Protein AF-A0A522YGR4-F1 (afdb_monomer)

Structure (mmCIF, N/CA/C/O backbone):
data_AF-A0A522YGR4-F1
#
_entry.id   AF-A0A522YGR4-F1
#
loop_
_atom_site.group_PDB
_atom_site.id
_atom_site.type_symbol
_atom_site.label_atom_id
_atom_site.label_alt_id
_atom_site.label_comp_id
_atom_site.label_asym_id
_atom_site.label_entity_id
_atom_site.label_seq_id
_atom_site.pdbx_PDB_ins_code
_atom_site.Cartn_x
_atom_site.Cartn_y
_atom_site.Cartn_z
_atom_site.occupancy
_atom_site.B_iso_or_equiv
_atom_site.auth_seq_id
_atom_site.auth_comp_id
_atom_site.auth_asym_id
_atom_site.auth_atom_id
_atom_site.pdbx_PDB_model_num
ATOM 1 N N . VAL A 1 1 ? -40.161 -26.990 20.108 1.00 53.44 1 VAL A N 1
ATOM 2 C CA . VAL A 1 1 ? -39.228 -27.832 20.886 1.00 53.44 1 VAL A CA 1
ATOM 3 C C . VAL A 1 1 ? -38.916 -27.026 22.117 1.00 53.44 1 VAL A C 1
ATOM 5 O O . VAL A 1 1 ? -38.144 -26.073 22.029 1.00 53.44 1 VAL A O 1
ATOM 8 N N . ASP A 1 2 ? -39.630 -27.337 23.190 1.00 57.44 2 ASP A N 1
ATOM 9 C CA . ASP A 1 2 ? -39.636 -26.527 24.410 1.00 57.44 2 ASP A CA 1
ATOM 10 C C . ASP A 1 2 ? -38.607 -27.052 25.422 1.00 57.44 2 ASP A C 1
ATOM 12 O O . ASP A 1 2 ? -38.190 -26.329 26.317 1.00 57.44 2 ASP A O 1
ATOM 16 N N . GLU A 1 3 ? -38.121 -28.277 25.218 1.00 63.81 3 GLU A N 1
ATOM 17 C CA . GLU A 1 3 ? -37.099 -28.941 26.023 1.00 63.81 3 GLU A CA 1
ATOM 18 C C . GLU A 1 3 ? -36.243 -29.831 25.116 1.00 63.81 3 GLU A C 1
ATOM 20 O O . GLU A 1 3 ? -36.742 -30.399 24.138 1.00 63.81 3 GLU A O 1
ATOM 25 N N . ILE A 1 4 ? -34.944 -29.904 25.402 1.00 67.00 4 ILE A N 1
ATOM 26 C CA . ILE A 1 4 ? -34.001 -30.822 24.763 1.00 67.00 4 ILE A CA 1
ATOM 27 C C . ILE A 1 4 ? -33.233 -31.535 25.854 1.00 67.00 4 ILE A C 1
ATOM 29 O O . ILE A 1 4 ? -32.596 -30.908 26.696 1.00 67.00 4 ILE A O 1
ATOM 33 N N . GLU A 1 5 ? -33.280 -32.855 25.797 1.00 64.88 5 GLU A N 1
ATOM 34 C CA . GLU A 1 5 ? -32.753 -33.736 26.822 1.00 64.88 5 GLU A CA 1
ATOM 35 C C . GLU A 1 5 ? -31.708 -34.655 26.209 1.00 64.88 5 GLU A C 1
ATOM 37 O O . GLU A 1 5 ? -31.955 -35.320 25.200 1.00 64.88 5 GLU A O 1
ATOM 42 N N . LEU A 1 6 ? -30.538 -34.708 26.831 1.00 64.75 6 LEU A N 1
ATOM 43 C CA . LEU A 1 6 ? -29.583 -35.779 26.626 1.00 64.75 6 LEU A CA 1
ATOM 44 C C . LEU A 1 6 ? -29.819 -36.817 27.714 1.00 64.75 6 LEU A C 1
ATOM 46 O O . LEU A 1 6 ? -29.545 -36.595 28.898 1.00 64.75 6 LEU A O 1
ATOM 50 N N . LEU A 1 7 ? -30.342 -37.964 27.285 1.00 59.44 7 LEU A N 1
ATOM 51 C CA . LEU A 1 7 ? -30.430 -39.140 28.129 1.00 59.44 7 LEU A CA 1
ATOM 52 C C . LEU A 1 7 ? -29.028 -39.726 28.274 1.00 59.44 7 LEU A C 1
ATOM 54 O O . LEU A 1 7 ? -28.504 -40.351 27.351 1.00 59.44 7 LEU A O 1
ATOM 58 N N . CYS A 1 8 ? -28.428 -39.539 29.439 1.00 58.81 8 CYS A N 1
ATOM 59 C CA . CYS A 1 8 ? -27.145 -40.138 29.740 1.00 58.81 8 CYS A CA 1
ATOM 60 C C . CYS A 1 8 ? -27.386 -41.304 30.703 1.00 58.81 8 CYS A C 1
ATOM 62 O O . CYS A 1 8 ? -27.723 -41.101 31.867 1.00 58.81 8 CYS A O 1
ATOM 64 N N . SER A 1 9 ? -27.227 -42.541 30.222 1.00 51.75 9 SER A N 1
ATOM 65 C CA . SER A 1 9 ? -27.285 -43.733 31.079 1.00 51.75 9 SER A CA 1
ATOM 66 C C . SER A 1 9 ? -26.010 -43.788 31.925 1.00 51.75 9 SER A C 1
ATOM 68 O O . SER A 1 9 ? -25.027 -44.437 31.586 1.00 51.75 9 SER A O 1
ATOM 70 N N . ILE A 1 10 ? -25.984 -42.964 32.966 1.00 51.44 10 ILE A N 1
ATOM 71 C CA . ILE A 1 10 ? -24.854 -42.782 33.869 1.00 51.44 10 ILE A CA 1
ATOM 72 C C . ILE A 1 10 ? -25.289 -43.359 35.207 1.00 51.44 10 ILE A C 1
ATOM 74 O O . ILE A 1 10 ? -26.322 -42.951 35.734 1.00 51.44 10 ILE A O 1
ATOM 78 N N . SER A 1 11 ? -24.520 -44.329 35.708 1.00 48.16 11 SER A N 1
ATOM 79 C CA . SER A 1 11 ? -24.797 -45.030 36.962 1.00 48.16 11 SER A CA 1
ATOM 80 C C . SER A 1 11 ? -24.859 -44.075 38.163 1.00 48.16 11 SER A C 1
ATOM 82 O O . SER A 1 11 ? -24.390 -42.937 38.109 1.00 48.16 11 SER A O 1
ATOM 84 N N . ALA A 1 12 ? -25.387 -44.574 39.284 1.00 46.12 12 ALA A N 1
ATOM 85 C CA . ALA A 1 12 ? -25.502 -43.866 40.561 1.00 46.12 12 ALA A CA 1
ATOM 86 C C . ALA A 1 12 ? -24.161 -43.377 41.170 1.00 46.12 12 ALA A C 1
ATOM 88 O O . ALA A 1 12 ? -24.172 -42.694 42.191 1.00 46.12 12 ALA A O 1
ATOM 89 N N . ASN A 1 13 ? -23.012 -43.673 40.550 1.00 45.75 13 ASN A N 1
ATOM 90 C CA . ASN A 1 13 ? -21.669 -43.378 41.068 1.00 45.75 13 ASN A CA 1
ATOM 91 C C . ASN A 1 13 ? -21.142 -41.996 40.636 1.00 45.75 13 ASN A C 1
ATOM 93 O O . ASN A 1 13 ? -19.979 -41.839 40.257 1.00 45.75 13 ASN A O 1
ATOM 97 N N . TYR A 1 14 ? -21.997 -40.976 40.660 1.00 52.75 14 TYR A N 1
ATOM 98 C CA . TYR A 1 14 ? -21.609 -39.607 40.329 1.00 52.75 14 TYR A CA 1
ATOM 99 C C . TYR A 1 14 ? -20.872 -38.909 41.480 1.00 52.75 14 TYR A C 1
ATOM 101 O O . TYR A 1 14 ? -21.168 -39.157 42.647 1.00 52.75 14 TYR A O 1
ATOM 109 N N . LYS A 1 15 ? -19.951 -37.984 41.159 1.00 46.34 15 LYS A N 1
ATOM 110 C CA . LYS A 1 15 ? -19.266 -37.144 42.161 1.00 46.34 15 LYS A CA 1
ATOM 111 C C . LYS A 1 15 ? -19.699 -35.669 42.130 1.00 46.34 15 LYS A C 1
ATOM 113 O O . LYS A 1 15 ? -19.899 -35.106 43.193 1.00 46.34 15 LYS A O 1
ATOM 118 N N . SER A 1 16 ? -19.888 -35.014 40.976 1.00 49.16 16 SER A N 1
ATOM 119 C CA . SER A 1 16 ? -20.220 -33.568 40.954 1.00 49.16 16 SER A CA 1
ATOM 120 C C . SER A 1 16 ? -20.633 -33.029 39.583 1.00 49.16 16 SER A C 1
ATOM 122 O O . SER A 1 16 ? -19.977 -33.359 38.595 1.00 49.16 16 SER A O 1
ATOM 124 N N . TRP A 1 17 ? -21.643 -32.148 39.528 1.00 60.03 17 TRP A N 1
ATOM 125 C CA . TRP A 1 17 ? -22.012 -31.351 38.341 1.00 60.03 17 TRP A CA 1
ATOM 126 C C . TRP A 1 17 ? -21.310 -30.007 38.351 1.00 60.03 17 TRP A C 1
ATOM 128 O O . TRP A 1 17 ? -20.981 -29.485 39.416 1.00 60.03 17 TRP A O 1
ATOM 138 N N . LEU A 1 18 ? -21.084 -29.481 37.145 1.00 57.94 18 LEU A N 1
ATOM 139 C CA . LEU A 1 18 ? -20.290 -28.280 36.928 1.00 57.94 18 LEU A CA 1
ATOM 140 C C . LEU A 1 18 ? -21.106 -27.246 36.162 1.00 57.94 18 LEU A C 1
ATOM 142 O O . LEU A 1 18 ? -21.566 -27.489 35.042 1.00 57.94 18 LEU A O 1
ATOM 146 N N . SER A 1 19 ? -21.258 -26.090 36.796 1.00 55.09 19 SER A N 1
ATOM 147 C CA . SER A 1 19 ? -21.829 -24.863 36.243 1.00 55.09 19 SER A CA 1
ATOM 148 C C . SER A 1 19 ? -20.837 -23.715 36.458 1.00 55.09 19 SER A C 1
ATOM 150 O O . SER A 1 19 ? -19.791 -23.905 37.086 1.00 55.09 19 SER A O 1
ATOM 152 N N . SER A 1 20 ? -21.115 -22.513 35.953 1.00 46.72 20 SER A N 1
ATOM 153 C CA . SER A 1 20 ? -20.139 -21.417 36.003 1.00 46.72 20 SER A CA 1
ATOM 154 C C . SER A 1 20 ? -19.893 -20.838 37.399 1.00 46.72 20 SER A C 1
ATOM 156 O O . SER A 1 20 ? -19.060 -19.946 37.534 1.00 46.72 20 SER A O 1
ATOM 158 N N . ARG A 1 21 ? -20.620 -21.282 38.439 1.00 43.31 21 ARG A N 1
ATOM 159 C CA . ARG A 1 21 ? -20.533 -20.678 39.786 1.00 43.31 21 ARG A CA 1
ATOM 160 C C . ARG A 1 21 ? -20.622 -21.641 40.973 1.00 43.31 21 ARG A C 1
ATOM 162 O O . ARG A 1 21 ? -20.539 -21.170 42.108 1.00 43.31 21 ARG A O 1
ATOM 169 N N . LYS A 1 22 ? -20.804 -22.952 40.776 1.00 49.19 22 LYS A N 1
ATOM 170 C CA . LYS A 1 22 ? -20.877 -23.908 41.896 1.00 49.19 22 LYS A CA 1
ATOM 171 C C . LYS A 1 22 ? -20.483 -25.324 41.475 1.00 49.19 22 LYS A C 1
ATOM 173 O O . LYS A 1 22 ? -21.100 -25.877 40.567 1.00 49.19 22 LYS A O 1
ATOM 178 N N . ASP A 1 23 ? -19.528 -25.896 42.204 1.00 52.75 23 ASP A N 1
ATOM 179 C CA . ASP A 1 23 ? -19.279 -27.336 42.257 1.00 52.75 23 ASP A CA 1
ATOM 180 C C . ASP A 1 23 ? -20.158 -27.907 43.379 1.00 52.75 23 ASP A C 1
ATOM 182 O O . ASP A 1 23 ? -20.142 -27.404 44.508 1.00 52.75 23 ASP A O 1
ATOM 186 N N . GLY A 1 24 ? -20.971 -28.921 43.083 1.00 51.16 24 GLY A N 1
ATOM 187 C CA . GLY A 1 24 ? -21.895 -29.492 44.062 1.00 51.16 24 GLY A CA 1
ATOM 188 C C . GLY A 1 24 ? -22.114 -30.990 43.893 1.00 51.16 24 GLY A C 1
ATOM 189 O O . GLY A 1 24 ? -22.128 -31.513 42.779 1.00 51.16 24 GLY A O 1
ATOM 190 N N . PHE A 1 25 ? -22.329 -31.670 45.018 1.00 48.38 25 PHE A N 1
ATOM 191 C CA . PHE A 1 25 ? -22.787 -33.056 45.071 1.00 48.38 25 PHE A CA 1
ATOM 192 C C . PHE A 1 25 ? -24.322 -33.073 45.120 1.00 48.38 25 PHE A C 1
ATOM 194 O O . PHE A 1 25 ? -24.909 -32.429 45.989 1.00 48.38 25 PHE A O 1
ATOM 201 N N . PHE A 1 26 ? -24.981 -33.815 44.228 1.00 49.97 26 PHE A N 1
ATOM 202 C CA . PHE A 1 26 ? -26.405 -34.140 44.366 1.00 49.97 26 PHE A CA 1
ATOM 203 C C . PHE A 1 26 ? -26.521 -35.575 44.877 1.00 49.97 26 PHE A C 1
ATOM 205 O O . PHE A 1 26 ? -26.409 -36.513 44.095 1.00 49.97 26 PHE A O 1
ATOM 212 N N . TYR A 1 27 ? -26.714 -35.746 46.185 1.00 38.31 27 TYR A N 1
ATOM 213 C CA . TYR A 1 27 ? -26.871 -37.077 46.785 1.00 38.31 27 TYR A CA 1
ATOM 214 C C . TYR A 1 27 ? -28.331 -37.567 46.845 1.00 38.31 27 TYR A C 1
ATOM 216 O O . TYR A 1 27 ? -28.546 -38.725 47.177 1.00 38.31 27 TYR A O 1
ATOM 224 N N . ASP A 1 28 ? -29.331 -36.735 46.522 1.00 45.31 28 ASP A N 1
ATOM 225 C CA . ASP A 1 28 ? -30.750 -37.104 46.689 1.00 45.31 28 ASP A CA 1
ATOM 226 C C . ASP A 1 28 ? -31.665 -36.337 45.709 1.00 45.31 28 ASP A C 1
ATOM 228 O O . ASP A 1 28 ? -32.487 -35.513 46.109 1.00 45.31 28 ASP A O 1
ATOM 232 N N . ILE A 1 29 ? -31.501 -36.556 44.396 1.00 48.09 29 ILE A N 1
ATOM 233 C CA . ILE A 1 29 ? -32.521 -36.143 43.416 1.00 48.09 29 ILE A CA 1
ATOM 234 C C . ILE A 1 29 ? -33.655 -37.159 43.564 1.00 48.09 29 ILE A C 1
ATOM 236 O O . ILE A 1 29 ? -33.595 -38.256 43.014 1.00 48.09 29 ILE A O 1
ATOM 240 N N . ARG A 1 30 ? -34.685 -36.843 44.350 1.00 48.69 30 ARG A N 1
ATOM 241 C CA . ARG A 1 30 ? -35.985 -37.534 44.234 1.00 48.69 30 ARG A CA 1
ATOM 242 C C . ARG A 1 30 ? -36.574 -37.170 42.868 1.00 48.69 30 ARG A C 1
ATOM 244 O O . ARG A 1 30 ? -36.084 -36.231 42.264 1.00 48.69 30 ARG A O 1
ATOM 251 N N . ASN A 1 31 ? -37.549 -37.921 42.348 1.00 52.00 31 ASN A N 1
ATOM 252 C CA . ASN A 1 31 ? -38.072 -37.887 40.959 1.00 52.00 31 ASN A CA 1
ATOM 253 C C . ASN A 1 31 ? -38.638 -36.533 40.424 1.00 52.00 31 ASN A C 1
ATOM 255 O O . ASN A 1 31 ? -39.551 -36.525 39.601 1.00 52.00 31 ASN A O 1
ATOM 259 N N . GLU A 1 32 ? -38.125 -35.393 40.868 1.00 56.25 32 GLU A N 1
ATOM 260 C CA . GLU A 1 32 ? -38.522 -34.033 40.550 1.00 56.25 32 GLU A CA 1
ATOM 261 C C . GLU A 1 32 ? -37.510 -33.387 39.584 1.00 56.25 32 GLU A C 1
ATOM 263 O O . GLU A 1 32 ? -36.313 -33.688 39.585 1.00 56.25 32 GLU A O 1
ATOM 268 N N . LEU A 1 33 ? -38.017 -32.516 38.708 1.00 57.59 33 LEU A N 1
ATOM 269 C CA . LEU A 1 33 ? -37.223 -31.714 37.777 1.00 57.59 33 LEU A CA 1
ATOM 270 C C . LEU A 1 33 ? -36.541 -30.583 38.555 1.00 57.59 33 LEU A C 1
ATOM 272 O O . LEU A 1 33 ? -37.233 -29.736 39.114 1.00 57.59 33 LEU A O 1
ATOM 276 N N . TYR A 1 34 ? -35.211 -30.511 38.520 1.00 62.59 34 TYR A N 1
ATOM 277 C CA . TYR A 1 34 ? -34.478 -29.374 39.074 1.00 62.59 34 TYR A CA 1
ATOM 278 C C . TYR A 1 34 ? -34.108 -28.402 37.952 1.00 62.59 34 TYR A C 1
ATOM 280 O O . TYR A 1 34 ? -33.254 -28.691 37.105 1.00 62.59 34 TYR A O 1
ATOM 288 N N . ASN A 1 35 ? -34.753 -27.233 37.951 1.00 62.81 35 ASN A N 1
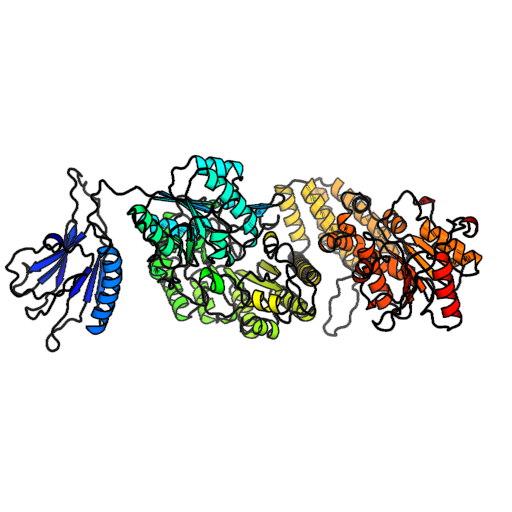ATOM 289 C CA . ASN A 1 35 ? -34.328 -26.111 37.126 1.00 62.81 35 ASN A CA 1
ATOM 290 C C . ASN A 1 35 ? -33.164 -25.399 37.825 1.00 62.81 35 ASN A C 1
ATOM 292 O O . ASN A 1 35 ? -33.314 -24.874 38.928 1.00 62.81 35 ASN A O 1
ATOM 296 N N . LEU A 1 36 ? -31.991 -25.365 37.190 1.00 61.41 36 LEU A N 1
ATOM 297 C CA . LEU A 1 36 ? -30.838 -24.664 37.760 1.00 61.41 36 LEU A CA 1
ATOM 298 C C . LEU A 1 36 ? -31.052 -23.139 37.788 1.00 61.41 36 LEU A C 1
ATOM 300 O O . LEU A 1 36 ? -30.465 -22.456 38.631 1.00 61.41 36 LEU A O 1
ATOM 304 N N . GLY A 1 37 ? -31.959 -22.616 36.955 1.00 56.44 37 GLY A N 1
ATOM 305 C CA . GLY A 1 37 ? -32.431 -21.233 37.024 1.00 56.44 37 GLY A CA 1
ATOM 306 C C . GLY A 1 37 ? -33.064 -20.873 38.373 1.00 56.44 37 GLY A C 1
ATOM 307 O O . GLY A 1 37 ? -32.809 -19.782 38.883 1.00 56.44 37 GLY A O 1
ATOM 308 N N . ASP A 1 38 ? -33.775 -21.805 39.020 1.00 55.06 38 ASP A N 1
ATOM 309 C CA . ASP A 1 38 ? -34.410 -21.585 40.334 1.00 55.06 38 ASP A CA 1
ATOM 310 C C . ASP A 1 38 ? -33.371 -21.430 41.461 1.00 55.06 38 ASP A C 1
ATOM 312 O O . ASP A 1 38 ? -33.643 -20.838 42.506 1.00 55.06 38 ASP A O 1
ATOM 316 N N . LEU A 1 39 ? -32.145 -21.912 41.232 1.00 53.34 39 LEU A N 1
ATOM 317 C CA . LEU A 1 39 ? -30.988 -21.739 42.117 1.00 53.34 39 LEU A CA 1
ATOM 318 C C . LEU A 1 39 ? -30.166 -20.480 41.778 1.00 53.34 39 LEU A C 1
ATOM 320 O O . LEU A 1 39 ? -29.082 -20.283 42.334 1.00 53.34 39 LEU A O 1
ATOM 324 N N . GLY A 1 40 ? -30.654 -19.631 40.865 1.00 48.56 40 GLY A N 1
ATOM 325 C CA . GLY A 1 40 ? -29.970 -18.425 40.392 1.00 48.56 40 GLY A CA 1
ATOM 326 C C . GLY A 1 40 ? -28.818 -18.696 39.417 1.00 48.56 40 GLY A C 1
ATOM 327 O O . GLY A 1 40 ? -27.976 -17.817 39.209 1.00 48.56 40 GLY A O 1
ATOM 328 N N . LEU A 1 41 ? -28.752 -19.897 38.831 1.00 54.88 41 LEU A N 1
ATOM 329 C CA . LEU A 1 41 ? -27.687 -20.332 37.925 1.00 54.88 41 LEU A CA 1
ATOM 330 C C . LEU A 1 41 ? -28.192 -20.354 36.477 1.00 54.88 41 LEU A C 1
ATOM 332 O O . LEU A 1 41 ? -28.677 -21.361 35.965 1.00 54.88 41 LEU A O 1
ATOM 336 N N . PHE A 1 42 ? -28.059 -19.213 35.803 1.00 56.59 42 PHE A N 1
ATOM 337 C CA . PHE A 1 42 ? -28.442 -19.030 34.401 1.00 56.59 42 PHE A CA 1
ATOM 338 C C . PHE A 1 42 ? -27.275 -19.361 33.464 1.00 56.59 42 PHE A C 1
ATOM 340 O O . PHE A 1 42 ? -26.676 -18.471 32.853 1.00 56.59 42 PHE A O 1
ATOM 347 N N . ASP A 1 43 ? -26.926 -20.644 33.375 1.00 63.78 43 ASP A N 1
ATOM 348 C CA . ASP A 1 43 ? -25.782 -21.101 32.586 1.00 63.78 43 ASP A CA 1
ATOM 349 C C . ASP A 1 43 ? -26.168 -21.674 31.220 1.00 63.78 43 ASP A C 1
ATOM 351 O O . ASP A 1 43 ? -27.171 -22.364 31.051 1.00 63.78 43 ASP A O 1
ATOM 355 N N . LYS A 1 44 ? -25.320 -21.388 30.224 1.00 67.50 44 LYS A N 1
ATOM 356 C CA . LYS A 1 44 ? -25.444 -21.893 28.842 1.00 67.50 44 LYS A CA 1
ATOM 357 C C . LYS A 1 44 ? -24.691 -23.200 28.624 1.00 67.50 44 LYS A C 1
ATOM 359 O O . LYS A 1 44 ? -24.549 -23.648 27.488 1.00 67.50 44 LYS A O 1
ATOM 364 N N . PHE A 1 45 ? -24.145 -23.770 29.688 1.00 71.69 45 PHE A N 1
ATOM 365 C CA . PHE A 1 45 ? -23.396 -25.007 29.635 1.00 71.69 45 PHE A CA 1
ATOM 366 C C . PHE A 1 45 ? -23.592 -25.815 30.912 1.00 71.69 45 PHE A C 1
ATOM 368 O O . PHE A 1 45 ? -23.834 -25.249 31.976 1.00 71.69 45 PHE A O 1
ATOM 375 N N . ILE A 1 46 ? -23.469 -27.133 30.798 1.00 72.69 46 ILE A N 1
ATOM 376 C CA . ILE A 1 46 ? -23.511 -28.065 31.923 1.00 72.69 46 ILE A CA 1
ATOM 377 C C . ILE A 1 46 ? -22.463 -29.160 31.718 1.00 72.69 46 ILE A C 1
ATOM 379 O O . ILE A 1 46 ? -22.351 -29.717 30.624 1.00 72.69 46 ILE A O 1
ATOM 383 N N . GLY A 1 47 ? -21.649 -29.425 32.740 1.00 71.94 47 GLY A N 1
ATOM 384 C CA . GLY A 1 47 ? -20.579 -30.428 32.700 1.00 71.94 47 GLY A CA 1
ATOM 385 C C . GLY A 1 47 ? -20.785 -31.585 33.677 1.00 71.94 47 GLY A C 1
ATOM 386 O O . GLY A 1 47 ? -21.464 -31.427 34.695 1.00 71.94 47 GLY A O 1
ATOM 387 N N . ALA A 1 48 ? -20.162 -32.728 33.371 1.00 70.06 48 ALA A N 1
ATOM 388 C CA . ALA A 1 48 ? -20.193 -33.948 34.181 1.00 70.06 48 ALA A CA 1
ATOM 389 C C . ALA A 1 48 ? -18.780 -34.529 34.412 1.00 70.06 48 ALA A C 1
ATOM 391 O O . ALA A 1 48 ? -18.011 -34.679 33.456 1.00 70.06 48 ALA A O 1
ATOM 392 N N . ARG A 1 49 ? -18.462 -34.876 35.676 1.00 69.19 49 ARG A N 1
ATOM 393 C CA . ARG A 1 49 ? -17.259 -35.637 36.102 1.00 69.19 49 ARG A CA 1
ATOM 394 C C . ARG A 1 49 ? -17.609 -37.094 36.427 1.00 69.19 49 ARG A C 1
ATOM 396 O O . ARG A 1 49 ? -18.749 -37.383 36.791 1.00 69.19 49 ARG A O 1
ATOM 403 N N . PHE A 1 50 ? -16.629 -37.996 36.366 1.00 64.00 50 PHE A N 1
ATOM 404 C CA . PHE A 1 50 ? -16.827 -39.431 36.606 1.00 64.00 50 PHE A CA 1
ATOM 405 C C . PHE A 1 50 ? -15.783 -39.989 37.586 1.00 64.00 50 PHE A C 1
ATOM 407 O O . PHE A 1 50 ? -14.630 -39.581 37.555 1.00 64.00 50 PHE A O 1
ATOM 414 N N . TYR A 1 51 ? -16.157 -40.946 38.447 1.00 54.03 51 TYR A N 1
ATOM 415 C CA . TYR A 1 51 ? -15.198 -41.602 39.349 1.00 54.03 51 TYR A CA 1
ATOM 416 C C . TYR A 1 51 ? -14.118 -42.366 38.565 1.00 54.03 51 TYR A C 1
ATOM 418 O O . TYR A 1 51 ? -14.429 -43.163 37.675 1.00 54.03 51 TYR A O 1
ATOM 426 N N . SER A 1 52 ? -12.849 -42.180 38.938 1.00 50.50 52 SER A N 1
ATOM 427 C CA . SER A 1 52 ? -11.759 -43.008 38.425 1.00 50.50 52 SER A CA 1
ATOM 428 C C . SER A 1 52 ? -11.890 -44.436 38.970 1.00 50.50 52 SER A C 1
ATOM 430 O O . SER A 1 52 ? -11.947 -44.651 40.179 1.00 50.50 52 SER A O 1
ATOM 432 N N . GLY A 1 53 ? -11.967 -45.415 38.065 1.00 54.44 53 GLY A N 1
ATOM 433 C CA . GLY A 1 53 ? -11.959 -46.844 38.401 1.00 54.44 53 GLY A CA 1
ATOM 434 C C . GLY A 1 53 ? -13.163 -47.658 37.919 1.00 54.44 53 GLY A C 1
ATOM 435 O O . GLY A 1 53 ? -13.007 -48.861 37.750 1.00 54.44 53 GLY A O 1
ATOM 436 N N . GLU A 1 54 ? -14.319 -47.045 37.630 1.00 49.19 54 GLU A N 1
ATOM 437 C CA . GLU A 1 54 ? -15.533 -47.793 37.219 1.00 49.19 54 GLU A CA 1
ATOM 438 C C . GLU A 1 54 ? -16.404 -47.101 36.145 1.00 49.19 54 GLU A C 1
ATOM 440 O O . GLU A 1 54 ? -17.466 -47.608 35.784 1.00 49.19 54 GLU A O 1
ATOM 445 N N . ALA A 1 55 ? -15.994 -45.953 35.597 1.00 53.59 55 ALA A N 1
ATOM 446 C CA . ALA A 1 55 ? -16.798 -45.224 34.614 1.00 53.59 55 ALA A CA 1
ATOM 447 C C . ALA A 1 55 ? -16.494 -45.629 33.161 1.00 53.59 55 ALA A C 1
ATOM 449 O O . ALA A 1 55 ? -15.349 -45.605 32.718 1.00 53.59 55 ALA A O 1
ATOM 450 N N . SER A 1 56 ? -17.540 -45.928 32.385 1.00 55.25 56 SER A N 1
ATOM 451 C CA . SER A 1 56 ? -17.453 -46.209 30.944 1.00 55.25 56 SER A CA 1
ATOM 452 C C . SER A 1 56 ? -17.376 -44.954 30.063 1.00 55.25 56 SER A C 1
ATOM 454 O O . SER A 1 56 ? -17.266 -45.084 28.844 1.00 55.25 56 SER A O 1
ATOM 456 N N . LEU A 1 57 ? -17.475 -43.747 30.641 1.00 60.06 57 LEU A N 1
ATOM 457 C CA . LEU A 1 57 ? -17.513 -42.483 29.903 1.00 60.06 57 LEU A CA 1
ATOM 458 C C . LEU A 1 57 ? -16.478 -41.463 30.419 1.00 60.06 57 LEU A C 1
ATOM 460 O O . LEU A 1 57 ? -16.344 -41.290 31.629 1.00 60.06 57 LEU A O 1
ATOM 464 N N . PRO A 1 58 ? -15.773 -40.765 29.510 1.00 70.81 58 PRO A N 1
ATOM 465 C CA . PRO A 1 58 ? -14.888 -39.642 29.832 1.00 70.81 58 PRO A CA 1
ATOM 466 C C . PRO A 1 58 ? -15.656 -38.365 30.239 1.00 70.81 58 PRO A C 1
ATOM 468 O O . PRO A 1 58 ? -16.792 -38.172 29.793 1.00 70.81 58 PRO A O 1
ATOM 471 N N . PRO A 1 59 ? -15.041 -37.455 31.025 1.00 74.88 59 PRO A N 1
ATOM 472 C CA . PRO A 1 59 ? -15.644 -36.179 31.418 1.00 74.88 59 PRO A CA 1
ATOM 473 C C . PRO A 1 59 ? -16.041 -35.336 30.201 1.00 74.88 59 PRO A C 1
ATOM 475 O O . PRO A 1 59 ? -15.339 -35.305 29.188 1.00 74.88 59 PRO A O 1
ATOM 478 N N . PHE A 1 60 ? -17.168 -34.628 30.283 1.00 76.00 60 PHE A N 1
ATOM 479 C CA . PHE A 1 60 ? -17.673 -33.833 29.160 1.00 76.00 60 PHE A CA 1
ATOM 480 C C . PHE A 1 60 ? -18.417 -32.571 29.603 1.00 76.00 60 PHE A C 1
ATOM 482 O O . PHE A 1 60 ? -18.844 -32.440 30.750 1.00 76.00 60 PHE A O 1
ATOM 489 N N . ILE A 1 61 ? -18.592 -31.649 28.657 1.00 78.56 61 ILE A N 1
ATOM 490 C CA . ILE A 1 61 ? -19.422 -30.450 28.785 1.00 78.56 61 ILE A CA 1
ATOM 491 C C . ILE A 1 61 ? -20.414 -30.380 27.626 1.00 78.56 61 ILE A C 1
ATOM 493 O O . ILE A 1 61 ? -20.076 -30.719 26.489 1.00 78.56 61 ILE A O 1
ATOM 497 N N . PHE A 1 62 ? -21.631 -29.934 27.908 1.00 78.62 62 PHE A N 1
ATOM 498 C CA . PHE A 1 62 ? -22.654 -29.651 26.912 1.00 78.62 62 PHE A CA 1
ATOM 499 C C . PHE A 1 62 ? -22.994 -28.165 26.930 1.00 78.62 62 PHE A C 1
ATOM 501 O O . PHE A 1 62 ? -23.369 -27.639 27.971 1.00 78.62 62 PHE A O 1
ATOM 508 N N . GLU A 1 63 ? -22.854 -27.491 25.791 1.00 76.31 63 GLU A N 1
ATOM 509 C CA . GLU A 1 63 ? -23.057 -26.048 25.631 1.00 76.31 63 GLU A CA 1
ATOM 510 C C . GLU A 1 63 ? -24.194 -25.766 24.639 1.00 76.31 63 GLU A C 1
ATOM 512 O O . GLU A 1 63 ? -24.272 -26.411 23.590 1.00 76.31 63 GLU A O 1
ATOM 517 N N . VAL A 1 64 ? -25.025 -24.756 24.907 1.00 71.12 64 VAL A N 1
ATOM 518 C CA . VAL A 1 64 ? -26.066 -24.275 23.982 1.00 71.12 64 VAL A CA 1
ATOM 519 C C . VAL A 1 64 ? -25.723 -22.908 23.407 1.00 71.12 64 VAL A C 1
ATOM 521 O O . VAL A 1 64 ? -25.258 -22.008 24.106 1.00 71.12 64 VAL A O 1
ATOM 524 N N . SER A 1 65 ? -25.969 -22.724 22.106 1.00 64.31 65 SER A N 1
ATOM 525 C CA . SER A 1 65 ? -25.684 -21.451 21.429 1.00 64.31 65 SER A CA 1
ATOM 526 C C . SER A 1 65 ? -26.718 -20.358 21.721 1.00 64.31 65 SER A C 1
ATOM 528 O O . SER A 1 65 ? -26.436 -19.171 21.543 1.00 64.31 65 SER A O 1
ATOM 530 N N . ASN A 1 66 ? -27.922 -20.740 22.155 1.00 64.31 66 ASN A N 1
ATOM 531 C CA . ASN A 1 66 ? -29.077 -19.856 22.244 1.00 64.31 66 ASN A CA 1
ATOM 532 C C . ASN A 1 66 ? -29.329 -19.392 23.690 1.00 64.31 66 ASN A C 1
ATOM 534 O O . ASN A 1 66 ? -29.267 -20.189 24.619 1.00 64.31 66 ASN A O 1
ATOM 538 N N . ARG A 1 67 ? -29.600 -18.091 23.879 1.00 59.97 67 ARG A N 1
ATOM 539 C CA . ARG A 1 67 ? -29.722 -17.443 25.202 1.00 59.97 67 ARG A CA 1
ATOM 540 C C . ARG A 1 67 ? -31.037 -17.745 25.920 1.00 59.97 67 ARG A C 1
ATOM 542 O O . ARG A 1 67 ? -31.103 -17.572 27.127 1.00 59.97 67 ARG A O 1
ATOM 549 N N . ASP A 1 68 ? -32.049 -18.180 25.181 1.00 65.94 68 ASP A N 1
ATOM 550 C CA . ASP A 1 68 ? -33.394 -18.433 25.704 1.00 65.94 68 ASP A CA 1
ATOM 551 C C . ASP A 1 68 ? -33.535 -19.824 26.370 1.00 65.94 68 ASP A C 1
ATOM 553 O O . ASP A 1 68 ? -34.651 -20.297 26.565 1.00 65.94 68 ASP A O 1
ATOM 557 N N . TYR A 1 69 ? -32.436 -20.537 26.629 1.00 68.75 69 TYR A N 1
ATOM 558 C CA . TYR A 1 69 ? -32.458 -21.892 27.182 1.00 68.75 69 TYR A CA 1
ATOM 559 C C . TYR A 1 69 ? -31.727 -21.944 28.523 1.00 68.75 69 TYR A C 1
ATOM 561 O O . TYR A 1 69 ? -30.639 -21.385 28.652 1.00 68.75 69 TYR A O 1
ATOM 569 N N . GLN A 1 70 ? -32.305 -22.652 29.491 1.00 67.75 70 GLN A N 1
ATOM 570 C CA . GLN A 1 70 ? -31.724 -22.882 30.814 1.00 67.75 70 GLN A CA 1
ATOM 571 C C . GLN A 1 70 ? -31.348 -24.342 31.001 1.00 67.75 70 GLN A C 1
ATOM 573 O O . GLN A 1 70 ? -32.083 -25.230 30.567 1.00 67.75 70 GLN A O 1
ATOM 578 N N . ALA A 1 71 ? -30.207 -24.578 31.646 1.00 73.62 71 ALA A N 1
ATOM 579 C CA . ALA A 1 71 ? -29.759 -25.917 31.992 1.00 73.62 71 ALA A CA 1
ATOM 580 C C . ALA A 1 71 ? -30.700 -26.558 33.027 1.00 73.62 71 ALA A C 1
ATOM 582 O O . ALA A 1 71 ? -31.059 -25.943 34.032 1.00 73.62 71 ALA A O 1
ATOM 583 N N . ILE A 1 72 ? -31.076 -27.810 32.783 1.00 72.38 72 ILE A N 1
ATOM 584 C CA . ILE A 1 72 ? -31.938 -28.608 33.658 1.00 72.38 72 ILE A CA 1
ATOM 585 C C . ILE A 1 72 ? -31.282 -29.952 33.976 1.00 72.38 72 ILE A C 1
ATOM 587 O O . ILE A 1 72 ? -30.543 -30.511 33.157 1.00 72.38 72 ILE A O 1
ATOM 591 N N . VAL A 1 73 ? -31.591 -30.483 35.160 1.00 68.00 73 VAL A N 1
ATOM 592 C CA . VAL A 1 73 ? -31.180 -31.824 35.593 1.00 68.00 73 VAL A CA 1
ATOM 593 C C . VAL A 1 73 ? -32.387 -32.547 36.183 1.00 68.00 73 VAL A C 1
ATOM 595 O O . VAL A 1 73 ? -33.114 -31.985 37.002 1.00 68.00 73 VAL A O 1
ATOM 598 N N . LYS A 1 74 ? -32.614 -33.797 35.772 1.00 65.81 74 LYS A N 1
ATOM 599 C CA . LYS A 1 74 ? -33.666 -34.656 36.341 1.00 65.81 74 LYS A CA 1
ATOM 600 C C . LYS A 1 74 ? -33.252 -36.118 36.359 1.00 65.81 74 LYS A C 1
ATOM 602 O O . LYS A 1 74 ? -32.466 -36.544 35.513 1.00 65.81 74 LYS A O 1
ATOM 607 N N . ASN A 1 75 ? -33.849 -36.912 37.243 1.00 60.19 75 ASN A N 1
ATOM 608 C CA . ASN A 1 75 ? -33.803 -38.364 37.089 1.00 60.19 75 ASN A CA 1
ATOM 609 C C . ASN A 1 75 ? -34.522 -38.768 35.799 1.00 60.19 75 ASN A C 1
ATOM 611 O O . ASN A 1 75 ? -35.574 -38.227 35.454 1.00 60.19 75 ASN A O 1
ATOM 615 N N . SER A 1 76 ? -33.960 -39.733 35.082 1.00 56.62 76 SER A N 1
ATOM 616 C CA . SER A 1 76 ? -34.619 -40.322 33.923 1.00 56.62 76 SER A CA 1
ATOM 617 C C . SER A 1 76 ? -35.841 -41.129 34.361 1.00 56.62 76 SER A C 1
ATOM 619 O O . SER A 1 76 ? -35.739 -42.028 35.192 1.00 56.62 76 SER A O 1
ATOM 621 N N . HIS A 1 77 ? -36.992 -40.874 33.736 1.00 54.41 77 HIS A N 1
ATOM 622 C CA . HIS A 1 77 ? -38.186 -41.710 33.906 1.00 54.41 77 HIS A CA 1
ATOM 623 C C . HIS A 1 77 ? -38.074 -43.068 33.189 1.00 54.41 77 HIS A C 1
ATOM 625 O O . HIS A 1 77 ? -38.902 -43.946 33.415 1.00 54.41 77 HIS A O 1
ATOM 631 N N . LEU A 1 78 ? -37.078 -43.240 32.310 1.00 52.28 78 LEU A N 1
ATOM 632 C CA . LEU A 1 78 ? -36.930 -44.416 31.447 1.00 52.28 78 LEU A CA 1
ATOM 633 C C . LEU A 1 78 ? -36.123 -45.552 32.095 1.00 52.28 78 LEU A C 1
ATOM 635 O O . LEU A 1 78 ? -36.270 -46.698 31.679 1.00 52.28 78 LEU A O 1
ATOM 639 N N . ALA A 1 79 ? -35.273 -45.263 33.088 1.00 53.81 79 ALA A N 1
ATOM 640 C CA . ALA A 1 79 ? -34.449 -46.271 33.756 1.00 53.81 79 ALA A CA 1
ATOM 641 C C . ALA A 1 79 ? -34.106 -45.870 35.200 1.00 53.81 79 ALA A C 1
ATOM 643 O O . ALA A 1 79 ? -33.586 -44.781 35.445 1.00 53.81 79 ALA A O 1
ATOM 644 N N . SER A 1 80 ? -34.354 -46.783 36.146 1.00 53.50 80 SER A N 1
ATOM 645 C CA . SER A 1 80 ? -33.946 -46.634 37.549 1.00 53.50 80 SER A CA 1
ATOM 646 C C . SER A 1 80 ? -32.428 -46.434 37.635 1.00 53.50 80 SER A C 1
ATOM 648 O O . SER A 1 80 ? -31.666 -47.223 37.080 1.00 53.50 80 SER A O 1
ATOM 650 N N . GLY A 1 81 ? -31.992 -45.351 38.283 1.00 54.00 81 GLY A N 1
ATOM 651 C CA . GLY A 1 81 ? -30.573 -45.022 38.442 1.00 54.00 81 GLY A CA 1
ATOM 652 C C . GLY A 1 81 ? -29.910 -44.327 37.245 1.00 54.00 81 GLY A C 1
ATOM 653 O O . GLY A 1 81 ? -28.687 -44.244 37.229 1.00 54.00 81 GLY A O 1
ATOM 654 N N . SER A 1 82 ? -30.672 -43.837 36.256 1.00 56.78 82 SER A N 1
ATOM 655 C CA . SER A 1 82 ? -30.161 -42.984 35.166 1.00 56.78 82 SER A CA 1
ATOM 656 C C . SER A 1 82 ? -30.569 -41.518 35.351 1.00 56.78 82 SER A C 1
ATOM 658 O O . SER A 1 82 ? -31.673 -41.230 35.810 1.00 56.78 82 SER A O 1
ATOM 660 N N . ASN A 1 83 ? -29.712 -40.588 34.924 1.00 62.53 83 ASN A N 1
ATOM 661 C CA . ASN A 1 83 ? -29.938 -39.142 35.009 1.00 62.53 83 ASN A CA 1
ATOM 662 C C . ASN A 1 83 ? -30.066 -38.505 33.617 1.00 62.53 83 ASN A C 1
ATOM 664 O O . ASN A 1 83 ? -29.529 -39.001 32.629 1.00 62.53 83 ASN A O 1
ATOM 668 N N . THR A 1 84 ? -30.767 -37.380 33.536 1.00 67.19 84 THR A N 1
ATOM 669 C CA . THR A 1 84 ? -30.950 -36.595 32.312 1.00 67.19 84 THR A CA 1
ATOM 670 C C . THR A 1 84 ? -30.338 -35.216 32.501 1.00 67.19 84 THR A C 1
ATOM 672 O O . THR A 1 84 ? -30.631 -34.531 33.483 1.00 67.19 84 THR A O 1
ATOM 675 N N . LEU A 1 85 ? -29.510 -34.809 31.541 1.00 72.31 85 LEU A N 1
ATOM 676 C CA . LEU A 1 85 ? -28.963 -33.458 31.433 1.00 72.31 85 LEU A CA 1
ATOM 677 C C . LEU A 1 85 ? -29.619 -32.798 30.226 1.00 72.31 85 LEU A C 1
ATOM 679 O O . LEU A 1 85 ? -29.673 -33.394 29.151 1.00 72.31 85 LEU A O 1
ATOM 683 N N . GLY A 1 86 ? -30.125 -31.582 30.366 1.00 73.19 86 GLY A N 1
ATOM 684 C CA . GLY A 1 86 ? -30.870 -30.964 29.277 1.00 73.19 86 GLY A CA 1
ATOM 685 C C . GLY A 1 86 ? -30.900 -29.454 29.334 1.00 73.19 86 GLY A C 1
ATOM 686 O O . GLY A 1 86 ? -30.329 -28.825 30.222 1.00 73.19 86 GLY A O 1
ATOM 687 N N . PHE A 1 87 ? -31.596 -28.884 28.362 1.00 74.62 87 PHE A N 1
ATOM 688 C CA . PHE A 1 87 ? -31.870 -27.466 28.274 1.00 74.62 87 PHE A CA 1
ATOM 689 C C . PHE A 1 87 ? -33.346 -27.236 27.971 1.00 74.62 87 PHE A C 1
ATOM 691 O O . PHE A 1 87 ? -33.886 -27.784 27.007 1.00 74.62 87 PHE A O 1
ATOM 698 N N . LYS A 1 88 ? -33.991 -26.382 28.762 1.00 71.06 88 LYS A N 1
ATOM 699 C CA . LYS A 1 88 ? -35.397 -26.008 28.595 1.00 71.06 88 LYS A CA 1
ATOM 700 C C . LYS A 1 88 ? -35.512 -24.575 28.093 1.00 71.06 88 LYS A C 1
ATOM 702 O O . LYS A 1 88 ? -34.810 -23.695 28.582 1.00 71.06 88 LYS A O 1
ATOM 707 N N . TYR A 1 89 ? -36.361 -24.349 27.094 1.00 67.06 89 TYR A N 1
ATOM 708 C CA . TYR A 1 89 ? -36.646 -23.023 26.553 1.00 67.06 89 TYR A CA 1
ATOM 709 C C . TYR A 1 89 ? -37.473 -22.224 27.558 1.00 67.06 89 TYR A C 1
ATOM 711 O O . TYR A 1 89 ? -38.560 -22.659 27.939 1.00 67.06 89 TYR A O 1
ATOM 719 N N . GLU A 1 90 ? -37.004 -21.042 27.945 1.00 62.53 90 GLU A N 1
ATOM 720 C CA . GLU A 1 90 ? -37.722 -20.170 28.865 1.00 62.53 90 GLU A CA 1
ATOM 721 C C . GLU A 1 90 ? -37.904 -18.780 28.247 1.00 62.53 90 GLU A C 1
ATOM 723 O O . GLU A 1 90 ? -36.960 -18.008 28.074 1.00 62.53 90 GLU A O 1
ATOM 728 N N . ARG A 1 91 ? -39.149 -18.437 27.896 1.00 56.44 91 ARG A N 1
ATOM 729 C CA . ARG A 1 91 ? -39.532 -17.035 27.729 1.00 56.44 91 ARG A CA 1
ATOM 730 C C . ARG A 1 91 ? -40.964 -16.795 28.187 1.00 56.44 91 ARG A C 1
ATOM 732 O O . ARG A 1 91 ? -41.909 -17.328 27.609 1.00 56.44 91 ARG A O 1
ATOM 739 N N . PHE A 1 92 ? -41.096 -15.906 29.170 1.00 47.06 92 PHE A N 1
ATOM 740 C CA . PHE A 1 92 ? -42.309 -15.149 29.463 1.00 47.06 92 PHE A CA 1
ATOM 741 C C . PHE A 1 92 ? -42.704 -14.336 28.223 1.00 47.06 92 PHE A C 1
ATOM 743 O O . PHE A 1 92 ? -42.092 -13.317 27.904 1.00 47.06 92 PHE A O 1
ATOM 750 N N . CYS A 1 93 ? -43.718 -14.786 27.492 1.00 35.19 93 CYS A N 1
ATOM 751 C CA . CYS A 1 93 ? -44.509 -13.909 26.640 1.00 35.19 93 CYS A CA 1
ATOM 752 C C . CYS A 1 93 ? -45.884 -14.542 26.449 1.00 35.19 93 CYS A C 1
ATOM 754 O O . CYS A 1 93 ? -46.023 -15.577 25.793 1.00 35.19 93 CYS A O 1
ATOM 756 N N . SER A 1 94 ? -46.886 -13.910 27.056 1.00 41.50 94 SER A N 1
ATOM 757 C CA . SER A 1 94 ? -48.288 -14.082 26.709 1.00 41.50 94 SER A CA 1
ATOM 758 C C . SER A 1 94 ? -48.450 -13.972 25.191 1.00 41.50 94 SER A C 1
ATOM 760 O O . SER A 1 94 ? -47.954 -13.038 24.570 1.00 41.50 94 SER A O 1
ATOM 762 N N . GLU A 1 95 ? -49.144 -14.947 24.609 1.00 39.72 95 GLU A N 1
ATOM 763 C CA . GLU A 1 95 ? -49.656 -14.915 23.237 1.00 39.72 95 GLU A CA 1
ATOM 764 C C . GLU A 1 95 ? -48.618 -14.897 22.098 1.00 39.72 95 GLU A C 1
ATOM 766 O O . GLU A 1 95 ? -48.439 -13.918 21.376 1.00 39.72 95 GLU A O 1
ATOM 771 N N . ARG A 1 96 ? -48.042 -16.062 21.782 1.00 39.78 96 ARG A N 1
ATOM 772 C CA . ARG A 1 96 ? -47.720 -16.378 20.379 1.00 39.78 96 ARG A CA 1
ATOM 773 C C . ARG A 1 96 ? -48.271 -17.746 20.006 1.00 39.78 96 ARG A C 1
ATOM 775 O O . ARG A 1 96 ? -47.780 -18.773 20.457 1.00 39.78 96 ARG A O 1
ATOM 782 N N . LYS A 1 97 ? -49.295 -17.747 19.147 1.00 37.75 97 LYS A N 1
ATOM 783 C CA . LYS A 1 97 ? -49.809 -18.952 18.485 1.00 37.75 97 LYS A CA 1
ATOM 784 C C . LYS A 1 97 ? -48.722 -19.503 17.556 1.00 37.75 97 LYS A C 1
ATOM 786 O O . LYS A 1 97 ? -48.370 -18.865 16.565 1.00 37.75 97 LYS A O 1
ATOM 791 N N . PHE A 1 98 ? -48.176 -20.671 17.879 1.00 42.16 98 PHE A N 1
ATOM 792 C CA . PHE A 1 98 ? -47.341 -21.435 16.954 1.00 42.16 98 PHE A CA 1
ATOM 793 C C . PHE A 1 98 ? -48.251 -22.085 15.900 1.00 42.16 98 PHE A C 1
ATOM 795 O O . PHE A 1 98 ? -49.159 -22.835 16.246 1.00 42.16 98 PHE A O 1
ATOM 802 N N . TYR A 1 99 ? -48.036 -21.781 14.618 1.00 42.22 99 TYR A N 1
ATOM 803 C CA . TYR A 1 99 ? -48.710 -22.466 13.510 1.00 42.22 99 TYR A CA 1
ATOM 804 C C . TYR A 1 99 ? -47.956 -23.767 13.162 1.00 42.22 99 TYR A C 1
ATOM 806 O O . TYR A 1 99 ? -46.721 -23.776 13.245 1.00 42.22 99 TYR A O 1
ATOM 814 N N . PRO A 1 100 ? -48.646 -24.845 12.740 1.00 35.47 100 PRO A N 1
ATOM 815 C CA . PRO A 1 100 ? -48.000 -26.071 12.271 1.00 35.47 100 PRO A CA 1
ATOM 816 C C . PRO A 1 100 ? -46.978 -25.782 11.156 1.00 35.47 100 PRO A C 1
ATOM 818 O O . PRO A 1 100 ? -47.284 -25.057 10.213 1.00 35.47 100 PRO A O 1
ATOM 821 N N . GLY A 1 101 ? -45.762 -26.331 11.264 1.00 43.88 101 GLY A N 1
ATOM 822 C CA . GLY A 1 101 ? -44.716 -26.221 10.232 1.00 43.88 101 GLY A CA 1
ATOM 823 C C . GLY A 1 101 ? -43.556 -25.256 10.521 1.00 43.88 101 GLY A C 1
ATOM 824 O O . GLY A 1 101 ? -42.586 -25.253 9.766 1.00 43.88 101 GLY A O 1
ATOM 825 N N . LYS A 1 102 ? -43.576 -24.478 11.616 1.00 42.91 102 LYS A N 1
ATOM 826 C CA . LYS A 1 102 ? -42.377 -23.753 12.086 1.00 42.91 102 LYS A CA 1
ATOM 827 C C . LYS A 1 102 ? -41.590 -24.571 13.113 1.00 42.91 102 LYS A C 1
ATOM 829 O O . LYS A 1 102 ? -42.105 -24.894 14.177 1.00 42.91 102 LYS A O 1
ATOM 834 N N . TYR A 1 103 ? -40.316 -24.823 12.823 1.00 49.41 103 TYR A N 1
ATOM 835 C CA . TYR A 1 103 ? -39.337 -25.391 13.751 1.00 49.41 103 TYR A CA 1
ATOM 836 C C . TYR A 1 103 ? -38.351 -24.306 14.212 1.00 49.41 103 TYR A C 1
ATOM 838 O O . TYR A 1 103 ? -38.004 -23.399 13.455 1.00 49.41 103 TYR A O 1
ATOM 846 N N . LYS A 1 104 ? -37.898 -24.383 15.468 1.00 51.31 104 LYS A N 1
ATOM 847 C CA . LYS A 1 104 ? -36.714 -23.655 15.946 1.00 51.31 104 LYS A CA 1
ATOM 848 C C . LYS A 1 104 ? -35.548 -24.634 15.908 1.00 51.31 104 LYS A C 1
ATOM 850 O O . LYS A 1 104 ? -35.659 -25.726 16.458 1.00 51.31 104 LYS A O 1
ATOM 855 N N . VAL A 1 105 ? -34.461 -24.251 15.245 1.00 54.00 105 VAL A N 1
ATOM 856 C CA . VAL A 1 105 ? -33.238 -25.056 15.226 1.00 54.00 105 VAL A CA 1
ATOM 857 C C . VAL A 1 105 ? -32.515 -24.850 16.550 1.00 54.00 105 VAL A C 1
ATOM 859 O O . VAL A 1 105 ? -32.220 -23.721 16.943 1.00 54.00 105 VAL A O 1
ATOM 862 N N . PHE A 1 106 ? -32.263 -25.955 17.236 1.00 59.31 106 PHE A N 1
ATOM 863 C CA . PHE A 1 106 ? -31.348 -26.012 18.358 1.00 59.31 106 PHE A CA 1
ATOM 864 C C . PHE A 1 106 ? -29.948 -26.329 17.847 1.00 59.31 106 PHE A C 1
ATOM 866 O O . PHE A 1 106 ? -29.773 -27.227 17.025 1.00 59.31 106 PHE A O 1
ATOM 873 N N . THR A 1 107 ? -28.953 -25.615 18.360 1.00 62.69 107 THR A N 1
ATOM 874 C CA . THR A 1 107 ? -27.550 -25.938 18.117 1.00 62.69 107 THR A CA 1
ATOM 875 C C . THR A 1 107 ? -26.833 -25.963 19.454 1.00 62.69 107 THR A C 1
ATOM 877 O O . THR A 1 107 ? -26.814 -24.971 20.185 1.00 62.69 107 THR A O 1
ATOM 880 N N . GLY A 1 108 ? -26.246 -27.111 19.765 1.00 70.94 108 GLY A N 1
ATOM 881 C CA . GLY A 1 108 ? -25.426 -27.308 20.947 1.00 70.94 108 GLY A CA 1
ATOM 882 C C . GLY A 1 108 ? -24.127 -28.011 20.585 1.00 70.94 108 GLY A C 1
ATOM 883 O O . GLY A 1 108 ? -24.007 -28.600 19.510 1.00 70.94 108 GLY A O 1
ATOM 884 N N . ARG A 1 109 ? -23.140 -27.926 21.472 1.00 76.44 109 ARG A N 1
ATOM 885 C CA . ARG A 1 109 ? -21.857 -28.621 21.345 1.00 76.44 109 ARG A CA 1
ATOM 886 C C . ARG A 1 109 ? -21.639 -29.488 22.571 1.00 76.44 109 ARG A C 1
ATOM 888 O O . ARG A 1 109 ? -21.652 -28.980 23.685 1.00 76.44 109 ARG A O 1
ATOM 895 N N . ILE A 1 110 ? -21.419 -30.781 22.354 1.00 80.38 110 ILE A N 1
ATOM 896 C CA . ILE A 1 110 ? -20.909 -31.688 23.383 1.00 80.38 110 ILE A CA 1
ATOM 897 C C . ILE A 1 110 ? -19.407 -31.793 23.158 1.00 80.38 110 ILE A C 1
ATOM 899 O O . ILE A 1 110 ? -18.972 -32.156 22.064 1.00 80.38 110 ILE A O 1
ATOM 903 N N . LYS A 1 111 ? -18.612 -31.464 24.172 1.00 80.00 111 LYS A N 1
ATOM 904 C CA . LYS A 1 111 ? -17.163 -31.646 24.134 1.00 80.00 111 LYS A CA 1
ATOM 905 C C . LYS A 1 111 ? -16.745 -32.622 25.218 1.00 80.00 111 LYS A C 1
ATOM 907 O O . LYS A 1 111 ? -17.037 -32.416 26.389 1.00 80.00 111 LYS A O 1
ATOM 912 N N . ILE A 1 112 ? -16.048 -33.662 24.786 1.00 81.19 112 ILE A N 1
ATOM 913 C CA . ILE A 1 112 ? -15.515 -34.729 25.621 1.00 81.19 112 ILE A CA 1
ATOM 914 C C . ILE A 1 112 ? -14.033 -34.446 25.885 1.00 81.19 112 ILE A C 1
ATOM 916 O O . ILE A 1 112 ? -13.317 -34.006 24.981 1.00 81.19 112 ILE A O 1
ATOM 920 N N . PHE A 1 113 ? -13.579 -34.688 27.109 1.00 77.00 113 PHE A N 1
ATOM 921 C CA . PHE A 1 113 ? -12.210 -34.452 27.550 1.00 77.00 113 PHE A CA 1
ATOM 922 C C . PHE A 1 113 ? -11.553 -35.773 27.952 1.00 77.00 113 PHE A C 1
ATOM 924 O O . PHE A 1 113 ? -12.196 -36.594 28.599 1.00 77.00 113 PHE A O 1
ATOM 931 N N . PRO A 1 114 ? -10.282 -35.998 27.585 1.00 71.69 114 PRO A N 1
ATOM 932 C CA . PRO A 1 114 ? -9.593 -37.242 27.917 1.00 71.69 114 PRO A CA 1
ATOM 933 C C . PRO A 1 114 ? -9.235 -37.339 29.409 1.00 71.69 114 PRO A C 1
ATOM 935 O O . PRO A 1 114 ? -9.103 -38.443 29.922 1.00 71.69 114 PRO A O 1
ATOM 938 N N . GLU A 1 115 ? -9.110 -36.204 30.105 1.00 74.19 115 GLU A N 1
ATOM 939 C CA . GLU A 1 115 ? -8.765 -36.120 31.527 1.00 74.19 115 GLU A CA 1
ATOM 940 C C . GLU A 1 115 ? -9.535 -34.973 32.202 1.00 74.19 115 GLU A C 1
ATOM 942 O O . GLU A 1 115 ? -9.855 -33.969 31.555 1.00 74.19 115 GLU A O 1
ATOM 947 N N . GLU A 1 116 ? -9.812 -35.102 33.505 1.00 69.69 116 GLU A N 1
ATOM 948 C CA . GLU A 1 116 ? -10.569 -34.102 34.280 1.00 69.69 116 GLU A CA 1
ATOM 949 C C . GLU A 1 116 ? -9.867 -32.737 34.338 1.00 69.69 116 GLU A C 1
ATOM 951 O O . GLU A 1 116 ? -10.520 -31.707 34.210 1.00 69.69 116 GLU A O 1
ATOM 956 N N . SER A 1 117 ? -8.534 -32.715 34.400 1.00 69.44 117 SER A N 1
ATOM 957 C CA . SER A 1 117 ? -7.727 -31.485 34.445 1.00 69.44 117 SER A CA 1
ATOM 958 C C . SER A 1 117 ? -7.962 -30.549 33.247 1.00 69.44 117 SER A C 1
ATOM 960 O O . SER A 1 117 ? -7.920 -29.326 33.377 1.00 69.44 117 SER A O 1
ATOM 962 N N . LEU A 1 118 ? -8.247 -31.104 32.064 1.00 71.75 118 LEU A N 1
ATOM 963 C CA . LEU A 1 118 ? -8.530 -30.334 30.848 1.00 71.75 118 LEU A CA 1
ATOM 964 C C . LEU A 1 118 ? -9.961 -29.794 30.814 1.00 71.75 118 LEU A C 1
ATOM 966 O O . LEU A 1 118 ? -10.205 -28.738 30.221 1.00 71.75 118 LEU A O 1
ATOM 970 N N . LEU A 1 119 ? -10.898 -30.517 31.432 1.00 73.81 119 LEU A N 1
ATOM 971 C CA . LEU A 1 119 ? -12.239 -30.009 31.693 1.00 73.81 119 LEU A CA 1
ATOM 972 C C . LEU A 1 119 ? -12.156 -28.844 32.687 1.00 73.81 119 LEU A C 1
ATOM 974 O O . LEU A 1 119 ? -12.733 -27.793 32.419 1.00 73.81 119 LEU A O 1
ATOM 978 N N . ASP A 1 120 ? -11.374 -28.987 33.756 1.00 65.50 120 ASP A N 1
ATOM 979 C CA . ASP A 1 120 ? -11.180 -27.949 34.773 1.00 65.50 120 ASP A CA 1
ATOM 980 C C . ASP A 1 120 ? -10.541 -26.687 34.182 1.00 65.50 120 ASP A C 1
ATOM 982 O O . ASP A 1 120 ? -11.086 -25.599 34.341 1.00 65.50 120 ASP A O 1
ATOM 986 N N . ALA A 1 121 ? -9.484 -26.814 33.375 1.00 67.06 121 ALA A N 1
ATOM 987 C CA . ALA A 1 121 ? -8.879 -25.673 32.680 1.00 67.06 121 ALA A CA 1
ATOM 988 C C . ALA A 1 121 ? -9.861 -24.975 31.718 1.00 67.06 121 ALA A C 1
ATOM 990 O O . ALA A 1 121 ? -9.863 -23.751 31.572 1.00 67.06 121 ALA A O 1
ATOM 991 N N . LYS A 1 122 ? -10.729 -25.739 31.038 1.00 70.19 122 LYS A N 1
ATOM 992 C CA . LYS A 1 122 ? -11.779 -25.168 30.182 1.00 70.19 122 LYS A CA 1
ATOM 993 C C . LYS A 1 122 ? -12.842 -24.455 31.015 1.00 70.19 122 LYS A C 1
ATOM 995 O O . LYS A 1 122 ? -13.328 -23.411 30.577 1.00 70.19 122 LYS A O 1
ATOM 1000 N N . LEU A 1 123 ? -13.196 -24.998 32.174 1.00 64.06 123 LEU A N 1
ATOM 1001 C CA . LEU A 1 123 ? -14.132 -24.381 33.100 1.00 64.06 123 LEU A CA 1
ATOM 1002 C C . LEU A 1 123 ? -13.554 -23.112 33.700 1.00 64.06 123 LEU A C 1
ATOM 1004 O O . LEU A 1 123 ? -14.260 -22.123 33.667 1.00 64.06 123 LEU A O 1
ATOM 1008 N N . GLU A 1 124 ? -12.290 -23.071 34.112 1.00 61.34 124 GLU A N 1
ATOM 1009 C CA . GLU A 1 124 ? -11.629 -21.839 34.564 1.00 61.34 124 GLU A CA 1
ATOM 1010 C C . GLU A 1 124 ? -11.670 -20.745 33.488 1.00 61.34 124 GLU A C 1
ATOM 1012 O O . GLU A 1 124 ? -12.059 -19.614 33.763 1.00 61.34 124 GLU A O 1
ATOM 1017 N N . ILE A 1 125 ? -11.396 -21.087 32.223 1.00 63.91 125 ILE A N 1
ATOM 1018 C CA . ILE A 1 125 ? -11.514 -20.137 31.103 1.00 63.91 125 ILE A CA 1
ATOM 1019 C C . ILE A 1 125 ? -12.963 -19.655 30.926 1.00 63.91 125 ILE A C 1
ATOM 1021 O O . ILE A 1 125 ? -13.207 -18.483 30.634 1.00 63.91 125 ILE A O 1
ATOM 1025 N N . LEU A 1 126 ? -13.948 -20.548 31.045 1.00 61.44 126 LEU A N 1
ATOM 1026 C CA . LEU A 1 126 ? -15.364 -20.181 30.960 1.00 61.44 126 LEU A CA 1
ATOM 1027 C C . LEU A 1 126 ? -15.815 -19.370 32.183 1.00 61.44 126 LEU A C 1
ATOM 1029 O O . LEU A 1 126 ? -16.617 -18.455 32.025 1.00 61.44 126 LEU A O 1
ATOM 1033 N N . HIS A 1 127 ? -15.273 -19.666 33.364 1.00 56.69 127 HIS A N 1
ATOM 1034 C CA . HIS A 1 127 ? -15.485 -18.965 34.626 1.00 56.69 127 HIS A CA 1
ATOM 1035 C C . HIS A 1 127 ? -14.920 -17.559 34.551 1.00 56.69 127 HIS A C 1
ATOM 1037 O O . HIS A 1 127 ? -15.656 -16.652 34.885 1.00 56.69 127 HIS A O 1
ATOM 1043 N N . ASP A 1 128 ? -13.717 -17.330 34.026 1.00 50.59 128 ASP A N 1
ATOM 1044 C CA . ASP A 1 128 ? -13.158 -15.982 33.841 1.00 50.59 128 ASP A CA 1
ATOM 1045 C C . ASP A 1 128 ? -13.991 -15.137 32.865 1.00 50.59 128 ASP A C 1
ATOM 1047 O O . ASP A 1 128 ? -14.248 -13.952 33.102 1.00 50.59 128 ASP A O 1
ATOM 1051 N N . ASN A 1 129 ? -14.497 -15.760 31.797 1.00 50.53 129 ASN A N 1
ATOM 1052 C CA . ASN A 1 129 ? -15.410 -15.111 30.852 1.00 50.53 129 ASN A CA 1
ATOM 1053 C C . ASN A 1 129 ? -16.793 -14.831 31.478 1.00 50.53 129 ASN A C 1
ATOM 1055 O O . ASN A 1 129 ? -17.406 -13.795 31.197 1.00 50.53 129 ASN A O 1
ATOM 1059 N N . ASN A 1 130 ? -17.272 -15.716 32.362 1.00 43.78 130 ASN A N 1
ATOM 1060 C CA . ASN A 1 130 ? -18.513 -15.526 33.113 1.00 43.78 130 ASN A CA 1
ATOM 1061 C C . ASN A 1 130 ? -18.349 -14.621 34.348 1.00 43.78 130 ASN A C 1
ATOM 1063 O O . ASN A 1 130 ? -19.317 -13.987 34.742 1.00 43.78 130 ASN A O 1
ATOM 1067 N N . PHE A 1 131 ? -17.160 -14.488 34.944 1.00 34.50 131 PHE A N 1
ATOM 1068 C CA . PHE A 1 131 ? -16.860 -13.600 36.075 1.00 34.50 131 PHE A CA 1
ATOM 1069 C C . PHE A 1 131 ? -16.738 -12.151 35.612 1.00 34.50 131 PHE A C 1
ATOM 1071 O O . PHE A 1 131 ? -17.193 -11.249 36.318 1.00 34.50 131 PHE A O 1
ATOM 1078 N N . ALA A 1 132 ? -16.217 -11.929 34.400 1.00 35.78 132 ALA A N 1
ATOM 1079 C CA . ALA A 1 132 ? -16.289 -10.636 33.722 1.00 35.78 132 ALA A CA 1
ATOM 1080 C C . ALA A 1 132 ? -17.749 -10.188 33.503 1.00 35.78 132 ALA A C 1
ATOM 1082 O O . ALA A 1 132 ? -18.065 -9.019 33.699 1.00 35.78 132 ALA A O 1
ATOM 1083 N N . THR A 1 133 ? -18.661 -11.123 33.208 1.00 34.62 133 THR A N 1
ATOM 1084 C CA . THR A 1 133 ? -20.109 -10.854 33.085 1.00 34.62 133 THR A CA 1
ATOM 1085 C C . THR A 1 133 ? -20.884 -10.942 34.417 1.00 34.62 133 THR A C 1
ATOM 1087 O O . THR A 1 133 ? -21.973 -10.378 34.537 1.00 34.62 133 THR A O 1
ATOM 1090 N N . ALA A 1 134 ? -20.338 -11.588 35.455 1.00 30.88 134 ALA A N 1
ATOM 1091 C CA . ALA A 1 134 ? -20.936 -11.709 36.791 1.00 30.88 134 ALA A CA 1
ATOM 1092 C C . ALA A 1 134 ? -20.640 -10.506 37.688 1.00 30.88 134 ALA A C 1
ATOM 1094 O O . ALA A 1 134 ? -21.517 -10.091 38.442 1.00 30.88 134 ALA A O 1
ATOM 1095 N N . LYS A 1 135 ? -19.439 -9.915 37.600 1.00 29.59 135 LYS A N 1
ATOM 1096 C CA . LYS A 1 135 ? -19.107 -8.674 38.324 1.00 29.59 135 LYS A CA 1
ATOM 1097 C C . LYS A 1 135 ? -19.886 -7.463 37.802 1.00 29.59 135 LYS A C 1
ATOM 1099 O O . LYS A 1 135 ? -20.105 -6.530 38.565 1.00 29.59 135 LYS A O 1
ATOM 1104 N N . SER A 1 136 ? -20.387 -7.506 36.564 1.00 33.34 136 SER A N 1
ATOM 1105 C CA . SER A 1 136 ? -21.376 -6.543 36.052 1.00 33.34 136 SER A CA 1
ATOM 1106 C C . SER A 1 136 ? -22.816 -6.834 36.502 1.00 33.34 136 SER A C 1
ATOM 1108 O O . SER A 1 136 ? -23.722 -6.060 36.207 1.00 33.34 136 SER A O 1
ATOM 1110 N N . GLY A 1 137 ? -23.048 -7.933 37.225 1.00 32.12 137 GLY A N 1
ATOM 1111 C CA . GLY A 1 137 ? -24.355 -8.381 37.694 1.00 32.12 137 GLY A CA 1
ATOM 1112 C C . GLY A 1 137 ? -24.870 -7.633 38.923 1.00 32.12 137 GLY A C 1
ATOM 1113 O O . GLY A 1 137 ? -25.276 -8.264 39.894 1.00 32.12 137 GLY A O 1
ATOM 1114 N N . LYS A 1 138 ? -24.945 -6.298 38.872 1.00 30.02 138 LYS A N 1
ATOM 1115 C CA . LYS A 1 138 ? -26.152 -5.669 39.419 1.00 30.02 138 LYS A CA 1
ATOM 1116 C C . LYS A 1 138 ? -27.268 -6.102 38.477 1.00 30.02 138 LYS A C 1
ATOM 1118 O O . LYS A 1 138 ? -27.140 -5.928 37.267 1.00 30.02 138 LYS A O 1
ATOM 1123 N N . ILE A 1 139 ? -28.343 -6.680 39.007 1.00 33.22 139 ILE A N 1
ATOM 1124 C CA . ILE A 1 139 ? -29.602 -6.795 38.268 1.00 33.22 139 ILE A CA 1
ATOM 1125 C C . ILE A 1 139 ? -30.065 -5.353 38.038 1.00 33.22 139 ILE A C 1
ATOM 1127 O O . ILE A 1 139 ? -30.761 -4.760 38.856 1.00 33.22 139 ILE A O 1
ATOM 1131 N N . ILE A 1 140 ? -29.555 -4.748 36.968 1.00 32.09 140 ILE A N 1
ATOM 1132 C CA . ILE A 1 140 ? -30.057 -3.504 36.417 1.00 32.09 140 ILE A CA 1
ATOM 1133 C C . ILE A 1 140 ? -31.401 -3.899 35.823 1.00 32.09 140 ILE A C 1
ATOM 1135 O O . ILE A 1 140 ? -31.466 -4.738 34.919 1.00 32.09 140 ILE A O 1
ATOM 1139 N N . SER A 1 141 ? -32.466 -3.364 36.412 1.00 32.31 141 SER A N 1
ATOM 1140 C CA . SER A 1 141 ? -33.821 -3.549 35.919 1.00 32.31 141 SER A CA 1
ATOM 1141 C C . SER A 1 141 ? -33.858 -3.229 34.417 1.00 32.31 141 SER A C 1
ATOM 1143 O O . SER A 1 141 ? -33.147 -2.336 33.955 1.00 32.31 141 SER A O 1
ATOM 1145 N N . GLU A 1 142 ? -34.669 -3.933 33.620 1.00 42.19 142 GLU A N 1
ATOM 1146 C CA . GLU A 1 142 ? -34.807 -3.634 32.179 1.00 42.19 142 GLU A CA 1
ATOM 1147 C C . GLU A 1 142 ? -35.211 -2.172 31.897 1.00 42.19 142 GLU A C 1
ATOM 1149 O O . GLU A 1 142 ? -35.073 -1.714 30.767 1.00 42.19 142 GLU A O 1
ATOM 1154 N N . LYS A 1 143 ? -35.646 -1.423 32.920 1.00 36.06 143 LYS A N 1
ATOM 1155 C CA . LYS A 1 143 ? -35.983 0.001 32.845 1.00 36.06 143 LYS A CA 1
ATOM 1156 C C . LYS A 1 143 ? -34.780 0.955 32.807 1.00 36.06 143 LYS A C 1
ATOM 1158 O O . LYS A 1 143 ? -34.988 2.107 32.449 1.00 36.06 143 LYS A O 1
ATOM 1163 N N . ASP A 1 144 ? -33.559 0.501 33.106 1.00 39.56 144 ASP A N 1
ATOM 1164 C CA . ASP A 1 144 ? -32.377 1.378 33.239 1.00 39.56 144 ASP A CA 1
ATOM 1165 C C . ASP A 1 144 ? -31.290 1.152 32.163 1.00 39.56 144 ASP A C 1
ATOM 1167 O O . ASP A 1 144 ? -30.194 1.709 32.255 1.00 39.56 144 ASP A O 1
ATOM 1171 N N . LYS A 1 145 ? -31.540 0.333 31.130 1.00 50.31 145 LYS A N 1
ATOM 1172 C CA . LYS A 1 145 ? -30.584 0.163 30.020 1.00 50.31 145 LYS A CA 1
ATOM 1173 C C . LYS A 1 145 ? -30.726 1.318 29.030 1.00 50.31 145 LYS A C 1
ATOM 1175 O O . LYS A 1 145 ? -31.717 1.388 28.310 1.00 50.31 145 LYS A O 1
ATOM 1180 N N . HIS A 1 146 ? -29.714 2.184 28.960 1.00 59.06 146 HIS A N 1
ATOM 1181 C CA . HIS A 1 146 ? -29.570 3.114 27.842 1.00 59.06 146 HIS A CA 1
ATOM 1182 C C . HIS A 1 146 ? -29.461 2.300 26.548 1.00 59.06 146 HIS A C 1
ATOM 1184 O O . HI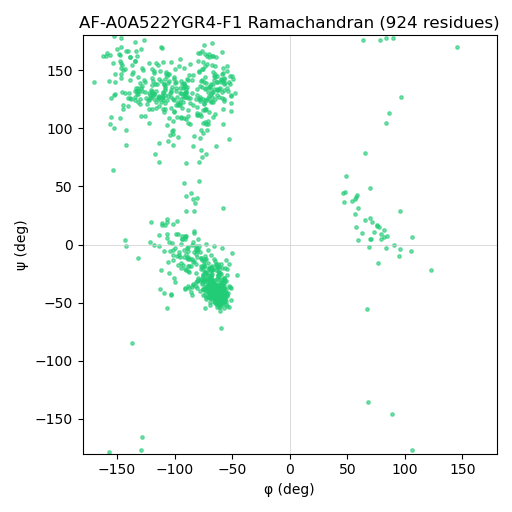S A 1 146 ? -28.623 1.400 26.454 1.00 59.06 146 HIS A O 1
ATOM 1190 N N . ASP A 1 147 ? -30.299 2.588 25.557 1.00 80.12 147 ASP A N 1
ATOM 1191 C CA . ASP A 1 147 ? -30.246 1.917 24.258 1.00 80.12 147 ASP A CA 1
ATOM 1192 C C . ASP A 1 147 ? -29.079 2.506 23.454 1.00 80.12 147 ASP A C 1
ATOM 1194 O O . ASP A 1 147 ? -29.242 3.472 22.717 1.00 80.12 147 ASP A O 1
ATOM 1198 N N . LEU A 1 148 ? -27.860 2.027 23.733 1.00 89.62 148 LEU A N 1
ATOM 1199 C CA . LEU A 1 148 ? -26.629 2.552 23.142 1.00 89.62 148 LEU A CA 1
ATOM 1200 C C . LEU A 1 148 ? -26.592 2.269 21.633 1.00 89.62 148 LEU A C 1
ATOM 1202 O O . LEU A 1 148 ? -26.587 1.106 21.214 1.00 89.62 148 LEU A O 1
ATOM 1206 N N . LYS A 1 149 ? -26.462 3.330 20.838 1.00 94.88 149 LYS A N 1
ATOM 1207 C CA . LYS A 1 149 ? -26.391 3.286 19.374 1.00 94.88 149 LYS A CA 1
ATOM 1208 C C . LYS A 1 149 ? -25.003 3.667 18.881 1.00 94.88 149 LYS A C 1
ATOM 1210 O O . LYS A 1 149 ? -24.470 4.724 19.225 1.00 94.88 149 LYS A O 1
ATOM 1215 N N . ILE A 1 150 ? -24.414 2.827 18.036 1.00 97.06 150 ILE A N 1
ATOM 1216 C CA . ILE A 1 150 ? -23.056 3.019 17.513 1.00 97.06 150 ILE A CA 1
ATOM 1217 C C . ILE A 1 150 ? -23.090 3.171 15.993 1.00 97.06 150 ILE A C 1
ATOM 1219 O O . ILE A 1 150 ? -23.645 2.338 15.273 1.00 97.06 150 ILE A O 1
ATOM 1223 N N . LEU A 1 151 ? -22.440 4.218 15.490 1.00 97.44 151 LEU A N 1
ATOM 1224 C CA . LEU A 1 151 ? -22.250 4.441 14.061 1.00 97.44 151 LEU A CA 1
ATOM 1225 C C . LEU A 1 151 ? -20.784 4.212 13.691 1.00 97.44 151 LEU A C 1
ATOM 1227 O O . LEU A 1 151 ? -19.907 4.965 14.101 1.00 97.44 151 LEU A O 1
ATOM 1231 N N . LEU A 1 152 ? -20.516 3.182 12.895 1.00 98.19 152 LEU A N 1
ATOM 1232 C CA . LEU A 1 152 ? -19.195 2.896 12.347 1.00 98.19 152 LEU A CA 1
ATOM 1233 C C . LEU A 1 152 ? -19.080 3.515 10.953 1.00 98.19 152 LEU A C 1
ATOM 1235 O O . LEU A 1 152 ? -19.959 3.319 10.113 1.00 98.19 152 LEU A O 1
ATOM 1239 N N . VAL A 1 153 ? -18.006 4.253 10.686 1.00 96.62 153 VAL A N 1
ATOM 1240 C CA . VAL A 1 153 ? -17.866 5.009 9.439 1.00 96.62 153 VAL A CA 1
ATOM 1241 C C . VAL A 1 153 ? -16.488 4.852 8.801 1.00 96.62 153 VAL A C 1
ATOM 1243 O O . VAL A 1 153 ? -15.446 5.022 9.433 1.00 96.62 153 VAL A O 1
ATOM 1246 N N . ASN A 1 154 ? -16.489 4.582 7.498 1.00 96.94 154 ASN A N 1
ATOM 1247 C CA . ASN A 1 154 ? -15.359 4.834 6.616 1.00 96.94 154 ASN A CA 1
ATOM 1248 C C . ASN A 1 154 ? -15.613 6.181 5.915 1.00 96.94 154 ASN A C 1
ATOM 1250 O O . ASN A 1 154 ? -16.319 6.239 4.908 1.00 96.94 154 ASN A O 1
ATOM 1254 N N . LEU A 1 155 ? -15.095 7.266 6.504 1.00 95.88 155 LEU A N 1
ATOM 1255 C CA . LEU A 1 155 ? -15.229 8.652 6.026 1.00 95.88 155 LEU A CA 1
ATOM 1256 C C . LEU A 1 155 ? -14.756 8.827 4.573 1.00 95.88 155 LEU A C 1
ATOM 1258 O O . LEU A 1 155 ? -13.837 8.122 4.151 1.00 95.88 155 LEU A O 1
ATOM 1262 N N . PRO A 1 156 ? -15.331 9.766 3.804 1.00 93.88 156 PRO A N 1
ATOM 1263 C CA . PRO A 1 156 ? -14.879 10.019 2.447 1.00 93.88 156 PRO A CA 1
ATOM 1264 C C . PRO A 1 156 ? -13.449 10.559 2.444 1.00 93.88 156 PRO A C 1
ATOM 1266 O O . PRO A 1 156 ? -13.038 11.300 3.330 1.00 93.88 156 PRO A O 1
ATOM 1269 N N . TRP A 1 157 ? -12.704 10.207 1.404 1.00 92.62 157 TRP A N 1
ATOM 1270 C CA . TRP A 1 157 ? -11.363 10.721 1.164 1.00 92.62 157 TRP A CA 1
ATOM 1271 C C . TRP A 1 157 ? -11.213 10.964 -0.333 1.00 92.62 157 TRP A C 1
ATOM 1273 O O . TRP A 1 157 ? -11.395 10.044 -1.134 1.00 92.62 157 TRP A O 1
ATOM 1283 N N . HIS A 1 158 ? -10.960 12.212 -0.726 1.00 87.06 158 HIS A N 1
ATOM 1284 C CA . HIS A 1 158 ? -10.929 12.626 -2.127 1.00 87.06 158 HIS A CA 1
ATOM 1285 C C . HIS A 1 158 ? -9.878 13.709 -2.354 1.00 87.06 158 HIS A C 1
ATOM 1287 O O . HIS A 1 158 ? -9.819 14.685 -1.612 1.00 87.06 158 HIS A O 1
ATOM 1293 N N . VAL A 1 159 ? -9.047 13.532 -3.382 1.00 81.31 159 VAL A N 1
ATOM 1294 C CA . VAL A 1 159 ? -7.971 14.465 -3.739 1.00 81.31 159 VAL A CA 1
ATOM 1295 C C . VAL A 1 159 ? -7.941 14.641 -5.254 1.00 81.31 159 VAL A C 1
ATOM 1297 O O . VAL A 1 159 ? -7.844 13.675 -6.013 1.00 81.31 159 VAL A O 1
ATOM 1300 N N . GLY A 1 160 ? -8.021 15.892 -5.719 1.00 75.38 160 GLY A N 1
ATOM 1301 C CA . GLY A 1 160 ? -7.822 16.237 -7.132 1.00 75.38 160 GLY A CA 1
ATOM 1302 C C . GLY A 1 160 ? -8.784 15.547 -8.108 1.00 75.38 160 GLY A C 1
ATOM 1303 O O . GLY A 1 160 ? -8.395 15.250 -9.235 1.00 75.38 160 GLY A O 1
ATOM 1304 N N . GLY A 1 161 ? -10.018 15.252 -7.687 1.00 76.62 161 GLY A N 1
ATOM 1305 C CA . GLY A 1 161 ? -10.998 14.547 -8.523 1.00 76.62 161 GLY A CA 1
ATOM 1306 C C . GLY A 1 161 ? -11.040 13.030 -8.315 1.00 76.62 161 GLY A C 1
ATOM 1307 O O . GLY A 1 161 ? -11.996 12.404 -8.770 1.00 76.62 161 GLY A O 1
ATOM 1308 N N . ASN A 1 162 ? -10.090 12.451 -7.576 1.00 82.19 162 ASN A N 1
ATOM 1309 C CA . ASN A 1 162 ? -9.989 11.011 -7.356 1.00 82.19 162 ASN A CA 1
ATOM 1310 C C . ASN A 1 162 ? -10.371 10.599 -5.932 1.00 82.19 162 ASN A C 1
ATOM 1312 O O . ASN A 1 162 ? -10.018 11.270 -4.965 1.00 82.19 162 ASN A O 1
ATOM 1316 N N . TRP A 1 163 ? -11.043 9.454 -5.810 1.00 87.00 163 TRP A N 1
ATOM 1317 C CA . TRP A 1 163 ? -11.409 8.857 -4.526 1.00 87.00 163 TRP A CA 1
ATOM 1318 C C . TRP A 1 163 ? -10.270 8.017 -3.953 1.00 87.00 163 TRP A C 1
ATOM 1320 O O . TRP A 1 163 ? -9.584 7.301 -4.683 1.00 87.00 163 TRP A O 1
ATOM 1330 N N . GLY A 1 164 ? -10.100 8.080 -2.639 1.00 90.00 164 GLY A N 1
ATOM 1331 C CA . GLY A 1 164 ? -9.204 7.212 -1.895 1.00 90.00 164 GLY A CA 1
ATOM 1332 C C . GLY A 1 164 ? -9.731 5.789 -1.736 1.00 90.00 164 GLY A C 1
ATOM 1333 O O . GLY A 1 164 ? -10.884 5.483 -2.040 1.00 90.00 164 GLY A O 1
ATOM 1334 N N . VAL A 1 165 ? -8.876 4.915 -1.222 1.00 92.00 165 VAL A N 1
ATOM 1335 C CA . VAL A 1 165 ? -9.235 3.626 -0.620 1.00 92.00 165 VAL A CA 1
ATOM 1336 C C . VAL A 1 165 ? -8.578 3.534 0.744 1.00 92.00 165 VAL A C 1
ATOM 1338 O O . VAL A 1 165 ? -7.399 3.855 0.885 1.00 92.00 165 VAL A O 1
ATOM 1341 N N . ARG A 1 166 ? -9.341 3.100 1.747 1.00 92.75 166 ARG A N 1
ATOM 1342 C CA . ARG A 1 166 ? -8.868 3.037 3.131 1.00 92.75 166 ARG A CA 1
ATOM 1343 C C . ARG A 1 166 ? -9.275 1.751 3.827 1.00 92.75 166 ARG A C 1
ATOM 1345 O O . ARG A 1 166 ? -8.479 0.818 3.835 1.00 92.75 166 ARG A O 1
ATOM 1352 N N . ALA A 1 167 ? -10.482 1.702 4.393 1.00 92.44 167 ALA A N 1
ATOM 1353 C CA . ALA A 1 167 ? -10.903 0.573 5.208 1.00 92.44 167 ALA A CA 1
ATOM 1354 C C . ALA A 1 167 ? -10.911 -0.721 4.387 1.00 92.44 167 ALA A C 1
ATOM 1356 O O . ALA A 1 167 ? -11.352 -0.742 3.238 1.00 92.44 167 ALA A O 1
ATOM 1357 N N . GLY A 1 168 ? -10.350 -1.783 4.962 1.00 89.25 168 GLY A N 1
ATOM 1358 C CA . GLY A 1 168 ? -10.128 -3.057 4.271 1.00 89.25 168 GLY A CA 1
ATOM 1359 C C . GLY A 1 168 ? -8.947 -3.071 3.291 1.00 89.25 168 GLY A C 1
ATOM 1360 O O . GLY A 1 168 ? -8.474 -4.147 2.940 1.00 89.25 168 GLY A O 1
ATOM 1361 N N . SER A 1 169 ? -8.413 -1.917 2.870 1.00 90.06 169 SER A N 1
ATOM 1362 C CA . SER A 1 169 ? -7.210 -1.884 2.037 1.00 90.06 169 SER A CA 1
ATOM 1363 C C . SER A 1 169 ? -5.979 -2.125 2.889 1.00 90.06 169 SER A C 1
ATOM 1365 O O . SER A 1 169 ? -5.698 -1.372 3.823 1.00 90.06 169 SER A O 1
ATOM 1367 N N . ARG A 1 170 ? -5.151 -3.097 2.496 1.00 87.38 170 ARG A N 1
ATOM 1368 C CA . ARG A 1 170 ? -3.852 -3.273 3.152 1.00 87.38 170 ARG A CA 1
ATOM 1369 C C . ARG A 1 170 ? -2.811 -2.216 2.785 1.00 87.38 170 ARG A C 1
ATOM 1371 O O . ARG A 1 170 ? -1.762 -2.125 3.419 1.00 87.38 170 ARG A O 1
ATOM 1378 N N . TRP A 1 171 ? -3.139 -1.411 1.783 1.00 85.56 171 TRP A N 1
ATOM 1379 C CA . TRP A 1 171 ? -2.329 -0.335 1.241 1.00 85.56 171 TRP A CA 1
ATOM 1380 C C . TRP A 1 171 ? -3.255 0.838 0.877 1.00 85.56 171 TRP A C 1
ATOM 1382 O O . TRP A 1 171 ? -3.788 0.888 -0.238 1.00 85.56 171 TRP A O 1
ATOM 1392 N N . PRO A 1 172 ? -3.568 1.724 1.840 1.00 89.81 172 PRO A N 1
ATOM 1393 C CA . PRO A 1 172 ? -4.413 2.891 1.597 1.00 89.81 172 PRO A CA 1
ATOM 1394 C C . PRO A 1 172 ? -3.762 3.843 0.583 1.00 89.81 172 PRO A C 1
ATOM 1396 O O . PRO A 1 172 ? -2.570 4.119 0.696 1.00 89.81 172 PRO A O 1
ATOM 1399 N N . HIS A 1 173 ? -4.516 4.323 -0.410 1.00 90.50 173 HIS A N 1
ATOM 1400 C CA . HIS A 1 173 ? -4.000 5.205 -1.470 1.00 90.50 173 HIS A CA 1
ATOM 1401 C C . HIS A 1 173 ? -5.105 6.020 -2.158 1.00 90.50 173 HIS A C 1
ATOM 1403 O O . HIS A 1 173 ? -6.285 5.685 -2.051 1.00 90.50 173 HIS A O 1
ATOM 1409 N N . ILE A 1 174 ? -4.727 7.060 -2.912 1.00 87.12 174 ILE A N 1
ATOM 1410 C CA . ILE A 1 174 ? -5.623 7.732 -3.865 1.00 87.12 174 ILE A CA 1
ATOM 1411 C C . ILE A 1 174 ? -5.661 6.932 -5.167 1.00 87.12 174 ILE A C 1
ATOM 1413 O O . ILE A 1 174 ? -4.616 6.671 -5.772 1.00 87.12 174 ILE A O 1
ATOM 1417 N N . LYS A 1 175 ? -6.864 6.552 -5.616 1.00 80.38 175 LYS A N 1
ATOM 1418 C CA . LYS A 1 175 ? -7.033 5.830 -6.882 1.00 80.38 175 LYS A CA 1
ATOM 1419 C C . LYS A 1 175 ? -6.585 6.694 -8.050 1.00 80.38 175 LYS A C 1
ATOM 1421 O O . LYS A 1 175 ? -6.917 7.873 -8.132 1.00 80.38 175 LYS A O 1
ATOM 1426 N N . ILE A 1 176 ? -5.911 6.091 -9.019 1.00 68.50 176 ILE A N 1
ATOM 1427 C CA . ILE A 1 176 ? -5.663 6.736 -10.316 1.00 68.50 176 ILE A CA 1
ATOM 1428 C C . ILE A 1 176 ? -6.723 6.303 -11.340 1.00 68.50 176 ILE A C 1
ATOM 1430 O O . ILE A 1 176 ? -7.295 5.225 -11.219 1.00 68.50 176 ILE A O 1
ATOM 1434 N N . PHE A 1 177 ? -6.922 7.072 -12.420 1.00 52.12 177 PHE A N 1
ATOM 1435 C CA . PHE A 1 177 ? -7.875 6.796 -13.526 1.00 52.12 177 PHE A CA 1
ATOM 1436 C C . PHE A 1 177 ? -7.821 5.382 -14.163 1.00 52.12 177 PHE A C 1
ATOM 1438 O O . PHE A 1 177 ? -8.592 5.071 -15.069 1.00 52.12 177 PHE A O 1
ATOM 1445 N N . LYS A 1 178 ? -6.849 4.534 -13.805 1.00 52.12 178 LYS A N 1
ATOM 1446 C CA . LYS A 1 178 ? -6.737 3.144 -14.278 1.00 52.12 178 LYS A CA 1
ATOM 1447 C C . LYS A 1 178 ? -7.343 2.118 -13.306 1.00 52.12 178 LYS A C 1
ATOM 1449 O O . LYS A 1 178 ? -7.450 0.955 -13.691 1.00 52.12 178 LYS A O 1
ATOM 1454 N N . GLU A 1 179 ? -7.730 2.526 -12.099 1.00 58.94 179 GLU A N 1
ATOM 1455 C CA . GLU A 1 179 ? -8.153 1.665 -10.980 1.00 58.94 179 GLU A CA 1
ATOM 1456 C C . GLU A 1 179 ? -9.651 1.787 -10.653 1.00 58.94 179 GLU A C 1
ATOM 1458 O O . GLU A 1 179 ? -10.073 1.381 -9.573 1.00 58.94 179 GLU A O 1
ATOM 1463 N N . ASP A 1 180 ? -10.463 2.307 -11.583 1.00 60.41 180 ASP A N 1
ATOM 1464 C CA . ASP A 1 180 ? -11.880 2.671 -11.382 1.00 60.41 180 ASP A CA 1
ATOM 1465 C C . ASP A 1 180 ? -12.733 1.618 -10.643 1.00 60.41 180 ASP A C 1
ATOM 1467 O O . ASP A 1 180 ? -13.718 1.968 -10.000 1.00 60.41 180 ASP A O 1
ATOM 1471 N N . SER A 1 181 ? -12.368 0.333 -10.709 1.00 73.44 181 SER A N 1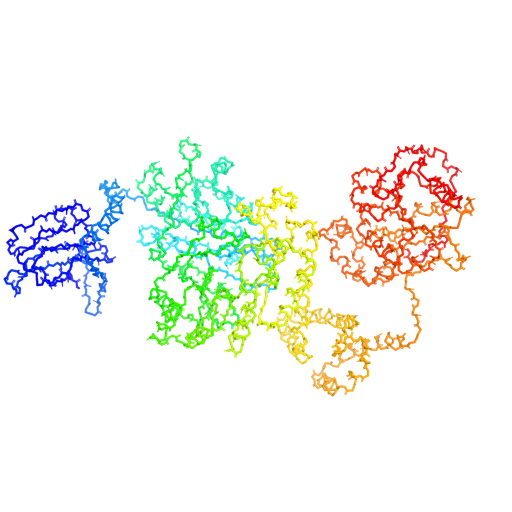
ATOM 1472 C CA . SER A 1 181 ? -13.111 -0.766 -10.091 1.00 73.44 181 SER A CA 1
ATOM 1473 C C . SER A 1 181 ? -12.556 -1.303 -8.765 1.00 73.44 181 SER A C 1
ATOM 1475 O O . SER A 1 181 ? -13.262 -2.083 -8.144 1.00 73.44 181 SER A O 1
ATOM 1477 N N . TYR A 1 182 ? -11.327 -0.981 -8.338 1.00 88.75 182 TYR A N 1
ATOM 1478 C CA . TYR A 1 182 ? -10.752 -1.578 -7.117 1.00 88.75 182 TYR A CA 1
ATOM 1479 C C . TYR A 1 182 ? -11.398 -0.983 -5.863 1.00 88.75 182 TYR A C 1
ATOM 1481 O O . TYR A 1 182 ? -11.266 0.213 -5.616 1.00 88.75 182 TYR A O 1
ATOM 1489 N N . MET A 1 183 ? -12.097 -1.787 -5.067 1.00 93.31 183 MET A N 1
ATOM 1490 C CA . MET A 1 183 ? -12.682 -1.346 -3.799 1.00 93.31 183 MET A CA 1
ATOM 1491 C C . MET A 1 183 ? -12.688 -2.502 -2.788 1.00 93.31 183 MET A C 1
ATOM 1493 O O . MET A 1 183 ? -13.449 -3.457 -2.978 1.00 93.31 183 MET A O 1
ATOM 1497 N N . PRO A 1 184 ? -11.844 -2.458 -1.744 1.00 94.56 184 PRO A N 1
ATOM 1498 C CA . PRO A 1 184 ? -11.790 -3.503 -0.730 1.00 94.56 184 PRO A CA 1
ATOM 1499 C C . PRO A 1 184 ? -12.982 -3.423 0.229 1.00 94.56 184 PRO A C 1
ATOM 1501 O O . PRO A 1 184 ? -13.536 -2.351 0.463 1.00 94.56 184 PRO A O 1
ATOM 1504 N N . PHE A 1 185 ? -13.382 -4.568 0.774 1.00 96.94 185 PHE A N 1
ATOM 1505 C CA . PHE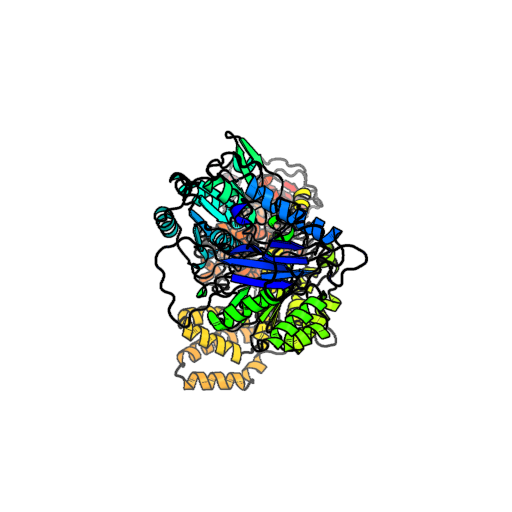 A 1 185 ? -14.461 -4.661 1.753 1.00 96.94 185 PHE A CA 1
ATOM 1506 C C . PHE A 1 185 ? -13.958 -4.292 3.166 1.00 96.94 185 PHE A C 1
ATOM 1508 O O . PHE A 1 185 ? -12.920 -4.811 3.585 1.00 96.94 185 PHE A O 1
ATOM 1515 N N . PRO A 1 186 ? -14.669 -3.446 3.941 1.00 96.94 186 PRO A N 1
ATOM 1516 C CA . PRO A 1 186 ? -14.201 -2.956 5.240 1.00 96.94 186 PRO A CA 1
ATOM 1517 C C . PRO A 1 186 ? -14.386 -4.006 6.354 1.00 96.94 186 PRO A C 1
ATOM 1519 O O . PRO A 1 186 ? -15.241 -3.861 7.229 1.00 96.94 186 PRO A O 1
ATOM 1522 N N . PHE A 1 187 ? -13.590 -5.084 6.326 1.00 96.38 187 PHE A N 1
ATOM 1523 C CA . PHE A 1 187 ? -13.747 -6.256 7.203 1.00 96.38 187 PHE A CA 1
ATOM 1524 C C . PHE A 1 187 ? -13.860 -5.915 8.691 1.00 96.38 187 PHE A C 1
ATOM 1526 O O . PHE A 1 187 ? -14.766 -6.412 9.353 1.00 96.38 187 PHE A O 1
ATOM 1533 N N . PHE A 1 188 ? -12.976 -5.065 9.213 1.00 96.19 188 PHE A N 1
ATOM 1534 C CA . PHE A 1 188 ? -12.914 -4.774 10.645 1.00 96.19 188 PHE A CA 1
ATOM 1535 C C . PHE A 1 188 ? -14.147 -3.989 11.114 1.00 96.19 188 PHE A C 1
ATOM 1537 O O . PHE A 1 188 ? -14.801 -4.406 12.070 1.00 96.19 188 PHE A O 1
ATOM 1544 N N . LEU A 1 189 ? -14.556 -2.944 10.381 1.00 97.69 189 LEU A N 1
ATOM 1545 C CA . LEU A 1 189 ? -15.788 -2.200 10.670 1.00 97.69 189 LEU A CA 1
ATOM 1546 C C . LEU A 1 189 ? -17.015 -3.119 10.587 1.00 97.69 189 LEU A C 1
ATOM 1548 O O . LEU A 1 189 ? -17.874 -3.116 11.470 1.00 97.69 189 LEU A O 1
ATOM 1552 N N . ALA A 1 190 ? -17.087 -3.949 9.544 1.00 97.75 190 ALA A N 1
ATOM 1553 C CA . ALA A 1 190 ? -18.229 -4.825 9.323 1.00 97.75 190 ALA A CA 1
ATOM 1554 C C . ALA A 1 190 ? -18.331 -5.962 10.362 1.00 97.75 190 ALA A C 1
ATOM 1556 O O . ALA A 1 190 ? -19.435 -6.343 10.767 1.00 97.75 190 ALA A O 1
ATOM 1557 N N . GLN A 1 191 ? -17.202 -6.509 10.822 1.00 95.56 191 GLN A N 1
ATOM 1558 C CA . GLN A 1 191 ? -17.178 -7.526 11.880 1.00 95.56 191 GLN A CA 1
ATOM 1559 C C . GLN A 1 191 ? -17.429 -6.920 13.261 1.00 95.56 191 GLN A C 1
ATOM 1561 O O . GLN A 1 191 ? -18.188 -7.508 14.031 1.00 95.56 191 GLN A O 1
ATOM 1566 N N . ALA A 1 192 ? -16.892 -5.730 13.547 1.00 97.19 192 ALA A N 1
ATOM 1567 C CA . ALA A 1 192 ? -17.194 -4.985 14.767 1.00 97.19 192 ALA A CA 1
ATOM 1568 C C . ALA A 1 192 ? -18.704 -4.729 14.896 1.00 97.19 192 ALA A C 1
ATOM 1570 O O . ALA A 1 192 ? -19.311 -5.068 15.912 1.00 97.19 192 ALA A O 1
ATOM 1571 N N . ALA A 1 193 ? -19.340 -4.236 13.829 1.00 97.06 193 ALA A N 1
ATOM 1572 C CA . ALA A 1 193 ? -20.785 -4.029 13.792 1.00 97.06 193 ALA A CA 1
ATOM 1573 C C . ALA A 1 193 ? -21.568 -5.328 14.012 1.00 97.06 193 ALA A C 1
ATOM 1575 O O . ALA A 1 193 ? -22.519 -5.361 14.795 1.00 97.06 193 ALA A O 1
ATOM 1576 N N . SER A 1 194 ? -21.165 -6.426 13.366 1.00 90.50 194 SER A N 1
ATOM 1577 C CA . SER A 1 194 ? -21.839 -7.707 13.578 1.00 90.50 194 SER A CA 1
ATOM 1578 C C . SER A 1 194 ? -21.659 -8.238 15.005 1.00 90.50 194 SER A C 1
ATOM 1580 O O . SER A 1 194 ? -22.569 -8.901 15.511 1.00 90.50 194 SER A O 1
ATOM 1582 N N . LEU A 1 195 ? -20.521 -7.983 15.656 1.00 90.62 195 LEU A N 1
ATOM 1583 C CA . LEU A 1 195 ? -20.262 -8.423 17.030 1.00 90.62 195 LEU A CA 1
ATOM 1584 C C . LEU A 1 195 ? -21.118 -7.636 18.028 1.00 90.62 195 LEU A C 1
ATOM 1586 O O . LEU A 1 195 ? -21.703 -8.233 18.934 1.00 90.62 195 LEU A O 1
ATOM 1590 N N . LEU A 1 196 ? -21.260 -6.328 17.811 1.00 90.94 196 LEU A N 1
ATOM 1591 C CA . LEU A 1 196 ? -22.171 -5.467 18.567 1.00 90.94 196 LEU A CA 1
ATOM 1592 C C . LEU A 1 196 ? -23.631 -5.924 18.411 1.00 90.94 196 LEU A C 1
ATOM 1594 O O . LEU A 1 196 ? -24.307 -6.171 19.411 1.00 90.94 196 LEU A O 1
ATOM 1598 N N . ARG A 1 197 ? -24.088 -6.174 17.173 1.00 86.62 197 ARG A N 1
ATOM 1599 C CA . ARG A 1 197 ? -25.454 -6.665 16.896 1.00 86.62 197 ARG A CA 1
ATOM 1600 C C . ARG A 1 197 ? -25.750 -8.002 17.583 1.00 86.62 197 ARG A C 1
ATOM 1602 O O . ARG A 1 197 ? -26.822 -8.169 18.161 1.00 86.62 197 ARG A O 1
ATOM 1609 N N . ARG A 1 198 ? -24.797 -8.947 17.589 1.00 81.12 198 ARG A N 1
ATOM 1610 C CA . ARG A 1 198 ? -24.935 -10.232 18.314 1.00 81.12 198 ARG A CA 1
ATOM 1611 C C . ARG A 1 198 ? -25.053 -10.065 19.835 1.00 81.12 198 ARG A C 1
ATOM 1613 O O . ARG A 1 198 ? -25.532 -10.981 20.503 1.00 81.12 198 ARG A O 1
ATOM 1620 N N . ASN A 1 199 ? -24.644 -8.919 20.377 1.00 83.56 199 ASN A N 1
ATOM 1621 C CA . ASN A 1 199 ? -24.730 -8.577 21.797 1.00 83.56 199 ASN A CA 1
ATOM 1622 C C . ASN A 1 199 ? -25.822 -7.542 22.112 1.00 83.56 199 ASN A C 1
ATOM 1624 O O . ASN A 1 199 ? -25.795 -6.916 23.178 1.00 83.56 199 ASN A O 1
ATOM 1628 N N . SER A 1 200 ? -26.815 -7.420 21.222 1.00 83.94 200 SER A N 1
ATOM 1629 C CA . SER A 1 200 ? -27.968 -6.528 21.389 1.00 83.94 200 SER A CA 1
ATOM 1630 C C . SER A 1 200 ? -27.548 -5.067 21.584 1.00 83.94 200 SER A C 1
ATOM 1632 O O . SER A 1 200 ? -28.073 -4.383 22.458 1.00 83.94 200 SER A O 1
ATOM 1634 N N . ILE A 1 201 ? -26.550 -4.621 20.819 1.00 86.44 201 ILE A N 1
ATOM 1635 C CA . ILE A 1 201 ? -26.144 -3.217 20.710 1.00 86.44 201 ILE A CA 1
ATOM 1636 C C . ILE A 1 201 ? -26.436 -2.787 19.275 1.00 86.44 201 ILE A C 1
ATOM 1638 O O . ILE A 1 201 ? -26.026 -3.470 18.328 1.00 86.44 201 ILE A O 1
ATOM 1642 N N . GLU A 1 202 ? -27.176 -1.692 19.109 1.00 92.31 202 GLU A N 1
ATOM 1643 C CA . GLU A 1 202 ? -27.503 -1.178 17.785 1.00 92.31 202 GLU A CA 1
ATOM 1644 C C . GLU A 1 202 ? -26.230 -0.645 17.120 1.00 92.31 202 GLU A C 1
ATOM 1646 O O . GLU A 1 202 ? -25.529 0.209 17.663 1.00 92.31 202 GLU A O 1
ATOM 1651 N N . ALA A 1 203 ? -25.910 -1.175 15.938 1.00 94.38 203 ALA A N 1
ATOM 1652 C CA . ALA A 1 203 ? -24.715 -0.794 15.199 1.00 94.38 203 ALA A CA 1
ATOM 1653 C C . ALA A 1 203 ? -24.994 -0.703 13.698 1.00 94.38 203 ALA A C 1
ATOM 1655 O O . ALA A 1 203 ? -25.443 -1.674 13.074 1.00 94.38 203 ALA A O 1
ATOM 1656 N N . ASN A 1 204 ? -24.673 0.448 13.110 1.00 93.88 204 ASN A N 1
ATOM 1657 C CA . ASN A 1 204 ? -24.787 0.714 11.678 1.00 93.88 204 ASN A CA 1
ATOM 1658 C C . ASN A 1 204 ? -23.415 1.022 11.081 1.00 93.88 204 ASN A C 1
ATOM 1660 O O . ASN A 1 204 ? -22.561 1.590 11.756 1.00 93.88 204 ASN A O 1
ATOM 1664 N N . VAL A 1 205 ? -23.205 0.640 9.819 1.00 96.94 205 VAL A N 1
ATOM 1665 C CA . VAL A 1 205 ? -21.949 0.892 9.099 1.00 96.94 205 VAL A CA 1
ATOM 1666 C C . VAL A 1 205 ? -22.237 1.750 7.880 1.00 96.94 205 VAL A C 1
ATOM 1668 O O . VAL A 1 205 ? -23.132 1.422 7.103 1.00 96.94 205 VAL A O 1
ATOM 1671 N N . ILE A 1 206 ? -21.470 2.824 7.701 1.00 96.06 206 ILE A N 1
ATOM 1672 C CA . ILE A 1 206 ? -21.474 3.633 6.481 1.00 96.06 206 ILE A CA 1
ATOM 1673 C C . ILE A 1 206 ? -20.087 3.597 5.858 1.00 96.06 206 ILE A C 1
ATOM 1675 O O . ILE A 1 206 ? -19.092 3.910 6.509 1.00 96.06 206 ILE A O 1
ATOM 1679 N N . ASP A 1 207 ? -20.031 3.272 4.573 1.00 96.81 207 ASP A N 1
ATOM 1680 C CA . ASP A 1 207 ? -18.804 3.337 3.794 1.00 96.81 207 ASP A CA 1
ATOM 1681 C C . ASP A 1 207 ? -18.910 4.423 2.725 1.00 96.81 207 ASP A C 1
ATOM 1683 O O . ASP A 1 207 ? -19.321 4.176 1.592 1.00 96.81 207 ASP A O 1
ATOM 1687 N N . ALA A 1 208 ? -18.558 5.653 3.100 1.00 95.12 208 ALA A N 1
ATOM 1688 C CA . ALA A 1 208 ? -18.700 6.813 2.228 1.00 95.12 208 ALA A CA 1
ATOM 1689 C C . ALA A 1 208 ? -17.747 6.758 1.022 1.00 95.12 208 ALA A C 1
ATOM 1691 O O . ALA A 1 208 ? -18.059 7.321 -0.030 1.00 95.12 208 ALA A O 1
ATOM 1692 N N . ILE A 1 209 ? -16.619 6.047 1.144 1.00 94.31 209 ILE A N 1
ATOM 1693 C CA . ILE A 1 209 ? -15.690 5.804 0.034 1.00 94.31 209 ILE A CA 1
ATOM 1694 C C . ILE A 1 209 ? -16.326 4.859 -0.987 1.00 94.31 209 ILE A C 1
ATOM 1696 O O . ILE A 1 209 ? -16.383 5.194 -2.173 1.00 94.31 209 ILE A O 1
ATOM 1700 N N . ALA A 1 210 ? -16.841 3.705 -0.544 1.00 93.62 210 ALA A N 1
ATOM 1701 C CA . ALA A 1 210 ? -17.558 2.784 -1.425 1.00 93.62 210 ALA A CA 1
ATOM 1702 C C . ALA A 1 210 ? -18.772 3.473 -2.051 1.00 93.62 210 ALA A C 1
ATOM 1704 O O . ALA A 1 210 ? -18.994 3.367 -3.254 1.00 93.62 210 ALA A O 1
ATOM 1705 N N . GLU A 1 211 ? -19.526 4.248 -1.273 1.00 92.75 211 GLU A N 1
ATOM 1706 C CA . GLU A 1 211 ? -20.693 4.969 -1.767 1.00 92.75 211 GLU A CA 1
ATOM 1707 C C . GLU A 1 211 ? -20.358 6.102 -2.756 1.00 92.75 211 GLU A C 1
ATOM 1709 O O . GLU A 1 211 ? -21.223 6.433 -3.572 1.00 92.75 211 GLU A O 1
ATOM 1714 N N . CYS A 1 212 ? -19.121 6.617 -2.746 1.00 90.50 212 CYS A N 1
ATOM 1715 C CA . CYS A 1 212 ? -18.699 7.852 -3.425 1.00 90.50 212 CYS A CA 1
ATOM 1716 C C . CYS A 1 212 ? -19.504 9.077 -2.949 1.00 90.50 212 CYS A C 1
ATOM 1718 O O . CYS A 1 212 ? -19.951 9.905 -3.748 1.00 90.50 212 CYS A O 1
ATOM 1720 N N . THR A 1 213 ? -19.720 9.166 -1.636 1.00 90.88 213 THR A N 1
ATOM 1721 C CA . THR A 1 213 ? -20.510 10.218 -0.981 1.00 90.88 213 THR A CA 1
ATOM 1722 C C . THR A 1 213 ? -19.618 11.406 -0.623 1.00 90.88 213 THR A C 1
ATOM 1724 O O . THR A 1 213 ? -18.581 11.220 0.006 1.00 90.88 213 THR A O 1
ATOM 1727 N N . SER A 1 214 ? -19.999 12.627 -1.023 1.00 90.06 214 SER A N 1
ATOM 1728 C CA . SER A 1 214 ? -19.214 13.837 -0.725 1.00 90.06 214 SER A CA 1
ATOM 1729 C C . SER A 1 214 ? -19.198 14.172 0.769 1.00 90.06 214 SER A C 1
ATOM 1731 O O . SER A 1 214 ? -20.041 13.693 1.532 1.00 90.06 214 SER A O 1
ATOM 1733 N N . GLU A 1 215 ? -18.247 15.012 1.179 1.00 90.62 215 GLU A N 1
ATOM 1734 C CA . GLU A 1 215 ? -18.104 15.461 2.567 1.00 90.62 215 GLU A CA 1
ATOM 1735 C C . GLU A 1 215 ? -19.371 16.148 3.097 1.00 90.62 215 GLU A C 1
ATOM 1737 O O . GLU A 1 215 ? -19.794 15.886 4.223 1.00 90.62 215 GLU A O 1
ATOM 1742 N N . GLU A 1 216 ? -20.027 16.971 2.280 1.00 89.19 216 GLU A N 1
ATOM 1743 C CA . GLU A 1 216 ? -21.251 17.676 2.671 1.00 89.19 216 GLU A CA 1
ATOM 1744 C C . GLU A 1 216 ? -22.378 16.675 2.945 1.00 89.19 216 GLU A C 1
ATOM 1746 O O . GLU A 1 216 ? -22.977 16.675 4.019 1.00 89.19 216 GLU A O 1
ATOM 1751 N N . LYS A 1 217 ? -22.595 15.741 2.012 1.00 91.75 217 LYS A N 1
ATOM 1752 C CA . LYS A 1 217 ? -23.664 14.740 2.109 1.00 91.75 217 LYS A CA 1
ATOM 1753 C C . LYS A 1 217 ? -23.463 13.775 3.267 1.00 91.75 217 LYS A C 1
ATOM 1755 O O . LYS A 1 217 ? -24.436 13.386 3.910 1.00 91.75 217 LYS A O 1
ATOM 1760 N N . ILE A 1 218 ? -22.224 13.346 3.525 1.00 91.88 218 ILE A N 1
ATOM 1761 C CA . ILE A 1 218 ? -21.971 12.454 4.660 1.00 91.88 218 ILE A CA 1
ATOM 1762 C C . ILE A 1 218 ? -22.150 13.199 5.981 1.00 91.88 218 ILE A C 1
ATOM 1764 O O . ILE A 1 218 ? -22.666 12.611 6.923 1.00 91.88 218 ILE A O 1
ATOM 1768 N N . THR A 1 219 ? -21.786 14.481 6.041 1.00 89.69 219 THR A N 1
ATOM 1769 C CA . THR A 1 219 ? -21.965 15.301 7.243 1.00 89.69 219 THR A CA 1
ATOM 1770 C C . THR A 1 219 ? -23.451 15.475 7.543 1.00 89.69 219 THR A C 1
ATOM 1772 O O . THR A 1 219 ? -23.875 15.172 8.654 1.00 89.69 219 THR A O 1
ATOM 1775 N N . GLU A 1 220 ? -24.263 15.829 6.541 1.00 89.44 220 GLU A N 1
ATOM 1776 C CA . GLU A 1 220 ? -25.730 15.887 6.660 1.00 89.44 220 GLU A CA 1
ATOM 1777 C C . GLU A 1 220 ? -26.320 14.546 7.117 1.00 89.44 220 GLU A C 1
ATOM 1779 O O . GLU A 1 220 ? -27.126 14.494 8.050 1.00 89.44 220 GLU A O 1
ATOM 1784 N N . ARG A 1 221 ? -25.881 13.439 6.501 1.00 91.94 221 ARG A N 1
ATOM 1785 C CA . ARG A 1 221 ? -26.343 12.091 6.850 1.00 91.94 221 ARG A CA 1
ATOM 1786 C C . ARG A 1 221 ? -25.982 11.731 8.289 1.00 91.94 221 ARG A C 1
ATOM 1788 O O . ARG A 1 221 ? -26.858 11.273 9.013 1.00 91.94 221 ARG A O 1
ATOM 1795 N N . ILE A 1 222 ? -24.741 11.957 8.719 1.00 92.12 222 ILE A N 1
ATOM 1796 C CA . ILE A 1 222 ? -24.301 11.698 10.098 1.00 92.12 222 ILE A CA 1
ATOM 1797 C C . ILE A 1 222 ? -25.112 12.552 11.075 1.00 92.12 222 ILE A C 1
ATOM 1799 O O . ILE A 1 222 ? -25.629 12.012 12.045 1.00 92.12 222 ILE A O 1
ATOM 1803 N N . SER A 1 223 ? -25.307 13.845 10.802 1.00 87.75 223 SER A N 1
ATOM 1804 C CA . SER A 1 223 ? -26.113 14.727 11.658 1.00 87.75 223 SER A CA 1
ATOM 1805 C C . SER A 1 223 ? -27.582 14.303 11.771 1.00 87.75 223 SER A C 1
ATOM 1807 O O . SER A 1 223 ? -28.218 14.610 12.774 1.00 87.75 223 SER A O 1
ATOM 1809 N N . SER A 1 224 ? -28.121 13.599 10.770 1.00 88.62 224 SER A N 1
ATOM 1810 C CA . SER A 1 224 ? -29.498 13.083 10.783 1.00 88.62 224 SER A CA 1
ATOM 1811 C C . SER A 1 224 ? -29.672 11.742 11.507 1.00 88.62 224 SER A C 1
ATOM 1813 O O . SER A 1 224 ? -30.802 11.350 11.797 1.00 88.62 224 SER A O 1
ATOM 1815 N N . ILE A 1 225 ? -28.580 11.019 11.778 1.00 90.69 225 ILE A N 1
ATOM 1816 C CA . ILE A 1 225 ? -28.626 9.708 12.430 1.00 90.69 225 ILE A CA 1
ATOM 1817 C C . ILE A 1 225 ? -28.509 9.902 13.938 1.00 90.69 225 ILE A C 1
ATOM 1819 O O . ILE A 1 225 ? -27.595 10.558 14.435 1.00 90.69 225 ILE A O 1
ATOM 1823 N N . ASP A 1 226 ? -29.416 9.273 14.677 1.00 89.56 226 ASP A N 1
ATOM 1824 C CA . ASP A 1 226 ? -29.321 9.200 16.127 1.00 89.56 226 ASP A CA 1
ATOM 1825 C C . ASP A 1 226 ? -28.328 8.103 16.541 1.00 89.56 226 ASP A C 1
ATOM 1827 O O . ASP A 1 226 ? -28.560 6.917 16.310 1.00 89.56 226 ASP A O 1
ATOM 1831 N N . PHE A 1 227 ? -27.195 8.511 17.108 1.00 93.25 227 PHE A N 1
ATOM 1832 C CA . PHE A 1 227 ? -26.172 7.625 17.661 1.00 93.25 227 PHE A CA 1
ATOM 1833 C C . PHE A 1 227 ? -25.479 8.269 18.868 1.00 93.25 227 PHE A C 1
ATOM 1835 O O . PHE A 1 227 ? -25.437 9.497 18.984 1.00 93.25 227 PHE A O 1
ATOM 1842 N N . ASP A 1 228 ? -24.880 7.453 19.730 1.00 92.38 228 ASP A N 1
ATOM 1843 C CA . ASP A 1 228 ? -24.165 7.887 20.936 1.00 92.38 228 ASP A CA 1
ATOM 1844 C C . ASP A 1 228 ? -22.646 7.924 20.742 1.00 92.38 228 ASP A C 1
ATOM 1846 O O . ASP A 1 228 ? -21.954 8.761 21.326 1.00 92.38 228 ASP A O 1
ATOM 1850 N N . LEU A 1 229 ? -22.126 7.017 19.909 1.00 96.12 229 LEU A N 1
ATOM 1851 C CA . LEU A 1 229 ? -20.701 6.882 19.615 1.00 96.12 229 LEU A CA 1
ATOM 1852 C C . LEU A 1 229 ? -20.463 6.718 18.111 1.00 96.12 229 LEU A C 1
ATOM 1854 O O . LEU A 1 229 ? -20.984 5.790 17.488 1.00 96.12 229 LEU A O 1
ATOM 1858 N N . LEU A 1 230 ? -19.630 7.592 17.545 1.00 98.00 230 LEU A N 1
ATOM 1859 C CA . LEU A 1 230 ? -19.070 7.435 16.204 1.00 98.00 230 LEU A CA 1
ATOM 1860 C C . LEU A 1 230 ? -17.742 6.678 16.291 1.00 98.00 230 LEU A C 1
ATOM 1862 O O . LEU A 1 230 ? -16.870 7.068 17.062 1.00 98.00 230 LEU A O 1
ATOM 1866 N N . VAL A 1 231 ? -17.550 5.649 15.471 1.00 98.50 231 VAL A N 1
ATOM 1867 C CA . VAL A 1 231 ? -16.276 4.926 15.340 1.00 98.50 231 VAL A CA 1
ATOM 1868 C C . VAL A 1 231 ? -15.751 5.108 13.923 1.00 98.50 231 VAL A C 1
ATOM 1870 O O . VAL A 1 231 ? -16.398 4.674 12.971 1.00 98.50 231 VAL A O 1
ATOM 1873 N N . ALA A 1 232 ? -14.583 5.727 13.769 1.00 97.75 232 ALA A N 1
ATOM 1874 C CA . ALA A 1 232 ? -13.967 5.959 12.466 1.00 97.75 232 ALA A CA 1
ATOM 1875 C C . ALA A 1 232 ? -12.640 5.207 12.321 1.00 97.75 232 ALA A C 1
ATOM 1877 O O . ALA A 1 232 ? -11.769 5.272 13.193 1.00 97.75 232 ALA A O 1
ATOM 1878 N N . GLU A 1 233 ? -12.476 4.509 11.198 1.00 96.44 233 GLU A N 1
ATOM 1879 C CA . GLU A 1 233 ? -11.190 3.922 10.816 1.00 96.44 233 GLU A CA 1
ATOM 1880 C C . GLU A 1 233 ? -10.366 4.959 10.046 1.00 96.44 233 GLU A C 1
ATOM 1882 O O . GLU A 1 233 ? -10.814 5.444 9.007 1.00 96.44 233 GLU A O 1
ATOM 1887 N N . VAL A 1 234 ? -9.173 5.288 10.544 1.00 95.69 234 VAL A N 1
ATOM 1888 C CA . VAL A 1 234 ? -8.240 6.262 9.953 1.00 95.69 234 VAL A CA 1
ATOM 1889 C C . VAL A 1 234 ? -7.007 5.565 9.384 1.00 95.69 234 VAL A C 1
ATOM 1891 O O . VAL A 1 234 ? -6.648 4.463 9.799 1.00 95.69 234 VAL A O 1
ATOM 1894 N N . SER A 1 235 ? -6.324 6.202 8.433 1.00 94.69 235 SER A N 1
ATOM 1895 C CA . SER A 1 235 ? -5.088 5.671 7.845 1.00 94.69 235 SER A CA 1
ATOM 1896 C C . SER A 1 235 ? -4.042 6.750 7.636 1.00 94.69 235 SER A C 1
ATOM 1898 O O . SER A 1 235 ? -4.377 7.925 7.578 1.00 94.69 235 SER A O 1
ATOM 1900 N N . THR A 1 236 ? -2.778 6.354 7.480 1.00 94.31 236 THR A N 1
ATOM 1901 C CA . THR A 1 236 ? -1.660 7.294 7.316 1.00 94.31 236 THR A CA 1
ATOM 1902 C C . THR A 1 236 ? -1.877 8.329 6.200 1.00 94.31 236 THR A C 1
ATOM 1904 O O . THR A 1 236 ? -1.810 9.515 6.510 1.00 94.31 236 THR A O 1
ATOM 1907 N N . PRO A 1 237 ? -2.195 7.963 4.941 1.00 93.12 237 PRO A N 1
ATOM 1908 C CA . PRO A 1 237 ? -2.337 8.960 3.877 1.00 93.12 237 PRO A CA 1
ATOM 1909 C C . PRO A 1 237 ? -3.610 9.809 3.934 1.00 93.12 237 PRO A C 1
ATOM 1911 O O . PRO A 1 237 ? -3.665 10.835 3.267 1.00 93.12 237 PRO A O 1
ATOM 1914 N N . SER A 1 238 ? -4.609 9.420 4.731 1.00 93.81 238 SER A N 1
ATOM 1915 C CA . SER A 1 238 ? -5.851 10.183 4.932 1.00 93.81 238 SER A CA 1
ATOM 1916 C C . SER A 1 238 ? -5.912 10.897 6.284 1.00 93.81 238 SER A C 1
ATOM 1918 O O . SER A 1 238 ? -6.934 11.488 6.622 1.00 93.81 238 SER A O 1
ATOM 1920 N N . PHE A 1 239 ? -4.854 10.799 7.092 1.00 94.88 239 PHE A N 1
ATOM 1921 C CA . PHE A 1 239 ? -4.902 11.100 8.520 1.00 94.88 239 PHE A CA 1
ATOM 1922 C C . PHE A 1 239 ? -5.364 12.530 8.820 1.00 94.88 239 PHE A C 1
ATOM 1924 O O . PHE A 1 239 ? -6.209 12.745 9.690 1.00 94.88 239 PHE A O 1
ATOM 1931 N N . TRP A 1 240 ? -4.844 13.510 8.082 1.00 93.69 240 TRP A N 1
ATOM 1932 C CA . TRP A 1 240 ? -5.164 14.920 8.304 1.00 93.69 240 TRP A CA 1
ATOM 1933 C C . TRP A 1 240 ? -6.598 15.258 7.899 1.00 93.69 240 TRP A C 1
ATOM 1935 O O . TRP A 1 240 ? -7.301 15.961 8.628 1.00 93.69 240 TRP A O 1
ATOM 1945 N N . GLU A 1 241 ? -7.053 14.728 6.767 1.00 93.00 241 GLU A N 1
ATOM 1946 C CA . GLU A 1 241 ? -8.425 14.870 6.288 1.00 93.00 241 GLU A CA 1
ATOM 1947 C C . GLU A 1 241 ? -9.418 14.225 7.259 1.00 93.00 241 GLU A C 1
ATOM 1949 O O . GLU A 1 241 ? -10.433 14.841 7.592 1.00 93.00 241 GLU A O 1
ATOM 1954 N N . ASP A 1 242 ? -9.087 13.042 7.778 1.00 95.12 242 ASP A N 1
ATOM 1955 C CA . ASP A 1 242 ? -9.914 12.315 8.740 1.00 95.12 242 ASP A CA 1
ATOM 1956 C C . ASP A 1 242 ? -10.090 13.103 10.035 1.00 95.12 242 ASP A C 1
ATOM 1958 O O . ASP A 1 242 ? -11.216 13.324 10.485 1.00 95.12 242 ASP A O 1
ATOM 1962 N N . LEU A 1 243 ? -8.993 13.595 10.616 1.00 96.00 243 LEU A N 1
ATOM 1963 C CA . LEU A 1 243 ? -9.047 14.400 11.837 1.00 96.00 243 LEU A CA 1
ATOM 1964 C C . LEU A 1 243 ? -9.808 15.711 11.636 1.00 96.00 243 LEU A C 1
ATOM 1966 O O . LEU A 1 243 ? -10.562 16.120 12.521 1.00 96.00 243 LEU A O 1
ATOM 1970 N N . ARG A 1 244 ? -9.657 16.362 10.476 1.00 95.56 244 ARG A N 1
ATOM 1971 C CA . ARG A 1 244 ? -10.418 17.573 10.139 1.00 95.56 244 ARG A CA 1
ATOM 1972 C C . ARG A 1 244 ? -11.920 17.292 10.123 1.00 95.56 244 ARG A C 1
ATOM 1974 O O . ARG A 1 244 ? -12.680 18.046 10.728 1.00 95.56 244 ARG A O 1
ATOM 1981 N N . MET A 1 245 ? -12.346 16.215 9.465 1.00 93.94 245 MET A N 1
ATOM 1982 C CA . MET A 1 245 ? -13.760 15.837 9.399 1.00 93.94 245 MET A CA 1
ATOM 1983 C C . MET A 1 245 ? -14.313 15.445 10.770 1.00 93.94 245 MET A C 1
ATOM 1985 O O . MET A 1 245 ? -15.381 15.913 11.162 1.00 93.94 245 MET A O 1
ATOM 1989 N N . LEU A 1 246 ? -13.571 14.641 11.534 1.00 95.81 246 LEU A N 1
ATOM 1990 C CA . LEU A 1 246 ? -13.971 14.228 12.880 1.00 95.81 246 LEU A CA 1
ATOM 1991 C C . LEU A 1 246 ? -14.108 15.419 13.831 1.00 95.81 246 LEU A C 1
ATOM 1993 O O . LEU A 1 246 ? -15.074 15.476 14.587 1.00 95.81 246 LEU A O 1
ATOM 1997 N N . LYS A 1 247 ? -13.215 16.411 13.745 1.00 95.62 247 LYS A N 1
ATOM 1998 C CA . LYS A 1 247 ? -13.328 17.659 14.510 1.00 95.62 247 LYS A CA 1
ATOM 1999 C C . LYS A 1 247 ? -14.601 18.436 14.173 1.00 95.62 247 LYS A C 1
ATOM 2001 O O . LYS A 1 247 ? -15.206 19.021 15.062 1.00 95.62 247 LYS A O 1
ATOM 2006 N N . ASN A 1 248 ? -15.023 18.457 12.910 1.00 91.00 248 ASN A N 1
ATOM 2007 C CA . ASN A 1 248 ? -16.278 19.111 12.534 1.00 91.00 248 ASN A CA 1
ATOM 2008 C C . ASN A 1 248 ? -17.487 18.349 13.093 1.00 91.00 248 ASN A C 1
ATOM 2010 O O . ASN A 1 248 ? -18.406 18.964 13.629 1.00 91.00 248 ASN A O 1
ATOM 2014 N N . ILE A 1 249 ? -17.463 17.015 13.028 1.00 89.69 249 ILE A N 1
ATOM 2015 C CA . ILE A 1 249 ? -18.535 16.171 13.569 1.00 89.69 249 ILE A CA 1
ATOM 2016 C C . ILE A 1 249 ? -18.628 16.313 15.095 1.00 89.69 249 ILE A C 1
ATOM 2018 O O . ILE A 1 249 ? -19.735 16.410 15.629 1.00 89.69 249 ILE A O 1
ATOM 2022 N N . SER A 1 250 ? -17.501 16.403 15.808 1.00 90.50 250 SER A N 1
ATOM 2023 C CA . SER A 1 250 ? -17.485 16.515 17.275 1.00 90.50 250 SER A CA 1
ATOM 2024 C C . SER A 1 250 ? -18.179 17.775 17.799 1.00 90.50 250 SER A C 1
ATOM 2026 O O . SER A 1 250 ? -18.648 17.786 18.933 1.00 90.50 250 SER A O 1
ATOM 2028 N N . LEU A 1 251 ? -18.272 18.844 16.995 1.00 84.56 251 LEU A N 1
ATOM 2029 C CA . LEU A 1 251 ? -18.967 20.085 17.375 1.00 84.56 251 LEU A CA 1
ATOM 2030 C C . LEU A 1 251 ? -20.469 19.876 17.626 1.00 84.56 251 LEU A C 1
ATOM 2032 O O . LEU A 1 251 ? -21.095 20.704 18.279 1.00 84.56 251 LEU A O 1
ATOM 2036 N N . SER A 1 252 ? -21.036 18.758 17.161 1.00 80.44 252 SER A N 1
ATOM 2037 C CA . SER A 1 252 ? -22.412 18.342 17.467 1.00 80.44 252 SER A CA 1
ATOM 2038 C C . SER A 1 252 ? -22.582 17.695 18.853 1.00 80.44 252 SER A C 1
ATOM 2040 O O . SER A 1 252 ? -23.692 17.317 19.218 1.00 80.44 252 SER A O 1
ATOM 2042 N N . GLY A 1 253 ? -21.500 17.549 19.630 1.00 83.44 253 GLY A N 1
ATOM 2043 C CA . GLY A 1 253 ? -21.510 16.949 20.970 1.00 83.44 253 GLY A CA 1
ATOM 2044 C C . GLY A 1 253 ? -21.475 15.416 20.990 1.00 83.44 253 GLY A C 1
ATOM 2045 O O . GLY A 1 253 ? -21.609 14.814 22.054 1.00 83.44 253 GLY A O 1
ATOM 2046 N N . LYS A 1 254 ? -21.304 14.771 19.831 1.00 86.44 254 LYS A N 1
ATOM 2047 C CA . LYS A 1 254 ? -21.207 13.310 19.704 1.00 86.44 254 LYS A CA 1
ATOM 2048 C C . LYS A 1 254 ? -19.826 12.805 20.125 1.00 86.44 254 LYS A C 1
ATOM 2050 O O . LYS A 1 254 ? -18.821 13.420 19.775 1.00 86.44 254 LYS A O 1
ATOM 2055 N N . LYS A 1 255 ? -19.784 11.657 20.814 1.00 93.94 255 LYS A N 1
ATOM 2056 C CA . LYS A 1 255 ? -18.519 11.008 21.183 1.00 93.94 255 LYS A CA 1
ATOM 2057 C C . LYS A 1 255 ? -17.861 10.356 19.971 1.00 93.94 255 LYS A C 1
ATOM 2059 O O . LYS A 1 255 ? -18.550 9.781 19.124 1.00 93.94 255 LYS A O 1
ATOM 2064 N N . ILE A 1 256 ? -16.534 10.394 19.918 1.00 97.94 256 ILE A N 1
ATOM 2065 C CA . ILE A 1 256 ? -15.727 9.888 18.805 1.00 97.94 256 ILE A CA 1
ATOM 2066 C C . ILE A 1 256 ? -14.694 8.876 19.297 1.00 97.94 256 ILE A C 1
ATOM 2068 O O . ILE A 1 256 ? -13.855 9.171 20.146 1.00 97.94 256 ILE A O 1
ATOM 2072 N N . ALA A 1 257 ? -14.702 7.697 18.686 1.00 98.44 257 ALA A N 1
ATOM 2073 C CA . ALA A 1 257 ? -13.625 6.726 18.750 1.00 98.44 257 ALA A CA 1
ATOM 2074 C C . ALA A 1 257 ? -12.887 6.657 17.406 1.00 98.44 257 ALA A C 1
ATOM 2076 O O . ALA A 1 257 ? -13.516 6.594 16.347 1.00 98.44 257 ALA A O 1
ATOM 2077 N N . VAL A 1 258 ? -11.556 6.610 17.443 1.00 98.50 258 VAL A N 1
ATOM 2078 C CA . VAL A 1 258 ? -10.727 6.337 16.258 1.00 98.50 258 VAL A CA 1
ATOM 2079 C C . VAL A 1 258 ? -10.010 4.995 16.368 1.00 98.50 258 VAL A C 1
ATOM 2081 O O . VAL A 1 258 ? -9.677 4.527 17.458 1.00 98.50 258 VAL A O 1
ATOM 2084 N N . CYS A 1 259 ? -9.777 4.364 15.223 1.00 97.50 259 CYS A N 1
ATOM 2085 C CA . CYS A 1 259 ? -9.103 3.073 15.096 1.00 97.50 259 CYS A CA 1
ATOM 2086 C C . CYS A 1 259 ? -8.412 2.960 13.727 1.00 97.50 259 CYS A C 1
ATOM 2088 O O . CYS A 1 259 ? -8.500 3.876 12.912 1.00 97.50 259 CYS A O 1
ATOM 2090 N N . GLY A 1 260 ? -7.743 1.840 13.454 1.00 95.00 260 GLY A N 1
ATOM 2091 C CA . GLY A 1 260 ? -7.143 1.569 12.143 1.00 95.00 260 GLY A CA 1
ATOM 2092 C C . GLY A 1 260 ? -5.617 1.681 12.106 1.00 95.00 260 GLY A C 1
ATOM 2093 O O . GLY A 1 260 ? -4.981 1.878 13.144 1.00 95.00 260 GLY A O 1
ATOM 2094 N N . PRO A 1 261 ? -5.006 1.516 10.920 1.00 93.00 261 PRO A N 1
ATOM 2095 C CA . PRO A 1 261 ? -3.584 1.201 10.775 1.00 93.00 261 PRO A CA 1
ATOM 2096 C C . PRO A 1 261 ? -2.632 2.415 10.842 1.00 93.00 261 PRO A C 1
ATOM 2098 O O . PRO A 1 261 ? -1.557 2.379 10.243 1.00 93.00 261 PRO A O 1
ATOM 2101 N N . HIS A 1 262 ? -2.985 3.491 11.554 1.00 94.31 262 HIS A N 1
ATOM 2102 C CA . HIS A 1 262 ? -2.091 4.634 11.789 1.00 94.31 262 HIS A CA 1
ATOM 2103 C C . HIS A 1 262 ? -1.532 4.613 13.217 1.00 94.31 262 HIS A C 1
ATOM 2105 O O . HIS A 1 262 ? -2.157 5.114 14.145 1.00 94.31 262 HIS A O 1
ATOM 2111 N N . ALA A 1 263 ? -0.347 4.034 13.399 1.00 89.19 263 ALA A N 1
ATOM 2112 C CA . ALA A 1 263 ? 0.198 3.714 14.718 1.00 89.19 263 ALA A CA 1
ATOM 2113 C C . ALA A 1 263 ? 0.399 4.915 15.666 1.00 89.19 263 ALA A C 1
ATOM 2115 O O . ALA A 1 263 ? 0.281 4.743 16.881 1.00 89.19 263 ALA A O 1
ATOM 2116 N N . GLN A 1 264 ? 0.581 6.138 15.147 1.00 91.06 264 GLN A N 1
ATOM 2117 C CA . GLN A 1 264 ? 0.733 7.334 15.988 1.00 91.06 264 GLN A CA 1
ATOM 2118 C C . GLN A 1 264 ? -0.505 7.634 16.848 1.00 91.06 264 GLN A C 1
ATOM 2120 O O . GLN A 1 264 ? -0.372 8.264 17.900 1.00 91.06 264 GLN A O 1
ATOM 2125 N N . ILE A 1 265 ? -1.694 7.142 16.463 1.00 95.12 265 ILE A N 1
ATOM 2126 C CA . ILE A 1 265 ? -2.898 7.303 17.292 1.00 95.12 265 ILE A CA 1
ATOM 2127 C C . ILE A 1 265 ? -2.833 6.475 18.581 1.00 95.12 265 ILE A C 1
ATOM 2129 O O . ILE A 1 265 ? -3.530 6.789 19.538 1.00 95.12 265 ILE A O 1
ATOM 2133 N N . TYR A 1 266 ? -1.985 5.441 18.659 1.00 95.44 266 TYR A N 1
ATOM 2134 C CA . TYR A 1 266 ? -1.895 4.525 19.806 1.00 95.44 266 TYR A CA 1
ATOM 2135 C C . TYR A 1 266 ? -1.043 5.077 20.962 1.00 95.44 266 TYR A C 1
ATOM 2137 O O . TYR A 1 266 ? -0.348 4.320 21.656 1.00 95.44 266 TYR A O 1
ATOM 2145 N N . THR A 1 267 ? -1.099 6.388 21.194 1.00 95.38 267 THR A N 1
ATOM 2146 C CA . THR A 1 267 ? -0.333 7.093 22.226 1.00 95.38 267 THR A CA 1
ATOM 2147 C C . THR A 1 267 ? -1.235 7.967 23.095 1.00 95.38 267 THR A C 1
ATOM 2149 O O . THR A 1 267 ? -2.280 8.453 22.665 1.00 95.38 267 THR A O 1
ATOM 2152 N N . GLU A 1 268 ? -0.823 8.182 24.343 1.00 96.56 268 GLU A N 1
ATOM 2153 C CA . GLU A 1 268 ? -1.493 9.122 25.250 1.00 96.56 268 GLU A CA 1
ATOM 2154 C C . GLU A 1 268 ? -1.325 10.575 24.784 1.00 96.56 268 GLU A C 1
ATOM 2156 O O . GLU A 1 268 ? -2.213 11.399 25.005 1.00 96.56 268 GLU A O 1
ATOM 2161 N N . ASP A 1 269 ? -0.213 10.881 24.107 1.00 96.50 269 ASP A N 1
ATOM 2162 C CA . ASP A 1 269 ? 0.056 12.195 23.519 1.00 96.50 269 ASP A CA 1
ATOM 2163 C C . ASP A 1 269 ? -0.938 12.523 22.399 1.00 96.50 269 ASP A C 1
ATOM 2165 O O . ASP A 1 269 ? -1.491 13.618 22.390 1.00 96.50 269 ASP A O 1
ATOM 2169 N N . PHE A 1 270 ? -1.287 11.561 21.535 1.00 96.69 270 PHE A N 1
ATOM 2170 C CA . PHE A 1 270 ? -2.328 11.769 20.523 1.00 96.69 270 PHE A CA 1
ATOM 2171 C C . PHE A 1 270 ? -3.651 12.222 21.157 1.00 96.69 270 PHE A C 1
ATOM 2173 O O . PHE A 1 270 ? -4.243 13.222 20.754 1.00 96.69 270 PHE A O 1
ATOM 2180 N N . LEU A 1 271 ? -4.107 11.534 22.205 1.00 96.44 271 LEU A N 1
ATOM 2181 C CA . LEU A 1 271 ? -5.346 11.919 22.877 1.00 96.44 271 LEU A CA 1
ATOM 2182 C C . LEU A 1 271 ? -5.204 13.255 23.637 1.00 96.44 271 LEU A C 1
ATOM 2184 O O . LEU A 1 271 ? -6.199 13.936 23.886 1.00 96.44 271 LEU A O 1
ATOM 2188 N N . ARG A 1 272 ? -3.989 13.673 23.995 1.00 94.88 272 ARG A N 1
ATOM 2189 C CA . ARG A 1 272 ? -3.726 15.008 24.553 1.00 94.88 272 ARG A CA 1
ATOM 2190 C C . ARG A 1 272 ? -3.871 16.100 23.493 1.00 94.88 272 ARG A C 1
ATOM 2192 O O . ARG A 1 272 ? -4.524 17.107 23.757 1.00 94.88 272 ARG A O 1
ATOM 2199 N N . ASP A 1 273 ? -3.308 15.870 22.313 1.00 96.06 273 ASP A N 1
ATOM 2200 C CA . ASP A 1 273 ? -3.239 16.842 21.219 1.00 96.06 273 ASP A CA 1
ATOM 2201 C C . ASP A 1 273 ? -4.581 17.011 20.489 1.00 96.06 273 ASP A C 1
ATOM 2203 O O . ASP A 1 273 ? -4.882 18.087 19.966 1.00 96.06 273 ASP A O 1
ATOM 2207 N N . TYR A 1 274 ? -5.426 15.974 20.497 1.00 96.56 274 TYR A N 1
ATOM 2208 C CA . TYR A 1 274 ? -6.726 15.961 19.821 1.00 96.56 274 TYR A CA 1
ATOM 2209 C C . TYR A 1 274 ? -7.888 15.804 20.822 1.00 96.56 274 TYR A C 1
ATOM 2211 O O . TYR A 1 274 ? -8.477 14.725 20.936 1.00 96.56 274 TYR A O 1
ATOM 2219 N N . PRO A 1 275 ? -8.277 16.881 21.543 1.00 94.50 275 PRO A N 1
ATOM 2220 C CA . PRO A 1 275 ? -9.297 16.839 22.599 1.00 94.50 275 PRO A CA 1
ATOM 2221 C C . PRO A 1 275 ? -10.700 16.431 22.122 1.00 94.50 275 PRO A C 1
ATOM 2223 O O . PRO A 1 275 ? -11.518 16.029 22.941 1.00 94.50 275 PRO A O 1
ATOM 2226 N N . PHE A 1 276 ? -10.978 16.529 20.818 1.00 95.75 276 PHE A N 1
ATOM 2227 C CA . PHE A 1 276 ? -12.264 16.159 20.216 1.00 95.75 276 PHE A CA 1
ATOM 2228 C C . PHE A 1 276 ? -12.436 14.653 19.965 1.00 95.75 276 PHE A C 1
ATOM 2230 O O . PHE A 1 276 ? -13.526 14.217 19.610 1.00 95.75 276 PHE A O 1
ATOM 2237 N N . VAL A 1 277 ? -11.366 13.867 20.095 1.00 97.81 277 VAL A N 1
ATOM 2238 C CA . VAL A 1 277 ? -11.427 12.401 20.067 1.00 97.81 277 VAL A CA 1
ATOM 2239 C C . VAL A 1 277 ? -11.591 11.921 21.501 1.00 97.81 277 VAL A C 1
ATOM 2241 O O . VAL A 1 277 ? -10.808 12.331 22.353 1.00 97.81 277 VAL A O 1
ATOM 2244 N N . ASP A 1 278 ? -12.563 11.062 21.789 1.00 97.00 278 ASP A N 1
ATOM 2245 C CA . ASP A 1 278 ? -12.830 10.543 23.138 1.00 97.00 278 ASP A CA 1
ATOM 2246 C C . ASP A 1 278 ? -12.078 9.243 23.425 1.00 97.00 278 ASP A C 1
ATOM 2248 O O . ASP A 1 278 ? -11.583 9.046 24.537 1.00 97.00 278 ASP A O 1
ATOM 2252 N N . PHE A 1 279 ? -11.975 8.375 22.416 1.00 98.25 279 PHE A N 1
ATOM 2253 C CA . PHE A 1 279 ? -11.424 7.030 22.554 1.00 98.25 279 PHE A CA 1
ATOM 2254 C C . PHE A 1 279 ? -10.495 6.665 21.393 1.00 98.25 279 PHE A C 1
ATOM 2256 O O . PHE A 1 279 ? -10.739 7.020 20.239 1.00 98.25 279 PHE A O 1
ATOM 2263 N N . VAL A 1 280 ? -9.463 5.876 21.680 1.00 98.56 280 VAL A N 1
ATOM 2264 C CA . VAL A 1 280 ? -8.659 5.185 20.664 1.00 98.56 280 VAL A CA 1
ATOM 2265 C C . VAL A 1 280 ? -8.740 3.685 20.896 1.00 98.56 280 VAL A C 1
ATOM 2267 O O . VAL A 1 280 ? -8.438 3.204 21.990 1.00 98.56 280 VAL A O 1
ATOM 2270 N N . LEU A 1 281 ? -9.109 2.943 19.855 1.00 98.06 281 LEU A N 1
ATOM 2271 C CA . LEU A 1 281 ? -9.152 1.482 19.865 1.00 98.06 281 LEU A CA 1
ATOM 2272 C C . LEU A 1 281 ? -7.895 0.949 19.166 1.00 98.06 281 LEU A C 1
ATOM 2274 O O . LEU A 1 281 ? -7.702 1.163 17.967 1.00 98.06 281 LEU A O 1
ATOM 2278 N N . CYS A 1 282 ? -7.020 0.284 19.919 1.00 96.19 282 CYS A N 1
ATOM 2279 C CA . CYS A 1 282 ? -5.700 -0.125 19.438 1.00 96.19 282 CYS A CA 1
ATOM 2280 C C . CYS A 1 282 ? -5.717 -1.521 18.794 1.00 96.19 282 CYS A C 1
ATOM 2282 O O . CYS A 1 282 ? -6.159 -2.480 19.426 1.00 96.19 282 CYS A O 1
ATOM 2284 N N . GLY A 1 283 ? -5.131 -1.660 17.598 1.00 94.38 283 GLY A N 1
ATOM 2285 C CA . GLY A 1 283 ? -5.003 -2.937 16.885 1.00 94.38 283 GLY A CA 1
ATOM 2286 C C . GLY A 1 283 ? -6.348 -3.493 16.406 1.00 94.38 283 GLY A C 1
ATOM 2287 O O . GLY A 1 283 ? -7.171 -2.759 15.859 1.00 94.38 283 GLY A O 1
ATOM 2288 N N . GLU A 1 284 ? -6.576 -4.794 16.604 1.00 94.06 284 GLU A N 1
ATOM 2289 C CA . GLU A 1 284 ? -7.888 -5.416 16.383 1.00 94.06 284 GLU A CA 1
ATOM 2290 C C . GLU A 1 284 ? -8.910 -4.903 17.402 1.00 94.06 284 GLU A C 1
ATOM 2292 O O . GLU A 1 284 ? -8.842 -5.200 18.599 1.00 94.06 284 GLU A O 1
ATOM 2297 N N . TYR A 1 285 ? -9.854 -4.102 16.919 1.00 96.25 285 TYR A N 1
ATOM 2298 C CA . TYR A 1 285 ? -10.688 -3.263 17.767 1.00 96.25 285 TYR A CA 1
ATOM 2299 C C . TYR A 1 285 ? -12.081 -3.831 18.062 1.00 96.25 285 TYR A C 1
ATOM 2301 O O . TYR A 1 285 ? -12.810 -3.223 18.838 1.00 96.25 285 TYR A O 1
ATOM 2309 N N . GLU A 1 286 ? -12.478 -4.976 17.503 1.00 96.56 286 GLU A N 1
ATOM 2310 C CA . GLU A 1 286 ? -13.849 -5.497 17.610 1.00 96.56 286 GLU A CA 1
ATOM 2311 C C . GLU A 1 286 ? -14.260 -5.780 19.061 1.00 96.56 286 GLU A C 1
ATOM 2313 O O . GLU A 1 286 ? -15.302 -5.310 19.516 1.00 96.56 286 GLU A O 1
ATOM 2318 N N . PHE A 1 287 ? -13.432 -6.515 19.809 1.00 94.62 287 PHE A N 1
ATOM 2319 C CA . PHE A 1 287 ? -13.705 -6.828 21.218 1.00 94.62 287 PHE A CA 1
ATOM 2320 C C . PHE A 1 287 ? -13.454 -5.640 22.146 1.00 94.62 287 PHE A C 1
ATOM 2322 O O . PHE A 1 287 ? -14.179 -5.469 23.119 1.00 94.62 287 PHE A O 1
ATOM 2329 N N . THR A 1 288 ? -12.471 -4.793 21.830 1.00 96.88 288 THR A N 1
ATOM 2330 C CA . THR A 1 288 ? -12.249 -3.534 22.558 1.00 96.88 288 THR A CA 1
ATOM 2331 C C . THR A 1 288 ? -13.473 -2.627 22.448 1.00 96.88 288 THR A C 1
ATOM 2333 O O . THR A 1 288 ? -13.906 -2.056 23.444 1.00 96.88 288 THR A O 1
ATOM 2336 N N . LEU A 1 289 ? -14.065 -2.530 21.253 1.00 97.94 289 LEU A N 1
ATOM 2337 C CA . LEU A 1 289 ? -15.288 -1.771 21.024 1.00 97.94 289 LEU A CA 1
ATOM 2338 C C . LEU A 1 289 ? -16.484 -2.394 21.744 1.00 97.94 289 LEU A C 1
ATOM 2340 O O . LEU A 1 289 ? -17.280 -1.651 22.305 1.00 97.94 289 LEU A O 1
ATOM 2344 N N . LEU A 1 290 ? -16.612 -3.726 21.750 1.00 94.88 290 LEU A N 1
ATOM 2345 C CA . LEU A 1 290 ? -17.677 -4.406 22.490 1.00 94.88 290 LEU A CA 1
ATOM 2346 C C . LEU A 1 290 ? -17.599 -4.101 23.992 1.00 94.88 290 LEU A C 1
ATOM 2348 O O . LEU A 1 290 ? -18.595 -3.672 24.563 1.00 94.88 290 LEU A O 1
ATOM 2352 N N . GLU A 1 291 ? -16.430 -4.265 24.612 1.00 94.19 291 GLU A N 1
ATOM 2353 C CA . GLU A 1 291 ? -16.238 -3.984 26.042 1.00 94.19 291 GLU A CA 1
ATOM 2354 C C . GLU A 1 291 ? -16.471 -2.500 26.365 1.00 94.19 291 GLU A C 1
ATOM 2356 O O . GLU A 1 291 ? -17.169 -2.181 27.326 1.00 94.19 291 GLU A O 1
ATOM 2361 N N . LEU A 1 292 ? -15.969 -1.582 25.526 1.00 96.38 292 LEU A N 1
ATOM 2362 C CA . LEU A 1 292 ? -16.261 -0.151 25.656 1.00 96.38 292 LEU A CA 1
ATOM 2363 C C . LEU A 1 292 ? -17.771 0.114 25.585 1.00 96.38 292 LEU A C 1
ATOM 2365 O O . LEU A 1 292 ? -18.316 0.833 26.420 1.00 96.38 292 LEU A O 1
ATOM 2369 N N . ALA A 1 293 ? -18.453 -0.469 24.601 1.00 94.06 293 ALA A N 1
ATOM 2370 C CA . ALA A 1 293 ? -19.885 -0.304 24.412 1.00 94.06 293 ALA A CA 1
ATOM 2371 C C . ALA A 1 293 ? -20.685 -0.865 25.597 1.00 94.06 293 ALA A C 1
ATOM 2373 O O . ALA A 1 293 ? -21.664 -0.258 26.022 1.00 94.06 293 ALA A O 1
ATOM 2374 N N . GLU A 1 294 ? -20.263 -1.985 26.181 1.00 89.56 294 GLU A N 1
ATOM 2375 C CA . GLU A 1 294 ? -20.892 -2.548 27.376 1.00 89.56 294 GLU A CA 1
ATOM 2376 C C . GLU A 1 294 ? -20.725 -1.643 28.599 1.00 89.56 294 GLU A C 1
ATOM 2378 O O . GLU A 1 294 ? -21.718 -1.393 29.286 1.00 89.56 294 GLU A O 1
ATOM 2383 N N . CYS A 1 295 ? -19.530 -1.083 28.821 1.00 91.50 295 CYS A N 1
ATOM 2384 C CA . CYS A 1 295 ? -19.291 -0.103 29.883 1.00 91.50 295 CYS A CA 1
ATOM 2385 C C . CYS A 1 295 ? -20.138 1.165 29.701 1.00 91.50 295 CYS A C 1
ATOM 2387 O O . CYS A 1 295 ? -20.755 1.639 30.657 1.00 91.50 295 CYS A O 1
ATOM 2389 N N . LEU A 1 296 ? -20.209 1.700 28.476 1.00 90.56 296 LEU A N 1
ATOM 2390 C CA . LEU A 1 296 ? -21.021 2.881 28.167 1.00 90.56 296 LEU A CA 1
ATOM 2391 C C . LEU A 1 296 ? -22.517 2.600 28.358 1.00 90.56 296 LEU A C 1
ATOM 2393 O O . LEU A 1 296 ? -23.219 3.401 28.971 1.00 90.56 296 LEU A O 1
ATOM 2397 N N . ARG A 1 297 ? -22.997 1.440 27.894 1.00 86.62 297 ARG A N 1
ATOM 2398 C CA . ARG A 1 297 ? -24.396 1.004 28.034 1.00 86.62 297 ARG A CA 1
ATOM 2399 C C . ARG A 1 297 ? -24.802 0.802 29.494 1.00 86.62 297 ARG A C 1
ATOM 2401 O O . ARG A 1 297 ? -25.948 1.063 29.843 1.00 86.62 297 ARG A O 1
ATOM 2408 N N . SER A 1 298 ? -23.889 0.332 30.347 1.00 83.25 298 SER A N 1
ATOM 2409 C CA . SER A 1 298 ? -24.150 0.144 31.780 1.00 83.25 298 SER A CA 1
ATOM 2410 C C . SER A 1 298 ? -24.011 1.428 32.605 1.00 83.25 298 SER A C 1
ATOM 2412 O O . SER A 1 298 ? -24.158 1.370 33.825 1.00 83.25 298 SER A O 1
ATOM 2414 N N . GLY A 1 299 ? -23.655 2.558 31.982 1.00 82.44 299 GLY A N 1
ATOM 2415 C CA . GLY A 1 299 ? -23.342 3.803 32.685 1.00 82.44 299 GLY A CA 1
ATOM 2416 C C . GLY A 1 299 ? -22.091 3.716 33.569 1.00 82.44 299 GLY A C 1
ATOM 2417 O O . GLY A 1 299 ? -21.959 4.495 34.512 1.00 82.44 299 GLY A O 1
ATOM 2418 N N . SER A 1 300 ? -21.188 2.759 33.312 1.00 80.12 300 SER A N 1
ATOM 2419 C CA . SER A 1 300 ? -19.932 2.655 34.061 1.00 80.12 300 SER A CA 1
ATOM 2420 C C . SER A 1 300 ? -19.010 3.809 33.686 1.00 80.12 300 SER A C 1
ATOM 2422 O O . SER A 1 300 ? -18.707 4.014 32.511 1.00 80.12 300 SER A O 1
ATOM 2424 N N . ASN A 1 301 ? -18.513 4.522 34.695 1.00 76.88 301 ASN A N 1
ATOM 2425 C CA . ASN A 1 301 ? -17.447 5.509 34.517 1.00 76.88 301 ASN A CA 1
ATOM 2426 C C . ASN A 1 301 ? -16.048 4.880 34.593 1.00 76.88 301 ASN A C 1
ATOM 2428 O O . ASN A 1 301 ? -15.068 5.528 34.238 1.00 76.88 301 ASN A O 1
ATOM 2432 N N . ASP A 1 302 ? -15.948 3.629 35.049 1.00 88.00 302 ASP A N 1
ATOM 2433 C CA . ASP A 1 302 ? -14.686 2.901 35.080 1.00 88.00 302 ASP A CA 1
ATOM 2434 C C . ASP A 1 302 ? -14.474 2.170 33.749 1.00 88.00 302 ASP A C 1
ATOM 2436 O O . ASP A 1 302 ? -15.194 1.219 33.425 1.00 88.00 302 ASP A O 1
ATOM 2440 N N . LEU A 1 303 ? -13.489 2.647 32.984 1.00 94.88 303 LEU A N 1
ATOM 2441 C CA . LEU A 1 303 ? -13.034 2.058 31.723 1.00 94.88 303 LEU A CA 1
ATOM 2442 C C . LEU A 1 303 ? -11.673 1.358 31.866 1.00 94.88 303 LEU A C 1
ATOM 2444 O O . LEU A 1 303 ? -11.134 0.884 30.868 1.00 94.88 303 LEU A O 1
ATOM 2448 N N . SER A 1 304 ? -11.114 1.255 33.079 1.00 93.06 304 SER A N 1
ATOM 2449 C CA . SER A 1 304 ? -9.763 0.717 33.332 1.00 93.06 304 SER A CA 1
ATOM 2450 C C . SER A 1 304 ? -9.587 -0.743 32.899 1.00 93.06 304 SER A C 1
ATOM 2452 O O . SER A 1 304 ? -8.476 -1.191 32.622 1.00 93.06 304 SER A O 1
ATOM 2454 N N . GLN A 1 305 ? -10.690 -1.493 32.816 1.00 90.00 305 GLN A N 1
ATOM 2455 C CA . GLN A 1 305 ? -10.690 -2.909 32.446 1.00 90.00 305 GLN A CA 1
ATOM 2456 C C . GLN A 1 305 ? -10.788 -3.152 30.933 1.00 90.00 305 GLN A C 1
ATOM 2458 O O . GLN A 1 305 ? -10.567 -4.279 30.487 1.00 90.00 305 GLN A O 1
ATOM 2463 N N . VAL A 1 306 ? -11.078 -2.120 30.129 1.00 95.50 306 VAL A N 1
ATOM 2464 C CA . VAL A 1 306 ? -11.234 -2.260 28.673 1.00 95.50 306 VAL A CA 1
ATOM 2465 C C . VAL A 1 306 ? -9.855 -2.371 28.019 1.00 95.50 306 VAL A C 1
ATOM 2467 O O . VAL A 1 306 ? -9.167 -1.374 27.785 1.00 95.50 306 VAL A O 1
ATOM 2470 N N . LYS A 1 307 ? -9.415 -3.595 27.718 1.00 95.25 307 LYS A N 1
ATOM 2471 C CA . LYS A 1 307 ? -8.073 -3.839 27.154 1.00 95.25 307 LYS A CA 1
ATOM 2472 C C . LYS A 1 307 ? -7.958 -3.257 25.746 1.00 95.25 307 LYS A C 1
ATOM 2474 O O . LYS A 1 307 ? -8.862 -3.442 24.934 1.00 95.25 307 LYS A O 1
ATOM 2479 N N . GLY A 1 308 ? -6.822 -2.631 25.434 1.00 95.75 308 GLY A N 1
ATOM 2480 C CA . GLY A 1 308 ? -6.552 -2.011 24.131 1.00 95.75 308 GLY A CA 1
ATOM 2481 C C . GLY A 1 308 ? -7.221 -0.647 23.912 1.00 95.75 308 GLY A C 1
ATOM 2482 O O . GLY A 1 308 ? -7.284 -0.195 22.769 1.00 95.75 308 GLY A O 1
ATOM 2483 N N . LEU A 1 309 ? -7.716 -0.006 24.975 1.00 98.12 309 LEU A N 1
ATOM 2484 C CA . LEU A 1 309 ? -8.342 1.317 24.943 1.00 98.12 309 LEU A CA 1
ATOM 2485 C C . LEU A 1 309 ? -7.362 2.413 25.386 1.00 98.12 309 LEU A C 1
ATOM 2487 O O . LEU A 1 309 ? -6.644 2.248 26.373 1.00 98.12 309 LEU A O 1
ATOM 2491 N N . ILE A 1 310 ? -7.385 3.555 24.703 1.00 98.19 310 ILE A N 1
ATOM 2492 C CA . ILE A 1 310 ? -6.861 4.825 25.227 1.00 98.19 310 ILE A CA 1
ATOM 2493 C C . ILE A 1 310 ? -8.048 5.765 25.403 1.00 98.19 310 ILE A C 1
ATOM 2495 O O . ILE A 1 310 ? -8.844 5.929 24.478 1.00 98.19 310 ILE A O 1
ATOM 2499 N N . TYR A 1 311 ? -8.189 6.351 26.586 1.00 97.44 311 TYR A N 1
ATOM 2500 C CA . TYR A 1 311 ? -9.311 7.223 26.943 1.00 97.44 311 TYR A CA 1
ATOM 2501 C C . TYR A 1 311 ? -8.851 8.318 27.906 1.00 97.44 311 TYR A C 1
ATOM 2503 O O . TYR A 1 311 ? -7.681 8.365 28.284 1.00 97.44 311 TYR A O 1
ATOM 2511 N N . ARG A 1 312 ? -9.754 9.225 28.298 1.00 94.69 312 ARG A N 1
ATOM 2512 C CA . ARG A 1 312 ? -9.469 10.206 29.353 1.00 94.69 312 ARG A CA 1
ATOM 2513 C C . ARG A 1 312 ? -10.136 9.808 30.661 1.00 94.69 312 ARG A C 1
ATOM 2515 O O . ARG A 1 312 ? -11.361 9.818 30.742 1.00 94.69 312 ARG A O 1
ATOM 2522 N N . ASP A 1 313 ? -9.330 9.560 31.686 1.00 92.56 313 ASP A N 1
ATOM 2523 C CA . ASP A 1 313 ? -9.786 9.493 33.073 1.00 92.56 313 ASP A CA 1
ATOM 2524 C C . ASP A 1 313 ? -9.530 10.847 33.743 1.00 92.56 313 ASP A C 1
ATOM 2526 O O . ASP A 1 313 ? -8.402 11.343 33.760 1.00 92.56 313 ASP A O 1
ATOM 2530 N N . ASN A 1 314 ? -10.580 11.502 34.243 1.00 87.31 314 ASN A N 1
ATOM 2531 C CA . ASN A 1 314 ? -10.485 12.831 34.860 1.00 87.31 314 ASN A CA 1
ATOM 2532 C C . ASN A 1 314 ? -9.675 13.844 34.016 1.00 87.31 314 ASN A C 1
ATOM 2534 O O . ASN A 1 314 ? -8.825 14.576 34.526 1.00 87.31 314 ASN A O 1
ATOM 2538 N N . LYS A 1 315 ? -9.945 13.880 32.700 1.00 88.25 315 LYS A N 1
ATOM 2539 C CA . LYS A 1 315 ? -9.263 14.697 31.668 1.00 88.25 315 LYS A CA 1
ATOM 2540 C C . LYS A 1 315 ? -7.810 14.311 31.357 1.00 88.25 315 LYS A C 1
ATOM 2542 O O . LYS A 1 315 ? -7.223 14.911 30.458 1.00 88.25 315 LYS A O 1
ATOM 2547 N N . LYS A 1 316 ? -7.230 13.323 32.034 1.00 94.56 316 LYS A N 1
ATOM 2548 C CA . LYS A 1 316 ? -5.883 12.826 31.740 1.00 94.56 316 LYS A CA 1
ATOM 2549 C C . LYS A 1 316 ? -5.968 11.645 30.773 1.00 94.56 316 LYS A C 1
ATOM 2551 O O . LYS A 1 316 ? -6.721 10.716 31.053 1.00 94.56 316 LYS A O 1
ATOM 2556 N N . PRO A 1 317 ? -5.237 11.663 29.646 1.00 96.62 317 PRO A N 1
ATOM 2557 C CA . PRO A 1 317 ? -5.095 10.484 28.803 1.00 96.62 317 PRO A CA 1
ATOM 2558 C C . PRO A 1 317 ? -4.519 9.311 29.600 1.00 96.62 317 PRO A C 1
ATOM 2560 O O . PRO A 1 317 ? -3.541 9.493 30.322 1.00 96.62 317 PRO A O 1
ATOM 2563 N N . VAL A 1 318 ? -5.138 8.143 29.459 1.00 96.75 318 VAL A N 1
ATOM 2564 C CA . VAL A 1 318 ? -4.719 6.874 30.056 1.00 96.75 318 VAL A CA 1
ATOM 2565 C C . VAL A 1 318 ? -4.748 5.808 28.972 1.00 96.75 318 VAL A C 1
ATOM 2567 O O . VAL A 1 318 ? -5.754 5.648 28.273 1.00 96.75 318 VAL A O 1
ATOM 2570 N N . LYS A 1 319 ? -3.651 5.065 28.839 1.00 97.56 319 LYS A N 1
ATOM 2571 C CA . LYS A 1 319 ? -3.564 3.879 27.981 1.00 97.56 319 LYS A CA 1
ATOM 2572 C C . LYS A 1 319 ? -3.700 2.601 28.804 1.00 97.56 319 LYS A C 1
ATOM 2574 O O . LYS A 1 319 ? -2.819 2.254 29.588 1.00 97.56 319 LYS A O 1
ATOM 2579 N N . ASN A 1 320 ? -4.778 1.860 28.564 1.00 97.31 320 ASN A N 1
ATOM 2580 C CA . ASN A 1 320 ? -4.976 0.551 29.176 1.00 97.31 320 ASN A CA 1
ATOM 2581 C C . ASN A 1 320 ? -3.999 -0.494 28.609 1.00 97.31 320 ASN A C 1
ATOM 2583 O O . ASN A 1 320 ? -3.473 -0.327 27.500 1.00 97.31 320 ASN A O 1
ATOM 2587 N N . PRO A 1 321 ? -3.787 -1.618 29.323 1.00 95.31 321 PRO A N 1
ATOM 2588 C CA . PRO A 1 321 ? -2.983 -2.727 28.826 1.00 95.31 321 PRO A CA 1
ATOM 2589 C C . PRO A 1 321 ? -3.424 -3.204 27.438 1.00 95.31 321 PRO A C 1
ATOM 2591 O O . PRO A 1 321 ? -4.615 -3.225 27.113 1.00 95.31 321 PRO A O 1
ATOM 2594 N N . ALA A 1 322 ? -2.455 -3.625 26.624 1.00 91.94 322 ALA A N 1
ATOM 2595 C CA . ALA A 1 322 ? -2.718 -4.144 25.287 1.00 91.94 322 ALA A CA 1
ATOM 2596 C C . ALA A 1 322 ? -3.639 -5.379 25.328 1.00 91.94 322 ALA A C 1
ATOM 2598 O O . ALA A 1 322 ? -3.534 -6.235 26.213 1.00 91.94 322 ALA A O 1
ATOM 2599 N N . ARG A 1 323 ? -4.540 -5.492 24.345 1.00 89.44 323 ARG A N 1
ATOM 2600 C CA . ARG A 1 323 ? -5.392 -6.672 24.181 1.00 89.44 323 ARG A CA 1
ATOM 2601 C C . ARG A 1 323 ? -4.592 -7.793 23.524 1.00 89.44 323 ARG A C 1
ATOM 2603 O O . ARG A 1 323 ? -4.078 -7.634 22.423 1.00 89.44 323 ARG A O 1
ATOM 2610 N N . LYS A 1 324 ? -4.550 -8.962 24.168 1.00 87.31 324 LYS A N 1
ATOM 2611 C CA . LYS A 1 324 ? -4.084 -10.191 23.516 1.00 87.31 324 LYS A CA 1
ATOM 2612 C C . LYS A 1 324 ? -5.027 -10.526 22.361 1.00 87.31 324 LYS A C 1
ATOM 2614 O O . LYS A 1 324 ? -6.240 -10.525 22.555 1.00 87.31 324 LYS A O 1
ATOM 2619 N N . LEU A 1 325 ? -4.468 -10.848 21.195 1.00 85.31 325 LEU A N 1
ATOM 2620 C CA . LEU A 1 325 ? -5.245 -11.265 20.029 1.00 85.31 325 LEU A CA 1
ATOM 2621 C C . LEU A 1 325 ? -6.220 -12.395 20.388 1.00 85.31 325 LEU A C 1
ATOM 2623 O O . LEU A 1 325 ? -5.825 -13.408 20.971 1.00 85.31 325 LEU A O 1
ATOM 2627 N N . CYS A 1 326 ? -7.487 -12.212 20.025 1.00 78.00 326 CYS A N 1
ATOM 2628 C CA . CYS A 1 326 ? -8.553 -13.169 20.304 1.00 78.00 326 CYS A CA 1
ATOM 2629 C C . CYS A 1 326 ? -8.541 -14.335 19.306 1.00 78.00 326 CYS A C 1
ATOM 2631 O O . CYS A 1 326 ? -7.928 -14.258 18.241 1.00 78.00 326 CYS A O 1
ATOM 2633 N N . ASP A 1 327 ? -9.246 -15.418 19.622 1.00 78.56 327 ASP A N 1
ATOM 2634 C CA . ASP A 1 327 ? -9.534 -16.449 18.628 1.00 78.56 327 ASP A CA 1
ATOM 2635 C C . ASP A 1 327 ? -10.441 -15.862 17.532 1.00 78.56 327 ASP A C 1
ATOM 2637 O O . ASP A 1 327 ? -11.505 -15.308 17.816 1.00 78.56 327 ASP A O 1
ATOM 2641 N N . VAL A 1 328 ? -10.010 -15.976 16.274 1.00 82.56 328 VAL A N 1
ATOM 2642 C CA . VAL A 1 328 ? -10.748 -15.460 15.112 1.00 82.56 328 VAL A CA 1
ATOM 2643 C C . VAL A 1 328 ? -12.097 -16.157 14.927 1.00 82.56 328 VAL A C 1
ATOM 2645 O O . VAL A 1 328 ? -12.996 -15.565 14.341 1.00 82.56 328 VAL A O 1
ATOM 2648 N N . ASN A 1 329 ? -12.274 -17.364 15.475 1.00 80.62 329 ASN A N 1
ATOM 2649 C CA . ASN A 1 329 ? -13.540 -18.106 15.445 1.00 80.62 329 ASN A CA 1
ATOM 2650 C C . ASN A 1 329 ? -14.619 -17.524 16.371 1.00 80.62 329 ASN A C 1
ATOM 2652 O O . ASN A 1 329 ? -15.785 -17.905 16.282 1.00 80.62 329 ASN A O 1
ATOM 2656 N N . LEU A 1 330 ? -14.253 -16.608 17.273 1.00 80.69 330 LEU A N 1
ATOM 2657 C CA . LEU A 1 330 ? -15.220 -15.885 18.104 1.00 80.69 330 LEU A CA 1
ATOM 2658 C C . LEU A 1 330 ? -15.850 -14.705 17.354 1.00 80.69 330 LEU A C 1
ATOM 2660 O O . LEU A 1 330 ? -16.885 -14.186 17.780 1.00 80.69 330 LEU A O 1
ATOM 2664 N N . LEU A 1 331 ? -15.236 -14.273 16.249 1.00 81.88 331 LEU A N 1
ATOM 2665 C CA . LEU A 1 331 ? -15.755 -13.180 15.444 1.00 81.88 331 LEU A CA 1
ATOM 2666 C C . LEU A 1 331 ? -16.918 -13.669 14.572 1.00 81.88 331 LEU A C 1
ATOM 2668 O O . LEU A 1 331 ? -16.840 -14.726 13.947 1.00 81.88 331 LEU A O 1
ATOM 2672 N N . PRO A 1 332 ? -18.009 -12.898 14.488 1.00 84.62 332 PRO A N 1
ATOM 2673 C CA . PRO A 1 332 ? -19.085 -13.193 13.558 1.00 84.62 332 PRO A CA 1
ATOM 2674 C C . PRO A 1 332 ? -18.676 -12.946 12.102 1.00 84.62 332 PRO A C 1
ATOM 2676 O O . PRO A 1 332 ? -17.730 -12.204 11.812 1.00 84.62 332 PRO A O 1
ATOM 2679 N N . TRP A 1 333 ? -19.460 -13.502 11.174 1.00 92.06 333 TRP A N 1
ATOM 2680 C CA . TRP A 1 333 ? -19.399 -13.092 9.774 1.00 92.06 333 TRP A CA 1
ATOM 2681 C C . TRP A 1 333 ? -19.721 -11.597 9.659 1.00 92.06 333 TRP A C 1
ATOM 2683 O O . TRP A 1 333 ? -20.617 -11.115 10.358 1.00 92.06 333 TRP A O 1
ATOM 2693 N N . PRO A 1 334 ? -19.016 -10.849 8.797 1.00 95.06 334 PRO A N 1
ATOM 2694 C CA . PRO A 1 334 ? -19.230 -9.418 8.679 1.00 95.06 334 PRO A CA 1
ATOM 2695 C C . PRO A 1 334 ? -20.640 -9.094 8.194 1.00 95.06 334 PRO A C 1
ATOM 2697 O O . PRO A 1 334 ? -21.204 -9.782 7.333 1.00 95.06 334 PRO A O 1
ATOM 2700 N N . VAL A 1 335 ? -21.173 -7.990 8.714 1.00 91.19 335 VAL A N 1
ATOM 2701 C CA . VAL A 1 335 ? -22.421 -7.413 8.228 1.00 91.19 335 VAL A CA 1
ATOM 2702 C C . VAL A 1 335 ? -22.280 -7.017 6.756 1.00 91.19 335 VAL A C 1
ATOM 2704 O O . VAL A 1 335 ? -21.282 -6.427 6.354 1.00 91.19 335 VAL A O 1
ATOM 2707 N N . ARG A 1 336 ? -23.274 -7.362 5.939 1.00 91.75 336 ARG A N 1
ATOM 2708 C CA . ARG A 1 336 ? -23.299 -7.053 4.496 1.00 91.75 336 ARG A CA 1
ATOM 2709 C C . ARG A 1 336 ? -24.617 -6.438 4.036 1.00 91.75 336 ARG A C 1
ATOM 2711 O O . ARG A 1 336 ? -24.708 -5.973 2.911 1.00 91.75 336 ARG A O 1
ATOM 2718 N N . ASP A 1 337 ? -25.644 -6.469 4.880 1.00 85.06 337 ASP A N 1
ATOM 2719 C CA . ASP A 1 337 ? -26.994 -6.007 4.549 1.00 85.06 337 ASP A CA 1
ATOM 2720 C C . ASP A 1 337 ? -27.110 -4.476 4.491 1.00 85.06 337 ASP A C 1
ATOM 2722 O O . ASP A 1 337 ? -27.891 -3.961 3.699 1.00 85.06 337 ASP A O 1
ATOM 2726 N N . CYS A 1 338 ? -26.311 -3.753 5.279 1.00 82.25 338 CYS A N 1
ATOM 2727 C CA . CYS A 1 338 ? -26.291 -2.289 5.312 1.00 82.25 338 CYS A CA 1
ATOM 2728 C C . CYS A 1 338 ? -25.186 -1.648 4.454 1.00 82.25 338 CYS A C 1
ATOM 2730 O O . CYS A 1 338 ? -24.954 -0.448 4.575 1.00 82.25 338 CYS A O 1
ATOM 2732 N N . LEU A 1 339 ? -24.483 -2.425 3.623 1.00 93.94 339 LEU A N 1
ATOM 2733 C CA . LEU A 1 339 ? -23.360 -1.951 2.809 1.00 93.94 339 LEU A CA 1
ATOM 2734 C C . LEU A 1 339 ? -23.651 -2.114 1.305 1.00 93.94 339 LEU A C 1
ATOM 2736 O O . LEU A 1 339 ? -24.346 -3.059 0.924 1.00 93.94 339 LEU A O 1
ATOM 2740 N N . PRO A 1 340 ? -23.110 -1.240 0.432 1.00 92.56 340 PRO A N 1
ATOM 2741 C CA . PRO A 1 340 ? -23.338 -1.295 -1.014 1.00 92.56 340 PRO A CA 1
ATOM 2742 C C . PRO A 1 340 ? -22.512 -2.419 -1.660 1.00 92.56 340 PRO A C 1
ATOM 2744 O O . PRO A 1 340 ? -21.463 -2.185 -2.267 1.00 92.56 340 PRO A O 1
ATOM 2747 N N . MET A 1 341 ? -22.952 -3.668 -1.479 1.00 92.75 341 MET A N 1
ATOM 2748 C CA . MET A 1 341 ? -22.170 -4.865 -1.809 1.00 92.75 341 MET A CA 1
ATOM 2749 C C . MET A 1 341 ? -21.716 -4.949 -3.269 1.00 92.75 341 MET A C 1
ATOM 2751 O O . MET A 1 341 ? -20.665 -5.518 -3.556 1.00 92.75 341 MET A O 1
ATOM 2755 N N . GLU A 1 342 ? -22.470 -4.360 -4.189 1.00 89.75 342 GLU A N 1
ATOM 2756 C CA . GLU A 1 342 ? -22.153 -4.272 -5.613 1.00 89.75 342 GLU A CA 1
ATOM 2757 C C . GLU A 1 342 ? -20.944 -3.382 -5.931 1.00 89.75 342 GLU A C 1
ATOM 2759 O O . GLU A 1 342 ? -20.381 -3.486 -7.023 1.00 89.75 342 GLU A O 1
ATOM 2764 N N . LYS A 1 343 ? -20.544 -2.509 -4.998 1.00 91.19 343 LYS A N 1
ATOM 2765 C CA . LYS A 1 343 ? -19.425 -1.576 -5.173 1.00 91.19 343 LYS A CA 1
ATOM 2766 C C . LYS A 1 343 ? -18.090 -2.149 -4.710 1.00 91.19 343 LYS A C 1
ATOM 2768 O O . LYS A 1 343 ? -17.056 -1.674 -5.173 1.00 91.19 343 LYS A O 1
ATOM 2773 N N . TYR A 1 344 ? -18.090 -3.166 -3.847 1.00 93.56 344 TYR A N 1
ATOM 2774 C CA . TYR A 1 344 ? -16.864 -3.847 -3.427 1.00 93.56 344 TYR A CA 1
ATOM 2775 C C . TYR A 1 344 ? -16.397 -4.809 -4.508 1.00 93.56 344 TYR A C 1
ATOM 2777 O O . TYR A 1 344 ? -17.034 -5.825 -4.786 1.00 93.56 344 TYR A O 1
ATOM 2785 N N . LEU A 1 345 ? -15.258 -4.501 -5.119 1.00 90.12 345 LEU A N 1
ATOM 2786 C CA . LEU A 1 345 ? -14.745 -5.271 -6.235 1.00 90.12 345 LEU A CA 1
ATOM 2787 C C . LEU A 1 345 ? -13.220 -5.337 -6.198 1.00 90.12 345 LEU A C 1
ATOM 2789 O O . LEU A 1 345 ? -12.508 -4.352 -6.362 1.00 90.12 345 LEU A O 1
ATOM 2793 N N . ASP A 1 346 ? -12.729 -6.558 -6.038 1.00 89.44 346 ASP A N 1
ATOM 2794 C CA . ASP A 1 346 ? -11.346 -6.937 -6.273 1.00 89.44 346 ASP A CA 1
ATOM 2795 C C . ASP A 1 346 ? -11.378 -8.335 -6.895 1.00 89.44 346 ASP A C 1
ATOM 2797 O O . ASP A 1 346 ? -11.625 -9.329 -6.218 1.00 89.44 346 ASP A O 1
ATOM 2801 N N . ALA A 1 347 ? -11.259 -8.397 -8.224 1.00 87.19 347 ALA A N 1
ATOM 2802 C CA . ALA A 1 347 ? -11.462 -9.618 -9.005 1.00 87.19 347 ALA A CA 1
ATOM 2803 C C . ALA A 1 347 ? -10.151 -10.085 -9.667 1.00 87.19 347 ALA A C 1
ATOM 2805 O O . ALA A 1 347 ? -10.009 -9.980 -10.897 1.00 87.19 347 ALA A O 1
ATOM 2806 N N . PRO A 1 348 ? -9.166 -10.596 -8.895 1.00 89.19 348 PRO A N 1
ATOM 2807 C CA . PRO A 1 348 ? -7.925 -11.118 -9.456 1.00 89.19 348 PRO A CA 1
ATOM 2808 C C . PRO A 1 348 ? -8.184 -12.150 -10.556 1.00 89.19 348 PRO A C 1
ATOM 2810 O O . PRO A 1 348 ? -9.077 -12.983 -10.467 1.00 89.19 348 PRO A O 1
ATOM 2813 N N . GLY A 1 349 ? -7.414 -12.074 -11.642 1.00 89.94 349 GLY A N 1
ATOM 2814 C CA . GLY A 1 349 ? -7.601 -12.972 -12.784 1.00 89.94 349 GLY A CA 1
ATOM 2815 C C . GLY A 1 349 ? -8.865 -12.726 -13.619 1.00 89.94 349 GLY A C 1
ATOM 2816 O O . GLY A 1 349 ? -9.126 -13.503 -14.537 1.00 89.94 349 GLY A O 1
ATOM 2817 N N . GLY A 1 350 ? -9.644 -11.675 -13.334 1.00 90.12 350 GLY A N 1
ATOM 2818 C CA . GLY A 1 350 ? -10.936 -11.439 -13.982 1.00 90.12 350 GLY A CA 1
ATOM 2819 C C . GLY A 1 350 ? -11.978 -12.469 -13.554 1.00 90.12 350 GLY A C 1
ATOM 2820 O O . GLY A 1 350 ? -12.600 -13.099 -14.409 1.00 90.12 350 GLY A O 1
ATOM 2821 N N . MET A 1 351 ? -12.101 -12.697 -12.243 1.00 93.38 351 MET A N 1
ATOM 2822 C CA . MET A 1 351 ? -13.129 -13.576 -11.683 1.00 93.38 351 MET A CA 1
ATOM 2823 C C . MET A 1 351 ? -14.552 -13.134 -12.069 1.00 93.38 351 MET A C 1
ATOM 2825 O O . MET A 1 351 ? -14.781 -11.941 -12.292 1.00 93.38 351 MET A O 1
ATOM 2829 N N . PRO A 1 352 ? -15.515 -14.073 -12.148 1.00 94.69 352 PRO A N 1
ATOM 2830 C CA . PRO A 1 352 ? -16.914 -13.743 -12.408 1.00 94.69 352 PRO A CA 1
ATOM 2831 C C . PRO A 1 352 ? -17.505 -12.770 -11.380 1.00 94.69 352 PRO A C 1
ATOM 2833 O O . PRO A 1 352 ? -17.302 -12.920 -10.188 1.00 94.69 352 PRO A O 1
ATOM 2836 N N . VAL A 1 353 ? -18.292 -11.793 -11.832 1.00 92.62 353 VAL A N 1
ATOM 2837 C CA . VAL A 1 353 ? -18.947 -10.810 -10.949 1.00 92.62 353 VAL A CA 1
ATOM 2838 C C . VAL A 1 353 ? -20.463 -11.064 -10.832 1.00 92.62 353 VAL A C 1
ATOM 2840 O O . VAL A 1 353 ? -21.080 -11.496 -11.821 1.00 92.62 353 VAL A O 1
ATOM 2843 N N . PRO A 1 354 ? -21.098 -10.784 -9.674 1.00 93.56 354 PRO A N 1
ATOM 2844 C CA . PRO A 1 354 ? -20.516 -10.202 -8.454 1.00 93.56 354 PRO A CA 1
ATOM 2845 C C . PRO A 1 354 ? -19.613 -11.186 -7.689 1.00 93.56 354 PRO A C 1
ATOM 2847 O O . PRO A 1 354 ? -19.946 -12.363 -7.564 1.00 93.56 354 PRO A O 1
ATOM 2850 N N . SER A 1 355 ? -18.481 -10.692 -7.178 1.00 94.69 355 SER A N 1
ATOM 2851 C CA . SER A 1 355 ? -17.508 -11.465 -6.391 1.00 94.69 355 SER A CA 1
ATOM 2852 C C . SER A 1 355 ? -17.538 -10.994 -4.941 1.00 94.69 355 SER A C 1
ATOM 2854 O O . SER A 1 355 ? -17.427 -9.794 -4.704 1.00 94.69 355 SER A O 1
ATOM 2856 N N . ALA A 1 356 ? -17.650 -11.909 -3.978 1.00 95.44 356 ALA A N 1
ATOM 2857 C CA . ALA A 1 356 ? -17.576 -11.557 -2.561 1.00 95.44 356 ALA A CA 1
ATOM 2858 C C . ALA A 1 356 ? -16.127 -11.581 -2.072 1.00 95.44 356 ALA A C 1
ATOM 2860 O O . ALA A 1 356 ? -15.365 -12.471 -2.442 1.00 95.44 356 ALA A O 1
ATOM 2861 N N . GLN A 1 357 ? -15.761 -10.631 -1.213 1.00 96.88 357 GLN A N 1
ATOM 2862 C CA . GLN A 1 357 ? -14.502 -10.674 -0.471 1.00 96.88 357 GLN A CA 1
ATOM 2863 C C . GLN A 1 357 ? -14.737 -11.358 0.885 1.00 96.88 357 GLN A C 1
ATOM 2865 O O . GLN A 1 357 ? -15.755 -11.125 1.550 1.00 96.88 357 GLN A O 1
ATOM 2870 N N . MET A 1 358 ? -13.803 -12.219 1.279 1.00 96.50 358 MET A N 1
ATOM 2871 C CA . MET A 1 358 ? -13.809 -12.988 2.523 1.00 96.50 358 MET A CA 1
ATOM 2872 C C . MET A 1 358 ? -12.409 -13.025 3.137 1.00 96.50 358 MET A C 1
ATOM 2874 O O . MET A 1 358 ? -11.418 -12.812 2.446 1.00 96.50 358 MET A O 1
ATOM 2878 N N . ILE A 1 359 ? -12.341 -13.354 4.425 1.00 96.12 359 ILE A N 1
ATOM 2879 C CA . ILE A 1 359 ? -11.097 -13.723 5.106 1.00 96.12 359 ILE A CA 1
ATOM 2880 C C . ILE A 1 359 ? -11.257 -15.118 5.713 1.00 96.12 359 ILE A C 1
ATOM 2882 O O . ILE A 1 359 ? -12.248 -15.387 6.396 1.00 96.12 359 ILE A O 1
ATOM 2886 N N . ALA A 1 360 ? -10.302 -16.015 5.480 1.00 96.94 360 ALA A N 1
ATOM 2887 C CA . ALA A 1 360 ? -10.259 -17.336 6.121 1.00 96.94 360 ALA A CA 1
ATOM 2888 C C . ALA A 1 360 ? -9.246 -17.397 7.277 1.00 96.94 360 ALA A C 1
ATOM 2890 O O . ALA A 1 360 ? -9.187 -18.379 8.019 1.00 96.94 360 ALA A O 1
ATOM 2891 N N . SER A 1 361 ? -8.438 -16.354 7.431 1.00 95.69 361 SER A N 1
ATOM 2892 C CA . SER A 1 361 ? -7.422 -16.192 8.460 1.00 95.69 361 SER A CA 1
ATOM 2893 C C . SER A 1 361 ? -7.066 -14.714 8.624 1.00 95.69 361 SER A C 1
ATOM 2895 O O . SER A 1 361 ? -7.362 -13.890 7.757 1.00 95.69 361 SER A O 1
ATOM 2897 N N . ARG A 1 362 ? -6.435 -14.376 9.752 1.00 94.00 362 ARG A N 1
ATOM 2898 C CA . ARG A 1 362 ? -5.863 -13.051 10.018 1.00 94.00 362 ARG A CA 1
ATOM 2899 C C . ARG A 1 362 ? -4.395 -13.165 10.396 1.00 94.00 362 ARG A C 1
ATOM 2901 O O . ARG A 1 362 ? -4.019 -14.027 11.200 1.00 94.00 362 ARG A O 1
ATOM 2908 N N . GLY A 1 363 ? -3.600 -12.235 9.879 1.00 92.81 363 GLY A N 1
ATOM 2909 C CA . GLY A 1 363 ? -2.193 -12.095 10.217 1.00 92.81 363 GLY A CA 1
ATOM 2910 C C . GLY A 1 363 ? -1.263 -13.011 9.438 1.00 92.81 363 GLY A C 1
ATOM 2911 O O . GLY A 1 363 ? -1.664 -13.774 8.564 1.00 92.81 363 GLY A O 1
ATOM 2912 N N . CYS A 1 364 ? 0.028 -12.860 9.707 1.00 94.31 364 CYS A N 1
ATOM 2913 C CA . CYS A 1 364 ? 1.098 -13.422 8.897 1.00 94.31 364 CYS A CA 1
ATOM 2914 C C . CYS A 1 364 ? 2.331 -13.677 9.778 1.00 94.31 364 CYS A C 1
ATOM 2916 O O . CYS A 1 364 ? 2.755 -12.756 10.479 1.00 94.31 364 CYS A O 1
ATOM 2918 N N . PRO A 1 365 ? 2.930 -14.885 9.748 1.00 94.12 365 PRO A N 1
ATOM 2919 C CA . PRO A 1 365 ? 4.074 -15.226 10.594 1.00 94.12 365 PRO A CA 1
ATOM 2920 C C . PRO A 1 365 ? 5.421 -14.753 10.020 1.00 94.12 365 PRO A C 1
ATOM 2922 O O . PRO A 1 365 ? 6.465 -14.871 10.666 1.00 94.12 365 PRO A O 1
ATOM 2925 N N . PHE A 1 366 ? 5.423 -14.227 8.792 1.00 94.88 366 PHE A N 1
ATOM 2926 C CA . PHE A 1 366 ? 6.636 -13.817 8.088 1.00 94.88 366 PHE A CA 1
ATOM 2927 C C . PHE A 1 366 ? 7.145 -12.446 8.554 1.00 94.88 366 PHE A C 1
ATOM 2929 O O . PHE A 1 366 ? 6.410 -11.629 9.103 1.00 94.88 366 PHE A O 1
ATOM 2936 N N . GLN A 1 367 ? 8.435 -12.192 8.330 1.00 94.25 367 GLN A N 1
ATOM 2937 C CA . GLN A 1 367 ? 9.176 -11.116 8.998 1.00 94.25 367 GLN A CA 1
ATOM 2938 C C . GLN A 1 367 ? 9.382 -9.864 8.131 1.00 94.25 367 GLN A C 1
ATOM 2940 O O . GLN A 1 367 ? 10.235 -9.045 8.457 1.00 94.25 367 GLN A O 1
ATOM 2945 N N . CYS A 1 368 ? 8.611 -9.697 7.050 1.00 95.75 368 CYS A N 1
ATOM 2946 C CA . CYS A 1 368 ? 8.733 -8.558 6.137 1.00 95.75 368 CYS A CA 1
ATOM 2947 C C . CYS A 1 368 ? 8.713 -7.221 6.899 1.00 95.75 368 CYS A C 1
ATOM 2949 O O . CYS A 1 368 ? 7.691 -6.850 7.479 1.00 95.75 368 CYS A O 1
ATOM 2951 N N . ILE A 1 369 ? 9.826 -6.487 6.872 1.00 95.94 369 ILE A N 1
ATOM 2952 C CA . ILE A 1 369 ? 10.027 -5.304 7.731 1.00 95.94 369 ILE A CA 1
ATOM 2953 C C . ILE A 1 369 ? 9.149 -4.102 7.354 1.00 95.94 369 ILE A C 1
ATOM 2955 O O . ILE A 1 369 ? 8.896 -3.231 8.182 1.00 95.94 369 ILE A O 1
ATOM 2959 N N . PHE A 1 370 ? 8.670 -4.060 6.109 1.00 93.88 370 PHE A N 1
ATOM 2960 C CA . PHE A 1 370 ? 7.845 -2.975 5.573 1.00 93.88 370 PHE A CA 1
ATOM 2961 C C . PHE A 1 370 ? 6.335 -3.225 5.742 1.00 93.88 370 PHE A C 1
ATOM 2963 O O . PHE A 1 370 ? 5.531 -2.331 5.491 1.00 93.88 370 PHE A O 1
ATOM 2970 N N . CYS A 1 371 ? 5.918 -4.439 6.130 1.00 93.44 371 CYS A N 1
ATOM 2971 C CA . CYS A 1 371 ? 4.500 -4.789 6.210 1.00 93.44 371 CYS A CA 1
ATOM 2972 C C . CYS A 1 371 ? 3.838 -4.152 7.439 1.00 93.44 371 CYS A C 1
ATOM 2974 O O . CYS A 1 371 ? 4.144 -4.520 8.573 1.00 93.44 371 CYS A O 1
ATOM 2976 N N . LEU A 1 372 ? 2.886 -3.251 7.194 1.00 92.12 372 LEU A N 1
ATOM 2977 C CA . LEU A 1 372 ? 2.160 -2.497 8.218 1.00 92.12 372 LEU A CA 1
ATOM 2978 C C . LEU A 1 372 ? 1.271 -3.380 9.110 1.00 92.12 372 LEU A C 1
ATOM 2980 O O . LEU A 1 372 ? 1.297 -3.263 10.331 1.00 92.12 372 LEU A O 1
ATOM 2984 N N . TRP A 1 373 ? 0.509 -4.294 8.507 1.00 91.94 373 TRP A N 1
ATOM 2985 C CA . TRP A 1 373 ? -0.554 -5.042 9.188 1.00 91.94 373 TRP A CA 1
ATOM 2986 C C . TRP A 1 373 ? -0.074 -5.923 10.345 1.00 91.94 373 TRP A C 1
ATOM 2988 O O . TRP A 1 373 ? -0.585 -5.743 11.453 1.00 91.94 373 TRP A O 1
ATOM 2998 N N . PRO A 1 374 ? 0.932 -6.805 10.163 1.00 92.25 374 PRO A N 1
ATOM 2999 C CA . PRO A 1 374 ? 1.508 -7.558 11.276 1.00 92.25 374 PRO A CA 1
ATOM 3000 C C . PRO A 1 374 ? 2.019 -6.665 12.402 1.00 92.25 374 PRO A C 1
ATOM 3002 O O . PRO A 1 374 ? 1.860 -6.999 13.565 1.00 92.25 374 PRO A O 1
ATOM 3005 N N . GLN A 1 375 ? 2.619 -5.522 12.081 1.00 92.25 375 GLN A N 1
ATOM 3006 C CA . GLN A 1 375 ? 3.293 -4.694 13.082 1.00 92.25 375 GLN A CA 1
ATOM 3007 C C . GLN A 1 375 ? 2.315 -3.812 13.868 1.00 92.25 375 GLN A C 1
ATOM 3009 O O . GLN A 1 375 ? 2.489 -3.647 15.071 1.00 92.25 375 GLN A O 1
ATOM 3014 N N . VAL A 1 376 ? 1.263 -3.305 13.218 1.00 90.56 376 VAL A N 1
ATOM 3015 C CA . VAL A 1 376 ? 0.345 -2.317 13.807 1.00 90.56 376 VAL A CA 1
ATOM 3016 C C . VAL A 1 376 ? -1.003 -2.929 14.175 1.00 90.56 376 VAL A C 1
ATOM 3018 O O . VAL A 1 376 ? -1.413 -2.859 15.332 1.00 90.56 376 VAL A O 1
ATOM 3021 N N . MET A 1 377 ? -1.682 -3.579 13.227 1.00 92.06 377 MET A N 1
ATOM 3022 C CA . MET A 1 377 ? -3.032 -4.112 13.458 1.00 92.06 377 MET A CA 1
ATOM 3023 C C . MET A 1 377 ? -3.010 -5.384 14.305 1.00 92.06 377 MET A C 1
ATOM 3025 O O . MET A 1 377 ? -3.791 -5.520 15.244 1.00 92.06 377 MET A O 1
ATOM 3029 N N . TYR A 1 378 ? -2.086 -6.300 14.009 1.00 91.06 378 TYR A N 1
ATOM 3030 C CA . TYR A 1 378 ? -1.972 -7.579 14.718 1.00 91.06 378 TYR A CA 1
ATOM 3031 C C . TYR A 1 378 ? -0.966 -7.550 15.875 1.00 91.06 378 TYR A C 1
ATOM 3033 O O . TYR A 1 378 ? -0.781 -8.570 16.538 1.00 91.06 378 TYR A O 1
ATOM 3041 N N . GLN A 1 379 ? -0.320 -6.402 16.122 1.00 85.62 379 GLN A N 1
ATOM 3042 C CA . GLN A 1 379 ? 0.637 -6.188 17.219 1.00 85.62 379 GLN A CA 1
ATOM 3043 C C . GLN A 1 379 ? 1.681 -7.314 17.338 1.00 85.62 379 GLN A C 1
ATOM 3045 O O . GLN A 1 379 ? 2.053 -7.753 18.426 1.00 85.62 379 GLN A O 1
ATOM 3050 N N . GLY A 1 380 ? 2.113 -7.841 16.196 1.00 86.75 380 GLY A N 1
ATOM 3051 C CA . GLY A 1 380 ? 2.975 -9.004 16.100 1.00 86.75 380 GLY A CA 1
ATOM 3052 C C . GLY A 1 380 ? 2.666 -9.883 14.893 1.00 86.75 380 GLY A C 1
ATOM 3053 O O . GLY A 1 380 ? 1.665 -9.764 14.188 1.00 86.75 380 GLY A O 1
ATOM 3054 N N . ARG A 1 381 ? 3.561 -10.837 14.660 1.00 86.69 381 ARG A N 1
ATOM 3055 C CA . ARG A 1 381 ? 3.543 -11.722 13.489 1.00 86.69 381 ARG A CA 1
ATOM 3056 C C . ARG A 1 381 ? 2.766 -13.003 13.793 1.00 86.69 381 ARG A C 1
ATOM 3058 O O . ARG A 1 381 ? 3.276 -14.111 13.672 1.00 86.69 381 ARG A O 1
ATOM 3065 N N . ASN A 1 382 ? 1.537 -12.834 14.272 1.00 88.12 382 ASN A N 1
ATOM 3066 C CA . ASN A 1 382 ? 0.662 -13.931 14.673 1.00 88.12 382 ASN A CA 1
ATOM 3067 C C . ASN A 1 382 ? -0.227 -14.347 13.502 1.00 88.12 382 ASN A C 1
ATOM 3069 O O . ASN A 1 382 ? -0.829 -13.496 12.853 1.00 88.12 382 ASN A O 1
ATOM 3073 N N . TYR A 1 383 ? -0.345 -15.650 13.264 1.00 93.56 383 TYR A N 1
ATOM 3074 C CA . TYR A 1 383 ? -1.276 -16.214 12.290 1.00 93.56 383 TYR A CA 1
ATOM 3075 C C . TYR A 1 383 ? -2.396 -16.949 13.017 1.00 93.56 383 TYR A C 1
ATOM 3077 O O . TYR A 1 383 ? -2.125 -17.814 13.851 1.00 93.56 383 TYR A O 1
ATOM 3085 N N . ARG A 1 384 ? -3.650 -16.615 12.705 1.00 93.56 384 ARG A N 1
ATOM 3086 C CA . ARG A 1 384 ? -4.836 -17.285 13.254 1.00 93.56 384 ARG A CA 1
ATOM 3087 C C . ARG A 1 384 ? -5.792 -17.619 12.123 1.00 93.56 384 ARG A C 1
ATOM 3089 O O . ARG A 1 384 ? -6.220 -16.728 11.391 1.00 93.56 384 ARG A O 1
ATOM 3096 N N . ALA A 1 385 ? -6.129 -18.893 11.992 1.00 93.31 385 ALA A N 1
ATOM 3097 C CA . ALA A 1 385 ? -7.045 -19.382 10.974 1.00 93.31 385 ALA A CA 1
ATOM 3098 C C . ALA A 1 385 ? -8.443 -19.626 11.546 1.00 93.31 385 ALA A C 1
ATOM 3100 O O . ALA A 1 385 ? -8.581 -20.087 12.680 1.00 93.31 385 ALA A O 1
ATOM 3101 N N . ARG A 1 386 ? -9.466 -19.352 10.734 1.00 92.56 386 ARG A N 1
ATOM 3102 C CA . ARG A 1 386 ? -10.834 -19.794 11.006 1.00 92.56 386 ARG A CA 1
ATOM 3103 C C . ARG A 1 386 ? -10.971 -21.294 10.763 1.00 92.56 386 ARG A C 1
ATOM 3105 O O . ARG A 1 386 ? -10.238 -21.862 9.939 1.00 92.56 386 ARG A O 1
ATOM 3112 N N . ASP A 1 387 ? -11.935 -21.885 11.460 1.00 88.31 387 ASP A N 1
ATOM 3113 C CA . ASP A 1 387 ? -12.442 -23.227 11.214 1.00 88.31 387 ASP A CA 1
ATOM 3114 C C . ASP A 1 387 ? -12.896 -23.356 9.759 1.00 88.31 387 ASP A C 1
ATOM 3116 O O . ASP A 1 387 ? -13.544 -22.468 9.201 1.00 88.31 387 ASP A O 1
ATOM 3120 N N . ILE A 1 388 ? -12.511 -24.456 9.121 1.00 92.00 388 ILE A N 1
ATOM 3121 C CA . ILE A 1 388 ? -12.751 -24.643 7.692 1.00 92.00 388 ILE A CA 1
ATOM 3122 C C . ILE A 1 388 ? -14.234 -24.840 7.402 1.00 92.00 388 ILE A C 1
ATOM 3124 O O . ILE A 1 388 ? -14.702 -24.341 6.380 1.00 92.00 388 ILE A O 1
ATOM 3128 N N . ASN A 1 389 ? -14.982 -25.494 8.294 1.00 85.81 389 ASN A N 1
ATOM 3129 C CA . ASN A 1 389 ? -16.420 -25.650 8.105 1.00 85.81 389 ASN A CA 1
ATOM 3130 C C . ASN A 1 389 ? -17.108 -24.289 8.173 1.00 85.81 389 ASN A C 1
ATOM 3132 O O . ASN A 1 389 ? -17.881 -23.990 7.275 1.00 85.81 389 ASN A O 1
ATOM 3136 N N . ASP A 1 390 ? -16.756 -23.431 9.138 1.00 90.25 390 ASP A N 1
ATOM 3137 C CA . ASP A 1 390 ? -17.296 -22.062 9.226 1.00 90.25 390 ASP A CA 1
ATOM 3138 C C . ASP A 1 390 ? -16.937 -21.203 7.996 1.00 90.25 390 ASP A C 1
ATOM 3140 O O . ASP A 1 390 ? -17.760 -20.432 7.498 1.00 90.25 390 ASP A O 1
ATOM 3144 N N . VAL A 1 391 ? -15.720 -21.348 7.457 1.00 94.88 391 VAL A N 1
ATOM 3145 C CA . VAL A 1 391 ? -15.327 -20.664 6.213 1.00 94.88 391 VAL A CA 1
ATOM 3146 C C . VAL A 1 391 ? -16.177 -21.142 5.037 1.00 94.88 391 VAL A C 1
ATOM 3148 O O . VAL A 1 391 ? -16.659 -20.318 4.259 1.00 94.88 391 VAL A O 1
ATOM 3151 N N . VAL A 1 392 ? -16.360 -22.454 4.883 1.00 96.12 392 VAL A N 1
ATOM 3152 C CA . VAL A 1 392 ? -17.129 -23.024 3.770 1.00 96.12 392 VAL A CA 1
ATOM 3153 C C . VAL A 1 392 ? -18.637 -22.790 3.949 1.00 96.12 392 VAL A C 1
ATOM 3155 O O . VAL A 1 392 ? -19.315 -22.558 2.950 1.00 96.12 392 VAL A O 1
ATOM 3158 N N . ASP A 1 393 ? -19.149 -22.726 5.183 1.00 91.44 393 ASP A N 1
ATOM 3159 C CA . ASP A 1 393 ? -20.516 -22.286 5.508 1.00 91.44 393 ASP A CA 1
ATOM 3160 C C . ASP A 1 393 ? -20.767 -20.862 4.980 1.00 91.44 393 ASP A C 1
ATOM 3162 O O . ASP A 1 393 ? -21.793 -20.594 4.350 1.00 91.44 393 ASP A O 1
ATOM 3166 N N . GLU A 1 394 ? -19.819 -19.939 5.189 1.00 95.94 394 GLU A N 1
ATOM 3167 C CA . GLU A 1 394 ? -19.935 -18.568 4.682 1.00 95.94 394 GLU A CA 1
ATOM 3168 C C . GLU A 1 394 ? -19.855 -18.523 3.147 1.00 95.94 394 GLU A C 1
ATOM 3170 O O . GLU A 1 394 ? -20.629 -17.794 2.520 1.00 95.94 394 GLU A O 1
ATOM 3175 N N . VAL A 1 395 ? -18.973 -19.322 2.526 1.00 97.38 395 VAL A N 1
ATOM 3176 C CA . VAL A 1 395 ? -18.913 -19.463 1.057 1.00 97.38 395 VAL A CA 1
ATOM 3177 C C . VAL A 1 395 ? -20.265 -19.925 0.523 1.00 97.38 395 VAL A C 1
ATOM 3179 O O . VAL A 1 395 ? -20.845 -19.267 -0.340 1.00 97.38 395 VAL A O 1
ATOM 3182 N N . GLU A 1 396 ? -20.784 -21.031 1.049 1.00 96.31 396 GLU A N 1
ATOM 3183 C CA . GLU A 1 396 ? -22.053 -21.618 0.632 1.00 96.31 396 GLU A CA 1
ATOM 3184 C C . GLU A 1 396 ? -23.201 -20.617 0.786 1.00 96.31 396 GLU A C 1
ATOM 3186 O O . GLU A 1 396 ? -23.990 -20.427 -0.142 1.00 96.31 396 GLU A O 1
ATOM 3191 N N . TYR A 1 397 ? -23.246 -19.894 1.909 1.00 94.88 397 TYR A N 1
ATOM 3192 C CA . TYR A 1 397 ? -24.247 -18.863 2.150 1.00 94.88 397 TYR A CA 1
ATOM 3193 C C . TYR A 1 397 ? -24.184 -17.726 1.123 1.00 94.88 397 TYR A C 1
ATOM 3195 O O . TYR A 1 397 ? -25.211 -17.301 0.585 1.00 94.88 397 TYR A O 1
ATOM 3203 N N . LEU A 1 398 ? -22.985 -17.227 0.820 1.00 95.06 398 LEU A N 1
ATOM 3204 C CA . LEU A 1 398 ? -22.807 -16.126 -0.127 1.00 95.06 398 LEU A CA 1
ATOM 3205 C C . LEU A 1 398 ? -23.169 -16.533 -1.561 1.00 95.06 398 LEU A C 1
ATOM 3207 O O . LEU A 1 398 ? -23.770 -15.740 -2.290 1.00 95.06 398 LEU A O 1
ATOM 3211 N N . ILE A 1 399 ? -22.857 -17.765 -1.958 1.00 95.81 399 ILE A N 1
ATOM 3212 C CA . ILE A 1 399 ? -23.196 -18.282 -3.286 1.00 95.81 399 ILE A CA 1
ATOM 3213 C C . ILE A 1 399 ? -24.698 -18.579 -3.384 1.00 95.81 399 ILE A C 1
ATOM 3215 O O . ILE A 1 399 ? -25.383 -18.019 -4.242 1.00 95.81 399 ILE A O 1
ATOM 3219 N N . ASN A 1 400 ? -25.235 -19.391 -2.473 1.00 92.00 400 ASN A N 1
ATOM 3220 C CA . ASN A 1 400 ? -26.589 -19.938 -2.589 1.00 92.00 400 ASN A CA 1
ATOM 3221 C C . ASN A 1 400 ? -27.680 -18.955 -2.145 1.00 92.00 400 ASN A C 1
ATOM 3223 O O . ASN A 1 400 ? -28.784 -18.985 -2.686 1.00 92.00 400 ASN A O 1
ATOM 3227 N N . HIS A 1 401 ? -27.392 -18.074 -1.179 1.00 91.06 401 HIS A N 1
ATOM 3228 C CA . HIS A 1 401 ? -28.394 -17.166 -0.603 1.00 91.06 401 HIS A CA 1
ATOM 3229 C C . HIS A 1 401 ? -28.173 -15.690 -0.934 1.00 91.06 401 HIS A C 1
ATOM 3231 O O . HIS A 1 401 ? -29.123 -14.909 -0.855 1.00 91.06 401 HIS A O 1
ATOM 3237 N N . LYS A 1 402 ? -26.951 -15.278 -1.297 1.00 90.12 402 LYS A N 1
ATOM 3238 C CA . LYS A 1 402 ? -26.653 -13.885 -1.690 1.00 90.12 402 LYS A CA 1
ATOM 3239 C C . LYS A 1 402 ? -26.364 -13.707 -3.180 1.00 90.12 402 LYS A C 1
ATOM 3241 O O . LYS A 1 402 ? -26.258 -12.570 -3.630 1.00 90.12 402 LYS A O 1
ATOM 3246 N N . GLY A 1 403 ? -26.293 -14.793 -3.953 1.00 92.81 403 GLY A N 1
ATOM 3247 C CA . GLY A 1 403 ? -26.160 -14.741 -5.410 1.00 92.81 403 GLY A CA 1
ATOM 3248 C C . GLY A 1 403 ? -24.785 -14.283 -5.905 1.00 92.81 403 GLY A C 1
ATOM 3249 O O . GLY A 1 403 ? -24.662 -13.854 -7.057 1.00 92.81 403 GLY A O 1
ATOM 3250 N N . PHE A 1 404 ? -23.751 -14.354 -5.060 1.00 95.75 404 PHE A N 1
ATOM 3251 C CA . PHE A 1 404 ? 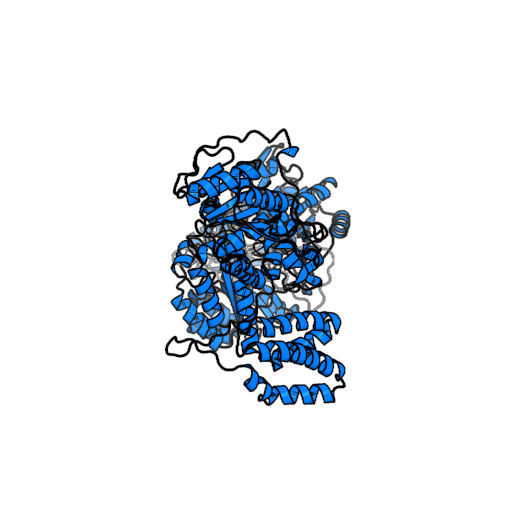-22.376 -14.147 -5.509 1.00 95.75 404 PHE A CA 1
ATOM 3252 C C . PHE A 1 404 ? -21.944 -15.278 -6.446 1.00 95.75 404 PHE A C 1
ATOM 3254 O O . PHE A 1 404 ? -22.399 -16.413 -6.334 1.00 95.75 404 PHE A O 1
ATOM 3261 N N . LYS A 1 405 ? -21.066 -14.962 -7.401 1.00 97.12 405 LYS A N 1
ATOM 3262 C CA . LYS A 1 405 ? -20.587 -15.917 -8.415 1.00 97.12 405 LYS A CA 1
ATOM 3263 C C . LYS A 1 405 ? -19.168 -16.405 -8.173 1.00 97.12 405 LYS A C 1
ATOM 3265 O O . LYS A 1 405 ? -18.757 -17.370 -8.808 1.00 97.12 405 LYS A O 1
ATOM 3270 N N . SER A 1 406 ? -18.418 -15.729 -7.311 1.00 97.88 406 SER A N 1
ATOM 3271 C CA . SER A 1 406 ? -17.059 -16.108 -6.933 1.00 97.88 406 SER A CA 1
ATOM 3272 C C . SER A 1 406 ? -16.684 -15.536 -5.574 1.00 97.88 406 SER A C 1
ATOM 3274 O O . SER A 1 406 ? -17.309 -14.581 -5.104 1.00 97.88 406 SER A O 1
ATOM 3276 N N . ILE A 1 407 ? -15.623 -16.089 -4.987 1.00 98.12 407 ILE A N 1
ATOM 3277 C CA . ILE A 1 407 ? -15.074 -15.670 -3.695 1.00 98.12 407 ILE A CA 1
ATOM 3278 C C . ILE A 1 407 ? -13.615 -15.232 -3.851 1.00 98.12 407 ILE A C 1
ATOM 3280 O O . ILE A 1 407 ? -12.800 -15.931 -4.449 1.00 98.12 407 ILE A O 1
ATOM 3284 N N . TYR A 1 408 ? -13.257 -14.092 -3.275 1.00 97.88 408 TYR A N 1
ATOM 3285 C CA . TYR A 1 408 ? -11.875 -13.665 -3.103 1.00 97.88 408 TYR A CA 1
ATOM 3286 C C . TYR A 1 408 ? -11.501 -13.722 -1.621 1.00 97.88 408 TYR A C 1
ATOM 3288 O O . TYR A 1 408 ? -12.072 -12.987 -0.818 1.00 97.88 408 TYR A O 1
ATOM 3296 N N . PHE A 1 409 ? -10.544 -14.575 -1.265 1.00 98.06 409 PHE A N 1
ATOM 3297 C CA . PHE A 1 409 ? -9.968 -14.618 0.076 1.00 98.06 409 PHE A CA 1
ATOM 3298 C C . PHE A 1 409 ? -8.815 -13.613 0.176 1.00 98.06 409 PHE A C 1
ATOM 3300 O O . PHE A 1 409 ? -7.721 -13.853 -0.352 1.00 98.06 409 PHE A O 1
ATOM 3307 N N . ASP A 1 410 ? -9.073 -12.482 0.833 1.00 95.12 410 ASP A N 1
ATOM 3308 C CA . ASP A 1 410 ? -8.145 -11.350 0.970 1.00 95.12 410 ASP A CA 1
ATOM 3309 C C . ASP A 1 410 ? -7.248 -11.450 2.219 1.00 95.12 410 ASP A C 1
ATOM 3311 O O . ASP A 1 410 ? -6.809 -10.455 2.792 1.00 95.12 410 ASP A O 1
ATOM 3315 N N . ASP A 1 411 ? -6.960 -12.679 2.644 1.00 95.62 411 ASP A N 1
ATOM 3316 C CA . ASP A 1 411 ? -6.059 -13.001 3.744 1.00 95.62 411 ASP A CA 1
ATOM 3317 C C . ASP A 1 411 ? -4.658 -12.373 3.555 1.00 95.62 411 ASP A C 1
ATOM 3319 O O . ASP A 1 411 ? -4.162 -12.175 2.438 1.00 95.62 411 ASP A O 1
ATOM 3323 N N . ASP A 1 412 ? -3.944 -12.123 4.656 1.00 93.12 412 ASP A N 1
ATOM 3324 C CA . ASP A 1 412 ? -2.532 -11.722 4.612 1.00 93.12 412 ASP A CA 1
ATOM 3325 C C . ASP A 1 412 ? -1.664 -12.749 3.868 1.00 93.12 412 ASP A C 1
ATOM 3327 O O . ASP A 1 412 ? -0.816 -12.392 3.047 1.00 93.12 412 ASP A O 1
ATOM 3331 N N . THR A 1 413 ? -1.873 -14.039 4.138 1.00 94.88 413 THR A N 1
ATOM 3332 C CA . THR A 1 413 ? -1.293 -15.160 3.386 1.00 94.88 413 THR A CA 1
ATOM 3333 C C . THR A 1 413 ? -2.173 -16.395 3.576 1.00 94.88 413 THR A C 1
ATOM 3335 O O . THR A 1 413 ? -2.120 -17.045 4.616 1.00 94.88 413 THR A O 1
ATOM 3338 N N . PHE A 1 414 ? -2.972 -16.741 2.566 1.00 97.31 414 PHE A N 1
ATOM 3339 C CA . PHE A 1 414 ? -3.950 -17.830 2.665 1.00 97.31 414 PHE A CA 1
ATOM 3340 C C . PHE A 1 414 ? -3.294 -19.216 2.731 1.00 97.31 414 PHE A C 1
ATOM 3342 O O . PHE A 1 414 ? -3.734 -20.085 3.478 1.00 97.31 414 PHE A O 1
ATOM 3349 N N . ASN A 1 415 ? -2.225 -19.431 1.955 1.00 96.25 415 ASN A N 1
ATOM 3350 C CA . ASN A 1 415 ? -1.621 -20.748 1.728 1.00 96.25 415 ASN A CA 1
ATOM 3351 C C . ASN A 1 415 ? -0.622 -21.187 2.816 1.00 96.25 415 ASN A C 1
ATOM 3353 O O . ASN A 1 415 ? 0.419 -21.773 2.515 1.00 96.25 415 ASN A O 1
ATOM 3357 N N . ILE A 1 416 ? -0.932 -20.897 4.080 1.00 95.12 416 ILE A N 1
ATOM 3358 C CA . ILE A 1 416 ? -0.170 -21.368 5.239 1.00 95.12 416 ILE A CA 1
ATOM 3359 C C . ILE A 1 416 ? -0.759 -22.702 5.715 1.00 95.12 416 ILE A C 1
ATOM 3361 O O . ILE A 1 416 ? -1.951 -22.801 5.996 1.00 95.12 416 ILE A O 1
ATOM 3365 N N . GLY A 1 417 ? 0.102 -23.716 5.834 1.00 94.12 417 GLY A N 1
ATOM 3366 C CA . GLY A 1 417 ? -0.264 -25.061 6.287 1.00 94.12 417 GLY A CA 1
ATOM 3367 C C . GLY A 1 417 ? -0.826 -25.936 5.163 1.00 94.12 417 GLY A C 1
ATOM 3368 O O . GLY A 1 417 ? -1.979 -25.795 4.768 1.00 94.12 417 GLY A O 1
ATOM 3369 N N . LYS A 1 418 ? -0.018 -26.884 4.673 1.00 94.69 418 LYS A N 1
ATOM 3370 C CA . LYS A 1 418 ? -0.388 -27.788 3.569 1.00 94.69 418 LYS A CA 1
ATOM 3371 C C . LYS A 1 418 ? -1.640 -28.620 3.882 1.00 94.69 418 LYS A C 1
ATOM 3373 O O . LYS A 1 418 ? -2.581 -28.606 3.096 1.00 94.69 418 LYS A O 1
ATOM 3378 N N . GLU A 1 419 ? -1.694 -29.243 5.060 1.00 95.81 419 GLU A N 1
ATOM 3379 C CA . GLU A 1 419 ? -2.852 -30.044 5.496 1.00 95.81 419 GLU A CA 1
ATOM 3380 C C . GLU A 1 419 ? -4.143 -29.230 5.580 1.00 95.81 419 GLU A C 1
ATOM 3382 O O . GLU A 1 419 ? -5.199 -29.676 5.133 1.00 95.81 419 GLU A O 1
ATOM 3387 N N . ARG A 1 420 ? -4.046 -27.986 6.060 1.00 95.69 420 ARG A N 1
ATOM 3388 C CA . ARG A 1 420 ? -5.182 -27.064 6.119 1.00 95.69 420 ARG A CA 1
ATOM 3389 C C . ARG A 1 420 ? -5.743 -26.778 4.724 1.00 95.69 420 ARG A C 1
ATOM 3391 O O . ARG A 1 420 ? -6.954 -26.724 4.537 1.00 95.69 420 ARG A O 1
ATOM 3398 N N . MET A 1 421 ? -4.872 -26.599 3.731 1.00 97.69 421 MET A N 1
ATOM 3399 C CA . MET A 1 421 ? -5.300 -26.377 2.347 1.00 97.69 421 MET A CA 1
ATOM 3400 C C . MET A 1 421 ? -5.983 -27.620 1.761 1.00 97.69 421 MET A C 1
ATOM 3402 O O . MET A 1 421 ? -6.992 -27.480 1.069 1.00 97.69 421 MET A O 1
ATOM 3406 N N . PHE A 1 422 ? -5.495 -28.828 2.067 1.00 98.00 422 PHE A N 1
ATOM 3407 C CA . PHE A 1 422 ? -6.176 -30.070 1.684 1.00 98.00 422 PHE A CA 1
ATOM 3408 C C . PHE A 1 422 ? -7.541 -30.209 2.344 1.00 98.00 422 PHE A C 1
ATOM 3410 O O . PHE A 1 422 ? -8.500 -30.605 1.691 1.00 98.00 422 PHE A O 1
ATOM 3417 N N . GLU A 1 423 ? -7.646 -29.912 3.636 1.00 97.88 423 GLU A N 1
ATOM 3418 C CA . GLU A 1 423 ? -8.916 -29.931 4.358 1.00 97.88 423 GLU A CA 1
ATOM 3419 C C . GLU A 1 423 ? -9.917 -28.939 3.756 1.00 97.88 423 GLU A C 1
ATOM 3421 O O . GLU A 1 423 ? -11.053 -29.316 3.481 1.00 97.88 423 GLU A O 1
ATOM 3426 N N . PHE A 1 424 ? -9.473 -27.725 3.418 1.00 98.31 424 PHE A N 1
ATOM 3427 C CA . PHE A 1 424 ? -10.304 -26.735 2.734 1.00 98.31 424 PHE A CA 1
ATOM 3428 C C . PHE A 1 424 ? -10.792 -27.242 1.372 1.00 98.31 424 PHE A C 1
ATOM 3430 O O . PHE A 1 424 ? -11.983 -27.175 1.073 1.00 98.31 424 PHE A O 1
ATOM 3437 N N . CYS A 1 425 ? -9.899 -27.812 0.558 1.00 98.69 425 CYS A N 1
ATOM 3438 C CA . CYS A 1 425 ? -10.265 -28.369 -0.746 1.00 98.69 425 CYS A CA 1
ATOM 3439 C C . CYS A 1 425 ? -11.239 -29.549 -0.627 1.00 98.69 425 CYS A C 1
ATOM 3441 O O . CYS A 1 425 ? -12.187 -29.644 -1.410 1.00 98.69 425 CYS A O 1
ATOM 3443 N N . ARG A 1 426 ? -11.029 -30.429 0.360 1.00 98.50 426 ARG A N 1
ATOM 3444 C CA . ARG A 1 426 ? -11.923 -31.556 0.653 1.00 98.50 426 ARG A CA 1
ATOM 3445 C C . ARG A 1 426 ? -13.307 -31.074 1.061 1.00 98.50 426 ARG A C 1
ATOM 3447 O O . ARG A 1 426 ? -14.284 -31.590 0.529 1.00 98.50 426 ARG A O 1
ATOM 3454 N N . GLU A 1 427 ? -13.398 -30.084 1.945 1.00 98.00 427 GLU A N 1
ATOM 3455 C CA . GLU A 1 427 ? -14.687 -29.558 2.404 1.00 98.00 427 GLU A CA 1
ATOM 3456 C C . GLU A 1 427 ? -15.439 -28.837 1.270 1.00 98.00 427 GLU A C 1
ATOM 3458 O O . GLU A 1 427 ? -16.627 -29.086 1.077 1.00 98.00 427 GLU A O 1
ATOM 3463 N N . ILE A 1 428 ? -14.748 -28.059 0.426 1.00 98.62 428 ILE A N 1
ATOM 3464 C CA . ILE A 1 428 ? -15.336 -27.453 -0.785 1.00 98.62 428 ILE A CA 1
ATOM 3465 C C . ILE A 1 428 ? -15.936 -28.517 -1.718 1.00 98.62 428 ILE A C 1
ATOM 3467 O O . ILE A 1 428 ? -17.093 -28.402 -2.126 1.00 98.62 428 ILE A O 1
ATOM 3471 N N . LYS A 1 429 ? -15.180 -29.577 -2.035 1.00 98.50 429 LYS A N 1
ATOM 3472 C CA . LYS A 1 429 ? -15.644 -30.671 -2.909 1.00 98.50 429 LYS A CA 1
ATOM 3473 C C . LYS A 1 429 ? -16.786 -31.471 -2.285 1.00 98.50 429 LYS A C 1
ATOM 3475 O O . LYS A 1 429 ? -17.742 -31.823 -2.966 1.00 98.50 429 LYS A O 1
ATOM 3480 N N . LYS A 1 430 ? -16.707 -31.750 -0.982 1.00 97.88 430 LYS A N 1
ATOM 3481 C CA . LYS A 1 430 ? -17.742 -32.479 -0.232 1.00 97.88 430 LYS A CA 1
ATOM 3482 C C . LYS A 1 430 ? -19.099 -31.775 -0.300 1.00 97.88 430 LYS A C 1
ATOM 3484 O O . LYS A 1 430 ? -20.120 -32.454 -0.320 1.00 97.88 430 LYS A O 1
ATOM 3489 N N . ARG A 1 431 ? -19.114 -30.441 -0.378 1.00 95.19 431 ARG A N 1
ATOM 3490 C CA . ARG A 1 431 ? -20.335 -29.633 -0.527 1.00 95.19 431 ARG A CA 1
ATOM 3491 C C . ARG A 1 431 ? -20.732 -29.334 -1.975 1.00 95.19 431 ARG A C 1
ATOM 3493 O O . ARG A 1 431 ? -21.678 -28.588 -2.202 1.00 95.19 431 ARG A O 1
ATOM 3500 N N . GLY A 1 432 ? -20.031 -29.893 -2.963 1.00 97.56 432 GLY A N 1
ATOM 3501 C CA . GLY A 1 432 ? -20.325 -29.653 -4.380 1.00 97.56 432 GLY A CA 1
ATOM 3502 C C . GLY A 1 432 ? -19.991 -28.232 -4.854 1.00 97.56 432 GLY A C 1
ATOM 3503 O O . GLY A 1 432 ? -20.581 -27.742 -5.821 1.00 97.56 432 GLY A O 1
ATOM 3504 N N . LEU A 1 433 ? -19.087 -27.534 -4.156 1.00 97.94 433 LEU A N 1
ATOM 3505 C CA . LEU A 1 433 ? -18.709 -26.144 -4.433 1.00 97.94 433 LEU A CA 1
ATOM 3506 C C . LEU A 1 433 ? -17.473 -26.032 -5.342 1.00 97.94 433 LEU A C 1
ATOM 3508 O O . LEU A 1 433 ? -17.024 -24.927 -5.630 1.00 97.94 433 LEU A O 1
ATOM 3512 N N . GLU A 1 434 ? -16.926 -27.134 -5.859 1.00 97.88 434 GLU A N 1
ATOM 3513 C CA . GLU A 1 434 ? -15.688 -27.152 -6.655 1.00 97.88 434 GLU A CA 1
ATOM 3514 C C . GLU A 1 434 ? -15.778 -26.405 -7.998 1.00 97.88 434 GLU A C 1
ATOM 3516 O O . GLU A 1 434 ? -14.762 -26.105 -8.629 1.00 97.88 434 GLU A O 1
ATOM 3521 N N . LYS A 1 435 ? -16.998 -26.085 -8.445 1.00 97.38 435 LYS A N 1
ATOM 3522 C CA . LYS A 1 435 ? -17.254 -25.251 -9.631 1.00 97.38 435 LYS A CA 1
ATOM 3523 C C . LYS A 1 435 ? -17.322 -23.759 -9.317 1.00 97.38 435 LYS A C 1
ATOM 3525 O O . LYS A 1 435 ? -17.321 -22.965 -10.259 1.00 97.38 435 LYS A O 1
ATOM 3530 N N . VAL A 1 436 ? -17.396 -23.374 -8.043 1.00 98.06 436 VAL A N 1
ATOM 3531 C CA . VAL A 1 436 ? -17.379 -21.973 -7.614 1.00 98.06 436 VAL A CA 1
ATOM 3532 C C . VAL A 1 436 ? -15.957 -21.444 -7.787 1.00 98.06 436 VAL A C 1
ATOM 3534 O O . VAL A 1 436 ? -15.042 -21.937 -7.131 1.00 98.06 436 VAL A O 1
ATOM 3537 N N . PRO A 1 437 ? -15.721 -20.445 -8.653 1.00 98.38 437 PRO A N 1
ATOM 3538 C CA . PRO A 1 437 ? -14.398 -19.863 -8.801 1.00 98.38 437 PRO A CA 1
ATOM 3539 C C . PRO A 1 437 ? -14.005 -19.119 -7.529 1.00 98.38 437 PRO A C 1
ATOM 3541 O O . PRO A 1 437 ? -14.760 -18.276 -7.038 1.00 98.38 437 PRO A O 1
ATOM 3544 N N . TRP A 1 438 ? -12.801 -19.376 -7.035 1.00 98.62 438 TRP A N 1
ATOM 3545 C CA . TRP A 1 438 ? -12.236 -18.599 -5.938 1.00 98.62 438 TRP A CA 1
ATOM 3546 C C . TRP A 1 438 ? -10.788 -18.197 -6.191 1.00 98.62 438 TRP A C 1
ATOM 3548 O O . TRP A 1 438 ? -10.082 -18.793 -7.012 1.00 98.62 438 TRP A O 1
ATOM 3558 N N . ALA A 1 439 ? -10.349 -17.143 -5.512 1.00 98.50 439 ALA A N 1
ATOM 3559 C CA . ALA A 1 439 ? -8.985 -16.644 -5.589 1.00 98.50 439 ALA A CA 1
ATOM 3560 C C . ALA A 1 439 ? -8.413 -16.326 -4.215 1.00 98.50 439 ALA A C 1
ATOM 3562 O O . ALA A 1 439 ? -9.156 -16.071 -3.270 1.00 98.50 439 ALA A O 1
ATOM 3563 N N . ILE A 1 440 ? -7.084 -16.318 -4.134 1.00 98.19 440 ILE A N 1
ATOM 3564 C CA . ILE A 1 440 ? -6.346 -16.141 -2.880 1.00 98.19 440 ILE A CA 1
ATOM 3565 C C . ILE A 1 440 ? -5.165 -15.188 -3.034 1.00 98.19 440 ILE A C 1
ATOM 3567 O O . ILE A 1 440 ? -4.563 -15.076 -4.107 1.00 98.19 440 ILE A O 1
ATOM 3571 N N . MET A 1 441 ? -4.789 -14.574 -1.921 1.00 96.12 441 MET A N 1
ATOM 3572 C CA . MET A 1 441 ? -3.457 -14.022 -1.677 1.00 96.12 441 MET A CA 1
ATOM 3573 C C . MET A 1 441 ? -2.529 -15.114 -1.152 1.00 96.12 441 MET A C 1
ATOM 3575 O O . MET A 1 441 ? -2.864 -15.817 -0.199 1.00 96.12 441 MET A O 1
ATOM 3579 N N . ALA A 1 442 ? -1.346 -15.256 -1.738 1.00 97.00 442 ALA A N 1
ATOM 3580 C CA . ALA A 1 442 ? -0.438 -16.334 -1.374 1.00 97.00 442 ALA A CA 1
ATOM 3581 C C . ALA A 1 442 ? 1.033 -15.950 -1.506 1.00 97.00 442 ALA A C 1
ATOM 3583 O O . ALA A 1 442 ? 1.408 -15.012 -2.216 1.00 97.00 442 ALA A O 1
ATOM 3584 N N . ARG A 1 443 ? 1.888 -16.762 -0.884 1.00 96.81 443 ARG A N 1
ATOM 3585 C CA . ARG A 1 443 ? 3.317 -16.774 -1.181 1.00 96.81 443 ARG A CA 1
ATOM 3586 C C . ARG A 1 443 ? 3.671 -17.926 -2.125 1.00 96.81 443 ARG A C 1
ATOM 3588 O O . ARG A 1 443 ? 3.245 -19.059 -1.881 1.00 96.81 443 ARG A O 1
ATOM 3595 N N . PRO A 1 444 ? 4.442 -17.680 -3.194 1.00 96.25 444 PRO A N 1
ATOM 3596 C CA . PRO A 1 444 ? 4.754 -18.713 -4.180 1.00 96.25 444 PRO A CA 1
ATOM 3597 C C . PRO A 1 444 ? 5.717 -19.787 -3.648 1.00 96.25 444 PRO A C 1
ATOM 3599 O O . PRO A 1 444 ? 5.660 -20.924 -4.105 1.00 96.25 444 PRO A O 1
ATOM 3602 N N . ASP A 1 445 ? 6.562 -19.472 -2.666 1.00 95.31 445 ASP A N 1
ATOM 3603 C CA . ASP A 1 445 ? 7.500 -20.413 -2.039 1.00 95.31 445 ASP A CA 1
ATOM 3604 C C . ASP A 1 445 ? 6.840 -21.412 -1.082 1.00 95.31 445 ASP A C 1
ATOM 3606 O O . ASP A 1 445 ? 7.429 -22.450 -0.791 1.00 95.31 445 ASP A O 1
ATOM 3610 N N . LEU A 1 446 ? 5.624 -21.147 -0.608 1.00 95.31 446 LEU A N 1
ATOM 3611 C CA . LEU A 1 446 ? 4.867 -22.101 0.211 1.00 95.31 446 LEU A CA 1
ATOM 3612 C C . LEU A 1 446 ? 4.088 -23.116 -0.628 1.00 95.31 446 LEU A C 1
ATOM 3614 O O . LEU A 1 446 ? 3.605 -24.110 -0.096 1.00 95.31 446 LEU A O 1
ATOM 3618 N N . MET A 1 447 ? 3.976 -22.886 -1.936 1.00 95.25 447 MET A N 1
ATOM 3619 C CA . MET A 1 447 ? 3.304 -23.814 -2.836 1.00 95.25 447 MET A CA 1
ATOM 3620 C C . MET A 1 447 ? 4.178 -25.031 -3.147 1.00 95.25 447 MET A C 1
ATOM 3622 O O . MET A 1 447 ? 5.410 -24.953 -3.197 1.00 95.25 447 MET A O 1
ATOM 3626 N N . ASP A 1 448 ? 3.514 -26.145 -3.422 1.00 94.81 448 ASP A N 1
ATOM 3627 C CA . ASP A 1 448 ? 4.070 -27.289 -4.129 1.00 94.81 448 ASP A CA 1
ATOM 3628 C C . ASP A 1 448 ? 3.081 -27.772 -5.199 1.00 94.81 448 ASP A C 1
ATOM 3630 O O . ASP A 1 448 ? 1.979 -27.237 -5.348 1.00 94.81 448 ASP A O 1
ATOM 3634 N N . GLU A 1 449 ? 3.507 -28.742 -6.002 1.00 97.50 449 GLU A N 1
ATOM 3635 C CA . GLU A 1 449 ? 2.701 -29.241 -7.113 1.00 97.50 449 GLU A CA 1
ATOM 3636 C C . GLU A 1 449 ? 1.418 -29.935 -6.659 1.00 97.50 449 GLU A C 1
ATOM 3638 O O . GLU A 1 449 ? 0.370 -29.755 -7.279 1.00 97.50 449 GLU A O 1
ATOM 3643 N N . GLU A 1 450 ? 1.501 -30.701 -5.579 1.00 97.75 450 GLU A N 1
ATOM 3644 C CA . GLU A 1 450 ? 0.396 -31.498 -5.070 1.00 97.75 450 GLU A CA 1
ATOM 3645 C C . GLU A 1 450 ? -0.747 -30.589 -4.617 1.00 97.75 450 GLU A C 1
ATOM 3647 O O . GLU A 1 450 ? -1.873 -30.714 -5.105 1.00 97.75 450 GLU A O 1
ATOM 3652 N N . ILE A 1 451 ? -0.443 -29.592 -3.777 1.00 96.38 451 ILE A N 1
ATOM 3653 C CA . ILE A 1 451 ? -1.478 -28.694 -3.270 1.00 96.38 451 ILE A CA 1
ATOM 3654 C C . ILE A 1 451 ? -2.020 -27.758 -4.351 1.00 96.38 451 ILE A C 1
ATOM 3656 O O . ILE A 1 451 ? -3.210 -27.452 -4.359 1.00 96.38 451 ILE A O 1
ATOM 3660 N N . LEU A 1 452 ? -1.191 -27.323 -5.309 1.00 97.75 452 LEU A N 1
ATOM 3661 C CA . LEU A 1 452 ? -1.661 -26.504 -6.431 1.00 97.75 452 LEU A CA 1
ATOM 3662 C C . LEU A 1 452 ? -2.663 -27.258 -7.310 1.00 97.75 452 LEU A C 1
ATOM 3664 O O . LEU A 1 452 ? -3.674 -26.680 -7.718 1.00 97.75 452 LEU A O 1
ATOM 3668 N N . ARG A 1 453 ? -2.399 -28.537 -7.598 1.00 98.44 453 ARG A N 1
ATOM 3669 C CA . ARG A 1 453 ? -3.325 -29.396 -8.350 1.00 98.44 453 ARG A CA 1
ATOM 3670 C C . ARG A 1 453 ? -4.609 -29.639 -7.569 1.00 98.44 453 ARG A C 1
ATOM 3672 O O . ARG A 1 453 ? -5.691 -29.542 -8.150 1.00 98.44 453 ARG A O 1
ATOM 3679 N N . GLU A 1 454 ? -4.499 -29.876 -6.267 1.00 98.31 454 GLU A N 1
ATOM 3680 C CA . GLU A 1 454 ? -5.666 -30.072 -5.415 1.00 98.31 454 GLU A CA 1
ATOM 3681 C C . GLU A 1 454 ? -6.543 -28.814 -5.369 1.00 98.31 454 GLU A C 1
ATOM 3683 O O . GLU A 1 454 ? -7.726 -28.877 -5.706 1.00 98.31 454 GLU A O 1
ATOM 3688 N N . MET A 1 455 ? -5.962 -27.649 -5.080 1.00 98.44 455 MET A N 1
ATOM 3689 C CA . MET A 1 455 ? -6.691 -26.378 -5.083 1.00 98.44 455 MET A CA 1
ATOM 3690 C C . MET A 1 455 ? -7.317 -26.084 -6.446 1.00 98.44 455 MET A C 1
ATOM 3692 O O . MET A 1 455 ? -8.461 -25.634 -6.512 1.00 98.44 455 MET A O 1
ATOM 3696 N N . LYS A 1 456 ? -6.617 -26.386 -7.550 1.00 98.50 456 LYS A N 1
ATOM 3697 C CA . LYS A 1 456 ? -7.187 -26.263 -8.898 1.00 98.50 456 LYS A CA 1
ATOM 3698 C C . LYS A 1 456 ? -8.442 -27.116 -9.056 1.00 98.50 456 LYS A C 1
ATOM 3700 O O . LYS A 1 456 ? -9.441 -26.631 -9.586 1.00 98.50 456 LYS A O 1
ATOM 3705 N N . SER A 1 457 ? -8.389 -28.367 -8.610 1.00 98.44 457 SER A N 1
ATOM 3706 C CA . SER A 1 457 ? -9.526 -29.288 -8.679 1.00 98.44 457 SER A CA 1
ATOM 3707 C C . SER A 1 457 ? -10.680 -28.905 -7.746 1.00 98.44 457 SER A C 1
ATOM 3709 O O . SER A 1 457 ? -11.801 -29.335 -7.984 1.00 98.44 457 SER A O 1
ATOM 3711 N N . ALA A 1 458 ? -10.423 -28.079 -6.728 1.00 98.62 458 ALA A N 1
ATOM 3712 C CA . ALA A 1 458 ? -11.428 -27.518 -5.829 1.00 98.62 458 ALA A CA 1
ATOM 3713 C C . ALA A 1 458 ? -11.938 -26.127 -6.260 1.00 98.62 458 ALA A C 1
ATOM 3715 O O . ALA A 1 458 ? -12.658 -25.495 -5.499 1.00 98.62 458 ALA A O 1
ATOM 3716 N N . GLY A 1 459 ? -11.573 -25.621 -7.445 1.00 98.19 459 GLY A N 1
ATOM 3717 C CA . GLY A 1 459 ? -12.123 -24.369 -7.988 1.00 98.19 459 GLY A CA 1
ATOM 3718 C C . GLY A 1 459 ? -11.191 -23.153 -7.957 1.00 98.19 459 GLY A C 1
ATOM 3719 O O . GLY A 1 459 ? -11.612 -22.061 -8.353 1.00 98.19 459 GLY A O 1
ATOM 3720 N N . LEU A 1 460 ? -9.915 -23.311 -7.567 1.00 98.69 460 LEU A N 1
ATOM 3721 C CA . LEU A 1 460 ? -8.947 -22.208 -7.595 1.00 98.69 460 LEU A CA 1
ATOM 3722 C C . LEU A 1 460 ? -8.819 -21.642 -9.016 1.00 98.69 460 LEU A C 1
ATOM 3724 O O . LEU A 1 460 ? -8.370 -22.300 -9.967 1.00 98.69 460 LEU A O 1
ATOM 3728 N N . TYR A 1 461 ? -9.209 -20.381 -9.146 1.00 98.56 461 TYR A N 1
ATOM 3729 C CA . TYR A 1 461 ? -9.288 -19.660 -10.405 1.00 98.56 461 TYR A CA 1
ATOM 3730 C C . TYR A 1 461 ? -8.113 -18.702 -10.589 1.00 98.56 461 TYR A C 1
ATOM 3732 O O . TYR A 1 461 ? -7.537 -18.637 -11.682 1.00 98.56 461 TYR A O 1
ATOM 3740 N N . ALA A 1 462 ? -7.732 -17.980 -9.530 1.00 98.44 462 ALA A N 1
ATOM 3741 C CA . ALA A 1 462 ? -6.642 -17.014 -9.578 1.00 98.44 462 ALA A CA 1
ATOM 3742 C C . ALA A 1 462 ? -5.837 -16.926 -8.275 1.00 98.44 462 ALA A C 1
ATOM 3744 O O . ALA A 1 462 ? -6.350 -17.184 -7.192 1.00 98.44 462 ALA A O 1
ATOM 3745 N N . VAL A 1 463 ? -4.577 -16.504 -8.379 1.00 98.38 463 VAL A N 1
ATOM 3746 C CA . VAL A 1 463 ? -3.697 -16.261 -7.230 1.00 98.38 463 VAL A CA 1
ATOM 3747 C C . VAL A 1 463 ? -3.004 -14.909 -7.371 1.00 98.38 463 VAL A C 1
ATOM 3749 O O . VAL A 1 463 ? -2.431 -14.608 -8.423 1.00 98.38 463 VAL A O 1
ATOM 3752 N N . LYS A 1 464 ? -3.025 -14.110 -6.302 1.00 97.50 464 LYS A N 1
ATOM 3753 C CA . LYS A 1 464 ? -2.142 -12.956 -6.105 1.00 97.50 464 LYS A CA 1
ATOM 3754 C C . LYS A 1 464 ? -0.900 -13.417 -5.347 1.00 97.50 464 LYS A C 1
ATOM 3756 O O . LYS A 1 464 ? -0.989 -13.740 -4.165 1.00 97.50 464 LYS A O 1
ATOM 3761 N N . TYR A 1 465 ? 0.246 -13.466 -6.022 1.00 97.81 465 TYR A N 1
ATOM 3762 C CA . TYR A 1 465 ? 1.519 -13.761 -5.371 1.00 97.81 465 TYR A CA 1
ATOM 3763 C C . TYR A 1 465 ? 2.256 -12.479 -5.015 1.00 97.81 465 TYR A C 1
ATOM 3765 O O . TYR A 1 465 ? 2.635 -11.709 -5.902 1.00 97.81 465 TYR A O 1
ATOM 3773 N N . GLY A 1 466 ? 2.535 -12.325 -3.722 1.00 96.31 466 GLY A N 1
ATOM 3774 C CA . GLY A 1 466 ? 3.515 -11.359 -3.252 1.00 96.31 466 GLY A CA 1
ATOM 3775 C C . GLY A 1 466 ? 4.913 -11.827 -3.619 1.00 96.31 466 GLY A C 1
ATOM 3776 O O . GLY A 1 466 ? 5.411 -12.756 -2.979 1.00 96.31 466 GLY A O 1
ATOM 3777 N N . VAL A 1 467 ? 5.567 -11.208 -4.606 1.00 96.94 467 VAL A N 1
ATOM 3778 C CA . VAL A 1 467 ? 6.967 -11.516 -4.964 1.00 96.94 467 VAL A CA 1
ATOM 3779 C C . VAL A 1 467 ? 7.902 -10.441 -4.426 1.00 96.94 467 VAL A C 1
ATOM 3781 O O . VAL A 1 467 ? 8.897 -10.777 -3.791 1.00 96.94 467 VAL A O 1
ATOM 3784 N N . GLU A 1 468 ? 7.523 -9.173 -4.570 1.00 96.56 468 GLU A N 1
ATOM 3785 C CA . GLU A 1 468 ? 8.262 -7.955 -4.205 1.00 96.56 468 GLU A CA 1
ATOM 3786 C C . GLU A 1 468 ? 9.521 -7.712 -5.045 1.00 96.56 468 GLU A C 1
ATOM 3788 O O . GLU A 1 468 ? 9.616 -6.670 -5.685 1.00 96.56 468 GLU A O 1
ATOM 3793 N N . SER A 1 469 ? 10.451 -8.670 -5.100 1.00 96.81 469 SER A N 1
ATOM 3794 C CA . SER A 1 469 ? 11.711 -8.561 -5.847 1.00 96.81 469 SER A CA 1
ATOM 3795 C C . SER A 1 469 ? 12.129 -9.907 -6.441 1.00 96.81 469 SER A C 1
ATOM 3797 O O . SER A 1 469 ? 11.833 -10.965 -5.886 1.00 96.81 469 SER A O 1
ATOM 3799 N N . ALA A 1 470 ? 12.839 -9.876 -7.571 1.00 95.50 470 ALA A N 1
ATOM 3800 C CA . ALA A 1 470 ? 13.467 -11.068 -8.148 1.00 95.50 470 ALA A CA 1
ATOM 3801 C C . ALA A 1 470 ? 14.899 -11.314 -7.635 1.00 95.50 470 ALA A C 1
ATOM 3803 O O . ALA A 1 470 ? 15.514 -12.314 -8.008 1.00 95.50 470 ALA A O 1
ATOM 3804 N N . SER A 1 471 ? 15.439 -10.421 -6.799 1.00 96.38 471 SER A N 1
ATOM 3805 C CA . SER A 1 471 ? 16.782 -10.551 -6.231 1.00 96.38 471 SER A CA 1
ATOM 3806 C C . SER A 1 471 ? 16.738 -11.201 -4.850 1.00 96.38 471 SER A C 1
ATOM 3808 O O . SER A 1 471 ? 16.148 -10.659 -3.918 1.00 96.38 471 SER A O 1
ATOM 3810 N N . GLN A 1 472 ? 17.415 -12.343 -4.705 1.00 95.88 472 GLN A N 1
ATOM 3811 C CA . GLN A 1 472 ? 17.494 -13.089 -3.443 1.00 95.88 472 GLN A CA 1
ATOM 3812 C C . GLN A 1 472 ? 18.038 -12.225 -2.291 1.00 95.88 472 GLN A C 1
ATOM 3814 O O . GLN A 1 472 ? 17.455 -12.207 -1.211 1.00 95.88 472 GLN A O 1
ATOM 3819 N N . HIS A 1 473 ? 19.084 -11.435 -2.554 1.00 95.94 473 HIS A N 1
ATOM 3820 C CA . HIS A 1 473 ? 19.673 -10.530 -1.565 1.00 95.94 473 HIS A CA 1
ATOM 3821 C C . HIS A 1 473 ? 18.677 -9.470 -1.067 1.00 95.94 473 HIS A C 1
ATOM 3823 O O . HIS A 1 473 ? 18.634 -9.170 0.122 1.00 95.94 473 HIS A O 1
ATOM 3829 N N . ILE A 1 474 ? 17.831 -8.936 -1.956 1.00 96.88 474 ILE A N 1
ATOM 3830 C CA . ILE A 1 474 ? 16.797 -7.963 -1.576 1.00 96.88 474 ILE A CA 1
ATOM 3831 C C . ILE A 1 474 ? 15.718 -8.629 -0.717 1.00 96.88 474 ILE A C 1
ATOM 3833 O O . ILE A 1 474 ? 15.305 -8.069 0.298 1.00 96.88 474 ILE A O 1
ATOM 3837 N N . LEU A 1 475 ? 15.287 -9.844 -1.083 1.00 96.69 475 LEU A N 1
ATOM 3838 C CA . LEU A 1 475 ? 14.303 -10.618 -0.315 1.00 96.69 475 LEU A CA 1
ATOM 3839 C C . LEU A 1 475 ? 14.787 -10.924 1.115 1.00 96.69 475 LEU A C 1
ATOM 3841 O O . LEU A 1 475 ? 13.983 -10.891 2.052 1.00 96.69 475 LEU A O 1
ATOM 3845 N N . GLU A 1 476 ? 16.079 -11.210 1.275 1.00 95.75 476 GLU A N 1
ATOM 3846 C CA . GLU A 1 476 ? 16.754 -11.401 2.567 1.00 95.75 476 GLU A CA 1
ATOM 3847 C C . GLU A 1 476 ? 16.881 -10.084 3.338 1.00 95.75 476 GLU A C 1
ATOM 3849 O O . GLU A 1 476 ? 16.529 -10.028 4.516 1.00 95.75 476 GLU A O 1
ATOM 3854 N N . GLY A 1 477 ? 17.292 -9.002 2.667 1.00 94.62 477 GLY A N 1
ATOM 3855 C CA . GLY A 1 477 ? 17.433 -7.669 3.262 1.00 94.62 477 GLY A CA 1
ATOM 3856 C C . GLY A 1 477 ? 16.129 -7.127 3.851 1.00 94.62 477 GLY A C 1
ATOM 3857 O O . GLY A 1 477 ? 16.140 -6.494 4.903 1.00 94.62 477 GLY A O 1
ATOM 3858 N N . MET A 1 478 ? 14.984 -7.438 3.234 1.00 95.38 478 MET A N 1
ATOM 3859 C CA . MET A 1 478 ? 13.663 -7.110 3.789 1.00 95.38 478 MET A CA 1
ATOM 3860 C C . MET A 1 478 ? 13.064 -8.194 4.702 1.00 95.38 478 MET A C 1
ATOM 3862 O O . MET A 1 478 ? 11.896 -8.088 5.083 1.00 95.38 478 MET A O 1
ATOM 3866 N N . LYS A 1 479 ? 13.824 -9.248 5.027 1.00 95.94 479 LYS A N 1
ATOM 3867 C CA . LYS A 1 479 ? 13.429 -10.392 5.873 1.00 95.94 479 LYS A CA 1
ATOM 3868 C C . LYS A 1 479 ? 12.190 -11.157 5.395 1.00 95.94 479 LYS A C 1
ATOM 3870 O O . LYS A 1 479 ? 11.505 -11.818 6.179 1.00 95.94 479 LYS A O 1
ATOM 3875 N N . LYS A 1 480 ? 11.892 -11.122 4.093 1.00 94.62 480 LYS A N 1
ATOM 3876 C CA . LYS A 1 480 ? 10.840 -11.975 3.517 1.00 94.62 480 LYS A CA 1
ATOM 3877 C C . LYS A 1 480 ? 11.278 -13.438 3.461 1.00 94.62 480 LYS A C 1
ATOM 3879 O O . LYS A 1 480 ? 10.408 -14.313 3.512 1.00 94.62 480 LYS A O 1
ATOM 3884 N N . ASN A 1 481 ? 12.596 -13.667 3.352 1.00 87.38 481 ASN A N 1
ATOM 3885 C CA . ASN A 1 481 ? 13.270 -14.973 3.372 1.00 87.38 481 ASN A CA 1
ATOM 3886 C C . ASN A 1 481 ? 12.580 -16.006 2.472 1.00 87.38 481 ASN A C 1
ATOM 3888 O O . ASN A 1 481 ? 12.314 -17.135 2.868 1.00 87.38 481 ASN A O 1
ATOM 3892 N N . MET A 1 482 ? 12.220 -15.565 1.270 1.00 93.69 482 MET A N 1
ATOM 3893 C CA . MET A 1 482 ? 11.539 -16.369 0.264 1.00 93.69 482 MET A CA 1
ATOM 3894 C C . MET A 1 482 ? 12.572 -17.021 -0.655 1.00 93.69 482 MET A C 1
ATOM 3896 O O . MET A 1 482 ? 13.479 -16.339 -1.127 1.00 93.69 482 MET A O 1
ATOM 3900 N N . ASP A 1 483 ? 12.411 -18.310 -0.962 1.00 94.31 483 ASP A N 1
ATOM 3901 C CA . ASP A 1 483 ? 13.212 -18.973 -1.997 1.00 94.31 483 ASP A CA 1
ATOM 3902 C C . ASP A 1 483 ? 12.718 -18.539 -3.384 1.00 94.31 483 ASP A C 1
ATOM 3904 O O . ASP A 1 483 ? 11.668 -18.987 -3.872 1.00 94.31 483 ASP A O 1
ATOM 3908 N N . ILE A 1 484 ? 13.480 -17.662 -4.045 1.00 94.50 484 ILE A N 1
ATOM 3909 C CA . ILE A 1 484 ? 13.108 -17.163 -5.370 1.00 94.50 484 ILE A CA 1
ATOM 3910 C C . ILE A 1 484 ? 13.121 -18.266 -6.434 1.00 94.50 484 ILE A C 1
ATOM 3912 O O . ILE A 1 484 ? 12.278 -18.252 -7.332 1.00 94.50 484 ILE A O 1
ATOM 3916 N N . LYS A 1 485 ? 14.012 -19.262 -6.340 1.00 95.06 485 LYS A N 1
ATOM 3917 C CA . LYS A 1 485 ? 14.100 -20.357 -7.322 1.00 95.06 485 LYS A CA 1
ATOM 3918 C C . LYS A 1 485 ? 12.858 -21.236 -7.244 1.00 95.06 485 LYS A C 1
ATOM 3920 O O . LYS A 1 485 ? 12.248 -21.519 -8.281 1.00 95.06 485 LYS A O 1
ATOM 3925 N N . LYS A 1 486 ? 12.444 -21.610 -6.029 1.00 96.25 486 LYS A N 1
ATOM 3926 C CA . LYS A 1 486 ? 11.177 -22.324 -5.805 1.00 96.25 486 LYS A CA 1
ATOM 3927 C C . LYS A 1 486 ? 9.993 -21.493 -6.288 1.00 96.25 486 LYS A C 1
ATOM 3929 O O . LYS A 1 486 ? 9.140 -22.012 -7.007 1.00 96.25 486 LYS A O 1
ATOM 3934 N N . SER A 1 487 ? 9.986 -20.196 -5.988 1.00 96.06 487 SER A N 1
ATOM 3935 C CA . SER A 1 487 ? 8.930 -19.276 -6.421 1.00 96.06 487 SER A CA 1
ATOM 3936 C C . SER A 1 487 ? 8.774 -19.242 -7.943 1.00 96.06 487 SER A C 1
ATOM 3938 O O . SER A 1 487 ? 7.661 -19.371 -8.446 1.00 96.06 487 SER A O 1
ATOM 3940 N N . VAL A 1 488 ? 9.877 -19.155 -8.701 1.00 96.00 488 VAL A N 1
ATOM 3941 C CA . VAL A 1 488 ? 9.852 -19.215 -10.177 1.00 96.00 488 VAL A CA 1
ATOM 3942 C C . VAL A 1 488 ? 9.223 -20.520 -10.666 1.00 96.00 488 VAL A C 1
ATOM 3944 O O . VAL A 1 488 ? 8.397 -20.499 -11.582 1.00 96.00 488 VAL A O 1
ATOM 3947 N N . LYS A 1 489 ? 9.610 -21.658 -10.071 1.00 97.06 489 LYS A N 1
ATOM 3948 C CA . LYS A 1 489 ? 9.068 -22.978 -10.428 1.00 97.06 489 LYS A CA 1
ATOM 3949 C C . LYS A 1 489 ? 7.557 -23.022 -10.194 1.00 97.06 489 LYS A C 1
ATOM 3951 O O . LYS A 1 489 ? 6.820 -23.427 -11.088 1.00 97.06 489 LYS A O 1
ATOM 3956 N N . MET A 1 490 ? 7.100 -22.568 -9.028 1.00 97.69 490 MET A N 1
ATOM 3957 C CA . MET A 1 490 ? 5.683 -22.612 -8.658 1.00 97.69 490 MET A CA 1
ATOM 3958 C C . MET A 1 490 ? 4.835 -21.639 -9.473 1.00 97.69 490 MET A C 1
ATOM 3960 O O . MET A 1 490 ? 3.774 -22.022 -9.945 1.00 97.69 490 MET A O 1
ATOM 3964 N N . ILE A 1 491 ? 5.317 -20.424 -9.751 1.00 98.19 491 ILE A N 1
ATOM 3965 C CA . ILE A 1 491 ? 4.611 -19.462 -10.618 1.00 98.19 491 ILE A CA 1
ATOM 3966 C C . ILE A 1 491 ? 4.384 -20.047 -12.020 1.00 98.19 491 ILE A C 1
ATOM 3968 O O . ILE A 1 491 ? 3.298 -19.900 -12.584 1.00 98.19 491 ILE A O 1
ATOM 3972 N N . ARG A 1 492 ? 5.385 -20.731 -12.592 1.00 97.56 492 ARG A N 1
ATOM 3973 C CA . ARG A 1 492 ? 5.240 -21.398 -13.896 1.00 97.56 492 ARG A CA 1
ATOM 3974 C C . ARG A 1 492 ? 4.207 -22.513 -13.851 1.00 97.56 492 ARG A C 1
ATOM 3976 O O . ARG A 1 492 ? 3.304 -22.512 -14.681 1.00 97.56 492 ARG A O 1
ATOM 3983 N N . LEU A 1 493 ? 4.295 -23.385 -12.850 1.00 98.00 493 LEU A N 1
ATOM 3984 C CA . LEU A 1 493 ? 3.348 -24.479 -12.676 1.00 98.00 493 LEU A CA 1
ATOM 3985 C C . LEU A 1 493 ? 1.909 -23.967 -12.501 1.00 98.00 493 LEU A C 1
ATOM 3987 O O . LEU A 1 493 ? 1.000 -24.439 -13.176 1.00 98.00 493 LEU A O 1
ATOM 3991 N N . THR A 1 494 ? 1.696 -22.941 -11.672 1.00 98.44 494 THR A N 1
ATOM 3992 C CA . THR A 1 494 ? 0.383 -22.299 -11.498 1.00 98.44 494 THR A CA 1
ATOM 3993 C C . THR A 1 494 ? -0.185 -21.824 -12.842 1.00 98.44 494 THR A C 1
ATOM 3995 O O . THR A 1 494 ? -1.362 -22.043 -13.137 1.00 98.44 494 THR A O 1
ATOM 3998 N N . LYS A 1 495 ? 0.654 -21.235 -13.706 1.00 96.88 495 LYS A N 1
ATOM 3999 C CA . LYS A 1 495 ? 0.252 -20.783 -15.047 1.00 96.88 495 LYS A CA 1
ATOM 4000 C C . LYS A 1 495 ? -0.056 -21.952 -15.985 1.00 96.88 495 LYS A C 1
ATOM 4002 O O . LYS A 1 495 ? -1.032 -21.878 -16.730 1.00 96.88 495 LYS A O 1
ATOM 4007 N N . GLU A 1 496 ? 0.750 -23.011 -15.953 1.00 97.75 496 GLU A N 1
ATOM 4008 C CA . GLU A 1 496 ? 0.560 -24.239 -16.743 1.00 97.75 496 GLU A CA 1
ATOM 4009 C C . GLU A 1 496 ? -0.754 -24.951 -16.391 1.00 97.75 496 GLU A C 1
ATOM 4011 O O . GLU A 1 496 ? -1.447 -25.435 -17.283 1.00 97.75 496 GLU A O 1
ATOM 4016 N N . LEU A 1 497 ? -1.168 -24.912 -15.120 1.00 97.94 497 LEU A N 1
ATOM 4017 C CA . LEU A 1 497 ? -2.472 -25.404 -14.649 1.00 97.94 497 LEU A CA 1
ATOM 4018 C C . LEU A 1 497 ? -3.660 -24.509 -15.061 1.00 97.94 497 LEU A C 1
ATOM 4020 O O . LEU A 1 497 ? -4.810 -24.775 -14.703 1.00 97.94 497 LEU A O 1
ATOM 4024 N N . GLY A 1 498 ? -3.408 -23.420 -15.792 1.00 97.12 498 GLY A N 1
ATOM 4025 C CA . GLY A 1 498 ? -4.432 -22.485 -16.254 1.00 97.12 498 GLY A CA 1
ATOM 4026 C C . GLY A 1 498 ? -5.007 -21.585 -15.156 1.00 97.12 498 GLY A C 1
ATOM 4027 O O . GLY A 1 498 ? -6.009 -20.906 -15.401 1.00 97.12 498 GLY A O 1
ATOM 4028 N N . ILE A 1 499 ? -4.398 -21.557 -13.966 1.00 98.50 499 ILE A N 1
ATOM 4029 C CA . ILE A 1 499 ? -4.747 -20.625 -12.888 1.00 98.50 499 ILE A CA 1
ATOM 4030 C C . ILE A 1 499 ? -4.230 -19.236 -13.276 1.00 98.50 499 ILE A C 1
ATOM 4032 O O . ILE A 1 499 ? -3.100 -19.074 -13.746 1.00 98.50 499 ILE A O 1
ATOM 4036 N N . LYS A 1 500 ? -5.062 -18.204 -13.120 1.00 98.19 500 LYS A N 1
ATOM 4037 C CA . LYS A 1 500 ? -4.658 -16.825 -13.422 1.00 98.19 500 LYS A CA 1
ATOM 4038 C C . LYS A 1 500 ? -3.733 -16.304 -12.330 1.00 98.19 500 LYS A C 1
ATOM 4040 O O . LYS A 1 500 ? -3.964 -16.533 -11.153 1.00 98.19 500 LYS A O 1
ATOM 4045 N N . ILE A 1 501 ? -2.702 -15.565 -12.719 1.00 98.00 501 ILE A N 1
ATOM 4046 C CA . ILE A 1 501 ? -1.706 -15.059 -11.772 1.00 98.00 501 ILE A CA 1
ATOM 4047 C C . ILE A 1 501 ? -1.696 -13.541 -11.809 1.00 98.00 501 ILE A C 1
ATOM 4049 O O . ILE A 1 501 ? -1.608 -12.952 -12.889 1.00 98.00 501 ILE A O 1
ATOM 4053 N N . HIS A 1 502 ? -1.738 -12.935 -10.633 1.00 97.06 502 HIS A N 1
ATOM 4054 C CA . HIS A 1 502 ? -1.363 -11.551 -10.412 1.00 97.06 502 HIS A CA 1
ATOM 4055 C C . HIS A 1 502 ? -0.067 -11.519 -9.596 1.00 97.06 502 HIS A C 1
ATOM 4057 O O . HIS A 1 502 ? 0.007 -12.163 -8.553 1.00 97.06 502 HIS A O 1
ATOM 4063 N N . LEU A 1 503 ? 0.964 -10.823 -10.078 1.00 97.25 503 LEU A N 1
ATOM 4064 C CA . LEU A 1 503 ? 2.236 -10.682 -9.357 1.00 97.25 503 LEU A CA 1
ATOM 4065 C C . LEU A 1 503 ? 2.385 -9.263 -8.816 1.00 97.25 503 LEU A C 1
ATOM 4067 O O . LEU A 1 503 ? 2.202 -8.312 -9.576 1.00 97.25 503 LEU A O 1
ATOM 4071 N N . THR A 1 504 ? 2.765 -9.122 -7.549 1.00 95.56 504 THR A N 1
ATOM 4072 C CA . THR A 1 504 ? 3.101 -7.819 -6.959 1.00 95.56 504 THR A CA 1
ATOM 4073 C C . THR A 1 504 ? 4.610 -7.678 -6.784 1.00 95.56 504 THR A C 1
ATOM 4075 O O . THR A 1 504 ? 5.308 -8.628 -6.407 1.00 95.56 504 THR A O 1
ATOM 4078 N N . PHE A 1 505 ? 5.103 -6.483 -7.093 1.00 96.44 505 PHE A N 1
ATOM 4079 C CA . PHE A 1 505 ? 6.498 -6.075 -6.987 1.00 96.44 505 PHE A CA 1
ATOM 4080 C C . PHE A 1 505 ? 6.572 -4.685 -6.365 1.00 96.44 505 PHE A C 1
ATOM 4082 O O . PHE A 1 505 ? 5.702 -3.852 -6.626 1.00 96.44 505 PHE A O 1
ATOM 4089 N N . THR A 1 506 ? 7.640 -4.403 -5.623 1.00 95.44 506 THR A N 1
ATOM 4090 C CA . THR A 1 506 ? 7.853 -3.091 -5.006 1.00 95.44 506 THR A CA 1
ATOM 4091 C C . THR A 1 506 ? 9.310 -2.666 -5.133 1.00 95.44 506 THR A C 1
ATOM 4093 O O . THR A 1 506 ? 10.208 -3.499 -5.025 1.00 95.44 506 THR A O 1
ATOM 4096 N N . PHE A 1 507 ? 9.551 -1.378 -5.380 1.00 95.94 507 PHE A N 1
ATOM 4097 C CA . PHE A 1 507 ? 10.898 -0.815 -5.485 1.00 95.94 507 PHE A CA 1
ATOM 4098 C C . PHE A 1 507 ? 11.256 0.036 -4.274 1.00 95.94 507 PHE A C 1
ATOM 4100 O O . PHE A 1 507 ? 10.406 0.718 -3.703 1.00 95.94 507 PHE A O 1
ATOM 4107 N N . GLY A 1 508 ? 12.544 0.038 -3.934 1.00 95.19 508 GLY A N 1
ATOM 4108 C CA . GLY A 1 508 ? 13.074 0.802 -2.809 1.00 95.19 508 GLY A CA 1
ATOM 4109 C C . GLY A 1 508 ? 13.198 -0.032 -1.542 1.00 95.19 508 GLY A C 1
ATOM 4110 O O . GLY A 1 508 ? 13.052 0.500 -0.459 1.00 95.19 508 GLY A O 1
ATOM 4111 N N . LEU A 1 509 ? 13.414 -1.342 -1.651 1.00 96.06 509 LEU A N 1
ATOM 4112 C CA . LEU A 1 509 ? 13.701 -2.196 -0.497 1.00 96.06 509 LEU A CA 1
ATOM 4113 C C . LEU A 1 509 ? 15.168 -2.036 -0.034 1.00 96.06 509 LEU A C 1
ATOM 4115 O O . LEU A 1 509 ? 15.992 -1.499 -0.781 1.00 96.06 509 LEU A O 1
ATOM 4119 N N . PRO A 1 510 ? 15.540 -2.490 1.181 1.00 95.75 510 PRO A N 1
ATOM 4120 C CA . PRO A 1 510 ? 16.929 -2.443 1.639 1.00 95.75 510 PRO A CA 1
ATOM 4121 C C . PRO A 1 510 ? 17.905 -3.058 0.626 1.00 95.75 510 PRO A C 1
ATOM 4123 O O . PRO A 1 510 ? 17.718 -4.189 0.183 1.00 95.75 510 PRO A O 1
ATOM 4126 N N . GLY A 1 511 ? 18.950 -2.305 0.270 1.00 93.56 511 GLY A N 1
ATOM 4127 C CA . GLY A 1 511 ? 19.983 -2.743 -0.675 1.00 93.56 511 GLY A CA 1
ATOM 4128 C C . GLY A 1 511 ? 19.604 -2.656 -2.160 1.00 93.56 511 GLY A C 1
ATOM 4129 O O . GLY A 1 511 ? 20.394 -3.084 -3.002 1.00 93.56 511 GLY A O 1
ATOM 4130 N N . GLU A 1 512 ? 18.431 -2.115 -2.513 1.00 96.50 512 GLU A N 1
ATOM 4131 C CA . GLU A 1 512 ? 17.989 -2.002 -3.910 1.00 96.50 512 GLU A CA 1
ATOM 4132 C C . GLU A 1 512 ? 18.982 -1.188 -4.759 1.00 96.50 512 GLU A C 1
ATOM 4134 O O . GLU A 1 512 ? 19.543 -0.178 -4.336 1.00 96.50 512 GLU A O 1
ATOM 4139 N N . THR A 1 513 ? 19.201 -1.615 -6.000 1.00 95.06 513 THR A N 1
ATOM 4140 C CA . THR A 1 513 ? 20.062 -0.939 -6.976 1.00 95.06 513 THR A CA 1
ATOM 4141 C C . THR A 1 513 ? 19.354 -0.849 -8.329 1.00 95.06 513 THR A C 1
ATOM 4143 O O . THR A 1 513 ? 18.410 -1.587 -8.612 1.00 95.06 513 THR A O 1
ATOM 4146 N N . LYS A 1 514 ? 19.867 -0.024 -9.253 1.00 89.06 514 LYS A N 1
ATOM 4147 C CA . LYS A 1 514 ? 19.368 0.001 -10.646 1.00 89.06 514 LYS A CA 1
ATOM 4148 C C . LYS A 1 514 ? 19.437 -1.379 -11.318 1.00 89.06 514 LYS A C 1
ATOM 4150 O O . LYS A 1 514 ? 18.592 -1.702 -12.153 1.00 89.06 514 LYS A O 1
ATOM 4155 N N . LYS A 1 515 ? 20.418 -2.207 -10.935 1.00 94.56 515 LYS A N 1
ATOM 4156 C CA . LYS A 1 515 ? 20.577 -3.578 -11.431 1.00 94.56 515 LYS A CA 1
ATOM 4157 C C . LYS A 1 515 ? 19.461 -4.495 -10.917 1.00 94.56 515 LYS A C 1
ATOM 4159 O O . LYS A 1 515 ? 18.822 -5.149 -11.735 1.00 94.56 515 LYS A O 1
ATOM 4164 N N . THR A 1 516 ? 19.180 -4.500 -9.612 1.00 96.31 516 THR A N 1
ATOM 4165 C CA . THR A 1 516 ? 18.134 -5.361 -9.015 1.00 96.31 516 THR A CA 1
ATOM 4166 C C . THR A 1 516 ? 16.727 -4.954 -9.455 1.00 96.31 516 THR A C 1
ATOM 4168 O O . THR A 1 516 ? 15.877 -5.812 -9.707 1.00 96.31 516 THR A O 1
ATOM 4171 N N . ILE A 1 517 ? 16.501 -3.653 -9.672 1.00 95.25 517 ILE A N 1
ATOM 4172 C CA . ILE A 1 517 ? 15.284 -3.129 -10.307 1.00 95.25 517 ILE A CA 1
ATOM 4173 C C . ILE A 1 517 ? 15.111 -3.742 -11.699 1.00 95.25 517 ILE A C 1
ATOM 4175 O O . ILE A 1 517 ? 14.052 -4.287 -12.018 1.00 95.25 517 ILE A O 1
ATOM 4179 N N . LYS A 1 518 ? 16.159 -3.693 -12.533 1.00 92.31 518 LYS A N 1
ATOM 4180 C CA . LYS A 1 518 ? 16.122 -4.264 -13.884 1.00 92.31 518 LYS A CA 1
ATOM 4181 C C . LYS A 1 518 ? 15.873 -5.775 -13.856 1.00 92.31 518 LYS A C 1
ATOM 4183 O O . LYS A 1 518 ? 15.044 -6.255 -14.622 1.00 92.31 518 LYS A O 1
ATOM 4188 N N . GLU A 1 519 ? 16.542 -6.508 -12.968 1.00 95.38 519 GLU A N 1
ATOM 4189 C CA . GLU A 1 519 ? 16.340 -7.954 -12.779 1.00 95.38 519 GLU A CA 1
ATOM 4190 C C . GLU A 1 519 ? 14.880 -8.284 -12.442 1.00 95.38 519 GLU A C 1
ATOM 4192 O O . GLU A 1 519 ? 14.299 -9.204 -13.020 1.00 95.38 519 GLU A O 1
ATOM 4197 N N . THR A 1 520 ? 14.262 -7.493 -11.562 1.00 97.56 520 THR A N 1
ATOM 4198 C CA . THR A 1 520 ? 12.854 -7.647 -11.170 1.00 97.56 520 THR A CA 1
ATOM 4199 C C . THR A 1 520 ? 11.902 -7.380 -12.333 1.00 97.56 520 THR A C 1
ATOM 4201 O O . THR A 1 520 ? 10.964 -8.150 -12.554 1.00 97.56 520 THR A O 1
ATOM 4204 N N . ILE A 1 521 ? 12.163 -6.344 -13.135 1.00 95.00 521 ILE A N 1
ATOM 4205 C CA . ILE A 1 521 ? 11.360 -6.047 -14.328 1.00 95.00 521 ILE A CA 1
ATOM 4206 C C . ILE A 1 521 ? 11.493 -7.173 -15.358 1.00 95.00 521 ILE A C 1
ATOM 4208 O O . ILE A 1 521 ? 10.480 -7.695 -15.824 1.00 95.00 521 ILE A O 1
ATOM 4212 N N . ASP A 1 522 ? 12.717 -7.595 -15.683 1.00 93.94 522 ASP A N 1
ATOM 4213 C CA . ASP A 1 522 ? 12.966 -8.679 -16.640 1.00 93.94 522 ASP A CA 1
ATOM 4214 C C . ASP A 1 522 ? 12.293 -9.987 -16.192 1.00 93.94 522 ASP A C 1
ATOM 4216 O O . ASP A 1 522 ? 11.693 -10.699 -17.005 1.00 93.94 522 ASP A O 1
ATOM 4220 N N . PHE A 1 523 ? 12.334 -10.286 -14.891 1.00 95.88 523 PHE A N 1
ATOM 4221 C CA . PHE A 1 523 ? 11.627 -11.418 -14.298 1.00 95.88 523 PHE A CA 1
ATOM 4222 C C . PHE A 1 523 ? 10.109 -11.320 -14.494 1.00 95.88 523 PHE A C 1
ATOM 4224 O O . PHE A 1 523 ? 9.495 -12.282 -14.967 1.00 95.88 523 PHE A O 1
ATOM 4231 N N . ALA A 1 524 ? 9.501 -10.170 -14.191 1.00 96.56 524 ALA A N 1
ATOM 4232 C CA . ALA A 1 524 ? 8.064 -9.956 -14.345 1.00 96.56 524 ALA A CA 1
ATOM 4233 C C . ALA A 1 524 ? 7.603 -10.169 -15.799 1.00 96.56 524 ALA A C 1
ATOM 4235 O O . ALA A 1 524 ? 6.620 -10.876 -16.049 1.00 96.56 524 ALA A O 1
ATOM 4236 N N . LEU A 1 525 ? 8.355 -9.633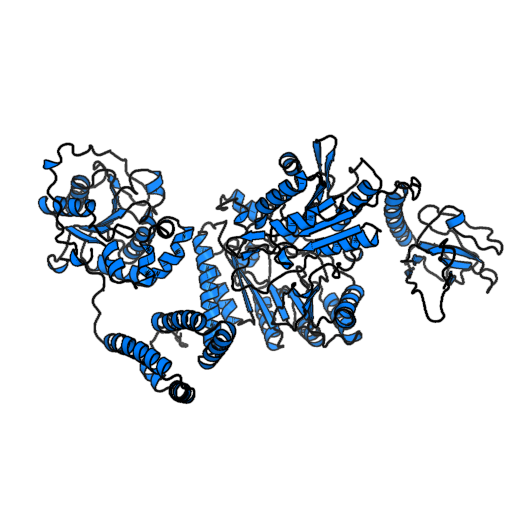 -16.769 1.00 94.19 525 LEU A N 1
ATOM 4237 C CA . LEU A 1 525 ? 8.082 -9.833 -18.197 1.00 94.19 525 LEU A CA 1
ATOM 4238 C C . LEU A 1 525 ? 8.224 -11.302 -18.608 1.00 94.19 525 LEU A C 1
ATOM 4240 O O . LEU A 1 525 ? 7.403 -11.820 -19.365 1.00 94.19 525 LEU A O 1
ATOM 4244 N N . LYS A 1 526 ? 9.249 -11.990 -18.090 1.00 94.19 526 LYS A N 1
ATOM 4245 C CA . LYS A 1 526 ? 9.511 -13.408 -18.369 1.00 94.19 526 LYS A CA 1
ATOM 4246 C C . LYS A 1 526 ? 8.418 -14.325 -17.820 1.00 94.19 526 LYS A C 1
ATOM 4248 O O . LYS A 1 526 ? 8.105 -15.328 -18.459 1.00 94.19 526 LYS A O 1
ATOM 4253 N N . MET A 1 527 ? 7.860 -14.022 -16.646 1.00 94.50 527 MET A N 1
ATOM 4254 C CA . MET A 1 527 ? 6.752 -14.797 -16.070 1.00 94.50 527 MET A CA 1
ATOM 4255 C C . MET A 1 527 ? 5.442 -14.578 -16.836 1.00 94.50 527 MET A C 1
ATOM 4257 O O . MET A 1 527 ? 4.631 -15.503 -16.938 1.00 94.50 527 MET A O 1
ATOM 4261 N N . ASP A 1 528 ? 5.257 -13.394 -17.434 1.00 94.25 528 ASP A N 1
ATOM 4262 C CA . ASP A 1 528 ? 4.084 -13.045 -18.246 1.00 94.25 528 ASP A CA 1
ATOM 4263 C C . ASP A 1 528 ? 2.765 -13.401 -17.518 1.00 94.25 528 ASP A C 1
ATOM 4265 O O . ASP A 1 528 ? 2.006 -14.259 -17.990 1.00 94.25 528 ASP A O 1
ATOM 4269 N N . PRO A 1 529 ? 2.514 -12.831 -16.322 1.00 95.94 529 PRO A N 1
ATOM 4270 C CA . PRO A 1 529 ? 1.307 -13.119 -15.549 1.00 95.94 529 PRO A CA 1
ATOM 4271 C C . PRO A 1 529 ? 0.043 -12.576 -16.240 1.00 95.94 529 PRO A C 1
ATOM 4273 O O . PRO A 1 529 ? 0.108 -11.881 -17.255 1.00 95.94 529 PRO A O 1
ATOM 4276 N N . PHE A 1 530 ? -1.139 -12.892 -15.703 1.00 94.44 530 PHE A N 1
ATOM 4277 C CA . PHE A 1 530 ? -2.395 -12.332 -16.215 1.00 94.44 530 PHE A CA 1
ATOM 4278 C C . PHE A 1 530 ? -2.463 -10.816 -15.978 1.00 94.44 530 PHE A C 1
ATOM 4280 O O . PHE A 1 530 ? -2.848 -10.059 -16.870 1.00 94.44 530 PHE A O 1
ATOM 4287 N N . SER A 1 531 ? -2.052 -10.378 -14.791 1.00 93.50 531 SER A N 1
ATOM 4288 C CA . SER A 1 531 ? -1.851 -8.973 -14.437 1.00 93.50 531 SER A CA 1
ATOM 4289 C C . SER A 1 531 ? -0.687 -8.842 -13.449 1.00 93.50 531 SER A C 1
ATOM 4291 O O . SER A 1 531 ? -0.169 -9.841 -12.956 1.00 93.50 531 SER A O 1
ATOM 4293 N N . LEU A 1 532 ? -0.232 -7.620 -13.186 1.00 94.56 532 LEU A N 1
ATOM 4294 C CA . LEU A 1 532 ? 0.797 -7.347 -12.186 1.00 94.56 532 LEU A CA 1
ATOM 4295 C C . LEU A 1 532 ? 0.619 -5.956 -11.580 1.00 94.56 532 LEU A C 1
ATOM 4297 O O . LEU A 1 532 ? -0.142 -5.148 -12.120 1.00 94.56 532 LEU A O 1
ATOM 4301 N N . GLN A 1 533 ? 1.337 -5.701 -10.494 1.00 92.12 533 GLN A N 1
ATOM 4302 C CA . GLN A 1 533 ? 1.459 -4.402 -9.845 1.00 92.12 533 GLN A CA 1
ATOM 4303 C C . GLN A 1 533 ? 2.938 -4.103 -9.578 1.00 92.12 533 GLN A C 1
ATOM 4305 O O . GLN A 1 533 ? 3.666 -4.967 -9.091 1.00 92.12 533 GLN A O 1
ATOM 4310 N N . PHE A 1 534 ? 3.364 -2.880 -9.894 1.00 92.75 534 PHE A N 1
ATOM 4311 C CA . PHE A 1 534 ? 4.629 -2.299 -9.445 1.00 92.75 534 PHE A CA 1
ATOM 4312 C C . PHE A 1 534 ? 4.324 -1.123 -8.513 1.00 92.75 534 PHE A C 1
ATOM 4314 O O . PHE A 1 534 ? 3.697 -0.151 -8.943 1.00 92.75 534 PHE A O 1
ATOM 4321 N N . SER A 1 535 ? 4.763 -1.196 -7.263 1.00 92.19 535 SER A N 1
ATOM 4322 C CA . SER A 1 535 ? 4.636 -0.130 -6.261 1.00 92.19 535 SER A CA 1
ATOM 4323 C C . SER A 1 535 ? 5.991 0.482 -5.908 1.00 92.19 535 SER A C 1
ATOM 4325 O O . SER A 1 535 ? 7.050 -0.041 -6.270 1.00 92.19 535 SER A O 1
ATOM 4327 N N . ILE A 1 536 ? 5.953 1.599 -5.186 1.00 92.25 536 ILE A N 1
ATOM 4328 C CA . ILE A 1 536 ? 7.111 2.138 -4.476 1.00 92.25 536 ILE A CA 1
ATOM 4329 C C . ILE A 1 536 ? 6.912 1.808 -3.001 1.00 92.25 536 ILE A C 1
ATOM 4331 O O . ILE A 1 536 ? 5.840 2.041 -2.438 1.00 92.25 536 ILE A O 1
ATOM 4335 N N . THR A 1 537 ? 7.931 1.234 -2.369 1.00 93.88 537 THR A N 1
ATOM 4336 C CA . THR A 1 537 ? 7.853 0.863 -0.959 1.00 93.88 537 THR A CA 1
ATOM 4337 C C . THR A 1 537 ? 7.624 2.119 -0.123 1.00 93.88 537 THR A C 1
ATOM 4339 O O . THR A 1 537 ? 8.365 3.091 -0.223 1.00 93.88 537 THR A O 1
ATOM 4342 N N . THR A 1 538 ? 6.586 2.099 0.709 1.00 93.56 538 THR A N 1
ATOM 4343 C CA . THR A 1 538 ? 6.271 3.196 1.630 1.00 93.56 538 THR A CA 1
ATOM 4344 C C . THR A 1 538 ? 6.577 2.750 3.051 1.00 93.56 538 THR A C 1
ATOM 4346 O O . THR A 1 538 ? 5.961 1.792 3.525 1.00 93.56 538 THR A O 1
ATOM 4349 N N . PRO A 1 539 ? 7.529 3.395 3.740 1.00 94.38 539 PRO A N 1
ATOM 4350 C CA . PRO A 1 539 ? 7.857 3.053 5.112 1.00 94.38 539 PRO A CA 1
ATOM 4351 C C . PRO A 1 539 ? 6.801 3.656 6.037 1.00 94.38 539 PRO A C 1
ATOM 4353 O O . PRO A 1 539 ? 6.914 4.806 6.434 1.00 94.38 539 PRO A O 1
ATOM 4356 N N . PHE A 1 540 ? 5.735 2.928 6.356 1.00 93.69 540 PHE A N 1
ATOM 4357 C CA . PHE A 1 540 ? 4.709 3.459 7.256 1.00 93.69 540 PHE A CA 1
ATOM 4358 C C . PHE A 1 540 ? 5.256 3.675 8.681 1.00 93.69 540 PHE A C 1
ATOM 4360 O O . PHE A 1 540 ? 6.076 2.862 9.123 1.00 93.69 540 PHE A O 1
ATOM 4367 N N . PRO A 1 541 ? 4.804 4.720 9.407 1.00 91.56 541 PRO A N 1
ATOM 4368 C CA . PRO A 1 541 ? 5.215 4.967 10.790 1.00 91.56 541 PRO A CA 1
ATOM 4369 C C . PRO A 1 541 ? 5.100 3.717 11.669 1.00 91.56 541 PRO A C 1
ATOM 4371 O O . PRO A 1 541 ? 4.184 2.913 11.489 1.00 91.56 541 PRO A O 1
ATOM 4374 N N . ASP A 1 542 ? 6.058 3.557 12.583 1.00 86.06 542 ASP A N 1
ATOM 4375 C CA . ASP A 1 542 ? 6.168 2.435 13.531 1.00 86.06 542 ASP A CA 1
ATOM 4376 C C . ASP A 1 542 ? 6.374 1.043 12.904 1.00 86.06 542 ASP A C 1
ATOM 4378 O O . ASP A 1 542 ? 6.373 0.028 13.602 1.00 86.06 542 ASP A O 1
ATOM 4382 N N . THR A 1 543 ? 6.631 0.968 11.594 1.00 94.25 543 THR A N 1
ATOM 4383 C CA . THR A 1 543 ? 7.225 -0.235 10.999 1.00 94.25 543 THR A CA 1
ATOM 4384 C C . THR A 1 543 ? 8.729 -0.277 11.260 1.00 94.25 543 THR A C 1
ATOM 4386 O O . THR A 1 543 ? 9.407 0.751 11.256 1.00 94.25 543 THR A O 1
ATOM 4389 N N . GLU A 1 544 ? 9.282 -1.483 11.393 1.00 95.88 544 GLU A N 1
ATOM 4390 C CA . GLU A 1 544 ? 10.726 -1.719 11.503 1.00 95.88 544 GLU A CA 1
ATOM 4391 C C . GLU A 1 544 ? 11.487 -1.012 10.372 1.00 95.88 544 GLU A C 1
ATOM 4393 O O . GLU A 1 544 ? 12.547 -0.426 10.598 1.00 95.88 544 GLU A O 1
ATOM 4398 N N . TYR A 1 545 ? 10.919 -0.993 9.160 1.00 96.56 545 TYR A N 1
ATOM 4399 C CA . TYR A 1 545 ? 11.543 -0.305 8.037 1.00 96.56 545 TYR A CA 1
ATOM 4400 C C . TYR A 1 545 ? 11.565 1.221 8.183 1.00 9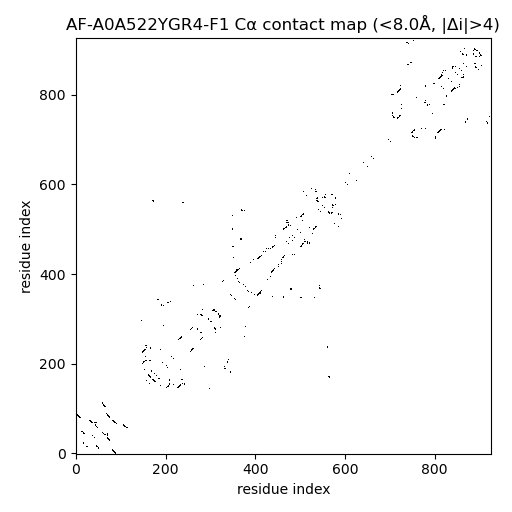6.56 545 TYR A C 1
ATOM 4402 O O . TYR A 1 545 ? 12.577 1.844 7.861 1.00 96.56 545 TYR A O 1
ATOM 4410 N N . PHE A 1 546 ? 10.499 1.828 8.713 1.00 96.25 546 PHE A N 1
ATOM 4411 C CA . PHE A 1 546 ? 10.494 3.259 9.019 1.00 96.25 546 PHE A CA 1
ATOM 4412 C C . PHE A 1 546 ? 11.566 3.615 10.047 1.00 96.25 546 PHE A C 1
ATOM 4414 O O . PHE A 1 546 ? 12.338 4.539 9.803 1.00 96.25 546 PHE A O 1
ATOM 4421 N N . SER A 1 547 ? 11.691 2.847 11.133 1.00 96.50 547 SER A N 1
ATOM 4422 C CA . SER A 1 547 ? 12.723 3.085 12.152 1.00 96.50 547 SER A CA 1
ATOM 4423 C C . SER A 1 547 ? 14.145 2.984 11.588 1.00 96.50 547 SER A C 1
ATOM 4425 O O . SER A 1 547 ? 15.006 3.790 11.943 1.00 96.50 547 SER A O 1
ATOM 4427 N N . ILE A 1 548 ? 14.401 2.028 10.684 1.00 96.50 548 ILE A N 1
ATOM 4428 C CA . ILE A 1 548 ? 15.695 1.897 9.992 1.00 96.50 548 ILE A CA 1
ATOM 4429 C C . ILE A 1 548 ? 15.990 3.158 9.170 1.00 96.50 548 ILE A C 1
ATOM 4431 O O . ILE A 1 548 ? 17.034 3.786 9.348 1.00 96.50 548 ILE A O 1
ATOM 4435 N N . LEU A 1 549 ? 15.059 3.564 8.303 1.00 97.25 549 LEU A N 1
ATOM 4436 C CA . LEU A 1 549 ? 15.257 4.720 7.426 1.00 97.25 549 LEU A CA 1
ATOM 4437 C C . LEU A 1 549 ? 15.323 6.041 8.195 1.00 97.25 549 LEU A C 1
ATOM 4439 O O . LEU A 1 549 ? 16.059 6.944 7.800 1.00 97.25 549 LEU A O 1
ATOM 4443 N N . GLU A 1 550 ? 14.575 6.175 9.287 1.00 96.31 550 GLU A N 1
ATOM 4444 C CA . GLU A 1 550 ? 14.619 7.349 10.155 1.00 96.31 550 GLU A CA 1
ATOM 4445 C C . GLU A 1 550 ? 15.986 7.485 10.829 1.00 96.31 550 GLU A C 1
ATOM 4447 O O . GLU A 1 550 ? 16.602 8.552 10.760 1.00 96.31 550 GLU A O 1
ATOM 4452 N N . LYS A 1 551 ? 16.508 6.391 11.400 1.00 97.25 551 LYS A N 1
ATOM 4453 C CA . LYS A 1 551 ? 17.846 6.350 12.005 1.00 97.25 551 LYS A CA 1
ATOM 4454 C C . LYS A 1 551 ? 18.940 6.717 11.000 1.00 97.25 551 LYS A C 1
ATOM 4456 O O . LYS A 1 551 ? 19.893 7.411 11.349 1.00 97.25 551 LYS A O 1
ATOM 4461 N N . GLU A 1 552 ? 18.787 6.289 9.751 1.00 96.75 552 GLU A N 1
ATOM 4462 C CA . GLU A 1 552 ? 19.723 6.580 8.659 1.00 96.75 552 GLU A CA 1
ATOM 4463 C C . GLU A 1 552 ? 19.470 7.931 7.963 1.00 96.75 552 GLU A C 1
ATOM 4465 O O . GLU A 1 552 ? 20.212 8.300 7.053 1.00 96.75 552 GLU A O 1
ATOM 4470 N N . LYS A 1 553 ? 18.458 8.703 8.391 1.00 96.69 553 LYS A N 1
ATOM 4471 C CA . LYS A 1 553 ? 18.059 9.994 7.789 1.00 96.69 553 LYS A CA 1
ATOM 4472 C C . LYS A 1 553 ? 17.721 9.886 6.292 1.00 96.69 553 LYS A C 1
ATOM 4474 O O . LYS A 1 553 ? 18.044 10.764 5.487 1.00 96.69 553 LYS A O 1
ATOM 4479 N N . LEU A 1 554 ? 17.057 8.794 5.921 1.00 96.81 554 LEU A N 1
ATOM 4480 C CA . LEU A 1 554 ? 16.657 8.455 4.552 1.00 96.81 554 LEU A CA 1
ATOM 4481 C C . LEU A 1 554 ? 15.175 8.741 4.243 1.00 96.81 554 LEU A C 1
ATOM 4483 O O . LEU A 1 554 ? 14.753 8.627 3.090 1.00 96.81 554 LEU A O 1
ATOM 4487 N N . ILE A 1 555 ? 14.391 9.165 5.236 1.00 97.19 555 ILE A N 1
ATOM 4488 C CA . ILE A 1 555 ? 13.029 9.681 5.039 1.00 97.19 555 ILE A CA 1
ATOM 4489 C C . ILE A 1 555 ? 13.100 11.087 4.419 1.00 97.19 555 ILE A C 1
ATOM 4491 O O . ILE A 1 555 ? 13.744 11.979 4.970 1.00 97.19 555 ILE A O 1
ATOM 4495 N N . ILE A 1 556 ? 12.441 11.293 3.274 1.00 94.44 556 ILE A N 1
ATOM 4496 C CA . ILE A 1 556 ? 12.396 12.587 2.564 1.00 94.44 556 ILE A CA 1
ATOM 4497 C C . ILE A 1 556 ? 11.399 13.533 3.237 1.00 94.44 556 ILE A C 1
ATOM 4499 O O . ILE A 1 556 ? 11.643 14.732 3.347 1.00 94.44 556 ILE A O 1
ATOM 4503 N N . THR A 1 557 ? 10.256 13.005 3.672 1.00 93.00 557 THR A N 1
ATOM 4504 C CA . THR A 1 557 ? 9.181 13.798 4.270 1.00 93.00 557 THR A CA 1
ATOM 4505 C C . THR A 1 557 ? 8.374 12.967 5.258 1.00 93.00 557 THR A C 1
ATOM 4507 O O . THR A 1 557 ? 8.201 11.769 5.060 1.00 93.00 557 THR A O 1
ATOM 4510 N N . LYS A 1 558 ? 7.870 13.609 6.313 1.00 92.62 558 LYS A N 1
ATOM 4511 C CA . LYS A 1 558 ? 6.894 13.053 7.267 1.00 92.62 558 LYS A CA 1
ATOM 4512 C C . LYS A 1 558 ? 5.496 13.649 7.065 1.00 92.62 558 LYS A C 1
ATOM 4514 O O . LYS A 1 558 ? 4.662 13.631 7.959 1.00 92.62 558 LYS A O 1
ATOM 4519 N N . ASP A 1 559 ? 5.257 14.231 5.894 1.00 92.12 559 ASP A N 1
ATOM 4520 C CA . ASP A 1 559 ? 3.920 14.622 5.476 1.00 92.12 559 ASP A CA 1
ATOM 4521 C C . ASP A 1 559 ? 3.123 13.358 5.140 1.00 92.12 559 ASP A C 1
ATOM 4523 O O . ASP A 1 559 ? 3.285 12.777 4.064 1.00 92.12 559 ASP A O 1
ATOM 4527 N N . TRP A 1 560 ? 2.302 12.912 6.092 1.00 92.88 560 TRP A N 1
ATOM 4528 C CA . TRP A 1 560 ? 1.557 11.659 5.988 1.00 92.88 560 TRP A CA 1
ATOM 4529 C C . TRP A 1 560 ? 0.652 11.594 4.763 1.00 92.88 560 TRP A C 1
ATOM 4531 O O . TRP A 1 560 ? 0.531 10.513 4.199 1.00 92.88 560 TRP A O 1
ATOM 4541 N N . SER A 1 561 ? 0.149 12.730 4.262 1.00 90.12 561 SER A N 1
ATOM 4542 C CA . SER A 1 561 ? -0.676 12.789 3.043 1.00 90.12 561 SER A CA 1
ATOM 4543 C C . SER A 1 561 ? 0.026 12.233 1.794 1.00 90.12 561 SER A C 1
ATOM 4545 O O . SER A 1 561 ? -0.628 11.835 0.832 1.00 90.12 561 SER A O 1
ATOM 4547 N N . LYS A 1 562 ? 1.364 12.149 1.812 1.00 90.56 562 LYS A N 1
ATOM 4548 C CA . LYS A 1 562 ? 2.190 11.611 0.719 1.00 90.56 562 LYS A CA 1
ATOM 4549 C C . LYS A 1 562 ? 2.487 10.114 0.842 1.00 90.56 562 LYS A C 1
ATOM 4551 O O . LYS A 1 562 ? 3.103 9.545 -0.052 1.00 90.56 562 LYS A O 1
ATOM 4556 N N . TYR A 1 563 ? 2.073 9.457 1.926 1.00 92.19 563 TYR A N 1
ATOM 4557 C CA . TYR A 1 563 ? 2.347 8.038 2.198 1.00 92.19 563 TYR A CA 1
ATOM 4558 C C . TYR A 1 563 ? 1.304 7.123 1.528 1.00 92.19 563 TYR A C 1
ATOM 4560 O O . TYR A 1 563 ? 0.792 6.190 2.145 1.00 92.19 563 TYR A O 1
ATOM 4568 N N . ASP A 1 564 ? 0.964 7.397 0.266 1.00 83.81 564 ASP A N 1
ATOM 4569 C CA . ASP A 1 564 ? 0.001 6.607 -0.516 1.00 83.81 564 ASP A CA 1
ATOM 4570 C C . ASP A 1 564 ? 0.660 5.445 -1.288 1.00 83.81 564 ASP A C 1
ATOM 4572 O O . ASP A 1 564 ? -0.023 4.584 -1.833 1.00 83.81 564 ASP A O 1
ATOM 4576 N N . GLY A 1 565 ? 1.997 5.427 -1.356 1.00 75.12 565 GLY A N 1
ATOM 4577 C CA . GLY A 1 565 ? 2.842 4.465 -2.076 1.00 75.12 565 GLY A CA 1
ATOM 4578 C C . GLY A 1 565 ? 2.635 4.345 -3.584 1.00 75.12 565 GLY A C 1
ATOM 4579 O O . GLY A 1 565 ? 3.247 3.473 -4.213 1.00 75.12 565 GLY A O 1
ATOM 4580 N N . ASN A 1 566 ? 1.759 5.167 -4.164 1.00 72.19 566 ASN A N 1
ATOM 4581 C CA . ASN A 1 566 ? 1.330 5.087 -5.559 1.00 72.19 566 ASN A CA 1
ATOM 4582 C C . ASN A 1 566 ? 1.816 6.289 -6.374 1.00 72.19 566 ASN A C 1
ATOM 4584 O O . ASN A 1 566 ? 2.175 6.127 -7.540 1.00 72.19 566 ASN A O 1
ATOM 4588 N N . SER A 1 567 ? 1.819 7.491 -5.787 1.00 64.81 567 SER A N 1
ATOM 4589 C CA . SER A 1 567 ? 2.017 8.743 -6.528 1.00 64.81 567 SER A CA 1
ATOM 4590 C C . SER A 1 567 ? 3.431 9.324 -6.429 1.00 64.81 567 SER A C 1
ATOM 4592 O O . SER A 1 567 ? 3.882 9.944 -7.397 1.00 64.81 567 SER A O 1
ATOM 4594 N N . GLY A 1 568 ? 4.161 9.075 -5.335 1.00 82.06 568 GLY A N 1
ATOM 4595 C CA . GLY A 1 568 ? 5.528 9.570 -5.146 1.00 82.06 568 GLY A CA 1
ATOM 4596 C C . GLY A 1 568 ? 6.322 8.835 -4.067 1.00 82.06 568 GLY A C 1
ATOM 4597 O O . GLY A 1 568 ? 5.763 8.138 -3.219 1.00 82.06 568 GLY A O 1
ATOM 4598 N N . SER A 1 569 ? 7.649 8.981 -4.101 1.00 90.75 569 SER A N 1
ATOM 4599 C CA . SER A 1 569 ? 8.526 8.402 -3.079 1.00 90.75 569 SER A CA 1
ATOM 4600 C C . SER A 1 569 ? 8.677 9.336 -1.877 1.00 90.75 569 SER A C 1
ATOM 4602 O O . SER A 1 569 ? 9.123 10.474 -2.008 1.00 90.75 569 SER A O 1
ATOM 4604 N N . VAL A 1 570 ? 8.396 8.830 -0.675 1.00 94.56 570 VAL A N 1
ATOM 4605 C CA . VAL A 1 570 ? 8.617 9.547 0.602 1.00 94.56 570 VAL A CA 1
ATOM 4606 C C . VAL A 1 570 ? 9.967 9.226 1.247 1.00 94.56 570 VAL A C 1
ATOM 4608 O O . VAL A 1 570 ? 10.278 9.692 2.344 1.00 94.56 570 VAL A O 1
ATOM 4611 N N . MET A 1 571 ? 10.792 8.440 0.558 1.00 95.06 571 MET A N 1
ATOM 4612 C CA . MET A 1 571 ? 12.101 7.997 1.022 1.00 95.06 571 MET A CA 1
ATOM 4613 C C . MET A 1 571 ? 13.128 7.953 -0.114 1.00 95.06 571 MET A C 1
ATOM 4615 O O . MET A 1 571 ? 12.791 8.002 -1.301 1.00 95.06 571 MET A O 1
ATOM 4619 N N . LYS A 1 572 ? 14.393 7.827 0.270 1.00 94.06 572 LYS A N 1
ATOM 4620 C CA . LYS A 1 572 ? 15.525 7.520 -0.610 1.00 94.06 572 LYS A CA 1
ATOM 4621 C C . LYS A 1 572 ? 16.329 6.358 -0.029 1.00 94.06 572 LYS A C 1
ATOM 4623 O O . LYS A 1 572 ? 16.152 5.997 1.128 1.00 94.06 572 LYS A O 1
ATOM 4628 N N . LEU A 1 573 ? 17.234 5.798 -0.819 1.00 94.94 573 LEU A N 1
ATOM 4629 C CA . LEU A 1 573 ? 18.275 4.881 -0.354 1.00 94.94 573 LEU A CA 1
ATOM 4630 C C . LEU A 1 573 ? 19.645 5.556 -0.491 1.00 94.94 573 LEU A C 1
ATOM 4632 O O . LEU A 1 573 ? 19.768 6.596 -1.139 1.00 94.94 573 LEU A O 1
ATOM 4636 N N . HIS A 1 574 ? 20.694 4.956 0.076 1.00 92.69 574 HIS A N 1
ATOM 4637 C CA . HIS A 1 574 ? 22.069 5.482 -0.025 1.00 92.69 574 HIS A CA 1
ATOM 4638 C C . HIS A 1 574 ? 22.540 5.697 -1.471 1.00 92.69 574 HIS A C 1
ATOM 4640 O O . HIS A 1 574 ? 23.320 6.600 -1.749 1.00 92.69 574 HIS A O 1
ATOM 4646 N N . ASN A 1 575 ? 22.051 4.878 -2.400 1.00 90.12 575 ASN A N 1
ATOM 4647 C CA . ASN A 1 575 ? 22.465 4.824 -3.802 1.00 90.12 575 ASN A CA 1
ATOM 4648 C C . ASN A 1 575 ? 21.340 5.157 -4.804 1.00 90.12 575 ASN A C 1
ATOM 4650 O O . ASN A 1 575 ? 21.577 5.102 -6.012 1.00 90.12 575 ASN A O 1
ATOM 4654 N N . LEU A 1 576 ? 20.123 5.450 -4.333 1.00 88.19 576 LEU A N 1
ATOM 4655 C CA . LEU A 1 576 ? 18.956 5.754 -5.167 1.00 88.19 576 LEU A CA 1
ATOM 4656 C C . LEU A 1 576 ? 18.169 6.912 -4.558 1.00 88.19 576 LEU A C 1
ATOM 4658 O O . LEU A 1 576 ? 17.748 6.858 -3.404 1.00 88.19 576 LEU A O 1
ATOM 4662 N N . THR A 1 577 ? 17.931 7.950 -5.349 1.00 88.81 577 THR A N 1
ATOM 4663 C CA . THR A 1 577 ? 17.052 9.057 -4.959 1.00 88.81 577 THR A CA 1
ATOM 4664 C C . THR A 1 577 ? 15.581 8.628 -4.997 1.00 88.81 577 THR A C 1
ATOM 4666 O O . THR A 1 577 ? 15.235 7.630 -5.631 1.00 88.81 577 THR A O 1
ATOM 4669 N N . GLY A 1 578 ? 14.686 9.402 -4.372 1.00 86.06 578 GLY A N 1
ATOM 4670 C CA . GLY A 1 578 ? 13.240 9.174 -4.512 1.00 86.06 578 GLY A CA 1
ATOM 4671 C C . GLY A 1 578 ? 12.786 9.209 -5.979 1.00 86.06 578 GLY A C 1
ATOM 4672 O O . GLY A 1 578 ? 12.021 8.350 -6.416 1.00 86.06 578 GLY A O 1
ATOM 4673 N N . LEU A 1 579 ? 13.365 10.116 -6.775 1.00 82.75 579 LEU A N 1
ATOM 4674 C CA . LEU A 1 579 ? 13.115 10.206 -8.213 1.00 82.75 579 LEU A CA 1
ATOM 4675 C C . LEU A 1 579 ? 13.574 8.950 -8.973 1.00 82.75 579 LEU A C 1
ATOM 4677 O O . LEU A 1 579 ? 12.879 8.510 -9.888 1.00 82.75 579 LEU A O 1
ATOM 4681 N N . ASP A 1 580 ? 14.705 8.335 -8.603 1.00 83.75 580 ASP A N 1
ATOM 4682 C CA . ASP A 1 580 ? 15.140 7.074 -9.221 1.00 83.75 580 ASP A CA 1
ATOM 4683 C C . ASP A 1 580 ? 14.095 5.956 -9.022 1.00 83.75 580 ASP A C 1
ATOM 4685 O O . ASP A 1 580 ? 13.847 5.182 -9.951 1.00 83.75 580 ASP A O 1
ATOM 4689 N N . LEU A 1 581 ? 13.452 5.884 -7.848 1.00 89.44 581 LEU A N 1
ATOM 4690 C CA . LEU A 1 581 ? 12.409 4.892 -7.541 1.00 89.44 581 LEU A CA 1
ATOM 4691 C C . LEU A 1 581 ? 11.126 5.139 -8.349 1.00 89.44 581 LEU A C 1
ATOM 4693 O O . LEU A 1 581 ? 10.558 4.210 -8.931 1.00 89.44 581 LEU A O 1
ATOM 4697 N N . GLU A 1 582 ? 10.704 6.396 -8.469 1.00 85.56 582 GLU A N 1
ATOM 4698 C CA . GLU A 1 582 ? 9.556 6.779 -9.299 1.00 85.56 582 GLU A CA 1
ATOM 4699 C C . GLU A 1 582 ? 9.795 6.497 -10.788 1.00 85.56 582 GLU A C 1
ATOM 4701 O O . GLU A 1 582 ? 8.921 5.987 -11.501 1.00 85.56 582 GLU A O 1
ATOM 4706 N N . LEU A 1 583 ? 11.003 6.794 -11.274 1.00 79.44 583 LEU A N 1
ATOM 4707 C CA . LEU A 1 583 ? 11.423 6.482 -12.638 1.00 79.44 583 LEU A CA 1
ATOM 4708 C C . LEU A 1 583 ? 11.439 4.973 -12.891 1.00 79.44 583 LEU A C 1
ATOM 4710 O O . LEU A 1 583 ? 11.008 4.538 -13.964 1.00 79.44 583 LEU A O 1
ATOM 4714 N N . ALA A 1 584 ? 11.883 4.178 -11.915 1.00 85.56 584 ALA A N 1
ATOM 4715 C CA . ALA A 1 584 ? 11.874 2.721 -11.983 1.00 85.56 584 ALA A CA 1
ATOM 4716 C C . ALA A 1 584 ? 10.453 2.157 -12.109 1.00 85.56 584 ALA A C 1
ATOM 4718 O O . ALA A 1 584 ? 10.193 1.367 -13.019 1.00 85.56 584 ALA A O 1
ATOM 4719 N N . GLN A 1 585 ? 9.510 2.615 -11.282 1.00 89.88 585 GLN A N 1
ATOM 4720 C CA . GLN A 1 585 ? 8.105 2.201 -11.360 1.00 89.88 585 GLN A CA 1
ATOM 4721 C C . GLN A 1 585 ? 7.487 2.549 -12.724 1.00 89.88 585 GLN A C 1
ATOM 4723 O O . GLN A 1 585 ? 6.889 1.698 -13.394 1.00 89.88 585 GLN A O 1
ATOM 4728 N N . LYS A 1 586 ? 7.693 3.784 -13.202 1.00 82.12 586 LYS A N 1
ATOM 4729 C CA . LYS A 1 586 ? 7.212 4.228 -14.523 1.00 82.12 586 LYS A CA 1
ATOM 4730 C C . LYS A 1 586 ? 7.860 3.437 -15.659 1.00 82.12 586 LYS A C 1
ATOM 4732 O O . LYS A 1 586 ? 7.201 3.124 -16.650 1.00 82.12 586 LYS A O 1
ATOM 4737 N N . MET A 1 587 ? 9.146 3.107 -15.556 1.00 83.69 587 MET A N 1
ATOM 4738 C CA . MET A 1 587 ? 9.841 2.235 -16.508 1.00 83.69 587 MET A CA 1
ATOM 4739 C C . MET A 1 587 ? 9.242 0.824 -16.520 1.00 83.69 587 MET A C 1
ATOM 4741 O O . MET A 1 587 ? 8.943 0.316 -17.599 1.00 83.69 587 MET A O 1
ATOM 4745 N N . ALA A 1 588 ? 8.994 0.232 -15.352 1.00 88.19 588 ALA A N 1
ATOM 4746 C CA . ALA A 1 588 ? 8.418 -1.102 -15.214 1.00 88.19 588 ALA A CA 1
ATOM 4747 C C . ALA A 1 588 ? 7.037 -1.205 -15.880 1.00 88.19 588 ALA A C 1
ATOM 4749 O O . ALA A 1 588 ? 6.821 -2.076 -16.728 1.00 88.19 588 ALA A O 1
ATOM 4750 N N . TYR A 1 589 ? 6.129 -0.261 -15.599 1.00 86.69 589 TYR A N 1
ATOM 4751 C CA . TYR A 1 589 ? 4.818 -0.220 -16.257 1.00 86.69 589 TYR A CA 1
ATOM 4752 C C . TYR A 1 589 ? 4.915 0.021 -17.766 1.00 86.69 589 TYR A C 1
ATOM 4754 O O . TYR A 1 589 ? 4.189 -0.618 -18.527 1.00 86.69 589 TYR A O 1
ATOM 4762 N N . ARG A 1 590 ? 5.828 0.889 -18.230 1.00 79.81 590 ARG A N 1
ATOM 4763 C CA . ARG A 1 590 ? 6.059 1.098 -19.673 1.00 79.81 590 ARG A CA 1
ATOM 4764 C C . ARG A 1 590 ? 6.499 -0.192 -20.367 1.00 79.81 590 ARG A C 1
ATOM 4766 O O . ARG A 1 590 ? 5.948 -0.536 -21.413 1.00 79.81 590 ARG A O 1
ATOM 4773 N N . MET A 1 591 ? 7.451 -0.912 -19.777 1.00 83.06 591 MET A N 1
ATOM 4774 C CA . MET A 1 591 ? 7.963 -2.176 -20.313 1.00 83.06 591 MET A CA 1
ATOM 4775 C C . MET A 1 591 ? 6.904 -3.287 -20.288 1.00 83.06 591 MET A C 1
ATOM 4777 O O . MET A 1 591 ? 6.799 -4.061 -21.241 1.00 83.06 591 MET A O 1
ATOM 4781 N N . TRP A 1 592 ? 6.076 -3.340 -19.244 1.00 88.38 592 TRP A N 1
ATOM 4782 C CA . TRP A 1 592 ? 4.940 -4.259 -19.171 1.00 88.38 592 TRP A CA 1
ATOM 4783 C C . TRP A 1 592 ? 3.885 -3.975 -20.245 1.00 88.38 592 TRP A C 1
ATOM 4785 O O . TRP A 1 592 ? 3.441 -4.881 -20.955 1.00 88.38 592 TRP A O 1
ATOM 4795 N N . ASP A 1 593 ? 3.524 -2.707 -20.423 1.00 81.19 593 ASP A N 1
ATOM 4796 C CA . ASP A 1 593 ? 2.595 -2.276 -21.461 1.00 81.19 593 ASP A CA 1
ATOM 4797 C C . ASP A 1 593 ? 3.111 -2.652 -22.865 1.00 81.19 593 ASP A C 1
ATOM 4799 O O . ASP A 1 593 ? 2.338 -3.103 -23.717 1.00 81.19 593 ASP A O 1
ATOM 4803 N N . ASP A 1 594 ? 4.419 -2.522 -23.107 1.00 76.38 594 ASP A N 1
ATOM 4804 C CA . ASP A 1 594 ? 5.075 -2.979 -24.339 1.00 76.38 594 ASP A CA 1
ATOM 4805 C C . ASP A 1 594 ? 5.005 -4.489 -24.530 1.00 76.38 594 ASP A C 1
ATOM 4807 O O . ASP A 1 594 ? 4.676 -4.965 -25.622 1.00 76.38 594 ASP A O 1
ATOM 4811 N N . HIS A 1 595 ? 5.287 -5.251 -23.478 1.00 84.62 595 HIS A N 1
ATOM 4812 C CA . HIS A 1 595 ? 5.182 -6.706 -23.485 1.00 84.62 595 HIS A CA 1
ATOM 4813 C C . HIS A 1 595 ? 3.763 -7.166 -23.852 1.00 84.62 595 HIS A C 1
ATOM 4815 O O . HIS A 1 595 ? 3.579 -7.951 -24.790 1.00 84.62 595 HIS A O 1
ATOM 4821 N N . LEU A 1 596 ? 2.739 -6.586 -23.218 1.00 82.69 596 LEU A N 1
ATOM 4822 C CA . LEU A 1 596 ? 1.335 -6.871 -23.529 1.00 82.69 596 LEU A CA 1
ATOM 4823 C C . LEU A 1 596 ? 0.949 -6.488 -24.962 1.00 82.69 596 LEU A C 1
ATOM 4825 O O . LEU A 1 596 ? 0.118 -7.165 -25.575 1.00 82.69 596 LEU A O 1
ATOM 4829 N N . ARG A 1 597 ? 1.505 -5.398 -25.504 1.00 73.06 597 ARG A N 1
ATOM 4830 C CA . ARG A 1 597 ? 1.287 -4.984 -26.902 1.00 73.06 597 ARG A CA 1
ATOM 4831 C C . ARG A 1 597 ? 1.883 -5.988 -27.882 1.00 73.06 597 ARG A C 1
ATOM 4833 O O . ARG A 1 597 ? 1.179 -6.445 -28.783 1.00 73.06 597 ARG A O 1
ATOM 4840 N N . ARG A 1 598 ? 3.147 -6.384 -27.682 1.00 75.62 598 ARG A N 1
ATOM 4841 C CA . ARG A 1 598 ? 3.836 -7.380 -28.527 1.00 75.62 598 ARG A CA 1
ATOM 4842 C C . ARG A 1 598 ? 3.049 -8.685 -28.602 1.00 75.62 598 ARG A C 1
ATOM 4844 O O . ARG A 1 598 ? 2.883 -9.228 -29.689 1.00 75.62 598 ARG A O 1
ATOM 4851 N N . LYS A 1 599 ? 2.496 -9.128 -27.471 1.00 79.56 599 LYS A N 1
ATOM 4852 C CA . LYS A 1 599 ? 1.667 -10.336 -27.378 1.00 79.56 599 LYS A CA 1
ATOM 4853 C C . LYS A 1 599 ? 0.327 -10.217 -28.112 1.00 79.56 599 LYS A C 1
ATOM 4855 O O . LYS A 1 599 ? -0.109 -11.170 -28.749 1.00 79.56 599 LYS A O 1
ATOM 4860 N N . ARG A 1 600 ? -0.345 -9.063 -28.036 1.00 78.00 600 ARG A N 1
ATOM 4861 C CA . ARG A 1 600 ? -1.660 -8.848 -28.677 1.00 78.00 600 ARG A CA 1
ATOM 4862 C C . ARG A 1 600 ? -1.579 -8.676 -30.191 1.00 78.00 600 ARG A C 1
ATOM 4864 O O . ARG A 1 600 ? -2.537 -8.995 -30.898 1.00 78.00 600 ARG A O 1
ATOM 4871 N N . GLY A 1 601 ? -0.472 -8.108 -30.667 1.00 70.62 601 GLY A N 1
ATOM 4872 C CA . GLY A 1 601 ? -0.288 -7.713 -32.058 1.00 70.62 601 GLY A CA 1
ATOM 4873 C C . GLY A 1 601 ? -1.256 -6.613 -32.522 1.00 70.62 601 GLY A C 1
ATOM 4874 O O . GLY A 1 601 ? -2.185 -6.200 -31.826 1.00 70.62 601 GLY A O 1
ATOM 4875 N N . ILE A 1 602 ? -1.066 -6.161 -33.764 1.00 62.50 602 ILE A N 1
ATOM 4876 C CA . ILE A 1 602 ? -1.808 -5.033 -34.360 1.00 62.50 602 ILE A CA 1
ATOM 4877 C C . ILE A 1 602 ? -3.326 -5.270 -34.388 1.00 62.50 602 ILE A C 1
ATOM 4879 O O . ILE A 1 602 ? -4.104 -4.351 -34.142 1.00 62.50 602 ILE A O 1
ATOM 4883 N N . ARG A 1 603 ? -3.773 -6.504 -3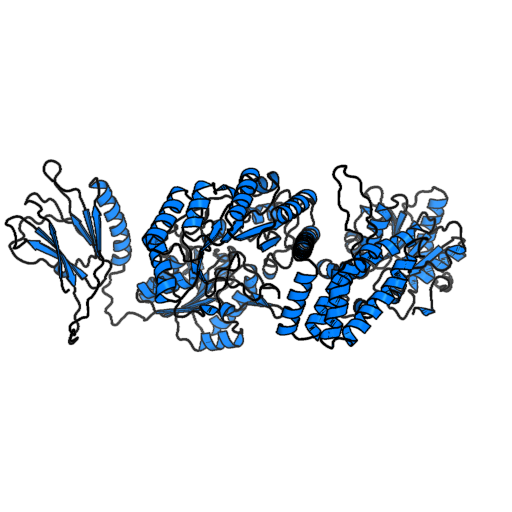4.658 1.00 61.09 603 ARG A N 1
ATOM 4884 C CA . ARG A 1 603 ? -5.209 -6.842 -34.688 1.00 61.09 603 ARG A CA 1
ATOM 4885 C C . ARG A 1 603 ? -5.860 -6.708 -33.309 1.00 61.09 603 ARG A C 1
ATOM 4887 O O . ARG A 1 603 ? -6.983 -6.222 -33.212 1.00 61.09 603 ARG A O 1
ATOM 4894 N N . GLY A 1 604 ? -5.159 -7.118 -32.253 1.00 67.31 604 GLY A N 1
ATOM 4895 C CA . GLY A 1 604 ? -5.650 -7.010 -30.883 1.00 67.31 604 GLY A CA 1
ATOM 4896 C C . GLY A 1 604 ? -5.663 -5.572 -30.365 1.00 67.31 604 GLY A C 1
ATOM 4897 O O . GLY A 1 604 ? -6.578 -5.189 -29.636 1.00 67.31 604 GLY A O 1
ATOM 4898 N N . ASP A 1 605 ? -4.687 -4.757 -30.766 1.00 67.00 605 ASP A N 1
ATOM 4899 C CA . ASP A 1 605 ? -4.687 -3.322 -30.468 1.00 67.00 605 ASP A CA 1
ATOM 4900 C C . ASP A 1 605 ? -5.810 -2.585 -31.211 1.00 67.00 605 ASP A C 1
ATOM 4902 O O . ASP A 1 605 ? -6.504 -1.771 -30.603 1.00 67.00 605 ASP A O 1
ATOM 4906 N N . LEU A 1 606 ? -6.086 -2.946 -32.470 1.00 65.69 606 LEU A N 1
ATOM 4907 C CA . LEU A 1 606 ? -7.234 -2.417 -33.212 1.00 65.69 606 LEU A CA 1
ATOM 4908 C C . LEU A 1 606 ? -8.568 -2.797 -32.552 1.00 65.69 606 LEU A C 1
ATOM 4910 O O . LEU A 1 606 ? -9.466 -1.963 -32.460 1.00 65.69 606 LEU A O 1
ATOM 4914 N N . LYS A 1 607 ? -8.696 -4.027 -32.040 1.00 69.62 607 LYS A N 1
ATOM 4915 C CA . LYS A 1 607 ? -9.889 -4.457 -31.297 1.00 69.62 607 LYS A CA 1
ATOM 4916 C C . LYS A 1 607 ? -10.100 -3.617 -30.031 1.00 69.62 607 LYS A C 1
ATOM 4918 O O . LYS A 1 607 ? -11.188 -3.079 -29.851 1.00 69.62 607 LYS A O 1
ATOM 4923 N N . LYS A 1 608 ? -9.057 -3.419 -29.210 1.00 71.31 608 LYS A N 1
ATOM 4924 C CA . LYS A 1 608 ? -9.140 -2.541 -28.024 1.00 71.31 608 LYS A CA 1
ATOM 4925 C C . LYS A 1 608 ? -9.441 -1.090 -28.389 1.00 71.31 608 LYS A C 1
ATOM 4927 O O . LYS A 1 608 ? -10.149 -0.416 -27.648 1.00 71.31 608 LYS A O 1
ATOM 4932 N N . PHE A 1 609 ? -8.910 -0.599 -29.508 1.00 71.19 609 PHE A N 1
ATOM 4933 C CA . PHE A 1 609 ? -9.245 0.729 -30.011 1.00 71.19 609 PHE A CA 1
ATOM 4934 C C . PHE A 1 609 ? -10.735 0.840 -30.333 1.00 71.19 609 PHE A C 1
ATOM 4936 O O . PHE A 1 609 ? -11.375 1.782 -29.878 1.00 71.19 609 PHE A O 1
ATOM 4943 N N . ILE A 1 610 ? -11.293 -0.130 -31.063 1.00 67.75 610 ILE A N 1
ATOM 4944 C CA . ILE A 1 610 ? -12.719 -0.163 -31.410 1.00 67.75 610 ILE A CA 1
ATOM 4945 C C . ILE A 1 610 ? -13.582 -0.244 -30.147 1.00 67.75 610 ILE A C 1
ATOM 4947 O O . ILE A 1 610 ? -14.567 0.477 -30.042 1.00 67.75 610 ILE A O 1
ATOM 4951 N N . GLU A 1 611 ? -13.211 -1.075 -29.174 1.00 71.62 611 GLU A N 1
ATOM 4952 C CA . GLU A 1 611 ? -13.908 -1.165 -27.882 1.00 71.62 611 GLU A CA 1
ATOM 4953 C C . GLU A 1 611 ? -13.854 0.163 -27.114 1.00 71.62 611 GLU A C 1
ATOM 4955 O O . GLU A 1 611 ? -14.876 0.649 -26.632 1.00 71.62 611 GLU A O 1
ATOM 4960 N N . PHE A 1 612 ? -12.684 0.804 -27.054 1.00 71.25 612 PHE A N 1
ATOM 4961 C CA . PHE A 1 612 ? -12.520 2.098 -26.394 1.00 71.25 612 PHE A CA 1
ATOM 4962 C C . PHE A 1 612 ? -13.289 3.216 -27.109 1.00 71.25 612 PHE A C 1
ATOM 4964 O O . PHE A 1 612 ? -13.890 4.057 -26.444 1.00 71.25 612 PHE A O 1
ATOM 4971 N N . TYR A 1 613 ? -13.299 3.201 -28.443 1.00 70.31 613 TYR A N 1
ATOM 4972 C CA . TYR A 1 613 ? -14.101 4.081 -29.292 1.00 70.31 613 TYR A CA 1
ATOM 4973 C C . TYR A 1 613 ? -15.596 3.904 -29.035 1.00 70.31 613 TYR A C 1
ATOM 4975 O O . TYR A 1 613 ? -16.292 4.894 -28.830 1.00 70.31 613 TYR A O 1
ATOM 4983 N N . ARG A 1 614 ? -16.081 2.661 -28.985 1.00 67.00 614 ARG A N 1
ATOM 4984 C CA . ARG A 1 614 ? -17.486 2.366 -28.676 1.00 67.00 614 ARG A CA 1
ATOM 4985 C C . ARG A 1 614 ? -17.886 2.875 -27.293 1.00 67.00 614 ARG A C 1
ATOM 4987 O O . ARG A 1 614 ? -18.996 3.362 -27.146 1.00 67.00 614 ARG A O 1
ATOM 4994 N N . LYS A 1 615 ? -16.988 2.789 -26.305 1.00 68.00 615 LYS A N 1
ATOM 4995 C CA . LYS A 1 615 ? -17.265 3.212 -24.923 1.00 68.00 615 LYS A CA 1
ATOM 4996 C C . LYS A 1 615 ? -17.148 4.727 -24.700 1.00 68.00 615 LYS A C 1
ATOM 4998 O O . LYS A 1 615 ? -17.920 5.273 -23.930 1.00 68.00 615 LYS A O 1
ATOM 5003 N N . ASN A 1 616 ? -16.186 5.400 -25.337 1.00 67.25 616 ASN A N 1
ATOM 5004 C CA . ASN A 1 616 ? -15.811 6.785 -24.999 1.00 67.25 616 ASN A CA 1
ATOM 5005 C C . ASN A 1 616 ? -15.946 7.773 -26.172 1.00 67.25 616 ASN A C 1
ATOM 5007 O O . ASN A 1 616 ? -15.594 8.942 -26.044 1.00 67.25 616 ASN A O 1
ATOM 5011 N N . GLY A 1 617 ? -16.408 7.323 -27.338 1.00 69.75 617 GLY A N 1
ATOM 5012 C CA . GLY A 1 617 ? -16.532 8.151 -28.534 1.00 69.75 617 GLY A CA 1
ATOM 5013 C C . GLY A 1 617 ? -15.216 8.380 -29.289 1.00 69.75 617 GLY A C 1
ATOM 5014 O O . GLY A 1 617 ? -14.130 7.934 -28.906 1.00 69.75 617 GLY A O 1
ATOM 5015 N N . ILE A 1 618 ? -15.314 9.069 -30.433 1.00 60.34 618 ILE A N 1
ATOM 5016 C CA . ILE A 1 618 ? -14.224 9.146 -31.420 1.00 60.34 618 ILE A CA 1
ATOM 5017 C C . ILE A 1 618 ? -13.072 10.053 -30.989 1.00 60.34 618 ILE A C 1
ATOM 5019 O O . ILE A 1 618 ? -11.918 9.696 -31.203 1.00 60.34 618 ILE A O 1
ATOM 5023 N N . ARG A 1 619 ? -13.355 11.193 -30.344 1.00 58.75 619 ARG A N 1
ATOM 5024 C CA . ARG A 1 619 ? -12.326 12.151 -29.905 1.00 58.75 619 ARG A CA 1
ATOM 5025 C C . ARG A 1 619 ? -11.369 11.532 -28.870 1.00 58.75 619 ARG A C 1
ATOM 5027 O O . ARG A 1 619 ? -10.171 11.509 -29.155 1.00 58.75 619 ARG A O 1
ATOM 5034 N N . PRO A 1 620 ? -11.839 10.954 -27.744 1.00 59.81 620 PRO A N 1
ATOM 5035 C CA . PRO A 1 620 ? -10.954 10.318 -26.764 1.00 59.81 620 PRO A CA 1
ATOM 5036 C C . PRO A 1 620 ? -10.188 9.129 -27.345 1.00 59.81 620 PRO A C 1
ATOM 5038 O O . PRO A 1 620 ? -9.001 8.949 -27.068 1.00 59.81 620 PRO A O 1
ATOM 5041 N N . ALA A 1 621 ? -10.837 8.334 -28.201 1.00 60.84 621 ALA A N 1
ATOM 5042 C CA . ALA A 1 621 ? -10.190 7.209 -28.863 1.00 60.84 621 ALA A CA 1
ATOM 5043 C C . ALA A 1 621 ? -9.076 7.662 -29.813 1.00 60.84 621 ALA A C 1
ATOM 5045 O O . ALA A 1 621 ? -7.991 7.076 -29.803 1.00 60.84 621 ALA A O 1
ATOM 5046 N N . PHE A 1 622 ? -9.301 8.724 -30.592 1.00 59.81 622 PHE A N 1
ATOM 5047 C CA . PHE A 1 622 ? -8.282 9.300 -31.467 1.00 59.81 622 PHE A CA 1
ATOM 5048 C C . PHE A 1 622 ? -7.129 9.922 -30.688 1.00 59.81 622 PHE A C 1
ATOM 5050 O O . PHE A 1 622 ? -5.994 9.684 -31.074 1.00 59.81 622 PHE A O 1
ATOM 5057 N N . ILE A 1 623 ? -7.374 10.650 -29.594 1.00 59.25 623 ILE A N 1
ATOM 5058 C CA . ILE A 1 623 ? -6.300 11.212 -28.752 1.00 59.25 623 ILE A CA 1
ATOM 5059 C C . ILE A 1 623 ? -5.423 10.082 -28.198 1.00 59.25 623 ILE A C 1
ATOM 5061 O O . ILE A 1 623 ? -4.202 10.089 -28.371 1.00 59.25 623 ILE A O 1
ATOM 5065 N N . LYS A 1 624 ? -6.053 9.044 -27.637 1.00 56.22 624 LYS A N 1
ATOM 5066 C CA . LYS A 1 624 ? -5.368 7.848 -27.129 1.00 56.22 624 LYS A CA 1
ATOM 5067 C C . LYS A 1 624 ? -4.568 7.126 -28.221 1.00 56.22 624 LYS A C 1
ATOM 5069 O O . LYS A 1 624 ? -3.454 6.669 -27.978 1.00 56.22 624 LYS A O 1
ATOM 5074 N N . THR A 1 625 ? -5.112 7.054 -29.435 1.00 58.69 625 THR A N 1
ATOM 5075 C CA . THR A 1 625 ? -4.496 6.340 -30.571 1.00 58.69 625 THR A CA 1
ATOM 5076 C C . THR A 1 625 ? -3.429 7.155 -31.282 1.00 58.69 625 THR A C 1
ATOM 5078 O O . THR A 1 625 ? -2.454 6.590 -31.758 1.00 58.69 625 THR A O 1
ATOM 5081 N N . ALA A 1 626 ? -3.563 8.477 -31.333 1.00 51.84 626 ALA A N 1
ATOM 5082 C CA . ALA A 1 626 ? -2.555 9.382 -31.869 1.00 51.84 626 ALA A CA 1
ATOM 5083 C C . ALA A 1 626 ? -1.318 9.402 -30.965 1.00 51.84 626 ALA A C 1
ATOM 5085 O O . ALA A 1 626 ? -0.209 9.270 -31.476 1.00 51.84 626 ALA A O 1
ATOM 5086 N N . GLY A 1 627 ? -1.500 9.450 -29.638 1.00 48.03 627 GLY A N 1
ATOM 5087 C CA . GLY A 1 627 ? -0.408 9.239 -28.680 1.00 48.03 627 GLY A CA 1
ATOM 5088 C C . GLY A 1 627 ? 0.264 7.871 -28.858 1.00 48.03 627 GLY A C 1
ATOM 5089 O O . GLY A 1 627 ? 1.488 7.772 -28.868 1.00 48.03 627 GLY A O 1
ATOM 5090 N N . TYR A 1 628 ? -0.530 6.826 -29.109 1.00 53.66 628 TYR A N 1
ATOM 5091 C CA . TYR A 1 628 ? -0.055 5.460 -29.370 1.00 53.66 628 TYR A CA 1
ATOM 5092 C C . TYR A 1 628 ? 0.706 5.303 -30.701 1.00 53.66 628 TYR A C 1
ATOM 5094 O O . TYR A 1 628 ? 1.765 4.680 -30.734 1.00 53.66 628 TYR A O 1
ATOM 5102 N N . LEU A 1 629 ? 0.219 5.885 -31.800 1.00 48.38 629 LEU A N 1
ATOM 5103 C CA . LEU A 1 629 ? 0.910 5.865 -33.092 1.00 48.38 629 LEU A CA 1
ATOM 5104 C C . LEU A 1 629 ? 2.187 6.711 -33.028 1.00 48.38 629 LEU A C 1
ATOM 5106 O O . LEU A 1 629 ? 3.230 6.248 -33.478 1.00 48.38 629 LEU A O 1
ATOM 5110 N N . LYS A 1 630 ? 2.146 7.894 -32.400 1.00 44.72 630 LYS A N 1
ATOM 5111 C CA . LYS A 1 630 ? 3.334 8.726 -32.139 1.00 44.72 630 LYS A CA 1
ATOM 5112 C C . LYS A 1 630 ? 4.406 7.917 -31.393 1.00 44.72 630 LYS A C 1
ATOM 5114 O O . LYS A 1 630 ? 5.553 7.894 -31.822 1.00 44.72 630 LYS A O 1
ATOM 5119 N N . TYR A 1 631 ? 4.015 7.154 -30.373 1.00 45.69 631 TYR A N 1
ATOM 5120 C CA . TYR A 1 631 ? 4.905 6.257 -29.630 1.00 45.69 631 TYR A CA 1
ATOM 5121 C C . TYR A 1 631 ? 5.508 5.121 -30.486 1.00 45.69 631 TYR A C 1
ATOM 5123 O O . TYR A 1 631 ? 6.725 4.929 -30.478 1.00 45.69 631 TYR A O 1
ATOM 5131 N N . ILE A 1 632 ? 4.691 4.404 -31.272 1.00 47.75 632 ILE A N 1
ATOM 5132 C CA . ILE A 1 632 ? 5.156 3.312 -32.156 1.00 47.75 632 ILE A CA 1
ATOM 5133 C C . ILE A 1 632 ? 6.116 3.814 -33.237 1.00 47.75 632 ILE A C 1
ATOM 5135 O O . ILE A 1 632 ? 7.100 3.140 -33.547 1.00 47.75 632 ILE A O 1
ATOM 5139 N N . PHE A 1 633 ? 5.824 4.973 -33.828 1.00 42.31 633 PHE A N 1
ATOM 5140 C CA . PHE A 1 633 ? 6.617 5.530 -34.921 1.00 42.31 633 PHE A CA 1
ATOM 5141 C C . PHE A 1 633 ? 7.913 6.200 -34.440 1.00 42.31 633 PHE A C 1
ATOM 5143 O O . PHE A 1 633 ? 8.901 6.140 -35.168 1.00 42.31 633 PHE A O 1
ATOM 5150 N N . LEU A 1 634 ? 7.945 6.784 -33.234 1.00 41.97 634 LEU A N 1
ATOM 5151 C CA . LEU A 1 634 ? 9.135 7.468 -32.705 1.00 41.97 634 LEU A CA 1
ATOM 5152 C C . LEU A 1 634 ? 10.124 6.527 -32.001 1.00 41.97 634 LEU A C 1
ATOM 5154 O O . LEU A 1 634 ? 11.327 6.645 -32.214 1.00 41.97 634 LEU A O 1
ATOM 5158 N N . LYS A 1 635 ? 9.665 5.551 -31.205 1.00 41.00 635 LYS A N 1
ATOM 5159 C CA . LYS A 1 635 ? 10.564 4.778 -30.319 1.00 41.00 635 LYS A CA 1
ATOM 5160 C C . LYS A 1 635 ? 11.004 3.413 -30.868 1.00 41.00 635 LYS A C 1
ATOM 5162 O O . LYS A 1 635 ? 11.665 2.655 -30.158 1.00 41.00 635 LYS A O 1
ATOM 5167 N N . ARG A 1 636 ? 10.732 3.079 -32.145 1.00 43.25 636 ARG A N 1
ATOM 5168 C CA . ARG A 1 636 ? 11.136 1.772 -32.718 1.00 43.25 636 ARG A CA 1
ATOM 5169 C C . ARG A 1 636 ? 12.654 1.568 -32.898 1.00 43.25 636 ARG A C 1
ATOM 5171 O O . ARG A 1 636 ? 13.073 0.442 -33.140 1.00 43.25 636 ARG A O 1
ATOM 5178 N N . ARG A 1 637 ? 13.487 2.604 -32.716 1.00 35.44 637 ARG A N 1
ATOM 5179 C CA . ARG A 1 637 ? 14.961 2.476 -32.677 1.00 35.44 637 ARG A CA 1
ATOM 5180 C C . ARG A 1 637 ? 15.489 1.741 -31.432 1.00 35.44 637 ARG A C 1
ATOM 5182 O O . ARG A 1 637 ? 16.567 1.171 -31.508 1.00 35.44 637 ARG A O 1
ATOM 5189 N N . ALA A 1 638 ? 14.720 1.649 -30.342 1.00 35.53 638 ALA A N 1
ATOM 5190 C CA . ALA A 1 638 ? 15.100 0.894 -29.135 1.00 35.53 638 ALA A CA 1
ATOM 5191 C C . ALA A 1 638 ? 14.799 -0.623 -29.218 1.00 35.53 638 ALA A C 1
ATOM 5193 O O . ALA A 1 638 ? 14.865 -1.341 -28.223 1.00 35.53 638 ALA A O 1
ATOM 5194 N N . TYR A 1 639 ? 14.426 -1.122 -30.402 1.00 39.72 639 TYR A N 1
ATOM 5195 C CA . TYR A 1 639 ? 14.043 -2.512 -30.636 1.00 39.72 639 TYR A CA 1
ATOM 5196 C C . TYR A 1 639 ? 15.209 -3.257 -31.283 1.00 39.72 639 TYR A C 1
ATOM 5198 O O . TYR A 1 639 ? 15.283 -3.383 -32.504 1.00 39.72 639 TYR A O 1
ATOM 5206 N N . LEU A 1 640 ? 16.114 -3.760 -30.449 1.00 32.78 640 LEU A N 1
ATOM 5207 C CA . LEU A 1 640 ? 17.133 -4.722 -30.848 1.00 32.78 640 LEU A CA 1
ATOM 5208 C C . LEU A 1 640 ? 16.674 -6.112 -30.409 1.00 32.78 640 LEU A C 1
ATOM 5210 O O . LEU A 1 640 ? 16.360 -6.326 -29.239 1.00 32.78 640 LEU A O 1
ATOM 5214 N N . SER A 1 641 ? 16.595 -7.054 -31.348 1.00 33.53 641 SER A N 1
ATOM 5215 C CA . SER A 1 641 ? 16.600 -8.474 -31.003 1.00 33.53 641 SER A CA 1
ATOM 5216 C C . SER A 1 641 ? 18.043 -8.890 -30.758 1.00 33.53 641 SER A C 1
ATOM 5218 O O . SER A 1 641 ? 18.898 -8.645 -31.607 1.00 33.53 641 SER A O 1
ATOM 5220 N N . VAL A 1 642 ? 18.292 -9.520 -29.616 1.00 30.78 642 VAL A N 1
ATOM 5221 C CA . VAL A 1 642 ? 19.541 -10.229 -29.347 1.00 30.78 642 VAL A CA 1
ATOM 5222 C C . VAL A 1 642 ? 19.420 -11.590 -30.031 1.00 30.78 642 VAL A C 1
ATOM 5224 O O . VAL A 1 642 ? 18.543 -12.374 -29.666 1.00 30.78 642 VAL A O 1
ATOM 5227 N N . ASP A 1 643 ? 20.224 -11.835 -31.066 1.00 35.25 643 ASP A N 1
ATOM 5228 C CA . ASP A 1 643 ? 20.386 -13.187 -31.614 1.00 35.25 643 ASP A CA 1
ATOM 5229 C C . ASP A 1 643 ? 21.286 -14.023 -30.688 1.00 35.25 643 ASP A C 1
ATOM 5231 O O . ASP A 1 643 ? 21.938 -13.477 -29.795 1.00 35.25 643 ASP A O 1
ATOM 5235 N N . LYS A 1 644 ? 21.323 -15.348 -30.890 1.00 36.97 644 LYS A N 1
ATOM 5236 C CA . LYS A 1 644 ? 22.022 -16.321 -30.017 1.00 36.97 644 LYS A CA 1
ATOM 5237 C C . LYS A 1 644 ? 23.504 -16.006 -29.738 1.00 36.97 644 LYS A C 1
ATOM 5239 O O . LYS A 1 644 ? 24.028 -16.497 -28.744 1.00 36.97 644 LYS A O 1
ATOM 5244 N N . ASP A 1 645 ? 24.113 -15.130 -30.535 1.00 29.67 645 ASP A N 1
ATOM 5245 C CA . ASP A 1 645 ? 25.533 -14.775 -30.468 1.00 29.67 645 ASP A CA 1
ATOM 5246 C C . ASP A 1 645 ? 25.782 -13.354 -29.913 1.00 29.67 645 ASP A C 1
ATOM 5248 O O . ASP A 1 645 ? 26.853 -12.784 -30.109 1.00 29.67 645 ASP A O 1
ATOM 5252 N N . ASN A 1 646 ? 24.799 -12.737 -29.241 1.00 31.09 646 ASN A N 1
ATOM 5253 C CA . ASN A 1 646 ? 24.914 -11.423 -28.579 1.00 31.09 646 ASN A CA 1
ATOM 5254 C C . ASN A 1 646 ? 25.323 -10.230 -29.475 1.00 31.09 646 ASN A C 1
ATOM 5256 O O . ASN A 1 646 ? 25.641 -9.156 -28.964 1.00 31.09 646 ASN A O 1
ATOM 5260 N N . THR A 1 647 ? 25.257 -10.351 -30.804 1.00 27.03 647 THR A N 1
ATOM 5261 C CA . THR A 1 647 ? 25.535 -9.233 -31.720 1.00 27.03 647 THR A CA 1
ATOM 5262 C C . THR A 1 647 ? 24.260 -8.509 -32.158 1.00 27.03 647 THR A C 1
ATOM 5264 O O . THR A 1 647 ? 23.243 -9.106 -32.510 1.00 27.03 647 THR A O 1
ATOM 5267 N N . ILE A 1 648 ? 24.321 -7.177 -32.122 1.00 30.50 648 ILE A N 1
ATOM 5268 C CA . ILE A 1 648 ? 23.228 -6.263 -32.459 1.00 30.50 648 ILE A CA 1
ATOM 5269 C C . ILE A 1 648 ? 23.274 -5.962 -33.965 1.00 30.50 648 ILE A C 1
ATOM 5271 O O . ILE A 1 648 ? 24.209 -5.309 -34.428 1.00 30.50 648 ILE A O 1
ATOM 5275 N N . LYS A 1 649 ? 22.254 -6.365 -34.741 1.00 28.55 649 LYS A N 1
ATOM 5276 C CA . LYS A 1 649 ? 22.060 -5.883 -36.126 1.00 28.55 649 LYS A CA 1
ATOM 5277 C C . LYS A 1 649 ? 20.624 -5.394 -36.390 1.00 28.55 649 LYS A C 1
ATOM 5279 O O . LYS A 1 649 ? 19.668 -6.042 -35.964 1.00 28.55 649 LYS A O 1
ATOM 5284 N N . PRO A 1 650 ? 20.436 -4.280 -37.127 1.00 30.61 650 PRO A N 1
ATOM 5285 C CA . PRO A 1 650 ? 19.116 -3.772 -37.491 1.00 30.61 650 PRO A CA 1
ATOM 5286 C C . PRO A 1 650 ? 18.481 -4.611 -38.614 1.00 30.61 650 PRO A C 1
ATOM 5288 O O . PRO A 1 650 ? 19.041 -4.743 -39.700 1.00 30.61 650 PRO A O 1
ATOM 5291 N N . ARG A 1 651 ? 17.266 -5.137 -38.404 1.00 32.97 651 ARG A N 1
ATOM 5292 C CA . ARG A 1 651 ? 16.426 -5.619 -39.517 1.00 32.97 651 ARG A CA 1
ATOM 5293 C C . ARG A 1 651 ? 15.771 -4.421 -40.205 1.00 32.97 651 ARG A C 1
ATOM 5295 O O . ARG A 1 651 ? 15.060 -3.653 -39.560 1.00 32.97 651 ARG A O 1
ATOM 5302 N N . ASN A 1 652 ? 15.969 -4.301 -41.519 1.00 36.72 652 ASN A N 1
ATOM 5303 C CA . ASN A 1 652 ? 15.344 -3.310 -42.404 1.00 36.72 652 ASN A CA 1
ATOM 5304 C C . ASN A 1 652 ? 13.804 -3.308 -42.266 1.00 36.72 652 ASN A C 1
ATOM 5306 O O . ASN A 1 652 ? 13.092 -4.057 -42.934 1.00 36.72 652 ASN A O 1
ATOM 5310 N N . GLY A 1 653 ? 13.281 -2.471 -41.365 1.00 40.66 653 GLY A N 1
ATOM 5311 C CA . GLY A 1 653 ? 11.899 -2.540 -40.879 1.00 40.66 653 GLY A CA 1
ATOM 5312 C C . GLY A 1 653 ? 10.836 -1.866 -41.752 1.00 40.66 653 GLY A C 1
ATOM 5313 O O . GLY A 1 653 ? 9.653 -2.117 -41.542 1.00 40.66 653 GLY A O 1
ATOM 5314 N N . PHE A 1 654 ? 11.203 -1.031 -42.728 1.00 37.38 654 PHE A N 1
ATOM 5315 C CA . PHE A 1 654 ? 10.223 -0.230 -43.481 1.00 37.38 654 PHE A CA 1
ATOM 5316 C C . PHE A 1 654 ? 9.592 -0.988 -44.666 1.00 37.38 654 PHE A C 1
ATOM 5318 O O . PHE A 1 654 ? 8.372 -0.989 -44.831 1.00 37.38 654 PHE A O 1
ATOM 5325 N N . LEU A 1 655 ? 10.397 -1.717 -45.448 1.00 36.09 655 LEU A N 1
ATOM 5326 C CA . LEU A 1 655 ? 9.923 -2.506 -46.599 1.00 36.09 655 LEU A CA 1
ATOM 5327 C C . LEU A 1 655 ? 9.158 -3.778 -46.191 1.00 36.09 655 LEU A C 1
ATOM 5329 O O . LEU A 1 655 ? 8.304 -4.247 -46.943 1.00 36.09 655 LEU A O 1
ATOM 5333 N N . ALA A 1 656 ? 9.402 -4.305 -44.987 1.00 39.44 656 ALA A N 1
ATOM 5334 C CA . ALA A 1 656 ? 8.689 -5.467 -44.457 1.00 39.44 656 ALA A CA 1
ATOM 5335 C C . ALA A 1 656 ? 7.230 -5.152 -44.063 1.00 39.44 656 ALA A C 1
ATOM 5337 O O . ALA A 1 656 ? 6.359 -5.997 -44.237 1.00 39.44 656 ALA A O 1
ATOM 5338 N N . ILE A 1 657 ? 6.939 -3.926 -43.601 1.00 37.09 657 ILE A N 1
ATOM 5339 C CA . ILE A 1 657 ? 5.587 -3.495 -43.185 1.00 37.09 657 ILE A CA 1
ATOM 5340 C C . ILE A 1 657 ? 4.664 -3.294 -44.394 1.00 37.09 657 ILE A C 1
ATOM 5342 O O . ILE A 1 657 ? 3.493 -3.660 -44.344 1.00 37.09 657 ILE A O 1
ATOM 5346 N N . LEU A 1 658 ? 5.181 -2.747 -45.499 1.00 38.41 658 LEU A N 1
ATOM 5347 C CA . LEU A 1 658 ? 4.405 -2.575 -46.736 1.00 38.41 658 LEU A CA 1
ATOM 5348 C C . LEU A 1 658 ? 4.169 -3.897 -47.480 1.00 38.41 658 LEU A C 1
ATOM 5350 O O . LEU A 1 658 ? 3.199 -4.013 -48.225 1.00 38.41 658 LEU A O 1
ATOM 5354 N N . ARG A 1 659 ? 5.027 -4.900 -47.259 1.00 37.06 659 ARG A N 1
ATOM 5355 C CA . ARG A 1 659 ? 4.868 -6.261 -47.798 1.00 37.06 659 ARG A CA 1
ATOM 5356 C C . ARG A 1 659 ? 4.036 -7.178 -46.893 1.00 37.06 659 ARG A C 1
ATOM 5358 O O . ARG A 1 659 ? 3.713 -8.294 -47.299 1.00 37.06 659 ARG A O 1
ATOM 5365 N N . ASP A 1 660 ? 3.644 -6.719 -45.704 1.00 40.41 660 ASP A N 1
ATOM 5366 C CA . ASP A 1 660 ? 2.789 -7.482 -44.800 1.00 40.41 660 ASP A CA 1
ATOM 5367 C C . ASP A 1 660 ? 1.342 -7.508 -45.328 1.00 40.41 660 ASP A C 1
ATOM 5369 O O . ASP A 1 660 ? 0.638 -6.492 -45.400 1.00 40.41 660 ASP A O 1
ATOM 5373 N N . LYS A 1 661 ? 0.872 -8.711 -45.680 1.00 37.84 661 LYS A N 1
ATOM 5374 C CA . LYS A 1 661 ? -0.496 -8.974 -46.159 1.00 37.84 661 LYS A CA 1
ATOM 5375 C C . LYS A 1 661 ? -1.576 -8.454 -45.189 1.00 37.84 661 LYS A C 1
ATOM 5377 O O . LYS A 1 661 ? -2.714 -8.239 -45.612 1.00 37.84 661 LYS A O 1
ATOM 5382 N N . ALA A 1 662 ? -1.262 -8.232 -43.910 1.00 39.31 662 ALA A N 1
ATOM 5383 C CA . ALA A 1 662 ? -2.178 -7.676 -42.917 1.00 39.31 662 ALA A CA 1
ATOM 5384 C C . ALA A 1 662 ? -2.428 -6.169 -43.091 1.00 39.31 662 ALA A C 1
ATOM 5386 O O . ALA A 1 662 ? -3.564 -5.729 -42.912 1.00 39.31 662 ALA A O 1
ATOM 5387 N N . VAL A 1 663 ? -1.420 -5.389 -43.492 1.00 41.53 663 VAL A N 1
ATOM 5388 C CA . VAL A 1 663 ? -1.560 -3.941 -43.729 1.00 41.53 663 VAL A CA 1
ATOM 5389 C C . VAL A 1 663 ? -2.437 -3.705 -44.957 1.00 41.53 663 VAL A C 1
ATOM 5391 O O . VAL A 1 663 ? -3.411 -2.961 -44.884 1.00 41.53 663 VAL A O 1
ATOM 5394 N N . SER A 1 664 ? -2.206 -4.455 -46.036 1.00 45.81 664 SER A N 1
ATOM 5395 C CA . SER A 1 664 ? -3.082 -4.482 -47.220 1.00 45.81 664 SER A CA 1
ATOM 5396 C C . SER A 1 664 ? -4.552 -4.780 -46.867 1.00 45.81 664 SER A C 1
ATOM 5398 O O . SER A 1 664 ? -5.459 -4.091 -47.339 1.00 45.81 664 SER A O 1
ATOM 5400 N N . LYS A 1 665 ? -4.807 -5.731 -45.954 1.00 43.53 665 LYS A N 1
ATOM 5401 C CA . LYS A 1 665 ? -6.163 -6.037 -45.460 1.00 43.53 665 LYS A CA 1
ATOM 5402 C C . LYS A 1 665 ? -6.784 -4.900 -44.639 1.00 43.53 665 LYS A C 1
ATOM 5404 O O . LYS A 1 665 ? -7.975 -4.655 -44.799 1.00 43.53 665 LYS A O 1
ATOM 5409 N N . ILE A 1 666 ? -6.009 -4.180 -43.822 1.00 45.06 666 ILE A N 1
ATOM 5410 C CA . ILE A 1 666 ? -6.480 -3.000 -43.066 1.00 45.06 666 ILE A CA 1
ATOM 5411 C C . ILE A 1 666 ? -6.893 -1.876 -44.025 1.00 45.06 666 ILE A C 1
ATOM 5413 O O . ILE A 1 666 ? -7.964 -1.294 -43.862 1.00 45.06 666 ILE A O 1
ATOM 5417 N N . PHE A 1 667 ? -6.099 -1.618 -45.068 1.00 48.66 667 PHE A N 1
ATOM 5418 C CA . PHE A 1 667 ? -6.426 -0.625 -46.096 1.00 48.66 667 PHE A CA 1
ATOM 5419 C C . PHE A 1 667 ? -7.683 -1.002 -46.896 1.00 48.66 667 PHE A C 1
ATOM 5421 O O . PHE A 1 667 ? -8.520 -0.140 -47.170 1.00 48.66 667 PHE A O 1
ATOM 5428 N N . LYS A 1 668 ? -7.858 -2.291 -47.221 1.00 47.62 668 LYS A N 1
ATOM 5429 C CA . LYS A 1 668 ? -9.068 -2.815 -47.882 1.00 47.62 668 LYS A CA 1
ATOM 5430 C C . LYS A 1 668 ? -10.308 -2.699 -46.982 1.00 47.62 668 LYS A C 1
ATOM 5432 O O . LYS A 1 668 ? -11.374 -2.319 -47.454 1.00 47.62 668 LYS A O 1
ATOM 5437 N N . TRP A 1 669 ? -10.154 -2.961 -45.684 1.00 51.41 669 TRP A N 1
ATOM 5438 C CA . TRP A 1 669 ? -11.227 -2.929 -44.685 1.00 51.41 669 TRP A CA 1
ATOM 5439 C C . TRP A 1 669 ? -11.681 -1.506 -44.325 1.00 51.41 669 TRP A C 1
ATOM 5441 O O . TRP A 1 669 ? -12.877 -1.230 -44.319 1.00 51.41 669 TRP A O 1
ATOM 5451 N N . LEU A 1 670 ? -10.755 -0.558 -44.137 1.00 50.56 670 LEU A N 1
ATOM 5452 C CA . LEU A 1 670 ? -11.091 0.858 -43.912 1.00 50.56 670 LEU A CA 1
ATOM 5453 C C . LEU A 1 670 ? -11.833 1.487 -45.107 1.00 50.56 670 LEU A C 1
ATOM 5455 O O . LEU A 1 670 ? -12.610 2.425 -44.931 1.00 50.56 670 LEU A O 1
ATOM 5459 N N . ARG A 1 671 ? -11.622 0.951 -46.318 1.00 51.28 671 ARG A N 1
ATOM 5460 C CA . ARG A 1 671 ? -12.376 1.314 -47.528 1.00 51.28 671 ARG A CA 1
ATOM 5461 C C . ARG A 1 671 ? -13.806 0.763 -47.520 1.00 51.28 671 ARG A C 1
ATOM 5463 O O . ARG A 1 671 ? -14.698 1.468 -47.976 1.00 51.28 671 ARG A O 1
ATOM 5470 N N . LEU A 1 672 ? -14.011 -0.452 -47.003 1.00 46.06 672 LEU A N 1
ATOM 5471 C CA . LEU A 1 672 ? -15.317 -1.126 -46.944 1.00 46.06 672 LEU A CA 1
ATOM 5472 C C . LEU A 1 672 ? -16.287 -0.479 -45.939 1.00 46.06 672 LEU A C 1
ATOM 5474 O O . LEU A 1 672 ? -17.484 -0.470 -46.187 1.00 46.06 672 LEU A O 1
ATOM 5478 N N . TYR A 1 673 ? -15.786 0.112 -44.850 1.00 50.97 673 TYR A N 1
ATOM 5479 C CA . TYR A 1 673 ? -16.612 0.738 -43.800 1.00 50.97 673 TYR A CA 1
ATOM 5480 C C . TYR A 1 673 ? -16.756 2.268 -43.932 1.00 50.97 673 TYR A C 1
ATOM 5482 O O . TYR A 1 673 ? -17.029 2.955 -42.953 1.00 50.97 673 TYR A O 1
ATOM 5490 N N . GLY A 1 674 ? -16.522 2.839 -45.120 1.00 42.06 674 GLY A N 1
ATOM 5491 C CA . GLY A 1 674 ? -16.739 4.274 -45.369 1.00 42.06 674 GLY A CA 1
ATOM 5492 C C . GLY A 1 674 ? -15.753 5.229 -44.674 1.00 42.06 674 GLY A C 1
ATOM 5493 O O . GLY A 1 674 ? -15.856 6.443 -44.828 1.00 42.06 674 GLY A O 1
ATOM 5494 N N . LEU A 1 675 ? -14.728 4.721 -43.983 1.00 51.78 675 LEU A N 1
ATOM 5495 C CA . LEU A 1 675 ? -13.715 5.505 -43.258 1.00 51.78 675 LEU A CA 1
ATOM 5496 C C . LEU A 1 675 ? -12.615 6.061 -44.189 1.00 51.78 675 LEU A C 1
ATOM 5498 O O . LEU A 1 675 ? -11.432 6.110 -43.833 1.00 51.78 675 LEU A O 1
ATOM 5502 N N . LYS A 1 676 ? -12.988 6.525 -45.392 1.00 46.78 676 LYS A N 1
ATOM 5503 C CA . LYS A 1 676 ? -12.060 7.091 -46.394 1.00 46.78 676 LYS A CA 1
ATOM 5504 C C . LYS A 1 676 ? -11.252 8.272 -45.842 1.00 46.78 676 LYS A C 1
ATOM 5506 O O . LYS A 1 676 ? -10.081 8.415 -46.174 1.00 46.78 676 LYS A O 1
ATOM 5511 N N . PHE A 1 677 ? -11.824 9.071 -44.945 1.00 46.53 677 PHE A N 1
ATOM 5512 C CA . PHE A 1 677 ? -11.124 10.201 -44.328 1.00 46.53 677 PHE A CA 1
ATOM 5513 C C . PHE A 1 677 ? -10.008 9.768 -43.357 1.00 46.53 677 PHE A C 1
ATOM 5515 O O . PHE A 1 677 ? -8.956 10.405 -43.287 1.00 46.53 677 PHE A O 1
ATOM 5522 N N . VAL A 1 678 ? -10.191 8.640 -42.658 1.00 45.38 678 VAL A N 1
ATOM 5523 C CA . VAL A 1 678 ? -9.167 8.042 -41.782 1.00 45.38 678 VAL A CA 1
ATOM 5524 C C . VAL A 1 678 ? -8.015 7.495 -42.617 1.00 45.38 678 VAL A C 1
ATOM 5526 O O . VAL A 1 678 ? -6.858 7.699 -42.264 1.00 45.38 678 VAL A O 1
ATOM 5529 N N . LEU A 1 679 ? -8.317 6.889 -43.769 1.00 45.69 679 LEU A N 1
ATOM 5530 C CA . LEU A 1 679 ? -7.310 6.480 -44.747 1.00 45.69 679 LEU A CA 1
ATOM 5531 C C . LEU A 1 679 ? -6.513 7.666 -45.277 1.00 45.69 679 LEU A C 1
ATOM 5533 O O . LEU A 1 679 ? -5.295 7.591 -45.291 1.00 45.69 679 LEU A O 1
ATOM 5537 N N . VAL A 1 680 ? -7.168 8.767 -45.648 1.00 48.22 680 VAL A N 1
ATOM 5538 C CA . VAL A 1 680 ? -6.486 9.976 -46.134 1.00 48.22 680 VAL A CA 1
ATOM 5539 C C . VAL A 1 680 ? -5.619 10.601 -45.041 1.00 48.22 680 VAL A C 1
ATOM 5541 O O . VAL A 1 680 ? -4.497 11.005 -45.322 1.00 48.22 680 VAL A O 1
ATOM 5544 N N . ARG A 1 681 ? -6.059 10.628 -43.776 1.00 47.41 681 ARG A N 1
ATOM 5545 C CA . ARG A 1 681 ? -5.247 11.175 -42.673 1.00 47.41 681 ARG A CA 1
ATOM 5546 C C . ARG A 1 681 ? -4.115 10.255 -42.220 1.00 47.41 681 ARG A C 1
ATOM 5548 O O . ARG A 1 681 ? -3.030 10.764 -41.964 1.00 47.41 681 ARG A O 1
ATOM 5555 N N . ILE A 1 682 ? -4.320 8.937 -42.169 1.00 44.41 682 ILE A N 1
ATOM 5556 C CA . ILE A 1 682 ? -3.243 7.963 -41.920 1.00 44.41 682 ILE A CA 1
ATOM 5557 C C . ILE A 1 682 ? -2.260 7.975 -43.090 1.00 44.41 682 ILE A C 1
ATOM 5559 O O . ILE A 1 682 ? -1.062 7.995 -42.857 1.00 44.41 682 ILE A O 1
ATOM 5563 N N . TRP A 1 683 ? -2.732 8.035 -44.335 1.00 43.25 683 TRP A N 1
ATOM 5564 C CA . TRP A 1 683 ? -1.887 8.128 -45.527 1.00 43.25 683 TRP A CA 1
ATOM 5565 C C . TRP A 1 683 ? -1.121 9.449 -45.583 1.00 43.25 683 TRP A C 1
ATOM 5567 O O . TRP A 1 683 ? 0.066 9.433 -45.870 1.00 43.25 683 TRP A O 1
ATOM 5577 N N . ASN A 1 684 ? -1.730 10.575 -45.205 1.00 44.69 684 ASN A N 1
ATOM 5578 C CA . ASN A 1 684 ? -1.040 11.862 -45.080 1.00 44.69 684 ASN A CA 1
ATOM 5579 C C . ASN A 1 684 ? -0.047 11.872 -43.908 1.00 44.69 684 ASN A C 1
ATOM 5581 O O . ASN A 1 684 ? 1.025 12.456 -44.026 1.00 44.69 684 ASN A O 1
ATOM 5585 N N . PHE A 1 685 ? -0.349 11.195 -42.797 1.00 43.38 685 PHE A N 1
ATOM 5586 C CA . PHE A 1 685 ? 0.590 10.991 -41.690 1.00 43.38 685 PHE A CA 1
ATOM 5587 C C . PHE A 1 685 ? 1.768 10.097 -42.112 1.00 43.38 685 PHE A C 1
ATOM 5589 O O . PHE A 1 685 ? 2.919 10.431 -41.839 1.00 43.38 685 PHE A O 1
ATOM 5596 N N . VAL A 1 686 ? 1.494 9.015 -42.847 1.00 40.69 686 VAL A N 1
ATOM 5597 C CA . VAL A 1 686 ? 2.482 8.082 -43.405 1.00 40.69 686 VAL A CA 1
ATOM 5598 C C . VAL A 1 686 ? 3.309 8.743 -44.504 1.00 40.69 686 VAL A C 1
ATOM 5600 O O . VAL A 1 686 ? 4.509 8.535 -44.515 1.00 40.69 686 VAL A O 1
ATOM 5603 N N . LEU A 1 687 ? 2.743 9.582 -45.376 1.00 41.19 687 LEU A N 1
ATOM 5604 C CA . LEU A 1 687 ? 3.473 10.354 -46.393 1.00 41.19 687 LEU A CA 1
ATOM 5605 C C . LEU A 1 687 ? 4.363 11.429 -45.759 1.00 41.19 687 LEU A C 1
ATOM 5607 O O . LEU A 1 687 ? 5.526 11.555 -46.137 1.00 41.19 687 LEU A O 1
ATOM 5611 N N . ARG A 1 688 ? 3.864 12.134 -44.732 1.00 42.47 688 ARG A N 1
ATOM 5612 C CA . ARG A 1 688 ? 4.670 13.074 -43.929 1.00 42.47 688 ARG A CA 1
ATOM 5613 C C . ARG A 1 688 ? 5.851 12.381 -43.243 1.00 42.47 688 ARG A C 1
ATOM 5615 O O . ARG A 1 688 ? 6.907 12.988 -43.112 1.00 42.47 688 ARG A O 1
ATOM 5622 N N . HIS A 1 689 ? 5.703 11.113 -42.852 1.00 42.75 689 HIS A N 1
ATOM 5623 C CA . HIS A 1 689 ? 6.788 10.318 -42.266 1.00 42.75 689 HIS A CA 1
ATOM 5624 C C . HIS A 1 689 ? 7.614 9.537 -43.301 1.00 42.75 689 HIS A C 1
ATOM 5626 O O . HIS A 1 689 ? 8.773 9.255 -43.038 1.00 42.75 689 HIS A O 1
ATOM 5632 N N . LYS A 1 690 ? 7.092 9.250 -44.500 1.00 36.44 690 LYS A N 1
ATOM 5633 C CA . LYS A 1 690 ? 7.818 8.634 -45.624 1.00 36.44 690 LYS A CA 1
ATOM 5634 C C . LYS A 1 690 ? 8.901 9.576 -46.143 1.00 36.44 690 LYS A C 1
ATOM 5636 O O . LYS A 1 690 ? 10.018 9.127 -46.361 1.00 36.44 690 LYS A O 1
ATOM 5641 N N . ASN A 1 691 ? 8.613 10.876 -46.225 1.00 37.41 691 ASN A N 1
ATOM 5642 C CA . ASN A 1 691 ? 9.628 11.888 -46.544 1.00 37.41 691 ASN A CA 1
ATOM 5643 C C . ASN A 1 691 ? 10.662 12.054 -45.414 1.00 37.41 691 ASN A C 1
ATOM 5645 O O . ASN A 1 691 ? 11.815 12.368 -45.676 1.00 37.41 691 ASN A O 1
ATOM 5649 N N . LYS A 1 692 ? 10.279 11.763 -44.163 1.00 38.41 692 LYS A N 1
ATOM 5650 C CA . LYS A 1 692 ? 11.177 11.773 -42.994 1.00 38.41 692 LYS A CA 1
ATOM 5651 C C . LYS A 1 692 ? 12.050 10.510 -42.883 1.00 38.41 692 LYS A C 1
ATOM 5653 O O . LYS A 1 692 ? 13.150 10.582 -42.353 1.00 38.41 692 LYS A O 1
ATOM 5658 N N . ILE A 1 693 ? 11.565 9.367 -43.380 1.00 34.41 693 ILE A N 1
ATOM 5659 C CA . ILE A 1 693 ? 12.234 8.054 -43.320 1.00 34.41 693 ILE A CA 1
ATOM 5660 C C . ILE A 1 693 ? 13.114 7.809 -44.557 1.00 34.41 693 ILE A C 1
ATOM 5662 O O . ILE A 1 693 ? 14.209 7.275 -44.409 1.00 34.41 693 ILE A O 1
ATOM 5666 N N . ASN A 1 694 ? 12.701 8.242 -45.755 1.00 31.19 694 ASN A N 1
ATOM 5667 C CA . ASN A 1 694 ? 13.546 8.143 -46.953 1.00 31.19 694 ASN A CA 1
ATOM 5668 C C . ASN A 1 694 ? 14.771 9.072 -46.890 1.00 31.19 694 ASN A C 1
ATOM 5670 O O . ASN A 1 694 ? 15.798 8.731 -47.461 1.00 31.19 694 ASN A O 1
ATOM 5674 N N . ASN A 1 695 ? 14.705 10.169 -46.129 1.00 34.47 695 ASN A N 1
ATOM 5675 C CA . ASN A 1 695 ? 15.854 11.047 -45.874 1.00 34.47 695 ASN A CA 1
ATOM 5676 C C . ASN A 1 695 ? 16.757 10.573 -44.715 1.00 34.47 695 ASN A C 1
ATOM 5678 O O . ASN A 1 695 ? 17.716 11.256 -44.380 1.00 34.47 695 ASN A O 1
ATOM 5682 N N . GLN A 1 696 ? 16.469 9.425 -44.084 1.00 35.12 696 GLN A N 1
ATOM 5683 C CA . GLN A 1 696 ? 17.311 8.843 -43.024 1.00 35.12 696 GLN A CA 1
ATOM 5684 C C . GLN A 1 696 ? 18.187 7.676 -43.494 1.00 35.12 696 GLN A C 1
ATOM 5686 O O . GLN A 1 696 ? 18.931 7.109 -42.693 1.00 35.12 696 GLN A O 1
ATOM 5691 N N . ILE A 1 697 ? 18.129 7.319 -44.776 1.00 33.00 697 ILE A N 1
ATOM 5692 C CA . ILE A 1 697 ? 19.068 6.375 -45.376 1.00 33.00 697 ILE A CA 1
ATOM 5693 C C . ILE A 1 697 ? 20.000 7.205 -46.255 1.00 33.00 697 ILE A C 1
ATOM 5695 O O . ILE A 1 697 ? 19.627 7.615 -47.345 1.00 33.00 697 ILE A O 1
ATOM 5699 N N . MET A 1 698 ? 21.206 7.424 -45.727 1.00 31.31 698 MET A N 1
ATOM 5700 C CA . MET A 1 698 ? 22.328 8.199 -46.271 1.00 31.31 698 MET A CA 1
ATOM 5701 C C . MET A 1 698 ? 22.319 9.711 -45.982 1.00 31.31 698 MET A C 1
ATOM 5703 O O . MET A 1 698 ? 21.562 10.472 -46.574 1.00 31.31 698 MET A O 1
ATOM 5707 N N . LYS A 1 699 ? 23.318 10.102 -45.171 1.00 28.94 699 LYS A N 1
ATOM 5708 C CA . LYS A 1 699 ? 23.791 11.444 -44.766 1.00 28.94 699 LYS A CA 1
ATOM 5709 C C . LYS A 1 699 ? 23.245 11.951 -43.424 1.00 28.94 699 LYS A C 1
ATOM 5711 O O . LYS A 1 699 ? 22.046 11.942 -43.172 1.00 28.94 699 LYS A O 1
ATOM 5716 N N . ALA A 1 700 ? 24.173 12.346 -42.544 1.00 32.59 700 ALA A N 1
ATOM 5717 C CA . ALA A 1 700 ? 23.889 13.006 -41.276 1.00 32.59 700 ALA A CA 1
ATOM 5718 C C . ALA A 1 700 ? 22.962 14.204 -41.530 1.00 32.59 700 ALA A C 1
ATOM 5720 O O . ALA A 1 700 ? 23.286 15.076 -42.334 1.00 32.59 700 ALA A O 1
ATOM 5721 N N . SER A 1 701 ? 21.790 14.207 -40.895 1.00 35.41 701 SER A N 1
ATOM 5722 C CA . SER A 1 701 ? 20.914 15.377 -40.921 1.00 35.41 701 SER A CA 1
ATOM 5723 C C . SER A 1 701 ? 21.550 16.450 -40.036 1.00 35.41 701 SER A C 1
ATOM 5725 O O . SER A 1 701 ? 21.967 16.105 -38.928 1.00 35.41 701 SER A O 1
ATOM 5727 N N . PRO A 1 702 ? 21.620 17.716 -40.477 1.00 43.59 702 PRO A N 1
ATOM 5728 C CA . PRO A 1 702 ? 22.053 18.807 -39.613 1.00 43.59 702 PRO A CA 1
ATOM 5729 C C . PRO A 1 702 ? 21.157 18.872 -38.369 1.00 43.59 702 PRO A C 1
ATOM 5731 O O . PRO A 1 702 ? 19.957 18.577 -38.454 1.00 43.59 702 PRO A O 1
ATOM 5734 N N . SER A 1 703 ? 21.762 19.201 -37.223 1.00 53.31 703 SER A N 1
ATOM 5735 C CA . SER A 1 703 ? 21.041 19.491 -35.978 1.00 53.31 703 SER A CA 1
ATOM 5736 C C . SER A 1 703 ? 19.979 20.564 -36.238 1.00 53.31 703 SER A C 1
ATOM 5738 O O . SER A 1 703 ? 20.222 21.500 -37.001 1.00 53.31 703 SER A O 1
ATOM 5740 N N . LYS A 1 704 ? 18.789 20.430 -35.646 1.00 70.31 704 LYS A N 1
ATOM 5741 C CA . LYS A 1 704 ? 17.730 21.450 -35.722 1.00 70.31 704 LYS A CA 1
ATOM 5742 C C . LYS A 1 704 ? 18.007 22.625 -34.790 1.00 70.31 704 LYS A C 1
ATOM 5744 O O . LYS A 1 704 ? 17.408 23.678 -34.973 1.00 70.31 704 LYS A O 1
ATOM 5749 N N . VAL A 1 705 ? 18.881 22.438 -33.803 1.00 82.88 705 VAL A N 1
ATOM 5750 C CA . VAL A 1 705 ? 19.446 23.510 -32.983 1.00 82.88 705 VAL A CA 1
ATOM 5751 C C . VAL A 1 705 ? 20.775 23.912 -33.612 1.00 82.88 705 VAL A C 1
ATOM 5753 O O . VAL A 1 705 ? 21.637 23.064 -33.833 1.00 82.88 705 VAL A O 1
ATOM 5756 N N . MET A 1 706 ? 20.945 25.194 -33.919 1.00 83.00 706 MET A N 1
ATOM 5757 C CA . MET A 1 706 ? 22.153 25.705 -34.568 1.00 83.00 706 MET A CA 1
ATOM 5758 C C . MET A 1 706 ? 22.838 26.740 -33.681 1.00 83.00 706 MET A C 1
ATOM 5760 O O . MET A 1 706 ? 22.174 27.544 -33.034 1.00 83.00 706 MET A O 1
ATOM 5764 N N . ILE A 1 707 ? 24.172 26.737 -33.683 1.00 89.31 707 ILE A N 1
ATOM 5765 C CA . ILE A 1 707 ? 24.980 27.809 -33.094 1.00 89.31 707 ILE A CA 1
ATOM 5766 C C . ILE A 1 707 ? 25.312 28.777 -34.228 1.00 89.31 707 ILE A C 1
ATOM 5768 O O . ILE A 1 707 ? 26.070 28.443 -35.143 1.00 89.31 707 ILE A O 1
ATOM 5772 N N . LYS A 1 708 ? 24.703 29.961 -34.209 1.00 88.00 708 LYS A N 1
ATOM 5773 C CA . LYS A 1 708 ? 24.900 30.968 -35.255 1.00 88.00 708 LYS A CA 1
ATOM 5774 C C . LYS A 1 708 ? 26.339 31.486 -35.208 1.00 88.00 708 LYS A C 1
ATOM 5776 O O . LYS A 1 708 ? 26.839 31.839 -34.147 1.00 88.00 708 LYS A O 1
ATOM 5781 N N . GLY A 1 709 ? 27.006 31.521 -36.362 1.00 84.31 709 GLY A N 1
ATOM 5782 C CA . GLY A 1 709 ? 28.406 31.942 -36.464 1.00 84.31 709 GLY A CA 1
ATOM 5783 C C . GLY A 1 709 ? 29.434 30.878 -36.062 1.00 84.31 709 GLY A C 1
ATOM 5784 O O . GLY A 1 709 ? 30.617 31.199 -35.982 1.00 84.31 709 GLY A O 1
ATOM 5785 N N . ALA A 1 710 ? 29.024 29.622 -35.837 1.00 85.12 710 ALA A N 1
ATOM 5786 C CA . ALA A 1 710 ? 29.949 28.516 -35.560 1.00 85.12 710 ALA A CA 1
ATOM 5787 C C . ALA A 1 710 ? 30.951 28.249 -36.698 1.00 85.12 710 ALA A C 1
ATOM 5789 O O . ALA A 1 710 ? 32.040 27.743 -36.455 1.00 85.12 710 ALA A O 1
ATOM 5790 N N . ASP A 1 711 ? 30.609 28.621 -37.927 1.00 83.56 711 ASP A N 1
ATOM 5791 C CA . ASP A 1 711 ? 31.452 28.547 -39.120 1.00 83.56 711 ASP A CA 1
ATOM 5792 C C . ASP A 1 711 ? 32.547 29.627 -39.174 1.00 83.56 711 ASP A C 1
ATOM 5794 O O . ASP A 1 711 ? 33.534 29.462 -39.891 1.00 83.56 711 ASP A O 1
ATOM 5798 N N . LYS A 1 712 ? 32.421 30.710 -38.393 1.00 85.19 712 LYS A N 1
ATOM 5799 C CA . LYS A 1 712 ? 33.402 31.810 -38.361 1.00 85.19 712 LYS A CA 1
ATOM 5800 C C . LYS A 1 712 ? 34.726 31.421 -37.693 1.00 85.19 712 LYS A C 1
ATOM 5802 O O . LYS A 1 712 ? 35.731 32.101 -37.898 1.00 85.19 712 LYS A O 1
ATOM 5807 N N . TYR A 1 713 ? 34.743 30.361 -36.883 1.00 86.75 713 TYR A N 1
ATOM 5808 C CA . TYR A 1 713 ? 35.892 29.989 -36.059 1.00 86.75 713 TYR A CA 1
ATOM 5809 C C . TYR A 1 713 ? 36.195 28.493 -36.159 1.00 86.75 713 TYR A C 1
ATOM 5811 O O . TYR A 1 713 ? 35.311 27.657 -36.024 1.00 86.75 713 TYR A O 1
ATOM 5819 N N . SER A 1 714 ? 37.473 28.140 -36.321 1.00 83.62 714 SER A N 1
ATOM 5820 C CA . SER A 1 714 ? 37.930 26.747 -36.202 1.00 83.62 714 SER A CA 1
ATOM 5821 C C . SER A 1 714 ? 37.971 26.251 -34.749 1.00 83.62 714 SER A C 1
ATOM 5823 O O . SER A 1 714 ? 37.908 25.048 -34.499 1.00 83.62 714 SER A O 1
ATOM 5825 N N . GLU A 1 715 ? 38.089 27.177 -33.795 1.00 92.81 715 GLU A N 1
ATOM 5826 C CA . GLU A 1 715 ? 38.112 26.955 -32.349 1.00 92.81 715 GLU A CA 1
ATOM 5827 C C . GLU A 1 715 ? 37.693 28.249 -31.641 1.00 92.81 715 GLU A C 1
ATOM 5829 O O . GLU A 1 715 ? 38.073 29.343 -32.080 1.00 92.81 715 GLU A O 1
ATOM 5834 N N . ILE A 1 716 ? 36.911 28.119 -30.568 1.00 96.19 716 ILE A N 1
ATOM 5835 C CA . ILE A 1 716 ? 36.417 29.238 -29.757 1.00 96.19 716 ILE A CA 1
ATOM 5836 C C . ILE A 1 716 ? 36.898 29.109 -28.312 1.00 96.19 716 ILE A C 1
ATOM 5838 O O . ILE A 1 716 ? 37.064 28.002 -27.791 1.00 96.19 716 ILE A O 1
ATOM 5842 N N . ASP A 1 717 ? 37.058 30.244 -27.642 1.00 96.88 717 ASP A N 1
ATOM 5843 C CA . ASP A 1 717 ? 37.495 30.286 -26.250 1.00 96.88 717 ASP A CA 1
ATOM 5844 C C . ASP A 1 717 ? 36.382 29.840 -25.297 1.00 96.88 717 ASP A C 1
ATOM 5846 O O . ASP A 1 717 ? 36.645 29.082 -24.367 1.00 96.88 717 ASP A O 1
ATOM 5850 N N . VAL A 1 718 ? 35.131 30.244 -25.549 1.00 97.19 718 VAL A N 1
ATOM 5851 C CA . VAL A 1 718 ? 33.981 29.851 -24.719 1.00 97.19 718 VAL A CA 1
ATOM 5852 C C . VAL A 1 718 ? 32.670 29.817 -25.503 1.00 97.19 718 VAL A C 1
ATOM 5854 O O . VAL A 1 718 ? 32.383 30.704 -26.311 1.00 97.19 718 VAL A O 1
ATOM 5857 N N . LEU A 1 719 ? 31.840 28.810 -25.220 1.00 98.06 719 LEU A N 1
ATOM 5858 C CA . LEU A 1 719 ? 30.427 28.792 -25.602 1.00 98.06 719 LEU A CA 1
ATOM 5859 C C . LEU A 1 719 ? 29.565 29.248 -24.421 1.00 98.06 719 LEU A C 1
ATOM 5861 O O . LEU A 1 719 ? 29.566 28.609 -23.370 1.00 98.06 719 LEU A O 1
ATOM 5865 N N . LEU A 1 720 ? 28.803 30.323 -24.598 1.00 97.81 720 LEU A N 1
ATOM 5866 C CA . LEU A 1 720 ? 27.864 30.837 -23.605 1.00 97.81 720 LEU A CA 1
ATOM 5867 C C . LEU A 1 720 ? 26.457 30.301 -23.873 1.00 97.81 720 LEU A C 1
ATOM 5869 O O . LEU A 1 720 ? 25.955 30.386 -24.990 1.00 97.81 720 LEU A O 1
ATOM 5873 N N . VAL A 1 721 ? 25.801 29.765 -22.849 1.00 97.56 721 VAL A N 1
ATOM 5874 C CA . VAL A 1 721 ? 24.530 29.052 -22.978 1.00 97.56 721 VAL A CA 1
ATOM 5875 C C . VAL A 1 721 ? 23.479 29.595 -22.017 1.00 97.56 721 VAL A C 1
ATOM 5877 O O . VAL A 1 721 ? 23.709 29.699 -20.806 1.00 97.56 721 VAL A O 1
ATOM 5880 N N . LEU A 1 722 ? 22.280 29.845 -22.548 1.00 95.81 722 LEU A N 1
ATOM 5881 C CA . LEU A 1 722 ? 21.070 30.027 -21.750 1.00 95.81 722 LEU A CA 1
ATOM 5882 C C . LEU A 1 722 ? 20.081 28.885 -21.995 1.00 95.81 722 LEU A C 1
ATOM 5884 O O . LEU A 1 722 ? 19.688 28.623 -23.129 1.00 95.81 722 LEU A O 1
ATOM 5888 N N . CYS A 1 723 ? 19.647 28.242 -20.911 1.00 95.62 723 CYS A N 1
ATOM 5889 C CA . CYS A 1 723 ? 18.638 27.184 -20.928 1.00 95.62 723 CYS A CA 1
ATOM 5890 C C . CYS A 1 723 ? 17.228 27.720 -20.622 1.00 95.62 723 CYS A C 1
ATOM 5892 O O . CYS A 1 723 ? 17.104 28.703 -19.883 1.00 95.62 723 CYS A O 1
ATOM 5894 N N . PRO A 1 724 ? 16.166 27.044 -21.104 1.00 93.75 724 PRO A N 1
ATOM 5895 C CA . PRO A 1 724 ? 14.788 27.372 -20.756 1.00 93.75 724 PRO A CA 1
ATOM 5896 C C . PRO A 1 724 ? 14.462 27.088 -19.277 1.00 93.75 724 PRO A C 1
ATOM 5898 O O . PRO A 1 724 ? 15.064 26.192 -18.678 1.00 93.75 724 PRO A O 1
ATOM 5901 N N . PRO A 1 725 ? 13.476 27.795 -18.697 1.00 91.44 725 PRO A N 1
ATOM 5902 C CA . PRO A 1 725 ? 12.642 28.798 -19.349 1.00 91.44 725 PRO A CA 1
ATOM 5903 C C . PRO A 1 725 ? 13.260 30.203 -19.260 1.00 91.44 725 PRO A C 1
ATOM 5905 O O . PRO A 1 725 ? 13.818 30.602 -18.236 1.00 91.44 725 PRO A O 1
ATOM 5908 N N . TRP A 1 726 ? 13.101 30.965 -20.333 1.00 90.00 726 TRP A N 1
ATOM 5909 C CA . TRP A 1 726 ? 13.315 32.407 -20.430 1.00 90.00 726 TRP A CA 1
ATOM 5910 C C . TRP A 1 726 ? 12.218 33.008 -21.317 1.00 90.00 726 TRP A C 1
ATOM 5912 O O . TRP A 1 726 ? 11.492 32.274 -21.999 1.00 90.00 726 TRP A O 1
ATOM 5922 N N . ASP A 1 727 ? 12.089 34.332 -21.296 1.00 87.31 727 ASP A N 1
ATOM 5923 C CA . ASP A 1 727 ? 11.163 35.039 -22.174 1.00 87.31 727 ASP A CA 1
ATOM 5924 C C . ASP A 1 727 ? 11.450 34.706 -23.649 1.00 87.31 727 ASP A C 1
ATOM 5926 O O . ASP A 1 727 ? 12.601 34.547 -24.057 1.00 87.31 727 ASP A O 1
ATOM 5930 N N . ILE A 1 728 ? 10.390 34.521 -24.433 1.00 91.19 728 ILE A N 1
ATOM 5931 C CA . ILE A 1 728 ? 10.485 34.132 -25.847 1.00 91.19 728 ILE A CA 1
ATOM 5932 C C . ILE A 1 728 ? 10.428 35.330 -26.795 1.00 91.19 728 ILE A C 1
ATOM 5934 O O . ILE A 1 728 ? 10.672 35.154 -27.975 1.00 91.19 728 ILE A O 1
ATOM 5938 N N . SER A 1 729 ? 10.085 36.516 -26.296 1.00 87.38 729 SER A N 1
ATOM 5939 C CA . SER A 1 729 ? 9.976 37.755 -27.073 1.00 87.38 729 SER A CA 1
ATOM 5940 C C . SER A 1 729 ? 11.223 38.631 -26.975 1.00 87.38 729 SER A C 1
ATOM 5942 O O . SER A 1 729 ? 11.349 39.614 -27.702 1.00 87.38 729 SER A O 1
ATOM 5944 N N . MET A 1 730 ? 12.146 38.300 -26.065 1.00 86.44 730 MET A N 1
ATOM 5945 C CA . MET A 1 730 ? 13.330 39.108 -25.798 1.00 86.44 730 MET A CA 1
ATOM 5946 C C . MET A 1 730 ? 14.599 38.255 -25.707 1.00 86.44 730 MET A C 1
ATOM 5948 O O . MET A 1 730 ? 14.653 37.328 -24.890 1.00 86.44 730 MET A O 1
ATOM 5952 N N . PRO A 1 731 ? 15.655 38.594 -26.469 1.00 90.19 731 PRO A N 1
ATOM 5953 C CA . PRO A 1 731 ? 16.945 37.946 -26.317 1.00 90.19 731 PRO A CA 1
ATOM 5954 C C . PRO A 1 731 ? 17.551 38.255 -24.936 1.00 90.19 731 PRO A C 1
ATOM 5956 O O . PRO A 1 731 ? 17.383 39.355 -24.397 1.00 90.19 731 PRO A O 1
ATOM 5959 N N . PRO A 1 732 ? 18.263 37.297 -24.323 1.00 91.44 732 PRO A N 1
ATOM 5960 C CA . PRO A 1 732 ? 18.817 37.451 -22.987 1.00 91.44 732 PRO A CA 1
ATOM 5961 C C . PRO A 1 732 ? 19.988 38.434 -22.954 1.00 91.44 732 PRO A C 1
ATOM 5963 O O . PRO A 1 732 ? 21.128 38.113 -23.292 1.00 91.44 732 PRO A O 1
ATOM 5966 N N . LEU A 1 733 ? 19.698 39.631 -22.453 1.00 91.56 733 LEU A N 1
ATOM 5967 C CA . LEU A 1 733 ? 20.615 40.766 -22.423 1.00 91.56 733 LEU A CA 1
ATOM 5968 C C . LEU A 1 733 ? 21.944 40.475 -21.702 1.00 91.56 733 LEU A C 1
ATOM 5970 O O . LEU A 1 733 ? 23.004 40.852 -22.189 1.00 91.56 733 LEU A O 1
ATOM 5974 N N . GLY A 1 734 ? 21.910 39.764 -20.570 1.00 91.06 734 GLY A N 1
ATOM 5975 C CA . GLY A 1 734 ? 23.119 39.495 -19.783 1.00 91.06 734 GLY A CA 1
ATOM 5976 C C . GLY A 1 734 ? 24.169 38.680 -20.545 1.00 91.06 734 GLY A C 1
ATOM 5977 O O . GLY A 1 734 ? 25.349 39.008 -20.516 1.00 91.06 734 GLY A O 1
ATOM 5978 N N . ILE A 1 735 ? 23.755 37.645 -21.282 1.00 94.00 735 ILE A N 1
ATOM 5979 C CA . ILE A 1 735 ? 24.701 36.814 -22.041 1.00 94.00 735 ILE A CA 1
ATOM 5980 C C . ILE A 1 735 ? 25.199 37.530 -23.309 1.00 94.00 735 ILE A C 1
ATOM 5982 O O . ILE A 1 735 ? 26.319 37.280 -23.749 1.00 94.00 735 ILE A O 1
ATOM 5986 N N . ALA A 1 736 ? 24.391 38.450 -23.855 1.00 94.00 736 ALA A N 1
ATOM 5987 C CA . ALA A 1 736 ? 24.779 39.327 -24.956 1.00 94.00 736 ALA A CA 1
ATOM 5988 C C . ALA A 1 736 ? 25.889 40.306 -24.531 1.00 94.00 736 ALA A C 1
ATOM 5990 O O . ALA A 1 736 ? 26.896 40.416 -25.229 1.00 94.00 736 ALA A O 1
ATOM 5991 N N . TYR A 1 737 ? 25.767 40.933 -23.353 1.00 94.69 737 TYR A N 1
ATOM 5992 C CA . TYR A 1 737 ? 26.832 41.765 -22.773 1.00 94.69 737 TYR A CA 1
ATOM 5993 C C . TYR A 1 737 ? 28.118 40.977 -22.526 1.00 94.69 737 TYR A C 1
ATOM 5995 O O . TYR A 1 737 ? 29.192 41.423 -22.928 1.00 94.69 737 TYR A O 1
ATOM 6003 N N . LEU A 1 738 ? 28.017 39.779 -21.936 1.00 94.94 738 LEU A N 1
ATOM 6004 C CA . LEU A 1 738 ? 29.182 38.912 -21.733 1.00 94.94 738 LEU A CA 1
ATOM 6005 C C . LEU A 1 738 ? 29.873 38.576 -23.058 1.00 94.94 738 LEU A C 1
ATOM 6007 O O . LEU A 1 738 ? 31.098 38.635 -23.141 1.00 94.94 738 LEU A O 1
ATOM 6011 N N . SER A 1 739 ? 29.107 38.250 -24.103 1.00 95.44 739 SER A N 1
ATOM 6012 C CA . SER A 1 739 ? 29.686 37.947 -25.412 1.00 95.44 739 SER A CA 1
ATOM 6013 C C . SER A 1 739 ? 30.412 39.152 -26.012 1.00 95.44 739 SER A C 1
ATOM 6015 O O . SER A 1 739 ? 31.554 38.982 -26.450 1.00 95.44 739 SER A O 1
ATOM 6017 N N . THR A 1 740 ? 29.819 40.357 -25.988 1.00 94.81 740 THR A N 1
ATOM 6018 C CA . THR A 1 740 ? 30.506 41.568 -26.476 1.00 94.81 740 THR A CA 1
ATOM 6019 C C . THR A 1 740 ? 31.774 41.839 -25.682 1.00 94.81 740 THR A C 1
ATOM 6021 O O . THR A 1 740 ? 32.832 42.027 -26.277 1.00 94.81 740 THR A O 1
ATOM 6024 N N . TYR A 1 741 ? 31.684 41.826 -24.351 1.00 95.50 741 TYR A N 1
ATOM 6025 C CA . TYR A 1 741 ? 32.808 42.154 -23.479 1.00 95.50 741 TYR A CA 1
ATOM 6026 C C . TYR A 1 741 ? 34.023 41.265 -23.766 1.00 95.50 741 TYR A C 1
ATOM 6028 O O . TYR A 1 741 ? 35.137 41.752 -23.949 1.00 95.50 741 TYR A O 1
ATOM 6036 N N . LEU A 1 742 ? 33.806 39.950 -23.883 1.00 95.56 742 LEU A N 1
ATOM 6037 C CA . LEU A 1 742 ? 34.869 39.001 -24.216 1.00 95.56 742 LEU A CA 1
ATOM 6038 C C . LEU A 1 742 ? 35.484 39.277 -25.596 1.00 95.56 742 LEU A C 1
ATOM 6040 O O . LEU A 1 742 ? 36.701 39.183 -25.750 1.00 95.56 742 LEU A O 1
ATOM 6044 N N . LYS A 1 743 ? 34.665 39.641 -26.588 1.00 93.81 743 LYS A N 1
ATOM 6045 C CA . LYS A 1 743 ? 35.127 39.924 -27.955 1.00 93.81 743 LYS A CA 1
ATOM 6046 C C . LYS A 1 743 ? 35.959 41.194 -28.049 1.00 93.81 743 LYS A C 1
ATOM 6048 O O . LYS A 1 743 ? 36.979 41.183 -28.731 1.00 93.81 743 LYS A O 1
ATOM 6053 N N . GLU A 1 744 ? 35.581 42.259 -27.347 1.00 94.19 744 GLU A N 1
ATOM 6054 C CA . GLU A 1 744 ? 36.397 43.481 -27.283 1.00 94.19 744 GLU A CA 1
ATOM 6055 C C . GLU A 1 744 ? 37.753 43.242 -26.620 1.00 94.19 744 GLU A C 1
ATOM 6057 O O . GLU A 1 744 ? 38.751 43.858 -26.989 1.00 94.19 744 GLU A O 1
ATOM 6062 N N . LYS A 1 745 ? 37.818 42.283 -25.692 1.00 95.00 745 LYS A N 1
ATOM 6063 C CA . LYS A 1 745 ? 39.068 41.809 -25.088 1.00 95.00 745 LYS A CA 1
ATOM 6064 C C . LYS A 1 745 ? 39.842 40.819 -25.973 1.00 95.00 745 LYS A C 1
ATOM 6066 O O . LYS A 1 745 ? 40.860 40.282 -25.543 1.00 95.00 745 LYS A O 1
ATOM 6071 N N . GLY A 1 746 ? 39.381 40.574 -27.200 1.00 94.31 746 GLY A N 1
ATOM 6072 C CA . GLY A 1 746 ? 40.041 39.723 -28.192 1.00 94.31 746 GLY A CA 1
ATOM 6073 C C . GLY A 1 746 ? 39.746 38.224 -28.077 1.00 94.31 746 GLY A C 1
ATOM 6074 O O . GLY A 1 746 ? 40.365 37.441 -28.798 1.00 94.31 746 GLY A O 1
ATOM 6075 N N . LEU A 1 747 ? 38.817 37.802 -27.211 1.00 95.38 747 LEU A N 1
ATOM 6076 C CA . LEU A 1 747 ? 38.420 36.397 -27.070 1.00 95.38 747 LEU A CA 1
ATOM 6077 C C . LEU A 1 747 ? 37.297 36.024 -28.045 1.00 95.38 747 LEU A C 1
ATOM 6079 O O . LEU A 1 747 ? 36.381 36.798 -28.324 1.00 95.38 747 LEU A O 1
ATOM 6083 N N . LYS A 1 748 ? 37.325 34.786 -28.533 1.00 95.25 748 LYS A N 1
ATOM 6084 C CA . LYS A 1 748 ? 36.304 34.228 -29.425 1.00 95.25 748 LYS A CA 1
ATOM 6085 C C . LYS A 1 748 ? 35.190 33.607 -28.589 1.00 95.25 748 LYS A C 1
ATOM 6087 O O . LYS A 1 748 ? 35.351 32.510 -28.056 1.00 95.25 748 LYS A O 1
ATOM 6092 N N . SER A 1 749 ? 34.052 34.289 -28.495 1.00 95.12 749 SER A N 1
ATOM 6093 C CA . SER A 1 749 ? 32.856 33.778 -27.818 1.00 95.12 749 SER A CA 1
ATOM 6094 C C . SER A 1 749 ? 31.711 33.536 -28.804 1.00 95.12 749 SER A C 1
ATOM 6096 O O . SER A 1 749 ? 31.518 34.310 -29.742 1.00 95.12 749 SER A O 1
ATOM 6098 N N . LEU A 1 750 ? 30.944 32.466 -28.578 1.00 96.06 750 LEU A N 1
ATOM 6099 C CA . LEU A 1 750 ? 29.661 32.220 -29.244 1.00 96.06 750 LEU A CA 1
ATOM 6100 C C . LEU A 1 750 ? 28.548 32.087 -28.208 1.00 96.06 750 LEU A C 1
ATOM 6102 O O . LEU A 1 750 ? 28.803 31.704 -27.065 1.00 96.06 750 LEU A O 1
ATOM 6106 N N . VAL A 1 751 ? 27.312 32.357 -28.626 1.00 95.88 751 VAL A N 1
ATOM 6107 C CA . VAL A 1 751 ? 26.117 32.205 -27.790 1.00 95.88 751 VAL A CA 1
ATOM 6108 C C . VAL A 1 751 ? 25.209 31.120 -28.364 1.00 95.88 751 VAL A C 1
ATOM 6110 O O . VAL A 1 751 ? 24.979 31.056 -29.570 1.00 95.88 751 VAL A O 1
ATOM 6113 N N . LEU A 1 752 ? 24.664 30.282 -27.484 1.00 95.56 752 LEU A N 1
ATOM 6114 C CA . LEU A 1 752 ? 23.569 29.369 -27.780 1.00 95.56 752 LEU A CA 1
ATOM 6115 C C . LEU A 1 752 ? 22.394 29.643 -26.836 1.00 95.56 752 LEU A C 1
ATOM 6117 O O . LEU A 1 752 ? 22.398 29.244 -25.668 1.00 95.56 752 LE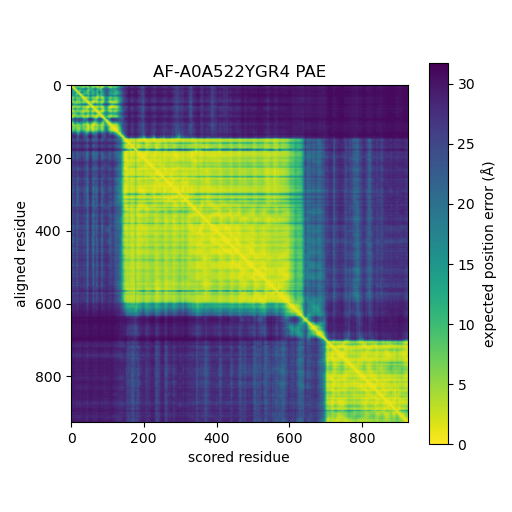U A O 1
ATOM 6121 N N . ASP A 1 753 ? 21.358 30.291 -27.366 1.00 95.00 753 ASP A N 1
ATOM 6122 C CA . ASP A 1 753 ? 20.075 30.416 -26.681 1.00 95.00 753 ASP A CA 1
ATOM 6123 C C . ASP A 1 753 ? 19.243 29.144 -26.921 1.00 95.00 753 ASP A C 1
ATOM 6125 O O . ASP A 1 753 ? 18.530 28.993 -27.920 1.00 95.00 753 ASP A O 1
ATOM 6129 N N . VAL A 1 754 ? 19.354 28.196 -25.988 1.00 95.19 754 VAL A N 1
ATOM 6130 C CA . VAL A 1 754 ? 18.582 26.946 -26.007 1.00 95.19 754 VAL A CA 1
ATOM 6131 C C . VAL A 1 754 ? 17.104 27.223 -25.748 1.00 95.19 754 VAL A C 1
ATOM 6133 O O . VAL A 1 754 ? 16.263 26.463 -26.222 1.00 95.19 754 VAL A O 1
ATOM 6136 N N . ASN A 1 755 ? 16.764 28.297 -25.030 1.00 94.56 755 ASN A N 1
ATOM 6137 C CA . ASN A 1 755 ? 15.382 28.649 -24.731 1.00 94.56 755 ASN A CA 1
ATOM 6138 C C . ASN A 1 755 ? 14.583 28.903 -26.014 1.00 94.56 755 ASN A C 1
ATOM 6140 O O . ASN A 1 755 ? 13.593 28.209 -26.266 1.00 94.56 755 ASN A O 1
ATOM 6144 N N . ILE A 1 756 ? 15.041 29.840 -26.846 1.00 93.25 756 ILE A N 1
ATOM 6145 C CA . ILE A 1 756 ? 14.337 30.182 -28.086 1.00 93.25 756 ILE A CA 1
ATOM 6146 C C . ILE A 1 756 ? 14.485 29.082 -29.142 1.00 93.25 756 ILE A C 1
ATOM 6148 O O . ILE A 1 756 ? 13.523 28.740 -29.835 1.00 93.25 756 ILE A O 1
ATOM 6152 N N . SER A 1 757 ? 15.660 28.443 -29.200 1.00 91.50 757 SER A N 1
ATOM 6153 C CA . SER A 1 757 ? 15.917 27.342 -30.129 1.00 91.50 757 SER A CA 1
ATOM 6154 C C . SER A 1 757 ? 14.964 26.182 -29.866 1.00 91.50 757 SER A C 1
ATOM 6156 O O . SER A 1 757 ? 14.300 25.712 -30.790 1.00 91.50 757 SER A O 1
ATOM 6158 N N . LEU A 1 758 ? 14.814 25.767 -28.603 1.00 92.12 758 LEU A N 1
ATOM 6159 C CA . LEU A 1 758 ? 13.902 24.692 -28.229 1.00 92.12 758 LEU A CA 1
ATOM 6160 C C . LEU A 1 758 ? 12.444 25.091 -28.491 1.00 92.12 758 LEU A C 1
ATOM 6162 O O . LEU A 1 758 ? 11.712 24.325 -29.115 1.00 92.12 758 LEU A O 1
ATOM 6166 N N . TYR A 1 759 ? 12.029 26.301 -28.105 1.00 91.81 759 TYR A N 1
ATOM 6167 C CA . TYR A 1 759 ? 10.672 26.802 -28.357 1.00 91.81 759 TYR A CA 1
ATOM 6168 C C . TYR A 1 759 ? 10.291 26.793 -29.852 1.00 91.81 759 TYR A C 1
ATOM 6170 O O . TYR A 1 759 ? 9.151 26.471 -30.223 1.00 91.81 759 TYR A O 1
ATOM 6178 N N . SER A 1 760 ? 11.253 27.104 -30.727 1.00 87.81 760 SER A N 1
ATOM 6179 C CA . SER A 1 760 ? 11.044 27.155 -32.176 1.00 87.81 760 SER A CA 1
ATOM 6180 C C . SER A 1 760 ? 10.836 25.770 -32.807 1.00 87.81 760 SER A C 1
ATOM 6182 O O . SER A 1 760 ? 9.995 25.635 -33.703 1.00 87.81 760 SER A O 1
ATOM 6184 N N . ILE A 1 761 ? 11.517 24.731 -32.303 1.00 85.06 761 ILE A N 1
ATOM 6185 C CA . ILE A 1 761 ? 11.512 23.379 -32.894 1.00 85.06 761 ILE A CA 1
ATOM 6186 C C . ILE A 1 761 ? 10.481 22.425 -32.275 1.00 85.06 761 ILE A C 1
ATOM 6188 O O . ILE A 1 761 ? 10.124 21.423 -32.908 1.00 85.06 761 ILE A O 1
ATOM 6192 N N . VAL A 1 762 ? 9.993 22.710 -31.063 1.00 81.19 762 VAL A N 1
ATOM 6193 C CA . VAL A 1 762 ? 8.991 21.873 -30.381 1.00 81.19 762 VAL A CA 1
ATOM 6194 C C . VAL A 1 762 ? 7.592 22.061 -30.972 1.00 81.19 762 VAL A C 1
ATOM 6196 O O . VAL A 1 762 ? 7.263 23.075 -31.596 1.00 81.19 762 VAL A O 1
ATOM 6199 N N . ASN A 1 763 ? 6.721 21.064 -30.783 1.00 79.81 763 ASN A N 1
ATOM 6200 C CA . ASN A 1 763 ? 5.352 21.140 -31.297 1.00 79.81 763 ASN A CA 1
ATOM 6201 C C . ASN A 1 763 ? 4.571 22.263 -30.599 1.00 79.81 763 ASN A C 1
ATOM 6203 O O . ASN A 1 763 ? 4.809 22.561 -29.431 1.00 79.81 763 ASN A O 1
ATOM 6207 N N . LYS A 1 764 ? 3.556 22.820 -31.276 1.00 77.06 764 LYS A N 1
ATOM 6208 C CA . LYS A 1 764 ? 2.684 23.860 -30.695 1.00 77.06 764 LYS A CA 1
ATOM 6209 C C . LYS A 1 764 ? 2.092 23.467 -29.334 1.00 77.06 764 LYS A C 1
ATOM 6211 O O . LYS A 1 764 ? 1.997 24.317 -28.461 1.00 77.06 764 LYS A O 1
ATOM 6216 N N . ASP A 1 765 ? 1.748 22.194 -29.144 1.00 76.25 765 ASP A N 1
ATOM 6217 C CA . ASP A 1 765 ? 1.192 21.698 -27.878 1.00 76.25 765 ASP A CA 1
ATOM 6218 C C . ASP A 1 765 ? 2.219 21.691 -26.732 1.00 76.25 765 ASP A C 1
ATOM 6220 O O . ASP A 1 765 ? 1.839 21.800 -25.568 1.00 76.25 765 ASP A O 1
ATOM 6224 N N . ASP A 1 766 ? 3.510 21.579 -27.051 1.00 81.88 766 ASP A N 1
ATOM 6225 C CA . ASP A 1 766 ? 4.609 21.560 -26.082 1.00 81.88 766 ASP A CA 1
ATOM 6226 C C . ASP A 1 766 ? 5.056 22.993 -25.723 1.00 81.88 766 ASP A C 1
ATOM 6228 O O . ASP A 1 766 ? 5.603 23.237 -24.653 1.00 81.88 766 ASP A O 1
ATOM 6232 N N . ARG A 1 767 ? 4.711 23.999 -26.536 1.00 88.19 767 ARG A N 1
ATOM 6233 C CA . ARG A 1 767 ? 4.958 25.420 -26.213 1.00 88.19 767 ARG A CA 1
ATOM 6234 C C . ARG A 1 767 ? 4.234 25.893 -24.954 1.00 88.19 767 ARG A C 1
ATOM 6236 O O . ARG A 1 767 ? 4.657 26.869 -24.342 1.00 88.19 767 ARG A O 1
ATOM 6243 N N . LYS A 1 768 ? 3.195 25.172 -24.516 1.00 88.12 768 LYS A N 1
ATOM 6244 C CA . LYS A 1 768 ? 2.514 25.422 -23.236 1.00 88.12 768 LYS A CA 1
ATOM 6245 C C . LYS A 1 768 ? 3.473 25.430 -22.045 1.00 88.12 768 LYS A C 1
ATOM 6247 O O . LYS A 1 768 ? 3.162 26.077 -21.055 1.00 88.12 768 LYS A O 1
ATOM 6252 N N . TRP A 1 769 ? 4.614 24.736 -22.127 1.00 89.19 769 TRP A N 1
ATOM 6253 C CA . TRP A 1 769 ? 5.588 24.699 -21.039 1.00 89.19 769 TRP A CA 1
ATOM 6254 C C . TRP A 1 769 ? 6.148 26.095 -20.723 1.00 89.19 769 TRP A C 1
ATOM 6256 O O . TRP A 1 769 ? 6.423 26.369 -19.565 1.00 89.19 769 TRP A O 1
ATOM 6266 N N . TRP A 1 770 ? 6.205 27.017 -21.689 1.00 91.31 770 TRP A N 1
ATOM 6267 C CA . TRP A 1 770 ? 6.614 28.413 -21.463 1.00 91.31 770 TRP A CA 1
ATOM 6268 C C . TRP A 1 770 ? 5.524 29.294 -20.837 1.00 91.31 770 TRP A C 1
ATOM 6270 O O . TRP A 1 770 ? 5.781 30.440 -20.480 1.00 91.31 770 TRP A O 1
ATOM 6280 N N . HIS A 1 771 ? 4.302 28.783 -20.677 1.00 87.69 771 HIS A N 1
ATOM 6281 C CA . HIS A 1 771 ? 3.226 29.516 -20.021 1.00 87.69 771 HIS A CA 1
ATOM 6282 C C . HIS A 1 771 ? 3.420 29.515 -18.496 1.00 87.69 771 HIS A C 1
ATOM 6284 O O . HIS A 1 771 ? 3.762 28.488 -17.909 1.00 87.69 771 HIS A O 1
ATOM 6290 N N . GLN A 1 772 ? 3.118 30.636 -17.831 1.00 79.62 772 GLN A N 1
ATOM 6291 C CA . GLN A 1 772 ? 3.352 30.838 -16.389 1.00 79.62 772 GLN A CA 1
ATOM 6292 C C . GLN A 1 772 ? 2.753 29.730 -15.501 1.00 79.62 772 GLN A C 1
ATOM 6294 O O . GLN A 1 772 ? 3.382 29.294 -14.540 1.00 79.62 772 GLN A O 1
ATOM 6299 N N . ASN A 1 773 ? 1.586 29.192 -15.870 1.00 81.12 773 ASN A N 1
ATOM 6300 C CA . ASN A 1 773 ? 0.945 28.062 -15.175 1.00 81.12 773 ASN A CA 1
ATOM 6301 C C . ASN A 1 773 ? 1.823 26.798 -15.057 1.00 81.12 773 ASN A C 1
ATOM 6303 O O . ASN A 1 773 ? 1.557 25.956 -14.203 1.00 81.12 773 ASN A O 1
ATOM 6307 N N . TYR A 1 774 ? 2.854 26.651 -15.893 1.00 82.88 774 TYR A N 1
ATOM 6308 C CA . TYR A 1 774 ? 3.769 25.508 -15.891 1.00 82.88 774 TYR A CA 1
ATOM 6309 C C . TYR A 1 774 ? 5.153 25.847 -15.320 1.00 82.88 774 TYR A C 1
ATOM 6311 O O . TYR A 1 774 ? 6.045 25.004 -15.351 1.00 82.88 774 TYR A O 1
ATOM 6319 N N . TYR A 1 775 ? 5.347 27.035 -14.732 1.00 81.94 775 TYR A N 1
ATOM 6320 C CA . TYR A 1 775 ? 6.643 27.465 -14.186 1.00 81.94 775 TYR A CA 1
ATOM 6321 C C . TYR A 1 775 ? 7.180 26.537 -13.076 1.00 81.94 775 TYR A C 1
ATOM 6323 O O . TYR A 1 775 ? 8.387 26.320 -12.949 1.00 81.94 775 TYR A O 1
ATOM 6331 N N . ASN A 1 776 ? 6.278 25.907 -12.313 1.00 81.75 776 ASN A N 1
ATOM 6332 C CA . ASN A 1 776 ? 6.636 24.888 -11.320 1.00 81.75 776 ASN A CA 1
ATOM 6333 C C . ASN A 1 776 ? 7.326 23.669 -11.952 1.00 81.75 776 ASN A C 1
ATOM 6335 O O . ASN A 1 776 ? 8.265 23.143 -11.363 1.00 81.75 776 ASN A O 1
ATOM 6339 N N . ALA A 1 777 ? 6.925 23.267 -13.164 1.00 84.44 777 ALA A N 1
ATOM 6340 C CA . ALA A 1 777 ? 7.514 22.124 -13.861 1.00 84.44 777 ALA A CA 1
ATOM 6341 C C . ALA A 1 777 ? 8.976 22.358 -14.266 1.00 84.44 777 ALA A C 1
ATOM 6343 O O . ALA A 1 777 ? 9.711 21.403 -14.470 1.00 84.44 777 ALA A O 1
ATOM 6344 N N . TRP A 1 778 ? 9.424 23.609 -14.363 1.00 88.06 778 TRP A N 1
ATOM 6345 C CA . TRP A 1 778 ? 10.828 23.923 -14.633 1.00 88.06 778 TRP A CA 1
ATOM 6346 C C . TRP A 1 778 ? 11.685 23.914 -13.363 1.00 88.06 778 TRP A C 1
ATOM 6348 O O . TRP A 1 778 ? 12.848 23.518 -13.388 1.00 88.06 778 TRP A O 1
ATOM 6358 N N . SER A 1 779 ? 11.098 24.324 -12.238 1.00 82.19 779 SER A N 1
ATOM 6359 C CA . SER A 1 779 ? 11.830 24.678 -11.018 1.00 82.19 779 SER A CA 1
ATOM 6360 C C . SER A 1 779 ? 11.768 23.638 -9.893 1.00 82.19 779 SER A C 1
ATOM 6362 O O . SER A 1 779 ? 12.673 23.598 -9.052 1.00 82.19 779 SER A O 1
ATOM 6364 N N . LYS A 1 780 ? 10.729 22.793 -9.850 1.00 80.81 780 LYS A N 1
ATOM 6365 C CA . LYS A 1 780 ? 10.512 21.798 -8.788 1.00 80.81 780 LYS A CA 1
ATOM 6366 C C . LYS A 1 780 ? 10.824 20.391 -9.284 1.00 80.81 780 LYS A C 1
ATOM 6368 O O . LYS A 1 780 ? 10.256 19.939 -10.271 1.00 80.81 780 LYS A O 1
ATOM 6373 N N . GLU A 1 781 ? 11.670 19.668 -8.553 1.00 75.69 781 GLU A N 1
ATOM 6374 C CA . GLU A 1 781 ? 12.109 18.312 -8.927 1.00 75.69 781 GLU A CA 1
ATOM 6375 C C . GLU A 1 781 ? 10.937 17.341 -9.129 1.00 75.69 781 GLU A C 1
ATOM 6377 O O . GLU A 1 781 ? 10.899 16.615 -10.121 1.00 75.69 781 GLU A O 1
ATOM 6382 N N . GLN A 1 782 ? 9.943 17.400 -8.240 1.00 69.50 782 GLN A N 1
ATOM 6383 C CA . GLN A 1 782 ? 8.721 16.589 -8.291 1.00 69.50 782 GLN A CA 1
ATOM 6384 C C . GLN A 1 782 ? 7.863 16.835 -9.550 1.00 69.50 782 GLN A C 1
ATOM 6386 O O . GLN A 1 782 ? 7.176 15.932 -10.022 1.00 69.50 782 GLN A O 1
ATOM 6391 N N . ASP A 1 783 ? 7.944 18.037 -10.130 1.00 74.44 783 ASP A N 1
ATOM 6392 C CA . ASP A 1 783 ? 7.131 18.468 -11.272 1.00 74.44 783 ASP A CA 1
ATOM 6393 C C . ASP A 1 783 ? 7.928 18.471 -12.593 1.00 74.44 783 ASP A C 1
ATOM 6395 O O . ASP A 1 783 ? 7.354 18.676 -13.664 1.00 74.44 783 ASP A O 1
ATOM 6399 N N . PHE A 1 784 ? 9.242 18.216 -12.542 1.00 82.75 784 PHE A N 1
ATOM 6400 C CA . PHE A 1 784 ? 10.144 18.270 -13.699 1.00 82.75 784 PHE A CA 1
ATOM 6401 C C . PHE A 1 784 ? 10.009 17.070 -14.635 1.00 82.75 784 PHE A C 1
ATOM 6403 O O . PHE A 1 784 ? 10.281 17.159 -15.831 1.00 82.75 784 PHE A O 1
ATOM 6410 N N . LEU A 1 785 ? 9.550 15.927 -14.130 1.00 70.06 785 LEU A N 1
ATOM 6411 C CA . LEU A 1 785 ? 9.534 14.684 -14.896 1.00 70.06 785 LEU A CA 1
ATOM 6412 C C . LEU A 1 785 ? 8.650 14.719 -16.165 1.00 70.06 785 LEU A C 1
ATOM 6414 O O . LEU A 1 785 ? 9.112 14.258 -17.212 1.00 70.06 785 LEU A O 1
ATOM 6418 N N . PRO A 1 786 ? 7.414 15.252 -16.147 1.00 73.81 786 PRO A N 1
ATOM 6419 C CA . PRO A 1 786 ? 6.629 15.438 -17.369 1.00 73.81 786 PRO A CA 1
ATOM 6420 C C . PRO A 1 786 ? 7.335 16.301 -18.423 1.00 73.81 786 PRO A C 1
ATOM 6422 O O . PRO A 1 786 ? 7.217 16.024 -19.616 1.00 73.81 786 PRO A O 1
ATOM 6425 N N . LEU A 1 787 ? 8.086 17.312 -17.984 1.00 84.50 787 LEU A N 1
ATOM 6426 C CA . LEU A 1 787 ? 8.844 18.206 -18.851 1.00 84.50 787 LEU A CA 1
ATOM 6427 C C . LEU A 1 787 ? 10.072 17.508 -19.437 1.00 84.50 787 LEU A C 1
ATOM 6429 O O . LEU A 1 787 ? 10.278 17.535 -20.647 1.00 84.50 787 LEU A O 1
ATOM 6433 N N . TYR A 1 788 ? 10.833 16.801 -18.600 1.00 80.25 788 TYR A N 1
ATOM 6434 C CA . TYR A 1 788 ? 11.952 15.969 -19.037 1.00 80.25 788 TYR A CA 1
ATOM 6435 C C . TYR A 1 788 ? 11.515 14.965 -20.110 1.00 80.25 788 TYR A C 1
ATOM 6437 O O . TYR A 1 788 ? 12.183 14.798 -21.123 1.00 80.25 788 TYR A O 1
ATOM 6445 N N . GLN A 1 789 ? 10.360 14.320 -19.921 1.00 74.00 789 GLN A N 1
ATOM 6446 C CA . GLN A 1 789 ? 9.799 13.384 -20.900 1.00 74.00 789 GLN A CA 1
ATOM 6447 C C . GLN A 1 789 ? 9.349 14.062 -22.195 1.00 74.00 789 GLN A C 1
ATOM 6449 O O . GLN A 1 789 ? 9.374 13.421 -23.245 1.00 74.00 789 GLN A O 1
ATOM 6454 N N . ALA A 1 790 ? 8.906 15.319 -22.125 1.00 76.00 790 ALA A N 1
ATOM 6455 C CA . ALA A 1 790 ? 8.497 16.076 -23.300 1.00 76.00 790 ALA A CA 1
ATOM 6456 C C . ALA A 1 790 ? 9.687 16.434 -24.201 1.00 76.00 790 ALA A C 1
ATOM 6458 O O . ALA A 1 790 ? 9.493 16.521 -25.410 1.00 76.00 790 ALA A O 1
ATOM 6459 N N . PHE A 1 791 ? 10.883 16.591 -23.620 1.00 83.25 791 PHE A N 1
ATOM 6460 C CA . PHE A 1 791 ? 12.090 17.057 -24.312 1.00 83.25 791 PHE A CA 1
ATOM 6461 C C . PHE A 1 791 ? 13.260 16.056 -24.284 1.00 83.25 791 PHE A C 1
ATOM 6463 O O . PHE A 1 791 ? 14.417 16.434 -24.456 1.00 83.25 791 PHE A O 1
ATOM 6470 N N . GLU A 1 792 ? 12.977 14.775 -24.014 1.00 78.25 792 GLU A N 1
ATOM 6471 C CA . GLU A 1 792 ? 13.998 13.731 -23.831 1.00 78.25 792 GLU A CA 1
ATOM 6472 C C . GLU A 1 792 ? 14.908 13.590 -25.061 1.00 78.25 792 GLU A C 1
ATOM 6474 O O . GLU A 1 792 ? 16.122 13.460 -24.913 1.00 78.25 792 GLU A O 1
ATOM 6479 N N . ASP A 1 793 ? 14.319 13.637 -26.260 1.00 75.00 793 ASP A N 1
ATOM 6480 C CA . ASP A 1 793 ? 15.039 13.469 -27.525 1.00 75.00 793 ASP A CA 1
ATOM 6481 C C . ASP A 1 793 ? 15.884 14.720 -27.856 1.00 75.00 793 ASP A C 1
ATOM 6483 O O . ASP A 1 793 ? 16.941 14.617 -28.481 1.00 75.00 793 ASP A O 1
ATOM 6487 N N . GLU A 1 794 ? 15.447 15.898 -27.407 1.00 87.00 794 GLU A N 1
ATOM 6488 C CA . GLU A 1 794 ? 16.105 17.181 -27.643 1.00 87.00 794 GLU A CA 1
ATOM 6489 C C . GLU A 1 794 ? 17.336 17.389 -26.749 1.00 87.00 794 GLU A C 1
ATOM 6491 O O . GLU A 1 794 ? 18.284 18.042 -27.181 1.00 87.00 794 GLU A O 1
ATOM 6496 N N . PHE A 1 795 ? 17.387 16.813 -25.541 1.00 88.50 795 PHE A N 1
ATOM 6497 C CA . PHE A 1 795 ? 18.558 16.950 -24.660 1.00 88.50 795 PHE A CA 1
ATOM 6498 C C . PHE A 1 795 ? 19.853 16.449 -25.310 1.00 88.50 795 PHE A C 1
ATOM 6500 O O . PHE A 1 795 ? 20.888 17.111 -25.219 1.00 88.50 795 PHE A O 1
ATOM 6507 N N . ASP A 1 796 ? 19.806 15.285 -25.962 1.00 86.94 796 ASP A N 1
ATOM 6508 C CA . ASP A 1 796 ? 20.981 14.710 -26.622 1.00 86.94 796 ASP A CA 1
ATOM 6509 C C . ASP A 1 796 ? 21.358 15.522 -27.871 1.00 86.94 796 ASP A C 1
ATOM 6511 O O . ASP A 1 796 ? 22.538 15.726 -28.149 1.00 86.94 796 ASP A O 1
ATOM 6515 N N . GLU A 1 797 ? 20.372 16.033 -28.612 1.00 87.88 797 GLU A N 1
ATOM 6516 C CA . GLU A 1 797 ? 20.586 16.903 -29.777 1.00 87.88 797 GLU A CA 1
ATOM 6517 C C . GLU A 1 797 ? 21.261 18.227 -29.384 1.00 87.88 797 GLU A C 1
ATOM 6519 O O . GLU A 1 797 ? 22.253 18.631 -29.998 1.00 87.88 797 GLU A O 1
ATOM 6524 N N . ILE A 1 798 ? 20.779 18.870 -28.319 1.00 94.31 798 ILE A N 1
ATOM 6525 C CA . ILE A 1 798 ? 21.337 20.116 -27.786 1.00 94.31 798 ILE A CA 1
ATOM 6526 C C . ILE A 1 798 ? 22.761 19.886 -27.267 1.00 94.31 798 ILE A C 1
ATOM 6528 O O . ILE A 1 798 ? 23.668 20.637 -27.624 1.00 94.31 798 ILE A O 1
ATOM 6532 N N . ALA A 1 799 ? 22.986 18.827 -26.484 1.00 93.94 799 ALA A N 1
ATOM 6533 C CA . ALA A 1 799 ? 24.316 18.501 -25.973 1.00 93.94 799 ALA A CA 1
ATOM 6534 C C . ALA A 1 799 ? 25.309 18.218 -27.114 1.00 93.94 799 ALA A C 1
ATOM 6536 O O . ALA A 1 799 ? 26.413 18.754 -27.113 1.00 93.94 799 ALA A O 1
ATOM 6537 N N . ASN A 1 800 ? 24.909 17.449 -28.131 1.00 90.62 800 ASN A N 1
ATOM 6538 C CA . ASN A 1 800 ? 25.750 17.199 -29.306 1.00 90.62 800 ASN A CA 1
ATOM 6539 C C . ASN A 1 800 ? 26.039 18.478 -30.101 1.00 90.62 800 ASN A C 1
ATOM 6541 O O . ASN A 1 800 ? 27.140 18.638 -30.620 1.00 90.62 800 ASN A O 1
ATOM 6545 N N . THR A 1 801 ? 25.080 19.404 -30.172 1.00 93.06 801 THR A N 1
ATOM 6546 C CA . THR A 1 801 ? 25.282 20.713 -30.806 1.00 93.06 801 THR A CA 1
ATOM 6547 C C . THR A 1 801 ? 26.344 21.518 -30.057 1.00 93.06 801 THR A C 1
ATOM 6549 O O . THR A 1 801 ? 27.267 22.036 -30.681 1.00 93.06 801 THR A O 1
ATOM 6552 N N . MET A 1 802 ? 26.290 21.553 -28.724 1.00 95.06 802 MET A N 1
ATOM 6553 C CA . MET A 1 802 ? 27.322 22.197 -27.898 1.00 95.06 802 MET A CA 1
ATOM 6554 C C . MET A 1 802 ? 28.699 21.545 -28.066 1.00 95.06 802 MET A C 1
ATOM 6556 O O . MET A 1 802 ? 29.706 22.237 -28.098 1.00 95.06 802 MET A O 1
ATOM 6560 N N . LEU A 1 803 ? 28.745 20.220 -28.216 1.00 93.56 803 LEU A N 1
ATOM 6561 C CA . LEU A 1 803 ? 29.983 19.461 -28.425 1.00 93.56 803 LEU A CA 1
ATOM 6562 C C . LEU A 1 803 ? 30.527 19.553 -29.860 1.00 93.56 803 LEU A C 1
ATOM 6564 O O . LEU A 1 803 ? 31.649 19.119 -30.111 1.00 93.56 803 LEU A O 1
ATOM 6568 N N . SER A 1 804 ? 29.746 20.088 -30.803 1.00 92.06 804 SER A N 1
ATOM 6569 C CA . SER A 1 804 ? 30.175 20.250 -32.197 1.00 92.06 804 SER A CA 1
ATOM 6570 C C . SER A 1 804 ? 31.155 21.408 -32.392 1.00 92.06 804 SER A C 1
ATOM 6572 O O . SER A 1 804 ? 31.912 21.407 -33.362 1.00 92.06 804 SER A O 1
ATOM 6574 N N . VAL A 1 805 ? 31.175 22.371 -31.463 1.00 92.44 805 VAL A N 1
ATOM 6575 C CA . VAL A 1 805 ? 32.153 23.461 -31.453 1.00 92.44 805 VAL A CA 1
ATOM 6576 C C . VAL A 1 805 ? 33.377 23.061 -30.636 1.00 92.44 805 VAL A C 1
ATOM 6578 O O . VAL A 1 805 ? 33.271 22.540 -29.525 1.00 92.44 805 VAL A O 1
ATOM 6581 N N . LYS A 1 806 ? 34.568 23.313 -31.182 1.00 93.94 806 LYS A N 1
ATOM 6582 C CA . LYS A 1 806 ? 35.823 23.051 -30.477 1.00 93.94 806 LYS A CA 1
ATOM 6583 C C . LYS A 1 806 ? 36.056 24.155 -29.444 1.00 93.94 806 LYS A C 1
ATOM 6585 O O . LYS A 1 806 ? 36.309 25.298 -29.818 1.00 93.94 806 LYS A O 1
ATOM 6590 N N . THR A 1 807 ? 35.946 23.815 -28.162 1.00 95.56 807 THR A N 1
ATOM 6591 C CA . THR A 1 807 ? 36.189 24.734 -27.042 1.00 95.56 807 THR A CA 1
ATOM 6592 C C . THR A 1 807 ? 36.619 23.990 -25.779 1.00 95.56 807 THR A C 1
ATOM 6594 O O . THR A 1 807 ? 36.303 22.811 -25.605 1.00 95.56 807 THR A O 1
ATOM 6597 N N . LYS A 1 808 ? 37.324 24.689 -24.882 1.00 94.50 808 LYS A N 1
ATOM 6598 C CA . LYS A 1 808 ? 37.638 24.204 -23.530 1.00 94.50 808 LYS A CA 1
ATOM 6599 C C . LYS A 1 808 ? 36.544 24.546 -22.520 1.00 94.50 808 LYS A C 1
ATOM 6601 O O . LYS A 1 808 ? 36.444 23.852 -21.511 1.00 94.50 808 LYS A O 1
ATOM 6606 N N . PHE A 1 809 ? 35.737 25.578 -22.779 1.00 97.50 809 PHE A N 1
ATOM 6607 C CA . PHE A 1 809 ? 34.807 26.142 -21.803 1.00 97.50 809 PHE A CA 1
ATOM 6608 C C . PHE A 1 809 ? 33.375 26.203 -22.328 1.00 97.50 809 PHE A C 1
ATOM 6610 O O . PHE A 1 809 ? 33.110 26.740 -23.404 1.00 97.50 809 PHE A O 1
ATOM 6617 N N . ILE A 1 810 ? 32.434 25.722 -21.516 1.00 98.38 810 ILE A N 1
ATOM 6618 C CA . ILE A 1 810 ? 31.002 25.971 -21.710 1.00 98.38 810 ILE A CA 1
ATOM 6619 C C . ILE A 1 810 ? 30.474 26.695 -20.472 1.00 98.38 810 ILE A C 1
ATOM 6621 O O . ILE A 1 810 ? 30.513 26.158 -19.363 1.00 98.38 810 ILE A O 1
ATOM 6625 N N . GLY A 1 811 ? 30.004 27.925 -20.671 1.00 97.81 811 GLY A N 1
ATOM 6626 C CA . GLY A 1 811 ? 29.448 28.786 -19.636 1.00 97.81 811 GLY A CA 1
ATOM 6627 C C . GLY A 1 811 ? 27.924 28.749 -19.627 1.00 97.81 811 GLY A C 1
ATOM 6628 O O . GLY A 1 811 ? 27.304 29.136 -20.611 1.00 97.81 811 GLY A O 1
ATOM 6629 N N . PHE A 1 812 ? 27.306 28.339 -18.521 1.00 98.06 812 PHE A N 1
ATOM 6630 C CA . PHE A 1 812 ? 25.852 28.355 -18.347 1.00 98.06 812 PHE A CA 1
ATOM 6631 C C . PHE A 1 812 ? 25.400 29.517 -17.461 1.00 98.06 812 PHE A C 1
ATOM 6633 O O . PHE A 1 812 ? 25.913 29.704 -16.356 1.00 98.06 812 PHE A O 1
ATOM 6640 N N . SER A 1 813 ? 24.374 30.244 -17.906 1.00 95.56 813 SER A N 1
ATOM 6641 C CA . SER A 1 813 ? 23.636 31.185 -17.057 1.00 95.56 813 SER A CA 1
ATOM 6642 C C . SER A 1 813 ? 22.459 30.474 -16.385 1.00 95.56 813 SER A C 1
ATOM 6644 O O . SER A 1 813 ? 21.470 30.124 -17.039 1.00 95.56 813 SER A O 1
ATOM 6646 N N . ILE A 1 814 ? 22.565 30.232 -15.075 1.00 94.00 814 ILE A N 1
ATOM 6647 C CA . ILE A 1 814 ? 21.552 29.520 -14.287 1.00 94.00 814 ILE A CA 1
ATOM 6648 C C . ILE A 1 814 ? 20.741 30.488 -13.417 1.00 94.00 814 ILE A C 1
ATOM 6650 O O . ILE A 1 814 ? 21.261 31.411 -12.788 1.00 94.00 814 ILE A O 1
ATOM 6654 N N . ASN A 1 815 ? 19.441 30.226 -13.327 1.00 90.44 815 ASN A N 1
ATOM 6655 C CA . ASN A 1 815 ? 18.508 30.787 -12.358 1.00 90.44 815 ASN A CA 1
ATOM 6656 C C . ASN A 1 815 ? 17.707 29.652 -11.685 1.00 90.44 815 ASN A C 1
ATOM 6658 O O . ASN A 1 815 ? 17.941 28.468 -11.926 1.00 90.44 815 ASN A O 1
ATOM 6662 N N . PHE A 1 816 ? 16.758 29.995 -10.811 1.00 85.94 816 PHE A N 1
ATOM 6663 C CA . PHE A 1 816 ? 15.974 28.988 -10.087 1.00 85.94 816 PHE A CA 1
ATOM 6664 C C . PHE A 1 816 ? 15.138 28.076 -11.005 1.00 85.94 816 PHE A C 1
ATOM 6666 O O . PHE A 1 816 ? 14.947 26.904 -10.685 1.00 85.94 816 PHE A O 1
ATOM 6673 N N . ALA A 1 817 ? 14.656 28.588 -12.139 1.00 88.69 817 ALA A N 1
ATOM 6674 C CA . ALA A 1 817 ? 13.763 27.867 -13.037 1.00 88.69 817 ALA A CA 1
ATOM 6675 C C . ALA A 1 817 ? 14.489 27.019 -14.080 1.00 88.69 817 ALA A C 1
ATOM 6677 O O . ALA A 1 817 ? 14.048 25.914 -14.357 1.00 88.69 817 ALA A O 1
ATOM 6678 N N . ASN A 1 818 ? 15.612 27.470 -14.636 1.00 93.25 818 ASN A N 1
ATOM 6679 C CA . ASN A 1 818 ? 16.316 26.699 -15.668 1.00 93.25 818 ASN A CA 1
ATOM 6680 C C . ASN A 1 818 ? 17.335 25.688 -15.099 1.00 93.25 818 ASN A C 1
ATOM 6682 O O . ASN A 1 818 ? 17.949 24.929 -15.857 1.00 93.25 818 ASN A O 1
ATOM 6686 N N . ARG A 1 819 ? 17.506 25.644 -13.766 1.00 94.19 819 ARG A N 1
ATOM 6687 C CA . ARG A 1 819 ? 18.503 24.811 -13.070 1.00 94.19 819 ARG A CA 1
ATOM 6688 C C . ARG A 1 819 ? 18.404 23.335 -13.448 1.00 94.19 819 ARG A C 1
ATOM 6690 O O . ARG A 1 819 ? 19.406 22.743 -13.836 1.00 94.19 819 ARG A O 1
ATOM 6697 N N . LEU A 1 820 ? 17.216 22.739 -13.339 1.00 94.31 820 LEU A N 1
ATOM 6698 C CA . LEU A 1 820 ? 17.031 21.296 -13.545 1.00 94.31 820 LEU A CA 1
ATOM 6699 C C . LEU A 1 820 ? 17.305 20.885 -14.996 1.00 94.31 820 LEU A C 1
ATOM 6701 O O . LEU A 1 820 ? 18.004 19.902 -15.239 1.00 94.31 820 LEU A O 1
ATOM 6705 N N . PHE A 1 821 ? 16.843 21.689 -15.957 1.00 95.38 821 PHE A N 1
ATOM 6706 C CA . PHE A 1 821 ? 17.131 21.482 -17.377 1.00 95.38 821 PHE A CA 1
ATOM 6707 C C . PHE A 1 821 ? 18.631 21.589 -17.670 1.00 95.38 821 PHE A C 1
ATOM 6709 O O . PHE A 1 821 ? 19.203 20.760 -18.377 1.00 95.38 821 PHE A O 1
ATOM 6716 N N . THR A 1 822 ? 19.291 22.578 -17.066 1.00 96.25 822 THR A N 1
ATOM 6717 C CA . THR A 1 822 ? 20.728 22.801 -17.245 1.00 96.25 822 THR A CA 1
ATOM 6718 C C . THR A 1 822 ? 21.554 21.652 -16.673 1.00 96.25 822 THR A C 1
ATOM 6720 O O . THR A 1 822 ? 22.474 21.175 -17.332 1.00 96.25 822 THR A O 1
ATOM 6723 N N . ILE A 1 823 ? 21.193 21.137 -15.493 1.00 96.00 823 ILE A N 1
ATOM 6724 C CA . ILE A 1 823 ? 21.851 19.972 -14.878 1.00 96.00 823 ILE A CA 1
ATOM 6725 C C . ILE A 1 823 ? 21.816 18.756 -15.810 1.00 96.00 823 ILE A C 1
ATOM 6727 O O . ILE A 1 823 ? 22.827 18.068 -15.960 1.00 96.00 823 ILE A O 1
ATOM 6731 N N . GLU A 1 824 ? 20.692 18.502 -16.475 1.00 95.62 824 GLU A N 1
ATOM 6732 C CA . GLU A 1 824 ? 20.566 17.374 -17.403 1.00 95.62 824 GLU A CA 1
ATOM 6733 C C . GLU A 1 824 ? 21.438 17.507 -18.659 1.00 95.62 824 GLU A C 1
ATOM 6735 O O . GLU A 1 824 ? 21.938 16.494 -19.164 1.00 95.62 824 GLU A O 1
ATOM 6740 N N . LEU A 1 825 ? 21.680 18.733 -19.134 1.00 96.44 825 LEU A N 1
ATOM 6741 C CA . LEU A 1 825 ? 22.640 18.997 -20.210 1.00 96.44 825 LEU A CA 1
ATOM 6742 C C . LEU A 1 825 ? 24.087 18.844 -19.733 1.00 96.44 825 LEU A C 1
ATOM 6744 O O . LEU A 1 825 ? 24.869 18.161 -20.393 1.00 96.44 825 LEU A O 1
ATOM 6748 N N . MET A 1 826 ? 24.433 19.391 -18.562 1.00 97.19 826 MET A N 1
ATOM 6749 C CA . MET A 1 826 ? 25.781 19.266 -17.987 1.00 97.19 826 MET A CA 1
ATOM 6750 C C . MET A 1 826 ? 26.188 17.796 -17.812 1.00 97.19 826 MET A C 1
ATOM 6752 O O . MET A 1 826 ? 27.295 17.417 -18.195 1.00 97.19 826 MET A O 1
ATOM 6756 N N . LYS A 1 827 ? 25.273 16.937 -17.334 1.00 95.94 827 LYS A N 1
ATOM 6757 C CA . LYS A 1 827 ? 25.498 15.481 -17.231 1.00 95.94 827 LYS A CA 1
ATOM 6758 C C . LYS A 1 827 ? 25.868 14.849 -18.573 1.00 95.94 827 LYS A C 1
ATOM 6760 O O . LYS A 1 827 ? 26.766 14.012 -18.633 1.00 95.94 827 LYS A O 1
ATOM 6765 N N . ARG A 1 828 ? 25.172 15.222 -19.651 1.00 95.44 828 ARG A N 1
ATOM 6766 C CA . ARG A 1 828 ? 25.408 14.681 -21.001 1.00 95.44 828 ARG A CA 1
ATOM 6767 C C . ARG A 1 828 ? 26.735 15.157 -21.573 1.00 95.44 828 ARG A C 1
ATOM 6769 O O . ARG A 1 828 ? 27.471 14.340 -22.116 1.00 95.44 828 ARG A O 1
ATOM 6776 N N . ILE A 1 829 ? 27.055 16.435 -21.383 1.00 96.44 829 ILE A N 1
ATOM 6777 C CA . ILE A 1 829 ? 28.331 17.026 -21.798 1.00 96.44 829 ILE A CA 1
ATOM 6778 C C . ILE A 1 829 ? 29.488 16.327 -21.086 1.00 96.44 829 ILE A C 1
ATOM 6780 O O . ILE A 1 829 ? 30.351 15.779 -21.762 1.00 96.44 829 ILE A O 1
ATOM 6784 N N . LYS A 1 830 ? 29.470 16.247 -19.746 1.00 93.62 830 LYS A N 1
ATOM 6785 C CA . LYS A 1 830 ? 30.534 15.586 -18.967 1.00 93.62 830 LYS A CA 1
ATOM 6786 C C . LYS A 1 830 ? 30.692 14.110 -19.313 1.00 93.62 830 LYS A C 1
ATOM 6788 O O . LYS A 1 830 ? 31.810 13.621 -19.401 1.00 93.62 830 LYS A O 1
ATOM 6793 N N . LYS A 1 831 ? 29.584 13.407 -19.560 1.00 93.00 831 LYS A N 1
ATOM 6794 C CA . LYS A 1 831 ? 29.614 12.003 -19.988 1.00 93.00 831 LYS A CA 1
ATOM 6795 C C . LYS A 1 831 ? 30.246 11.820 -21.371 1.00 93.00 831 LYS A C 1
ATOM 6797 O O . LYS A 1 831 ? 30.871 10.793 -21.612 1.00 93.00 831 LYS A O 1
ATOM 6802 N N . ALA A 1 832 ? 30.026 12.759 -22.288 1.00 91.81 832 ALA A N 1
ATOM 6803 C CA . ALA A 1 832 ? 30.549 12.684 -23.648 1.00 91.81 832 ALA A CA 1
ATOM 6804 C C . ALA A 1 832 ? 31.994 13.195 -23.753 1.00 91.81 832 ALA A C 1
ATOM 6806 O O . ALA A 1 832 ? 32.770 12.664 -24.544 1.00 91.81 832 ALA A O 1
ATOM 6807 N N . ASN A 1 833 ? 32.351 14.213 -22.970 1.00 91.94 833 ASN A N 1
ATOM 6808 C CA . ASN A 1 833 ? 33.686 14.791 -22.922 1.00 91.94 833 ASN A CA 1
ATOM 6809 C C . ASN A 1 833 ? 33.959 15.416 -21.543 1.00 91.94 833 ASN A C 1
ATOM 6811 O O . ASN A 1 833 ? 33.554 16.543 -21.255 1.00 91.94 833 ASN A O 1
ATOM 6815 N N . GLU A 1 834 ? 34.688 14.687 -20.700 1.00 90.44 834 GLU A N 1
ATOM 6816 C CA . GLU A 1 834 ? 35.047 15.126 -19.346 1.00 90.44 834 GLU A CA 1
ATOM 6817 C C . GLU A 1 834 ? 36.044 16.297 -19.320 1.00 90.44 834 GLU A C 1
ATOM 6819 O O . GLU A 1 834 ? 36.097 17.036 -18.334 1.00 90.44 834 GLU A O 1
ATOM 6824 N N . ASN A 1 835 ? 36.784 16.510 -20.418 1.00 91.81 835 ASN A N 1
ATOM 6825 C CA . ASN A 1 835 ? 37.813 17.548 -20.522 1.00 91.81 835 ASN A CA 1
ATOM 6826 C C . ASN A 1 835 ? 37.233 18.960 -20.677 1.00 91.81 835 ASN A C 1
ATOM 6828 O O . ASN A 1 835 ? 37.948 19.939 -20.467 1.00 91.81 835 ASN A O 1
ATOM 6832 N N . ILE A 1 836 ? 35.953 19.081 -21.043 1.00 95.44 836 ILE A N 1
ATOM 6833 C CA . ILE A 1 836 ? 35.281 20.379 -21.126 1.00 95.44 836 ILE A CA 1
ATOM 6834 C C . ILE A 1 836 ? 35.057 20.914 -19.716 1.00 95.44 836 ILE A C 1
ATOM 6836 O O . ILE A 1 836 ? 34.442 20.255 -18.872 1.00 95.44 836 ILE A O 1
ATOM 6840 N N . LYS A 1 837 ? 35.522 22.138 -19.479 1.00 95.44 837 LYS A N 1
ATOM 6841 C CA . LYS A 1 837 ? 35.328 22.870 -18.233 1.00 95.44 837 LYS A CA 1
ATOM 6842 C C . LYS A 1 837 ? 33.981 23.580 -18.249 1.00 95.44 837 LYS A C 1
ATOM 6844 O O . LYS A 1 837 ? 33.702 24.406 -19.119 1.00 95.44 837 LYS A O 1
ATOM 6849 N N . ILE A 1 838 ? 33.135 23.232 -17.286 1.00 97.81 838 ILE A N 1
ATOM 6850 C CA . ILE A 1 838 ? 31.805 23.809 -17.118 1.00 97.81 838 ILE A CA 1
ATOM 6851 C C . ILE A 1 838 ? 31.898 24.969 -16.131 1.00 97.81 838 ILE A C 1
ATOM 6853 O O . ILE A 1 838 ? 32.235 24.783 -14.958 1.00 97.81 838 ILE A O 1
ATOM 6857 N N . ILE A 1 839 ? 31.573 26.162 -16.626 1.00 97.62 839 ILE A N 1
ATOM 6858 C CA . ILE A 1 839 ? 31.481 27.394 -15.845 1.00 97.62 839 ILE A CA 1
ATOM 6859 C C . ILE A 1 839 ? 30.000 27.686 -15.615 1.00 97.62 839 ILE A C 1
ATOM 6861 O O . ILE A 1 839 ? 29.209 27.669 -16.557 1.00 97.62 839 ILE A O 1
ATOM 6865 N N . VAL A 1 840 ? 29.603 27.971 -14.380 1.00 96.62 840 VAL A N 1
ATOM 6866 C CA . VAL A 1 840 ? 28.214 28.308 -14.051 1.00 96.62 840 VAL A CA 1
ATOM 6867 C C . VAL A 1 840 ? 28.152 29.683 -13.400 1.00 96.62 840 VAL A C 1
ATOM 6869 O O . VAL A 1 840 ? 28.797 29.931 -12.384 1.00 96.62 840 VAL A O 1
ATOM 6872 N N . GLY A 1 841 ? 27.353 30.572 -13.986 1.00 94.56 841 GLY A N 1
ATOM 6873 C CA . GLY A 1 841 ? 27.065 31.907 -13.468 1.00 94.56 841 GLY A CA 1
ATOM 6874 C C . GLY A 1 841 ? 25.564 32.186 -13.391 1.00 94.56 841 GLY A C 1
ATOM 6875 O O . GLY A 1 841 ? 24.734 31.281 -13.497 1.00 94.56 841 GLY A O 1
ATOM 6876 N N . GLY A 1 842 ? 25.208 33.456 -13.212 1.00 92.69 842 GLY A N 1
ATOM 6877 C CA . GLY A 1 842 ? 23.818 33.908 -13.112 1.00 92.69 842 GLY A CA 1
ATOM 6878 C C . GLY A 1 842 ? 23.263 33.902 -11.684 1.00 92.69 842 GLY A C 1
ATOM 6879 O O . GLY A 1 842 ? 23.925 33.509 -10.720 1.00 92.69 842 GLY A O 1
ATOM 6880 N N . PHE A 1 843 ? 22.016 34.360 -11.535 1.00 88.38 843 PHE A N 1
ATOM 6881 C CA . PHE A 1 843 ? 21.380 34.558 -10.225 1.00 88.38 843 PHE A CA 1
ATOM 6882 C C . PHE A 1 843 ? 21.326 33.276 -9.377 1.00 88.38 843 PHE A C 1
ATOM 6884 O O . PHE A 1 843 ? 21.432 33.328 -8.152 1.00 88.38 843 PHE A O 1
ATOM 6891 N N . GLY A 1 844 ? 21.238 32.110 -10.024 1.00 86.44 844 GLY A N 1
ATOM 6892 C CA . GLY A 1 844 ? 21.248 30.797 -9.377 1.00 86.44 844 GLY A CA 1
ATOM 6893 C C . GLY A 1 844 ? 22.564 30.430 -8.684 1.00 86.44 844 GLY A C 1
ATOM 6894 O O . GLY A 1 844 ? 22.641 29.368 -8.076 1.00 86.44 844 GLY A O 1
ATOM 6895 N N . CYS A 1 845 ? 23.583 31.289 -8.740 1.00 88.75 845 CYS A N 1
ATOM 6896 C CA . CYS A 1 845 ? 24.883 31.054 -8.118 1.00 88.75 845 CYS A CA 1
ATOM 6897 C C . CYS A 1 845 ? 25.200 32.015 -6.970 1.00 88.75 845 CYS A C 1
ATOM 6899 O O . CYS A 1 845 ? 26.248 31.862 -6.351 1.00 88.75 845 CYS A O 1
ATOM 6901 N N . VAL A 1 846 ? 24.331 32.982 -6.646 1.00 85.94 846 VAL A N 1
ATOM 6902 C CA . VAL A 1 846 ? 24.653 34.071 -5.701 1.00 85.94 846 VAL A CA 1
ATOM 6903 C C . VAL A 1 846 ? 24.827 33.564 -4.268 1.00 85.94 846 VAL A C 1
ATOM 6905 O O . VAL A 1 846 ? 25.810 33.882 -3.596 1.00 85.94 846 VAL A O 1
ATOM 6908 N N . THR A 1 847 ? 23.914 32.714 -3.795 1.00 85.88 847 THR A N 1
ATOM 6909 C CA . THR A 1 847 ? 23.933 32.211 -2.412 1.00 85.88 847 THR A CA 1
ATOM 6910 C C . THR A 1 847 ? 24.529 30.809 -2.316 1.00 85.88 847 THR A C 1
ATOM 6912 O O . THR A 1 847 ? 24.415 29.999 -3.238 1.00 85.88 847 THR A O 1
ATOM 6915 N N . GLY A 1 848 ? 25.133 30.489 -1.164 1.00 84.56 848 GLY A N 1
ATOM 6916 C CA . GLY A 1 848 ? 25.645 29.139 -0.897 1.00 84.56 848 GLY A CA 1
ATOM 6917 C C . GLY A 1 848 ? 24.554 28.068 -0.983 1.00 84.56 848 GLY A C 1
ATOM 6918 O O . GLY A 1 848 ? 24.800 26.984 -1.508 1.00 84.56 848 GLY A O 1
ATOM 6919 N N . HIS A 1 849 ? 23.326 28.402 -0.568 1.00 83.25 849 HIS A N 1
ATOM 6920 C CA . HIS A 1 849 ? 22.175 27.517 -0.716 1.00 83.25 849 HIS A CA 1
ATOM 6921 C C . HIS A 1 849 ? 21.874 27.207 -2.189 1.00 83.25 849 HIS A C 1
ATOM 6923 O O . HIS A 1 849 ? 21.790 26.039 -2.552 1.00 83.25 849 HIS A O 1
ATOM 6929 N N . MET A 1 850 ? 21.780 28.215 -3.061 1.00 84.12 850 MET A N 1
ATOM 6930 C CA . MET A 1 850 ? 21.478 27.976 -4.479 1.00 84.12 850 MET A CA 1
ATOM 6931 C C . MET A 1 850 ? 22.556 27.143 -5.184 1.00 84.12 850 MET A C 1
ATOM 6933 O O . MET A 1 850 ? 22.216 26.238 -5.945 1.00 84.12 850 MET A O 1
ATOM 6937 N N . ARG A 1 851 ? 23.837 27.365 -4.859 1.00 89.69 851 ARG A N 1
ATOM 6938 C CA . ARG A 1 851 ? 24.942 26.536 -5.370 1.00 89.69 851 ARG A CA 1
ATOM 6939 C C . ARG A 1 851 ? 24.851 25.091 -4.886 1.00 89.69 851 ARG A C 1
ATOM 6941 O O . ARG A 1 851 ? 25.125 24.178 -5.654 1.00 89.69 851 ARG A O 1
ATOM 6948 N N . SER A 1 852 ? 24.414 24.865 -3.643 1.00 86.94 852 SER A N 1
ATOM 6949 C CA . SER A 1 852 ? 24.249 23.509 -3.095 1.00 86.94 852 SER A CA 1
ATOM 6950 C C . SER A 1 852 ? 23.188 22.666 -3.814 1.00 86.94 852 SER A C 1
ATOM 6952 O O . SER A 1 852 ? 23.214 21.444 -3.708 1.00 86.94 852 SER A O 1
ATOM 6954 N N . LEU A 1 853 ? 22.287 23.303 -4.573 1.00 87.31 853 LEU A N 1
ATOM 6955 C CA . LEU A 1 853 ? 21.269 22.634 -5.392 1.00 87.31 853 LEU A CA 1
ATOM 6956 C C . LEU A 1 853 ? 21.806 22.149 -6.751 1.00 87.31 853 LEU A C 1
ATOM 6958 O O . LEU A 1 853 ? 21.055 21.555 -7.524 1.00 87.31 853 LEU A O 1
ATOM 6962 N N . ILE A 1 854 ? 23.074 22.423 -7.074 1.00 90.25 854 ILE A N 1
ATOM 6963 C CA . ILE A 1 854 ? 23.744 21.964 -8.293 1.00 90.25 854 ILE A CA 1
ATOM 6964 C C . ILE A 1 854 ? 24.759 20.877 -7.897 1.00 90.25 854 ILE A C 1
ATOM 6966 O O . ILE A 1 854 ? 25.566 21.111 -6.993 1.00 90.25 854 ILE A O 1
ATOM 6970 N N . PRO A 1 855 ? 24.748 19.689 -8.537 1.00 90.62 855 PRO A N 1
ATOM 6971 C CA . PRO A 1 855 ? 25.714 18.635 -8.244 1.00 90.62 855 PRO A CA 1
ATOM 6972 C C . PRO A 1 855 ? 27.151 19.125 -8.441 1.00 90.62 855 PRO A C 1
ATOM 6974 O O . PRO A 1 855 ? 27.510 19.620 -9.511 1.00 90.62 855 PRO A O 1
ATOM 6977 N N . LYS A 1 856 ? 27.963 19.011 -7.385 1.00 84.75 856 LYS A N 1
ATOM 6978 C CA . LYS A 1 856 ? 29.318 19.576 -7.348 1.00 84.75 856 LYS A CA 1
ATOM 6979 C C . LYS A 1 856 ? 30.220 18.959 -8.418 1.00 84.75 856 LYS A C 1
ATOM 6981 O O . LYS A 1 856 ? 31.008 19.663 -9.021 1.00 84.75 856 LYS A O 1
ATOM 6986 N N . ASP A 1 857 ? 30.072 17.669 -8.689 1.00 88.06 857 ASP A N 1
ATOM 6987 C CA . ASP A 1 857 ? 30.846 16.903 -9.672 1.00 88.06 857 ASP A CA 1
ATOM 6988 C C . ASP A 1 857 ? 30.658 17.364 -11.127 1.00 88.06 857 ASP A C 1
ATOM 6990 O O . ASP A 1 857 ? 31.475 17.040 -11.987 1.00 88.06 857 ASP A O 1
ATOM 6994 N N . LEU A 1 858 ? 29.608 18.139 -11.414 1.00 92.81 858 LEU A N 1
ATOM 6995 C CA . LEU A 1 858 ? 29.318 18.624 -12.764 1.00 92.81 858 LEU A CA 1
ATOM 6996 C C . LEU A 1 858 ? 29.912 20.004 -13.064 1.00 92.81 858 LEU A C 1
ATOM 6998 O O . LEU A 1 858 ? 29.991 20.369 -14.235 1.00 92.81 858 LEU A O 1
ATOM 7002 N N . VAL A 1 859 ? 30.302 20.769 -12.042 1.00 94.56 859 VAL A N 1
ATOM 7003 C CA . VAL A 1 859 ? 30.725 22.171 -12.182 1.00 94.56 859 VAL A CA 1
ATOM 7004 C C . VAL A 1 859 ? 32.197 22.313 -11.828 1.00 94.56 859 VAL A C 1
ATOM 7006 O O . VAL A 1 859 ? 32.603 21.958 -10.723 1.00 94.56 859 VAL A O 1
ATOM 7009 N N . ASP A 1 860 ? 32.985 22.875 -12.746 1.00 95.25 860 ASP A N 1
ATOM 7010 C CA . ASP A 1 860 ? 34.402 23.168 -12.509 1.00 95.25 860 ASP A CA 1
ATOM 7011 C C . ASP A 1 860 ? 34.589 24.556 -11.879 1.00 95.25 860 ASP A C 1
ATOM 7013 O O . ASP A 1 860 ? 35.480 24.745 -11.053 1.00 95.25 860 ASP A O 1
ATOM 7017 N N . VAL A 1 861 ? 33.757 25.534 -12.258 1.00 95.88 861 VAL A N 1
ATOM 7018 C CA . VAL A 1 861 ? 33.894 26.928 -11.809 1.00 95.88 861 VAL A CA 1
ATOM 7019 C C . VAL A 1 861 ? 32.528 27.573 -11.582 1.00 95.88 861 VAL A C 1
ATOM 7021 O O . VAL A 1 861 ? 31.675 27.554 -12.468 1.00 95.88 861 VAL A O 1
ATOM 7024 N N . PHE A 1 862 ? 32.335 28.206 -10.424 1.00 95.94 862 PHE A N 1
ATOM 7025 C CA . PHE A 1 862 ? 31.227 29.131 -10.187 1.00 95.94 862 PHE A CA 1
ATOM 7026 C C . PHE A 1 862 ? 31.687 30.580 -10.353 1.00 95.94 862 PHE A C 1
ATOM 7028 O O . PHE A 1 862 ? 32.709 30.977 -9.793 1.00 95.94 862 PHE A O 1
ATOM 7035 N N . VAL A 1 863 ? 30.884 31.373 -11.061 1.00 95.88 863 VAL A N 1
ATOM 7036 C CA . VAL A 1 863 ? 31.031 32.828 -11.188 1.00 95.88 863 VAL A CA 1
ATOM 7037 C C . VAL A 1 863 ? 29.916 33.505 -10.390 1.00 95.88 863 VAL A C 1
ATOM 7039 O O . VAL A 1 863 ? 28.731 33.252 -10.614 1.00 95.88 863 VAL A O 1
ATOM 7042 N N . ILE A 1 864 ? 30.296 34.348 -9.432 1.00 93.62 864 ILE A N 1
ATOM 7043 C CA . ILE A 1 864 ? 29.408 35.025 -8.484 1.00 93.62 864 ILE A CA 1
ATOM 7044 C C . ILE A 1 864 ? 29.588 36.537 -8.621 1.00 93.62 864 ILE A C 1
ATOM 7046 O O . ILE A 1 864 ? 30.693 37.055 -8.464 1.00 93.62 864 ILE A O 1
ATOM 7050 N N . GLY A 1 865 ? 28.476 37.241 -8.832 1.00 89.00 865 GLY A N 1
ATOM 7051 C CA . GLY A 1 865 ? 28.477 38.675 -9.113 1.00 89.00 865 GLY A CA 1
ATOM 7052 C C . GLY A 1 865 ? 28.597 38.941 -10.612 1.00 89.00 865 GLY A C 1
ATOM 7053 O O . GLY A 1 865 ? 28.058 38.183 -11.417 1.00 89.00 865 GLY A O 1
ATOM 7054 N N . GLU A 1 866 ? 29.278 40.024 -10.970 1.00 90.88 866 GLU A N 1
ATOM 7055 C CA . GLU A 1 866 ? 29.479 40.438 -12.361 1.00 90.88 866 GLU A CA 1
ATOM 7056 C C . GLU A 1 866 ? 30.410 39.482 -13.114 1.00 90.88 866 GLU A C 1
ATOM 7058 O O . GLU A 1 866 ? 31.451 39.042 -12.605 1.00 90.88 866 GLU A O 1
ATOM 7063 N N . GLY A 1 867 ? 30.002 39.123 -14.330 1.00 93.19 867 GLY A N 1
ATOM 7064 C CA . GLY A 1 867 ? 30.625 38.059 -15.111 1.00 93.19 867 GLY A CA 1
ATOM 7065 C C . GLY A 1 867 ? 31.636 38.555 -16.138 1.00 93.19 867 GLY A C 1
ATOM 7066 O O . GLY A 1 867 ? 32.453 37.762 -16.580 1.00 93.19 867 GLY A O 1
ATOM 7067 N N . GLU A 1 868 ? 31.609 39.834 -16.497 1.00 93.69 868 GLU A N 1
ATOM 7068 C CA . GLU A 1 868 ? 32.325 40.446 -17.618 1.00 93.69 868 GLU A CA 1
ATOM 7069 C C . GLU A 1 868 ? 33.844 40.269 -17.472 1.00 93.69 868 GLU A C 1
ATOM 7071 O O . GLU A 1 868 ? 34.463 39.440 -18.142 1.00 93.69 868 GLU A O 1
ATOM 7076 N N . GLU A 1 869 ? 34.441 40.989 -16.522 1.00 94.25 869 GLU A N 1
ATOM 7077 C CA . GLU A 1 869 ? 35.876 40.905 -16.236 1.00 94.25 869 GLU A CA 1
ATOM 7078 C C . GLU A 1 869 ? 36.242 39.556 -15.589 1.00 94.25 869 GLU A C 1
ATOM 7080 O O . GLU A 1 869 ? 37.331 39.029 -15.809 1.00 94.25 869 GLU A O 1
ATOM 7085 N N . THR A 1 870 ? 35.331 38.955 -14.814 1.00 95.56 870 THR A N 1
ATOM 7086 C CA . THR A 1 870 ? 35.570 37.661 -14.153 1.00 95.56 870 THR A CA 1
ATOM 7087 C C . THR A 1 870 ? 35.794 36.542 -15.167 1.00 95.56 870 THR A C 1
ATOM 7089 O O . THR A 1 870 ? 36.753 35.779 -15.053 1.00 95.56 870 THR A O 1
ATOM 7092 N N . LEU A 1 871 ? 34.922 36.438 -16.171 1.00 96.31 871 LEU A N 1
ATOM 7093 C CA . LEU A 1 871 ? 34.991 35.393 -17.185 1.00 96.31 871 LEU A CA 1
ATOM 7094 C C . LEU A 1 871 ? 36.176 35.604 -18.130 1.00 96.31 871 LEU A C 1
ATOM 7096 O O . LEU A 1 871 ? 36.840 34.627 -18.476 1.00 96.31 871 LEU A O 1
ATOM 7100 N N . TYR A 1 872 ? 36.488 36.860 -18.473 1.00 96.75 872 TYR A N 1
ATOM 7101 C CA . TYR A 1 872 ? 37.711 37.206 -19.200 1.00 96.75 872 TYR A CA 1
ATOM 7102 C C . TYR A 1 872 ? 38.957 36.680 -18.469 1.00 96.75 872 TYR A C 1
ATOM 7104 O O . TYR A 1 872 ? 39.738 35.932 -19.055 1.00 96.75 872 TYR A O 1
ATOM 7112 N N . GLN A 1 873 ? 39.095 36.973 -17.170 1.00 96.50 873 GLN A N 1
ATOM 7113 C CA . GLN A 1 873 ? 40.248 36.545 -16.368 1.00 96.50 873 GLN A CA 1
ATOM 7114 C C . GLN A 1 873 ? 40.346 35.019 -16.227 1.00 96.50 873 GLN A C 1
ATOM 7116 O O . GLN A 1 873 ? 41.453 34.481 -16.265 1.00 96.50 873 GLN A O 1
ATOM 7121 N N . ILE A 1 874 ? 39.217 34.308 -16.093 1.00 96.44 874 ILE A N 1
ATOM 7122 C CA . ILE A 1 874 ? 39.202 32.833 -16.060 1.00 96.44 874 ILE A CA 1
ATOM 7123 C C . ILE A 1 874 ? 39.790 32.267 -17.357 1.00 96.44 874 ILE A C 1
ATOM 7125 O O . ILE A 1 874 ? 40.675 31.410 -17.318 1.00 96.44 874 ILE A O 1
ATOM 7129 N N . ILE A 1 875 ? 39.295 32.741 -18.502 1.00 96.50 875 ILE A N 1
ATOM 7130 C CA . ILE A 1 875 ? 39.683 32.227 -19.818 1.00 96.50 875 ILE A CA 1
ATOM 7131 C C . ILE A 1 875 ? 41.130 32.611 -20.136 1.00 96.50 875 ILE A C 1
ATOM 7133 O O . ILE A 1 875 ? 41.911 31.752 -20.541 1.00 96.50 875 ILE A O 1
ATOM 7137 N N . GLU A 1 876 ? 41.515 33.869 -19.909 1.00 96.06 876 GLU A N 1
ATOM 7138 C CA . GLU A 1 876 ? 42.863 34.369 -20.190 1.00 96.06 876 GLU A CA 1
ATOM 7139 C C . GLU A 1 876 ? 43.924 33.613 -19.380 1.00 96.06 876 GLU A C 1
ATOM 7141 O O . GLU A 1 876 ? 44.887 33.096 -19.955 1.00 96.06 876 GLU A O 1
ATOM 7146 N N . ARG A 1 877 ? 43.736 33.495 -18.058 1.00 95.56 877 ARG A N 1
ATOM 7147 C CA . ARG A 1 877 ? 44.671 32.760 -17.195 1.00 95.56 877 ARG A CA 1
ATOM 7148 C C . ARG A 1 877 ? 44.754 31.295 -17.581 1.00 95.56 877 ARG A C 1
ATOM 7150 O O . ARG A 1 877 ? 45.851 30.759 -17.707 1.00 95.56 877 ARG A O 1
ATOM 7157 N N . SER A 1 878 ? 43.617 30.653 -17.846 1.00 92.75 878 SER A N 1
ATOM 7158 C CA . SER A 1 878 ? 43.636 29.247 -18.243 1.00 92.75 878 SER A CA 1
ATOM 7159 C C . SER A 1 878 ? 44.302 29.022 -19.605 1.00 92.75 878 SER A C 1
ATOM 7161 O O . SER A 1 878 ? 45.035 28.046 -19.768 1.00 92.75 878 SER A O 1
ATOM 7163 N N . ASN A 1 879 ? 44.132 29.937 -20.563 1.00 90.62 879 ASN A N 1
ATOM 7164 C CA . ASN A 1 879 ? 44.834 29.892 -21.848 1.00 90.62 879 ASN A CA 1
ATOM 7165 C C . ASN A 1 879 ? 46.356 30.069 -21.691 1.00 90.62 879 ASN A C 1
ATOM 7167 O O . ASN A 1 879 ? 47.109 29.464 -22.454 1.00 90.62 879 ASN A O 1
ATOM 7171 N N . LYS A 1 880 ? 46.808 30.820 -20.679 1.00 92.31 880 LYS A N 1
ATOM 7172 C CA . LYS A 1 880 ? 48.225 30.960 -20.289 1.00 92.31 880 LYS A CA 1
ATOM 7173 C C . LYS A 1 880 ? 48.756 29.797 -19.433 1.00 92.31 880 LYS A C 1
ATOM 7175 O O . LYS A 1 880 ? 49.950 29.747 -19.158 1.00 92.31 880 LYS A O 1
ATOM 7180 N N . GLY A 1 881 ? 47.899 28.853 -19.031 1.00 88.75 881 GLY A N 1
ATOM 7181 C CA . GLY A 1 881 ? 48.259 27.752 -18.129 1.00 88.75 881 GLY A CA 1
ATOM 7182 C C . GLY A 1 881 ? 48.393 28.166 -16.658 1.00 88.75 881 GLY A C 1
ATOM 7183 O O . GLY A 1 881 ? 48.965 27.425 -15.862 1.00 88.75 881 GLY A O 1
ATOM 7184 N N . GLU A 1 882 ? 47.876 29.338 -16.291 1.00 91.50 882 GLU A N 1
ATOM 7185 C CA . GLU A 1 882 ? 47.892 29.874 -14.931 1.00 91.50 882 GLU A CA 1
ATOM 7186 C C . GLU A 1 882 ? 46.689 29.379 -14.107 1.00 91.50 882 GLU A C 1
ATOM 7188 O O . GLU A 1 882 ? 45.622 29.053 -14.637 1.00 91.50 882 GLU A O 1
ATOM 7193 N N . GLY A 1 883 ? 46.843 29.362 -12.779 1.00 87.69 883 GLY A N 1
ATOM 7194 C CA . GLY A 1 883 ? 45.763 29.032 -11.850 1.00 87.69 883 GLY A CA 1
ATOM 7195 C C . GLY A 1 883 ? 44.655 30.094 -11.824 1.00 87.69 883 GLY A C 1
ATOM 7196 O O . GLY A 1 883 ? 44.917 31.299 -11.799 1.00 87.69 883 GLY A O 1
ATOM 7197 N N . ILE A 1 884 ? 43.400 29.638 -11.785 1.00 92.50 884 ILE A N 1
ATOM 7198 C CA . ILE A 1 884 ? 42.204 30.502 -11.762 1.00 92.50 884 ILE A CA 1
ATOM 7199 C C . ILE A 1 884 ? 41.650 30.756 -10.347 1.00 92.50 884 ILE A C 1
ATOM 7201 O O . ILE A 1 884 ? 40.752 31.577 -10.169 1.00 92.50 884 ILE A O 1
ATOM 7205 N N . SER A 1 885 ? 42.199 30.089 -9.329 1.00 89.25 885 SER A N 1
ATOM 7206 C CA . SER A 1 885 ? 41.868 30.325 -7.919 1.00 89.25 885 SER A CA 1
ATOM 7207 C C . SER A 1 885 ? 42.313 31.728 -7.476 1.00 89.25 885 SER A C 1
ATOM 7209 O O . SER A 1 885 ? 43.361 32.224 -7.892 1.00 89.25 885 SER A O 1
ATOM 7211 N N . GLY A 1 886 ? 41.501 32.394 -6.649 1.00 87.56 886 GLY A N 1
ATOM 7212 C CA . GLY A 1 886 ? 41.768 33.754 -6.154 1.00 87.56 886 GLY A CA 1
ATOM 7213 C C . GLY A 1 886 ? 41.345 34.897 -7.090 1.00 87.56 886 GLY A C 1
ATOM 7214 O O . GLY A 1 886 ? 41.456 36.061 -6.705 1.00 87.56 886 GLY A O 1
ATOM 7215 N N . ILE A 1 887 ? 40.825 34.605 -8.289 1.00 94.94 887 ILE A N 1
ATOM 7216 C CA . ILE A 1 887 ? 40.163 35.618 -9.125 1.00 94.94 887 ILE A CA 1
ATOM 7217 C C . ILE A 1 887 ? 38.909 36.132 -8.381 1.00 94.94 887 ILE A C 1
ATOM 7219 O O . ILE A 1 887 ? 38.072 35.319 -7.976 1.00 94.94 887 ILE A O 1
ATOM 7223 N N . PRO A 1 888 ? 38.715 37.457 -8.213 1.00 94.94 888 PRO A N 1
ATOM 7224 C CA . PRO A 1 888 ? 37.505 37.982 -7.586 1.00 94.94 888 PRO A CA 1
ATOM 7225 C C . PRO A 1 888 ? 36.244 37.555 -8.346 1.00 94.94 888 PRO A C 1
ATOM 7227 O O . PRO A 1 888 ? 36.168 37.712 -9.567 1.00 94.94 888 PRO A O 1
ATOM 7230 N N . GLY A 1 889 ? 35.250 37.047 -7.620 1.00 93.56 889 GLY A N 1
ATOM 7231 C CA . GLY A 1 889 ? 34.005 36.508 -8.167 1.00 93.56 889 GLY A CA 1
ATOM 7232 C C . GLY A 1 889 ? 34.047 35.010 -8.486 1.00 93.56 889 GLY A C 1
ATOM 7233 O O . GLY A 1 889 ? 33.035 34.479 -8.930 1.00 93.56 889 GLY A O 1
ATOM 7234 N N . VAL A 1 890 ? 35.166 34.313 -8.257 1.00 95.75 890 VAL A N 1
ATOM 7235 C CA . VAL A 1 890 ? 35.345 32.906 -8.656 1.00 95.75 890 VAL A CA 1
ATOM 7236 C C . VAL A 1 890 ? 35.358 31.967 -7.456 1.00 95.75 890 VAL A C 1
ATOM 7238 O O . VAL A 1 890 ? 35.997 32.241 -6.442 1.00 95.75 890 VAL A O 1
ATOM 7241 N N . ILE A 1 891 ? 34.678 30.829 -7.594 1.00 94.12 891 ILE A N 1
ATOM 7242 C CA . ILE A 1 891 ? 34.891 29.643 -6.758 1.00 94.12 891 ILE A CA 1
ATOM 7243 C C . ILE A 1 891 ? 35.254 28.484 -7.683 1.00 94.12 891 ILE A C 1
ATOM 7245 O O . ILE A 1 891 ? 34.441 28.072 -8.513 1.00 94.12 891 ILE A O 1
ATOM 7249 N N . VAL A 1 892 ? 36.463 27.954 -7.532 1.00 92.69 892 VAL A N 1
ATOM 7250 C CA . VAL A 1 892 ? 36.968 26.819 -8.313 1.00 92.69 892 VAL A CA 1
ATOM 7251 C C . VAL A 1 892 ? 36.656 25.529 -7.573 1.00 92.69 892 VAL A C 1
ATOM 7253 O O . VAL A 1 892 ? 36.778 25.476 -6.351 1.00 92.69 892 VAL A O 1
ATOM 7256 N N . ASN A 1 893 ? 36.244 24.496 -8.301 1.00 88.50 893 ASN A N 1
ATOM 7257 C CA . ASN A 1 893 ? 36.074 23.151 -7.774 1.00 88.50 893 ASN A CA 1
ATOM 7258 C C . ASN A 1 893 ? 37.265 22.267 -8.162 1.00 88.50 893 ASN A C 1
ATOM 7260 O O . ASN A 1 893 ? 37.374 21.817 -9.304 1.00 88.50 893 ASN A O 1
ATOM 7264 N N . GLU A 1 894 ? 38.129 21.974 -7.198 1.00 81.44 894 GLU A N 1
ATOM 7265 C CA . GLU A 1 894 ? 39.252 21.053 -7.352 1.00 81.44 894 GLU A CA 1
ATOM 7266 C C . GLU A 1 894 ? 38.876 19.715 -6.706 1.00 81.44 894 GLU A C 1
ATOM 7268 O O . GLU A 1 894 ? 38.968 19.530 -5.494 1.00 81.44 894 GLU A O 1
ATOM 7273 N N . HIS A 1 895 ? 38.382 18.774 -7.517 1.00 71.06 895 HIS A N 1
ATOM 7274 C CA . HIS A 1 895 ? 38.029 17.413 -7.080 1.00 71.06 895 HIS A CA 1
ATOM 7275 C C . HIS A 1 895 ? 37.058 17.347 -5.880 1.00 71.06 895 HIS A C 1
ATOM 7277 O O . HIS A 1 895 ? 37.154 16.462 -5.031 1.00 71.06 895 HIS A O 1
ATOM 7283 N N . GLY A 1 896 ? 36.087 18.262 -5.820 1.00 67.75 896 GLY A N 1
ATOM 7284 C CA . GLY A 1 896 ? 35.069 18.319 -4.765 1.00 67.75 896 GLY A CA 1
ATOM 7285 C C . GLY A 1 896 ? 35.399 19.282 -3.622 1.00 67.75 896 GLY A C 1
ATOM 7286 O O . GLY A 1 896 ? 34.549 19.480 -2.746 1.00 67.75 896 GLY A O 1
ATOM 7287 N N . VAL A 1 897 ? 36.583 19.901 -3.641 1.00 76.75 897 VAL A N 1
ATOM 7288 C CA . VAL A 1 897 ? 36.999 20.952 -2.706 1.00 76.75 897 VAL A CA 1
ATOM 7289 C C . VAL A 1 897 ? 36.875 22.307 -3.394 1.00 76.75 897 VAL A C 1
ATOM 7291 O O . VAL A 1 897 ? 37.409 22.520 -4.478 1.00 76.75 897 VAL A O 1
ATOM 7294 N N . PHE A 1 898 ? 36.141 23.226 -2.766 1.00 84.56 898 PHE A N 1
ATOM 7295 C CA . PHE A 1 898 ? 35.947 24.570 -3.301 1.00 84.56 898 PHE A CA 1
ATOM 7296 C C . PHE A 1 898 ? 37.012 25.534 -2.783 1.00 84.56 898 PHE A C 1
ATOM 7298 O O . PHE A 1 898 ? 37.300 25.538 -1.586 1.00 84.56 898 PHE A O 1
ATOM 7305 N N . SER A 1 899 ? 37.549 26.369 -3.674 1.00 87.75 899 SER A N 1
ATOM 7306 C CA . SER A 1 899 ? 38.498 27.427 -3.319 1.00 87.75 899 SER A CA 1
ATOM 7307 C C . SER A 1 899 ? 37.870 28.489 -2.410 1.00 87.75 899 SER A C 1
ATOM 7309 O O . SER A 1 899 ? 36.646 28.657 -2.370 1.00 87.75 899 SER A O 1
ATOM 7311 N N . GLU A 1 900 ? 38.713 29.269 -1.731 1.00 85.31 900 GLU A N 1
ATOM 7312 C CA . GLU A 1 900 ? 38.262 30.483 -1.049 1.00 85.31 900 GLU A CA 1
ATOM 7313 C C . GLU A 1 900 ? 37.602 31.462 -2.030 1.00 85.31 900 GLU A C 1
ATOM 7315 O O . GLU A 1 900 ? 37.966 31.538 -3.208 1.00 85.31 900 GLU A O 1
ATOM 7320 N N . PHE A 1 901 ? 36.611 32.201 -1.529 1.00 90.44 901 PHE A N 1
ATOM 7321 C CA . PHE A 1 901 ? 35.830 33.152 -2.311 1.00 90.44 901 PHE A CA 1
ATOM 7322 C C . PHE A 1 901 ? 36.219 34.588 -1.967 1.00 90.44 901 PHE A C 1
ATOM 7324 O O . PHE A 1 901 ? 36.080 35.019 -0.822 1.00 90.44 901 PHE A O 1
ATOM 7331 N N . VAL A 1 902 ? 36.610 35.351 -2.987 1.00 90.19 902 VAL A N 1
ATOM 7332 C CA . VAL A 1 902 ? 36.820 36.799 -2.890 1.00 90.19 902 VAL A CA 1
ATOM 7333 C C . VAL A 1 902 ? 35.724 37.500 -3.680 1.00 90.19 902 VAL A C 1
ATOM 7335 O O . VAL A 1 902 ? 35.547 37.239 -4.868 1.00 90.19 902 VAL A O 1
ATOM 7338 N N . MET A 1 903 ? 34.977 38.399 -3.041 1.00 88.69 903 MET A N 1
ATOM 7339 C CA . MET A 1 903 ? 33.902 39.133 -3.710 1.00 88.69 903 MET A CA 1
ATOM 7340 C C . MET A 1 903 ? 34.467 40.161 -4.699 1.00 88.69 903 MET A C 1
ATOM 7342 O O . MET A 1 903 ? 35.341 40.956 -4.350 1.00 88.69 903 MET A O 1
ATOM 7346 N N . ARG A 1 904 ? 33.943 40.174 -5.930 1.00 90.94 904 ARG A N 1
ATOM 7347 C CA . ARG A 1 904 ? 34.245 41.220 -6.914 1.00 90.94 904 ARG A CA 1
ATOM 7348 C C . ARG A 1 904 ? 33.479 42.498 -6.575 1.00 90.94 904 ARG A C 1
ATOM 7350 O O . ARG A 1 904 ? 32.290 42.446 -6.272 1.00 90.94 904 ARG A O 1
ATOM 7357 N N . LYS A 1 905 ? 34.165 43.641 -6.642 1.00 88.69 905 LYS A N 1
ATOM 7358 C CA . LYS A 1 905 ? 33.512 44.952 -6.558 1.00 88.69 905 LYS A CA 1
ATOM 7359 C C . LYS A 1 905 ? 32.706 45.201 -7.841 1.00 88.69 905 LYS A C 1
ATOM 7361 O O . LYS A 1 905 ? 33.268 44.954 -8.907 1.00 88.69 905 LYS A O 1
ATOM 7366 N N . PRO A 1 906 ? 31.461 45.697 -7.747 1.00 87.25 906 PRO A N 1
ATOM 7367 C CA . PRO A 1 906 ? 30.670 46.048 -8.922 1.00 87.25 906 PRO A CA 1
ATOM 7368 C C . PRO A 1 906 ? 31.355 47.104 -9.798 1.00 87.25 906 PRO A C 1
ATOM 7370 O O . PRO A 1 906 ? 32.027 48.006 -9.279 1.00 87.25 906 PRO A O 1
ATOM 7373 N N . ILE A 1 907 ? 31.151 47.026 -11.108 1.00 86.44 907 ILE A N 1
ATOM 7374 C CA . ILE A 1 907 ? 31.552 48.037 -12.083 1.00 86.44 907 ILE A CA 1
ATOM 7375 C C . ILE A 1 907 ? 30.615 49.237 -11.918 1.00 86.44 907 ILE A C 1
ATOM 7377 O O . ILE A 1 907 ? 29.463 49.229 -12.338 1.00 86.44 907 ILE A O 1
ATOM 7381 N N . LEU A 1 908 ? 31.118 50.294 -11.276 1.00 88.38 908 LEU A N 1
ATOM 7382 C CA . LEU A 1 908 ? 30.324 51.499 -11.002 1.00 88.38 908 LEU A CA 1
ATOM 7383 C C . LEU A 1 908 ? 30.126 52.383 -12.239 1.00 88.38 908 LEU A C 1
ATOM 7385 O O . LEU A 1 908 ? 29.112 53.067 -12.341 1.00 88.38 908 LEU A O 1
ATOM 7389 N N . ASN A 1 909 ? 31.091 52.386 -13.163 1.00 90.00 909 ASN A N 1
ATOM 7390 C CA . ASN A 1 909 ? 30.994 53.128 -14.415 1.00 90.00 909 ASN A CA 1
ATOM 7391 C C . ASN A 1 909 ? 30.627 52.174 -15.557 1.00 90.00 909 ASN A C 1
ATOM 7393 O O . ASN A 1 909 ? 31.495 51.487 -16.095 1.00 90.00 909 ASN A O 1
ATOM 7397 N N . LEU A 1 910 ? 29.342 52.141 -15.911 1.00 86.44 910 LEU A N 1
ATOM 7398 C CA . LEU A 1 910 ? 28.816 51.263 -16.957 1.00 86.44 910 LEU A CA 1
ATOM 7399 C C . LEU A 1 910 ? 29.251 51.672 -18.371 1.00 86.44 910 LEU A C 1
ATOM 7401 O O . LEU A 1 910 ? 29.208 50.824 -19.254 1.00 86.44 910 LEU A O 1
ATOM 7405 N N . ASP A 1 911 ? 29.754 52.895 -18.579 1.00 87.38 911 ASP A N 1
ATOM 7406 C CA . ASP A 1 911 ? 30.323 53.318 -19.872 1.00 87.38 911 ASP A CA 1
ATOM 7407 C C . ASP A 1 911 ? 31.604 52.537 -20.229 1.00 87.38 911 ASP A C 1
ATOM 7409 O O . ASP A 1 911 ? 32.082 52.590 -21.360 1.00 87.38 911 ASP A O 1
ATOM 7413 N N . LEU A 1 912 ? 32.171 51.800 -19.264 1.00 84.31 912 LEU A N 1
ATOM 7414 C CA . LEU A 1 912 ? 33.283 50.869 -19.476 1.00 84.31 912 LEU A CA 1
ATOM 7415 C C . LEU A 1 912 ? 32.833 49.507 -20.027 1.00 84.31 912 LEU A C 1
ATOM 7417 O O . LEU A 1 912 ? 33.684 48.672 -20.344 1.00 84.31 912 LEU A O 1
ATOM 7421 N N . ILE A 1 913 ? 31.523 49.255 -20.093 1.00 86.69 913 ILE A N 1
ATOM 7422 C CA . ILE A 1 913 ? 30.942 48.035 -20.649 1.00 86.69 913 ILE A CA 1
ATOM 7423 C C . ILE A 1 913 ? 30.396 48.366 -22.044 1.00 86.69 913 ILE A C 1
ATOM 7425 O O . ILE A 1 913 ? 29.594 49.290 -22.189 1.00 86.69 913 ILE A O 1
ATOM 7429 N N . PRO A 1 914 ? 30.790 47.618 -23.082 1.00 88.62 914 PRO A N 1
ATOM 7430 C CA . PRO A 1 914 ? 30.334 47.887 -24.433 1.00 88.62 914 PRO A CA 1
ATOM 7431 C C . PRO A 1 914 ? 28.870 47.518 -24.639 1.00 88.62 914 PRO A C 1
ATOM 7433 O O . PRO A 1 914 ? 28.292 46.716 -23.903 1.00 88.62 914 PRO A O 1
ATOM 7436 N N . TYR A 1 915 ? 28.276 48.065 -25.699 1.00 90.94 915 TYR A N 1
ATOM 7437 C CA . TYR A 1 915 ? 26.906 47.738 -26.083 1.00 90.94 915 TYR A CA 1
ATOM 7438 C C . TYR A 1 915 ? 26.739 46.235 -26.387 1.00 90.94 915 TYR A C 1
ATOM 7440 O O . TYR A 1 915 ? 27.613 45.608 -26.989 1.00 90.94 915 TYR A O 1
ATOM 7448 N N . PRO A 1 916 ? 25.607 45.624 -26.008 1.00 91.06 916 PRO A N 1
ATOM 7449 C CA . PRO A 1 916 ? 25.394 44.197 -26.205 1.00 91.06 916 PRO A CA 1
ATOM 7450 C C . PRO A 1 916 ? 25.237 43.888 -27.699 1.00 91.06 916 PRO A C 1
ATOM 7452 O O . PRO A 1 916 ? 24.523 44.588 -28.419 1.00 91.06 916 PRO A O 1
ATOM 7455 N N . THR A 1 917 ? 25.882 42.822 -28.168 1.00 85.31 917 THR A N 1
ATOM 7456 C CA . THR A 1 917 ? 25.730 42.321 -29.535 1.00 85.31 917 THR A CA 1
ATOM 7457 C C . THR A 1 917 ? 24.677 41.227 -29.580 1.00 85.31 917 THR A C 1
ATOM 7459 O O . THR A 1 917 ? 24.608 40.367 -28.701 1.00 85.31 917 THR A O 1
ATOM 7462 N N . PHE A 1 918 ? 23.870 41.241 -30.640 1.00 89.69 918 PHE A N 1
ATOM 7463 C CA . PHE A 1 918 ? 22.913 40.178 -30.933 1.00 89.69 918 PHE A CA 1
ATOM 7464 C C . PHE A 1 918 ? 23.299 39.362 -32.175 1.00 89.69 918 PHE A C 1
ATOM 7466 O O . PHE A 1 918 ? 22.473 38.646 -32.738 1.00 89.69 918 PHE A O 1
ATOM 7473 N N . GLU A 1 919 ? 24.552 39.458 -32.627 1.00 87.62 919 GLU A N 1
ATOM 7474 C CA . GLU A 1 919 ? 25.017 38.789 -33.847 1.00 87.62 919 GLU A CA 1
ATOM 7475 C C . GLU A 1 919 ? 24.817 37.268 -33.815 1.00 87.62 919 GLU A C 1
ATOM 7477 O O . GLU A 1 919 ? 24.388 36.692 -34.819 1.00 87.62 919 GLU A O 1
ATOM 7482 N N . GLU A 1 920 ? 25.056 36.632 -32.666 1.00 88.81 920 GLU A N 1
ATOM 7483 C CA . GLU A 1 920 ? 24.894 35.187 -32.437 1.00 88.81 920 GLU A CA 1
ATOM 7484 C C . GLU A 1 920 ? 23.446 34.766 -32.157 1.00 88.81 920 GLU A C 1
ATOM 7486 O O . GLU A 1 920 ? 23.154 33.575 -32.070 1.00 88.81 920 GLU A O 1
ATOM 7491 N N . PHE A 1 921 ? 22.520 35.716 -32.049 1.00 89.75 921 PHE A N 1
ATOM 7492 C CA . PHE A 1 921 ? 21.113 35.429 -31.812 1.00 89.75 921 PHE A CA 1
ATOM 7493 C C . PHE A 1 921 ? 20.365 35.362 -33.139 1.00 89.75 921 PHE A C 1
ATOM 7495 O O . PHE A 1 921 ? 20.568 36.175 -34.050 1.00 89.75 921 PHE A O 1
ATOM 7502 N N . ASP A 1 922 ? 19.477 34.383 -33.274 1.00 86.44 922 ASP A N 1
ATOM 7503 C CA . ASP A 1 922 ? 18.527 34.363 -34.379 1.00 86.44 922 ASP A CA 1
ATOM 7504 C C . ASP A 1 922 ? 17.323 35.233 -34.013 1.00 86.44 922 ASP A C 1
ATOM 7506 O O . ASP A 1 922 ? 16.323 34.762 -33.474 1.00 86.44 922 ASP A O 1
ATOM 7510 N N . LEU A 1 923 ? 17.458 36.538 -34.265 1.00 88.06 923 LEU A N 1
ATOM 7511 C CA . LEU A 1 923 ? 16.442 37.536 -33.930 1.00 88.06 923 LEU A CA 1
ATOM 7512 C C . LEU A 1 923 ? 15.089 37.281 -34.612 1.00 88.06 923 LEU A C 1
ATOM 7514 O O . LEU A 1 923 ? 14.095 37.827 -34.159 1.00 88.06 923 LEU A O 1
ATOM 7518 N N . ALA A 1 924 ? 15.027 36.451 -35.660 1.00 85.56 924 ALA A N 1
ATOM 7519 C CA . ALA A 1 924 ? 13.766 36.076 -36.297 1.00 85.56 924 ALA A CA 1
ATOM 7520 C C . ALA A 1 924 ? 12.960 35.033 -35.498 1.00 85.56 924 ALA A C 1
ATOM 7522 O O . ALA A 1 924 ? 11.811 34.756 -35.846 1.00 85.56 924 ALA A O 1
ATOM 7523 N N . LEU A 1 925 ? 13.563 34.409 -34.477 1.00 83.56 925 LEU A N 1
ATOM 7524 C CA . LEU A 1 925 ? 12.891 33.428 -33.622 1.00 83.56 925 LEU A CA 1
ATOM 7525 C C . LEU A 1 925 ? 12.166 34.051 -32.423 1.00 83.56 925 LEU A C 1
ATOM 7527 O O . LEU A 1 925 ? 11.308 33.369 -31.856 1.00 83.56 925 LEU A O 1
ATOM 7531 N N . TYR A 1 926 ? 12.513 35.289 -32.062 1.00 86.56 926 TYR A N 1
ATOM 7532 C CA . TYR A 1 926 ? 11.860 36.095 -31.024 1.00 86.56 926 TYR A CA 1
ATOM 7533 C C . TYR A 1 926 ? 10.706 36.894 -31.635 1.00 86.56 926 TYR A C 1
ATOM 7535 O O . TYR A 1 926 ? 9.649 37.001 -30.969 1.00 86.56 926 TYR A O 1
#

Foldseek 3Di:
DQKDKDFDQWALQFDFKDALPDTDDDNDQDQDKDFVVVVVGQGQKIWGDGDPPDDPAATKMKGWPDSQWTWIKGADPPDDRTIMTIIGGDDDDPDDDDDPPDDDDTDMDMDGDPDVVVVVVVSVVVNVVVVVVVVLPPPPDPVQFDQAAEEEEAAWDDDPHFTWAFAQDLFTFTDDPVPQQAHGDNQLLQLLCVLCVVVNHHYAYYYCRLVVPDLVRVLVVLVPDDHQEYEYEDDLQCNVVVLVSLVVSLVVVHAYEYEYLAQVCLDQVVCVVRVSHFKYAFARRSQLVVLVSVCVRSVHPDPQPRARMWGDDVNGTDHHHHDQDDQPQVTDGGDDPNYPQQSHDDQAPNADPPEEEDAQKEFAQFQQLLRRRQVTRVVHRDIHGYDLLVVVVVVCCCVVPVVGQAYEHEYPADLPDLVVLLVNLVNLVVVVNQCRAYEYEHALQSDDLVSLVSNNSSHHAEYEHEPAFLDCVLCVQSRRNGDSVSSLVSLQSNVVSVRAYEYEYEPDGPPDDPVRLVSRLVSCLVSLGSYYYYWYRARRPSGSVVVVCVVVVFQQDSSSSPRSRHQWFRGADPHGDRVNRVVSRVVSVVVSVVSVDVVCDPVNVVVVLVVCCVVPNDVVSCVVVVVVVCCVLPPCVVDFDQDPVRDTDDDPPPVVCVVPPVVVVVLVVCVVVVVVVVVVVVVVVVVVVVVVVVVPPDDDDDQLFAFFCLVVDLAFAEEEEEFDDDDQQDDDQQVLLQCVLLVVVVGGYTYGYNNLSVCLPADPVLVCCNPPVNLCCQQPPSNVVVVCVSCVVVLLSVLVNVVVHHYQEYEYADDRRNQVVVLSNLVNNCVVPVSRAYEYEHPCQADPVSVVVHPLSSHFKYFYDRCNVLVSLQSVCVVVVHDSAPRARMWGQDPNDTGDHHHDDDDPDCVVGDRGDCSRPPSVSD

Solvent-accessible surface area (backbone atoms only — not comparable to full-atom values): 51587 Å² total; per-residue (Å²): 128,60,63,48,74,46,82,44,89,43,67,81,68,67,64,39,46,42,51,80,85,52,83,46,70,81,91,74,81,58,96,52,80,44,55,35,51,81,76,73,44,84,32,54,43,47,31,45,52,60,50,90,89,82,58,96,60,69,31,35,38,40,35,48,78,57,86,53,38,36,37,32,44,30,60,37,92,87,40,94,60,23,38,29,48,31,38,35,56,61,78,98,64,88,86,75,87,81,62,94,91,75,80,79,88,83,57,69,48,77,48,76,31,98,47,65,69,61,47,50,55,51,45,52,56,50,27,56,60,46,45,65,57,49,74,63,59,63,86,69,53,89,89,70,62,56,85,51,26,35,38,35,35,35,69,57,48,75,58,98,93,27,50,40,48,50,61,55,40,96,69,37,29,69,50,53,97,88,46,86,61,69,31,59,59,42,52,67,63,24,24,28,34,31,47,31,45,76,66,80,29,53,51,49,59,46,51,27,44,73,67,69,42,52,70,68,58,49,49,55,50,55,73,71,53,90,55,58,37,38,37,36,60,44,36,50,37,48,39,69,63,49,52,55,52,48,50,60,56,29,76,75,73,46,43,29,33,42,32,53,71,34,55,72,59,77,39,50,63,42,47,63,77,39,75,61,46,54,34,32,36,44,39,71,35,44,65,36,50,44,47,46,50,51,31,58,33,69,67,48,86,72,62,81,82,33,40,19,33,33,35,59,60,95,83,40,58,42,70,37,60,77,57,76,86,71,69,61,71,76,56,52,74,56,58,56,86,76,49,72,64,90,50,37,30,74,54,67,63,70,52,56,78,56,43,42,80,44,68,55,39,47,44,34,69,67,57,43,33,58,50,55,55,29,54,45,37,57,69,33,50,51,66,46,64,44,56,59,65,62,48,48,51,51,50,50,44,39,39,77,74,65,65,34,54,21,42,28,34,73,20,73,45,58,66,63,55,71,69,57,53,51,51,44,30,49,53,33,44,74,70,70,40,26,82,44,39,28,31,38,25,30,51,39,55,67,57,53,72,68,61,52,53,46,38,44,70,27,13,46,41,18,39,38,30,66,60,41,57,68,37,60,68,43,32,48,58,36,38,55,69,57,53,59,69,53,21,55,53,39,54,50,50,43,47,73,74,66,30,27,32,30,40,37,30,46,40,72,54,53,87,60,44,78,64,46,51,48,49,26,44,55,46,52,62,71,67,58,54,73,44,72,47,72,37,44,60,51,61,48,76,86,21,64,39,25,56,53,32,53,77,69,69,30,55,73,57,86,60,40,69,52,54,31,28,76,87,53,60,47,39,42,55,102,87,36,52,29,64,55,46,50,50,48,40,54,49,45,53,51,52,48,54,49,52,56,45,67,74,48,37,72,71,45,52,51,50,53,45,52,54,44,24,72,74,61,36,64,67,58,34,46,54,57,46,49,56,49,48,52,48,60,72,68,56,57,83,79,67,73,65,75,48,100,79,74,54,83,67,88,74,78,66,69,70,55,54,78,67,33,72,64,52,58,48,50,59,55,47,40,58,73,71,70,39,54,66,58,52,52,50,51,49,50,52,48,50,64,44,45,62,58,52,64,58,67,66,76,68,88,74,78,69,92,58,75,57,46,67,57,85,79,46,91,60,37,59,32,42,38,36,38,47,39,72,63,72,57,72,52,82,66,61,70,63,21,32,40,41,34,46,35,39,79,72,72,42,48,59,45,39,38,59,45,32,51,45,48,59,71,75,48,54,79,83,60,49,52,59,78,37,75,94,35,48,56,32,40,48,35,80,92,45,24,56,71,52,49,67,72,43,54,76,50,48,59,53,52,33,51,47,62,66,69,52,52,51,53,30,43,36,37,52,30,36,72,38,15,38,59,60,44,52,59,37,44,54,50,40,45,73,76,42,68,81,50,40,30,33,40,26,48,77,30,36,65,46,73,69,50,42,68,76,45,69,63,94,64,43,40,30,41,37,32,78,75,54,52,71,40,51,44,51,45,53,54,31,49,75,72,72,44,81,58,71,76,40,46,18,31,33,36,43,62,93,82,44,69,48,69,76,41,82,54,80,80,79,83,62,61,88,80,53,67,74,62,50,61,82,40,51,68,71,90,72,72

Radius of gyration: 37.49 Å; Cα contacts (8 Å, |Δi|>4): 1563; chains: 1; bounding box: 98×101×95 Å

Secondary structure (DSSP, 8-state):
--EEEEEE---S-EEEEE-SS-EE--S---SS-EEGGGGT---SEEEEEE-TTT-SS--EEEEES-TTEEEEEEE-SSSTT-EEEEEEE----S---PPTT--PPP-EEEEE-SSHHHHHHHHHHHHHHHHHHHTT-S---GGG----EEEEEE---EETTEEEE-TT-SS-EEPPTT-TT-B---HHHHHHHHHHHHTT-EEEEEEHHHHT--HHHHHHHHHHS--SEEEEE--GGGHHHHHHHHHHHHTTT-EEEEESS-GGGSSHHHHHH-TT--EEE-SS-HHHHHHHHHHHHTT----TT-TTEEEEETTEEEEPPPPPPPPGGGSPPPP-TTS-GGG-B--TTS--SSEEEE-SEE---S--TT-HHHHHTSSSS--EEPPHHHHHHHHHHHHHTT---EEEE--S-S---HHHHHHHHHHHHHTT-TTS-EEEEE-GGG--HHHHHHHHHTTEEEEEEEEE-S-HHHHHHTT----HHHHHHHHHHHHHTT-EEEEEEEE--TT--HHHHHHHHHHHHHH--SEEEEEE----TTSHHHHHHHHTT-B----GGGTTSSS--SB-BTTB-HHHHHHHHHHHHHHHHHHHHHHHHHHHHHHHHHHHHHHH-HHHHHHHHHHHHHHHHHSGGG-----TT-------HHHHHHT-HHHHHHHHHHHHTT-HHHHHHHHHHHHHHHHHHHTTSSSPPPPSS--TTGGG-SS-SEEEEEPSSS-SSS--HHHHHHHHHHHHTT--EEEEEHHHHHHHHS-TTGGGGGSGGGHHHHH-HHHHHHHHHHSHHHHHHHHHHHHTS--SEEEEE--TTTHHHHHHHHHHHHHH-TTSEEEEESGGGSSHHHHHTS-GGG-SEEE-S--HHHHHHHHHHHHTT---TT-TTEEEEETTEEPP--PPPP-S-GGGSPPPP-TTS-GGG-

Sequence (926 aa):
VDEIELLCSISANYKSWLSSRKDGFFYDIRNELYNLGDLGLFDKFIGARFYSGEASLPPFIFEVSNRDYQAIVKNSHLASGSNTLGFKYERFCSERKFYPGKYKVFTGRIKIFPEESLLDAKLEILHDNNFATAKSGKIISEKDKHDLKILLVNLPWHVGGNWGVRAGSRWPHIKIFKEDSYMPFPFFLAQAASLLRRNSIEANVIDAIAECTSEEKITERISSIDFDLLVAEVSTPSFWEDLRMLKNISLSGKKIAVCGPHAQIYTEDFLRDYPFVDFVLCGEYEFTLLELAECLRSGSNDLSQVKGLIYRDNKKPVKNPARKLCDVNLLPWPVRDCLPMEKYLDAPGGMPVPSAQMIASRGCPFQCIFCLWPQVMYQGRNYRARDINDVVDEVEYLINHKGFKSIYFDDDTFNIGKERMFEFCREIKKRGLEKVPWAIMARPDLMDEEILREMKSAGLYAVKYGVESASQHILEGMKKNMDIKKSVKMIRLTKELGIKIHLTFTFGLPGETKKTIKETIDFALKMDPFSLQFSITTPFPDTEYFSILEKEKLIITKDWSKYDGNSGSVMKLHNLTGLDLELAQKMAYRMWDDHLRRKRGIRGDLKKFIEFYRKNGIRPAFIKTAGYLKYIFLKRRAYLSVDKDNTIKPRNGFLAILRDKAVSKIFKWLRLYGLKFVLVRIWNFVLRHKNKINNQIMKASPSKVMIKGADKYSEIDVLLVLCPPWDISMPPLGIAYLSTYLKEKGLKSLVLDVNISLYSIVNKDDRKWWHQNYYNAWSKEQDFLPLYQAFEDEFDEIANTMLSVKTKFIGFSINFANRLFTIELMKRIKKANENIKIIVGGFGCVTGHMRSLIPKDLVDVFVIGEGEETLYQIIERSNKGEGISGIPGVIVNEHGVFSEFVMRKPILNLDLIPYPTFEEFDLALY

Nearest PDB structures (foldseek):
  6fd2-assembly1_B  TM=8.396E-01  e=6.320E-26  Streptoalloteichus tenebrarius
  9ccb-assembly1_A  TM=6.897E-01  e=5.668E-20  Methanothermobacter marburgensis
  8pty-assembly1_C  TM=6.458E-01  e=5.829E-06  Homo sapiens
  8asw-assembly1_C  TM=6.926E-01  e=2.992E-05  Saccharomyces cerevisiae
  6qk7-assembly1_C  TM=6.772E-01  e=3.967E-05  Saccharomyces cerevisiae S288C

Mean predicted aligned error: 18.76 Å

pLDDT: mean 81.04, std 19.48, range [27.03, 98.69]

=== Feature glossary ===
The record interleaves many kinds of information about one protein. Here is each kind framed as the question it answers.

Q: What does the local fold look like, residue by residue?
A: The Foldseek 3Di string encodes local tertiary geometry as a 20-letter alphabet — one character per residue — derived from the relative positions of nearby Cα atoms. Unlike the amino-acid sequence, 3Di is a direct function of the 3D structure, so two proteins with the same fold have similar 3Di strings even at low sequence identity.

Q: Which residues are in helices, strands, or loops?
A: The SS8 string is DSSP's per-residue secondary-structure call. α-helix (H) means an i→i+4 H-bond ladder; β-strand (E) means the residue participates in a β-sheet; 3₁₀ (G) and π (I) are tighter and wider helices; T/S are turns/bends; '-' is loop.

Q: How big and how compact is the whole molecule?
A: Radius of gyration (Rg) is the root-mean-square distance of Cα atoms from their centroid — a single number for overall size and compactness. A globular domain of N residues has Rg ≈ 2.2·N^0.38 Å; an extended or disordered chain has a much larger Rg. The Cα contact count is the number of residue pairs whose Cα atoms are within 8 Å and are more than four positions apart in sequence — a standard proxy for tertiary packing density. The bounding box is the smallest axis-aligned box enclosing all Cα atoms.

Q: Where is each backbone atom in 3D?
A: Structure coordinates are given as an mmCIF _atom_site loop: one row per atom with element, residue name, chain id, sequence number, and x/y/z position in Å. Only the four main-chain atoms per residue are included here; side chains are omitted to keep the record compact.

Q: What is the amino-acid chain?
A: Primary structure: the covalent order of the twenty standard amino acids along the backbone. Two proteins with the same sequence will (almost always) fold to the same structure; two with 30% identity often share a fold but not the details.

Q: What if only a Cα trace is available?
A: Three-state secondary structure (P-SEA) collapses the eight DSSP classes into helix (a), strand (b), and coil (c). P-SEA assigns these from Cα geometry alone — distances and angles — without requiring backbone oxygens, so it works on any Cα trace.

Q: What family and function is it annotated with?
A: Database cross-references. InterPro integrates a dozen domain/family signature databases into unified entries with residue-range hits. GO terms attach function/process/location labels with evidence codes. CATH codes position the fold in a four-level structural taxonomy. Organism is the NCBI-taxonomy species name.

Q: How confident is the AlphaFold model at each residue?
A: pLDDT is the predicted lDDT-Cα score: AlphaFold's confidence that the local environment of each residue (all inter-atomic distances within 15 Å) is correctly placed. It is a per-residue number between 0 and 100, with higher meaning more reliable.

Q: How mobile is each atom in the crystal?
A: B-factor (Debye–Waller factor) reflects atomic displacement in the crystal lattice. It is an experimental observable (units Å²), not a prediction; low values mean the atom is pinned down, high values mean it moves or is heterogeneous across the crystal.

Q: Which residues are buried vs exposed?
A: SASA measures how much of the protein is reachable by solvent. It is computed by rolling a water-sized probe over the atomic surface and summing the exposed area (Å²). Per-residue SASA distinguishes core (buried, low SASA) from surface (exposed, high SASA) residues; total SASA is a whole-molecule size measure.

Q: What do the diagnostic plots show?
A: Plot images: a contact map (which residues are close in 3D, as an N×N binary image), a Ramachandran scatter (backbone torsion angles, revealing secondary-structure composition at a glance), and — for AlphaFold structures — a PAE heatmap (pairwise prediction confidence).

Q: What known structures does this most resemble?
A: The Foldseek neighbor list gives the closest experimentally determined structures in the PDB, ranked by structural alignment. TM-score near 1 means near-identical fold; near 0.3 means only rough topology match. This is how one finds what a novel AlphaFold prediction most resembles in the solved-structure universe.

Q: Are the domains correctly placed relative to each other?
A: Predicted aligned error is AlphaFold's pairwise confidence. Unlike pLDDT (per-residue), PAE is per-residue-pair and captures whether two parts of the structure are correctly placed relative to each other. Units are ångströms of expected positional error.

Q: What do the rendered images show?
A: Structure images are PyMOL renders from six orthogonal camera directions. Cartoon representation draws helices as coils and strands as arrows; sticks shows the backbone as bonds; surface shows the solvent-excluded envelope. Rainbow coloring maps sequence position to hue (blue→red, N→C); chain coloring assigns a distinct color per polypeptide.

Q: What are the backbone torsion angles?
A: φ (phi) and ψ (psi) are the two rotatable backbone dihedrals per residue: φ is the C(i-1)–N–Cα–C torsion, ψ is the N–Cα–C–N(i+1) torsion, both in degrees on (−180°, 180°]. α-helical residues cluster near (−60°, −45°); β-strand residues near (−120°, +130°). A Ramachandran plot is simply a scatter of (φ, ψ) for every residue.